Protein AF-0000000065774976 (afdb_homodimer)

Secondary structure (DSSP, 8-state):
--HHHHHHHTT--HHHHTT-SS------SB--BSSHHHHHHHHTT--SSS---SS----TTBGGG--HHHHHHHHHHHHHHTSSEEEEES-HHHHHHHHHHHH--TT-EEEEETTS-HHHHHHHHHHTGGGT-EEEEE-TTS--GGG--TTEEEEEEESS-SSS-PPP-HHHHHHHHHHTT-EEEEE-TTTHHHH--GGGGT-SEEEEETTTTTT-SS----EEEEE-HHHHHHHHHHHHHHT----HHHHHHHHHHHTTHHHHHHHHHHHHHHHHHHHHT-TTEEEEE-TTSTTSTTHHHHHHH-S---SEEEEEESS---HHHHHHHHTT-SSSEE-S---SSS-EEEEE-GGG---GGGSGGG-S-EEEEE--SS-HHHHHHHHHHHHHTSPP-------/--HHHHHHHTT--HHHHTT-SS------SB--BSSHHHHHHHHTT--SSS---SSS---TTBGGG--HHHHHHHHHHHHHHTSSEEEEES-HHHHHHHHHHHH--TT-EEEEETTS-HHHHHHHHHHTGGGT-EEEEE-TTS--GGG--TTEEEEEEESS-SSS-PPP-HHHHHHHHHHTT-EEEEE-TTTHHHH--GGGGT-SEEEEETTTTTT-SS----EEEEE-HHHHHHHHHHHHHHT----HHHHHHHHHHHTTHHHHHHHHHHHHHHHHHHHHT-TTEEEEE-TTSTTSTTHHHHHHH-S---SEEEEEESS---HHHHHHHHTT-SSSEE-S---SSS-EEEEE-GGG---GGGSTT--S-EEEEE--SS-HHHHHHHHHHHHHTSPP-------

Foldseek 3Di:
DDLLVLLQQFLDDCVQCVNDSAHDQDDFFADDDPDPVQLVCLQQQNDPPPLAPQPDRDNVRGCLLHDSLQQSLQRSQCVSLVHFTKGKFQALLCVVLLLCVLFDAAPAEEEEAQLADLVNVVCCVPPQVVRNYHYDHDHQADQCLVVDDLRHAEYEAEALRAFLRDGHPLLRVQVSCVVNVHAYEYEPAFQRSVWFNSVVSPHAKYKYFLCAQLLAANPHGMIMIGGHDPSVVSSSVSCVVVSGYDHNPVSSSSSVSSNCSVVFFVLLQVLQVVLQVVLVPDPQFPDWRFLCDPPHPCVVVSVVGTNGGGNKTKTFTPAADDPVLLCQLPVPQDQEDDDDGHNYQGKHKYWDDCVSGDHPVCPPPRHHTMMMIGDHNDDSVSVNVSNVVSSVSHDDPPPPPPD/DDLLVLLQQFLDDCVQCVNDSAHDQDDFFADDDPDPVRLVCLQQQNDDPPQAPQPDRDNPRTCLQHDSLQRSLQRSQCVSLVHFTKGKFQALLCVVLLLCVLFDAAPAEEEEAQLADLVNVVCCVPPQVVRNYHYDHDHQADQCLVVDDLRHAEYEEEALRAFLRDGHPLLRVQVSCVVNVHAYEYEPAFQRSVWFNSVVSPHAKYKYFLCAQLLAANPHGMIMIGGHDPSVVSSSVSCVVVSGYDHNPVSSSSSVSSNCSVVFFVLLQVLQVVLLVVLVPDPQFPDKRFLCDPPHPCVVVSVVGTNGGGNKTKTFTPAADDPVLLCQLPVPFDQEDDDDGHNYQGKHKYWDDCVSGDHPVCPDPRHHTMMMIGDHNDDSVSVNVRNVSSSVSHDDPPPPPPD

Solvent-accessible surface area (backbone atoms only — not comparable to full-atom values): 41195 Å² total; per-residue (Å²): 128,54,69,67,56,40,41,58,50,48,48,69,44,61,80,80,29,75,73,44,92,56,81,62,75,50,64,43,25,52,39,76,35,78,32,53,64,52,37,54,36,10,54,70,19,40,71,84,74,74,61,72,81,75,86,59,72,44,50,60,36,35,32,59,75,38,39,64,23,39,45,34,34,23,48,18,51,14,58,62,58,71,51,58,46,40,48,70,32,36,12,30,58,21,40,55,49,47,50,48,58,69,57,45,39,43,67,22,28,34,39,35,39,35,56,42,60,58,60,56,52,51,24,50,71,66,48,32,58,45,33,39,30,44,78,46,70,38,61,56,82,53,87,59,74,85,72,65,52,97,46,39,34,35,39,45,41,48,46,49,25,84,62,69,36,50,63,49,61,55,64,59,53,37,51,55,24,59,76,62,72,28,51,36,38,33,43,32,44,66,45,35,61,84,22,36,53,54,55,83,61,60,38,56,28,34,30,33,33,32,28,22,43,44,26,29,62,36,38,41,62,22,9,30,39,34,22,44,69,70,61,32,50,53,51,48,51,48,37,55,48,40,23,55,33,56,63,24,66,61,29,50,51,30,46,60,22,33,44,45,32,63,64,48,43,52,46,11,21,56,34,26,50,55,44,48,56,54,45,62,70,35,87,60,39,63,42,63,37,38,51,80,39,81,83,29,93,53,20,68,63,40,58,73,64,34,77,60,56,47,25,64,36,19,34,26,26,62,44,74,65,53,71,66,46,51,27,57,20,59,41,71,42,82,69,49,37,40,32,57,81,52,42,26,53,66,26,26,33,38,76,51,64,63,88,72,48,78,33,76,81,62,42,91,85,53,61,35,36,38,35,38,38,24,38,16,71,65,59,47,67,60,51,45,50,39,48,52,57,22,58,65,56,40,82,70,81,77,71,79,70,81,119,129,56,70,68,56,40,41,58,50,48,46,69,45,63,83,80,27,77,74,46,93,55,80,60,74,51,65,44,25,54,40,75,35,76,32,52,64,52,37,54,37,10,56,70,20,41,68,82,73,77,61,70,83,75,84,58,72,44,52,60,35,34,32,58,73,39,40,64,24,38,46,33,34,23,48,18,52,14,57,61,58,70,52,58,45,41,48,70,32,37,12,31,56,21,40,54,48,48,49,47,57,69,57,46,38,43,68,23,28,35,39,36,36,36,55,41,61,58,60,56,52,51,24,51,70,65,47,32,57,46,34,40,30,45,76,45,71,38,63,56,81,53,88,60,75,88,72,64,53,98,48,37,33,36,38,45,41,49,47,50,26,82,65,69,36,50,61,50,60,56,64,61,53,37,51,56,25,61,77,64,72,28,50,34,38,33,42,32,44,68,46,36,60,81,20,37,53,54,55,83,60,61,38,54,29,35,29,33,33,34,29,21,43,47,24,29,63,35,40,42,62,22,10,31,39,35,24,45,71,69,63,32,50,52,50,48,51,47,36,56,46,41,25,55,33,59,63,26,67,61,30,50,51,32,47,59,22,33,45,46,32,63,65,49,43,53,47,12,21,54,34,27,50,55,46,49,57,54,46,61,71,34,85,61,38,63,43,64,37,40,51,80,38,81,82,29,94,53,21,67,63,41,58,72,64,33,79,61,56,48,25,63,36,20,34,25,27,62,44,74,63,52,70,67,46,51,27,57,18,58,42,71,42,82,69,51,37,40,31,58,82,52,43,25,54,66,27,26,34,37,76,50,64,64,89,72,48,80,31,75,80,60,43,90,85,53,64,37,36,37,35,38,38,24,39,18,70,64,60,49,67,60,52,45,52,39,48,51,56,22,59,65,56,40,82,71,82,76,73,79,71,82,119

pLDDT: mean 90.65, std 11.56, range [26.7, 98.88]

Nearest PDB structures (foldseek):
  8sad-assembly1_A  TM=9.381E-01  e=1.256E-46  Klebsiella aerogenes KCTC 2190
  1cl1-assembly1_B  TM=9.373E-01  e=1.596E-46  Escherichia coli K-12
  8duy-assembly1_D  TM=9.387E-01  e=1.596E-46  Klebsiella pneumoniae
  4itg-assembly1_B  TM=9.399E-01  e=2.906E-46  Escherichia coli K-12
  1qgn-assembly1_A  TM=9.079E-01  e=3.314E-37  Nicotiana tabacum

Sequence (806 aa):
MKEESILVKAGRKFNDYKGSMNPPVYHSSTILFPTYKDYLNAANGESIYDVINDGVARDYSYSNVGTPTVHYLSNALAEIEGSGQALIYPSGLFALTFAILTFAKAGSHVLIQDNSYYRLRRFAENELPKRGTEVTFYDPTQDITDLIQSNTSLIMIETPGSVTFEISNIEHIVKVAKEHKIVTVCDNSWATPLLFKPLDYGVDVALYAVTKYLAGHSDLVMGAIIAEGEIFKLLYESYKNYGVTIQSHDCYLAHRGLRTLYTRMKRHQNTAMEVAKWLEKHSKIKKVLYPALPFHPQHELWKSYFKGASGTFSIALDREYSCEELSCMVDHMKIFGIGASWGGCDSLILPIDRRSMSRSVMNSDYGGSFIRIFCGLEDPEDLISDLNAALARLPCLNTKTGRMKEESILVKAGRKFNDYKGSMNPPVYHSSTILFPTYKDYLNAANGESIYDVINDGVARDYSYSNVGTPTVHYLSNALAEIEGSGQALIYPSGLFALTFAILTFAKAGSHVLIQDNSYYRLRRFAENELPKRGTEVTFYDPTQDITDLIQSNTSLIMIETPGSVTFEISNIEHIVKVAKEHKIVTVCDNSWATPLLFKPLDYGVDVALYAVTKYLAGHSDLVMGAIIAEGEIFKLLYESYKNYGVTIQSHDCYLAHRGLRTLYTRMKRHQNTAMEVAKWLEKHSKIKKVLYPALPFHPQHELWKSYFKGASGTFSIALDREYSCEELSCMVDHMKIFGIGASWGGCDSLILPIDRRSMSRSVMNSDYGGSFIRIFCGLEDPEDLISDLNAALARLPCLNTKTGR

Structure (mmCIF, N/CA/C/O backbone):
data_AF-0000000065774976-model_v1
#
loop_
_entity.id
_entity.type
_entity.pdbx_description
1 polymer 'L-alanine/L-glutamate racemase'
#
loop_
_atom_site.group_PDB
_atom_site.id
_atom_site.type_symbol
_atom_site.label_atom_id
_atom_site.label_alt_id
_atom_site.label_comp_id
_atom_site.label_asym_id
_atom_site.label_entity_id
_atom_site.label_seq_id
_atom_site.pdbx_PDB_ins_code
_atom_site.Cartn_x
_atom_site.Cartn_y
_atom_site.Cartn_z
_atom_site.occupancy
_atom_site.B_iso_or_equiv
_atom_site.auth_seq_id
_atom_site.auth_comp_id
_atom_site.auth_asym_id
_atom_site.auth_atom_id
_atom_site.pdbx_PDB_model_num
ATOM 1 N N . MET A 1 1 ? 20.25 8.914 25.781 1 76.94 1 MET A N 1
ATOM 2 C CA . MET A 1 1 ? 20.438 9.906 24.719 1 76.94 1 MET A CA 1
ATOM 3 C C . MET A 1 1 ? 19.266 10.883 24.672 1 76.94 1 MET A C 1
ATOM 5 O O . MET A 1 1 ? 18.125 10.5 24.891 1 76.94 1 MET A O 1
ATOM 9 N N . LYS A 1 2 ? 19.672 12.133 24.422 1 84.12 2 LYS A N 1
ATOM 10 C CA . LYS A 1 2 ? 18.641 13.133 24.203 1 84.12 2 LYS A CA 1
ATOM 11 C C . LYS A 1 2 ? 17.891 12.883 22.906 1 84.12 2 LYS A C 1
ATOM 13 O O . LYS A 1 2 ? 18.391 12.172 22.016 1 84.12 2 LYS A O 1
ATOM 18 N N . GLU A 1 3 ? 16.75 13.445 22.859 1 84.5 3 GLU A N 1
ATOM 19 C CA . GLU A 1 3 ? 15.836 13.195 21.75 1 84.5 3 GLU A CA 1
ATOM 20 C C . GLU A 1 3 ? 16.484 13.555 20.422 1 84.5 3 GLU A C 1
ATOM 22 O O . GLU A 1 3 ? 16.344 12.836 19.438 1 84.5 3 GLU A O 1
ATOM 27 N N . GLU A 1 4 ? 17.219 14.641 20.438 1 83 4 GLU A N 1
ATOM 28 C CA . GLU A 1 4 ? 17.859 15.094 19.203 1 83 4 GLU A CA 1
ATOM 29 C C . GLU A 1 4 ? 18.891 14.07 18.719 1 83 4 GLU A C 1
ATOM 31 O O . GLU A 1 4 ? 19 13.836 17.516 1 83 4 GLU A O 1
ATOM 36 N N . SER A 1 5 ? 19.594 13.523 19.672 1 82.31 5 SER A N 1
ATOM 37 C CA . SER A 1 5 ? 20.594 12.523 19.328 1 82.31 5 SER A CA 1
ATOM 38 C C . SER A 1 5 ? 19.953 11.234 18.844 1 82.31 5 SER A C 1
ATOM 40 O O . SER A 1 5 ? 20.453 10.594 17.922 1 82.31 5 SER A O 1
ATOM 42 N N . ILE A 1 6 ? 18.812 10.922 19.375 1 82.94 6 ILE A N 1
ATOM 43 C CA . ILE A 1 6 ? 18.094 9.719 18.969 1 82.94 6 ILE A CA 1
ATOM 44 C C . ILE A 1 6 ? 17.641 9.852 17.516 1 82.94 6 ILE A C 1
ATOM 46 O O . ILE A 1 6 ? 17.781 8.906 16.734 1 82.94 6 ILE A O 1
ATOM 50 N N . LEU A 1 7 ? 17.141 10.961 17.141 1 86.31 7 LEU A N 1
ATOM 51 C CA . LEU A 1 7 ? 16.656 11.188 15.781 1 86.31 7 LEU A CA 1
ATOM 52 C C . LEU A 1 7 ? 17.766 10.992 14.766 1 86.31 7 LEU A C 1
ATOM 54 O O . LEU A 1 7 ? 17.531 10.508 13.656 1 86.31 7 LEU A O 1
ATOM 58 N N . VAL A 1 8 ? 19.016 11.297 15.172 1 79.69 8 VAL A N 1
ATOM 59 C CA . VAL A 1 8 ? 20.156 11.195 14.266 1 79.69 8 VAL A CA 1
ATOM 60 C C . VAL A 1 8 ? 20.594 9.734 14.148 1 79.69 8 VAL A C 1
ATOM 62 O O . VAL A 1 8 ? 21 9.289 13.078 1 79.69 8 VAL A O 1
ATOM 65 N N . LYS A 1 9 ? 20.344 8.992 15.227 1 81.94 9 LYS A N 1
ATOM 66 C CA . LYS A 1 9 ? 20.969 7.68 15.32 1 81.94 9 LYS A CA 1
ATOM 67 C C . LYS A 1 9 ? 19.953 6.559 15.164 1 81.94 9 LYS A C 1
ATOM 69 O O . LYS A 1 9 ? 20.312 5.402 14.938 1 81.94 9 LYS A O 1
ATOM 74 N N . ALA A 1 10 ? 18.734 6.859 15.203 1 84.38 10 ALA A N 1
ATOM 75 C CA . ALA A 1 10 ? 17.672 5.859 15.289 1 84.38 10 ALA A CA 1
ATOM 76 C C . ALA A 1 10 ? 17.734 4.887 14.117 1 84.38 10 ALA A C 1
ATOM 78 O O . ALA A 1 10 ? 17.953 5.301 12.977 1 84.38 10 ALA A O 1
ATOM 79 N N . GLY A 1 11 ? 17.594 3.578 14.422 1 77.06 11 GLY A N 1
ATOM 80 C CA . GLY A 1 11 ? 17.5 2.529 13.422 1 77.06 11 GLY A CA 1
ATOM 81 C C . GLY A 1 11 ? 18.844 2.031 12.953 1 77.06 11 GLY A C 1
ATOM 82 O O . GLY A 1 11 ? 18.938 1.12 12.125 1 77.06 11 GLY A O 1
ATOM 83 N N . ARG A 1 12 ? 19.891 2.588 13.438 1 76.38 12 ARG A N 1
ATOM 84 C CA . ARG A 1 12 ? 21.203 2.195 12.969 1 76.38 12 ARG A CA 1
ATOM 85 C C . ARG A 1 12 ? 21.641 0.88 13.602 1 76.38 12 ARG A C 1
ATOM 87 O O . ARG A 1 12 ? 21.469 0.674 14.805 1 76.38 12 ARG A O 1
ATOM 94 N N . LYS A 1 13 ? 22.031 0.061 12.695 1 77.12 13 LYS A N 1
ATOM 95 C CA . LYS A 1 13 ? 22.562 -1.251 13.07 1 77.12 13 LYS A CA 1
ATOM 96 C C . LYS A 1 13 ? 23.922 -1.508 12.43 1 77.12 13 LYS A C 1
ATOM 98 O O . LYS A 1 13 ? 24 -1.992 11.297 1 77.12 13 LYS A O 1
ATOM 103 N N . PHE A 1 14 ? 24.906 -1.236 13.188 1 67.81 14 PHE A N 1
ATOM 104 C CA . PHE A 1 14 ? 26.281 -1.289 12.68 1 67.81 14 PHE A CA 1
ATOM 105 C C . PHE A 1 14 ? 26.531 -2.605 11.953 1 67.81 14 PHE A C 1
ATOM 107 O O . PHE A 1 14 ? 27.016 -2.613 10.82 1 67.81 14 PHE A O 1
ATOM 114 N N . ASN A 1 15 ? 26.141 -3.701 12.508 1 74.56 15 ASN A N 1
ATOM 115 C CA . ASN A 1 15 ? 26.438 -5.008 11.93 1 74.56 15 ASN A CA 1
ATOM 116 C C . ASN A 1 15 ? 25.625 -5.262 10.664 1 74.56 15 ASN A C 1
ATOM 118 O O . ASN A 1 15 ? 26.125 -5.867 9.711 1 74.56 15 ASN A O 1
ATOM 122 N N . ASP A 1 16 ? 24.531 -4.672 10.609 1 76.44 16 ASP A N 1
ATOM 123 C CA . ASP A 1 16 ? 23.672 -4.887 9.453 1 76.44 16 ASP A CA 1
ATOM 124 C C . ASP A 1 16 ? 24.094 -4 8.281 1 76.44 16 ASP A C 1
ATOM 126 O O . ASP A 1 16 ? 23.828 -4.324 7.125 1 76.44 16 ASP A O 1
ATOM 130 N N . TYR A 1 17 ? 24.797 -2.941 8.641 1 80.19 17 TYR A N 1
ATOM 131 C CA . TYR A 1 17 ? 25.109 -1.928 7.637 1 80.19 17 TYR A CA 1
ATOM 132 C C . TYR A 1 17 ? 26.5 -2.143 7.055 1 80.19 17 TYR A C 1
ATOM 134 O O . TYR A 1 17 ? 26.875 -1.507 6.062 1 80.19 17 TYR A O 1
ATOM 142 N N . LYS A 1 18 ? 27.359 -3.045 7.602 1 80.94 18 LYS A N 1
ATOM 143 C CA . LYS A 1 18 ? 28.719 -3.332 7.156 1 80.94 18 LYS A CA 1
ATOM 144 C C . LYS A 1 18 ? 29.578 -2.068 7.148 1 80.94 18 LYS A C 1
ATOM 146 O O . LYS A 1 18 ? 30.281 -1.794 6.176 1 80.94 18 LYS A O 1
ATOM 151 N N . GLY A 1 19 ? 29.297 -1.171 8.102 1 71.31 19 GLY A N 1
ATOM 152 C CA . GLY A 1 19 ? 30.109 0.024 8.281 1 71.31 19 GLY A CA 1
ATOM 153 C C . GLY A 1 19 ? 29.5 1.254 7.625 1 71.31 19 GLY A C 1
ATOM 154 O O . GLY A 1 19 ? 29.969 2.373 7.848 1 71.31 19 GLY A O 1
ATOM 155 N N . SER A 1 20 ? 28.516 1.005 6.828 1 82 20 SER A N 1
ATOM 156 C CA . SER A 1 20 ? 27.859 2.162 6.234 1 82 20 SER A CA 1
ATOM 157 C C . SER A 1 20 ? 27.125 2.986 7.289 1 82 20 SER A C 1
ATOM 159 O O . SER A 1 20 ? 26.531 2.434 8.219 1 82 20 SER A O 1
ATOM 161 N N . MET A 1 21 ? 27.203 4.273 7.16 1 77.75 21 MET A N 1
ATOM 162 C CA . MET A 1 21 ? 26.5 5.172 8.062 1 77.75 21 MET A CA 1
ATOM 163 C C . MET A 1 21 ? 24.984 5.105 7.828 1 77.75 21 MET A C 1
ATOM 165 O O . MET A 1 21 ? 24.203 5.441 8.711 1 77.75 21 MET A O 1
ATOM 169 N N . ASN A 1 22 ? 24.625 4.742 6.664 1 86.44 22 ASN A N 1
ATOM 170 C CA . ASN A 1 22 ? 23.219 4.691 6.273 1 86.44 22 ASN A CA 1
ATOM 171 C C . ASN A 1 22 ? 22.781 3.262 5.977 1 86.44 22 ASN A C 1
ATOM 173 O O . ASN A 1 22 ? 23.594 2.42 5.59 1 86.44 22 ASN A O 1
ATOM 177 N N . PRO A 1 23 ? 21.438 2.973 6.242 1 87.31 23 PRO A N 1
ATOM 178 C CA . PRO A 1 23 ? 20.953 1.614 5.988 1 87.31 23 PRO A CA 1
ATOM 179 C C . PRO A 1 23 ? 21.031 1.228 4.512 1 87.31 23 PRO A C 1
ATOM 181 O O . PRO A 1 23 ? 20.844 2.076 3.639 1 87.31 23 PRO A O 1
ATOM 184 N N . PRO A 1 24 ? 21.344 -0.036 4.25 1 88.94 24 PRO A N 1
ATOM 185 C CA . PRO A 1 24 ? 21.266 -0.515 2.869 1 88.94 24 PRO A CA 1
ATOM 186 C C . PRO A 1 24 ? 19.828 -0.581 2.35 1 88.94 24 PRO A C 1
ATOM 188 O O . PRO A 1 24 ? 18.875 -0.685 3.139 1 88.94 24 PRO A O 1
ATOM 191 N N . VAL A 1 25 ? 19.656 -0.422 1.034 1 92.31 25 VAL A N 1
ATOM 192 C CA . VAL A 1 25 ? 18.375 -0.607 0.38 1 92.31 25 VAL A CA 1
ATOM 193 C C . VAL A 1 25 ? 18.281 -2.021 -0.188 1 92.31 25 VAL A C 1
ATOM 195 O O . VAL A 1 25 ? 18.953 -2.35 -1.168 1 92.31 25 VAL A O 1
ATOM 198 N N . TYR A 1 26 ? 17.5 -2.865 0.45 1 89.25 26 TYR A N 1
ATOM 199 C CA . TYR A 1 26 ? 17.281 -4.23 -0.009 1 89.25 26 TYR A CA 1
ATOM 200 C C . TYR A 1 26 ? 16.141 -4.293 -1.019 1 89.25 26 TYR A C 1
ATOM 202 O O . TYR A 1 26 ? 15.016 -3.904 -0.712 1 89.25 26 TYR A O 1
ATOM 210 N N . HIS A 1 27 ? 16.406 -4.672 -2.188 1 90.69 27 HIS A N 1
ATOM 211 C CA . HIS A 1 27 ? 15.406 -5 -3.193 1 90.69 27 HIS A CA 1
ATOM 212 C C . HIS A 1 27 ? 15.102 -6.496 -3.197 1 90.69 27 HIS A C 1
ATOM 214 O O . HIS A 1 27 ? 15.891 -7.293 -3.705 1 90.69 27 HIS A O 1
ATOM 220 N N . SER A 1 28 ? 13.922 -6.852 -2.57 1 88.06 28 SER A N 1
ATOM 221 C CA . SER A 1 28 ? 13.672 -8.281 -2.43 1 88.06 28 SER A CA 1
ATOM 222 C C . SER A 1 28 ? 12.18 -8.586 -2.42 1 88.06 28 SER A C 1
ATOM 224 O O . SER A 1 28 ? 11.398 -7.859 -1.8 1 88.06 28 SER A O 1
ATOM 226 N N . SER A 1 29 ? 11.836 -9.609 -3.135 1 89.81 29 SER A N 1
ATOM 227 C CA . SER A 1 29 ? 10.555 -10.281 -2.949 1 89.81 29 SER A CA 1
ATOM 228 C C . SER A 1 29 ? 10.758 -11.695 -2.406 1 89.81 29 SER A C 1
ATOM 230 O O . SER A 1 29 ? 10.125 -12.078 -1.415 1 89.81 29 SER A O 1
ATOM 232 N N . THR A 1 30 ? 11.711 -12.406 -3.002 1 87.44 30 THR A N 1
ATOM 233 C CA . THR A 1 30 ? 12.039 -13.766 -2.6 1 87.44 30 THR A CA 1
ATOM 234 C C . THR A 1 30 ? 13.227 -13.781 -1.64 1 87.44 30 THR A C 1
ATOM 236 O O . THR A 1 30 ? 14.211 -13.062 -1.851 1 87.44 30 THR A O 1
ATOM 239 N N . ILE A 1 31 ? 13.07 -14.531 -0.628 1 85.25 31 ILE A N 1
ATOM 240 C CA . ILE A 1 31 ? 14.141 -14.805 0.318 1 85.25 31 ILE A CA 1
ATOM 241 C C . ILE A 1 31 ? 14.586 -16.266 0.186 1 85.25 31 ILE A C 1
ATOM 243 O O . ILE A 1 31 ? 13.758 -17.172 0.09 1 85.25 31 ILE A O 1
ATOM 247 N N . LEU A 1 32 ? 15.852 -16.438 0.084 1 89.69 32 LEU A N 1
ATOM 248 C CA . LEU A 1 32 ? 16.391 -17.797 -0.032 1 89.69 32 LEU A CA 1
ATOM 249 C C . LEU A 1 32 ? 16.828 -18.328 1.33 1 89.69 32 LEU A C 1
ATOM 251 O O . LEU A 1 32 ? 17.266 -17.562 2.186 1 89.69 32 LEU A O 1
ATOM 255 N N . PHE A 1 33 ? 16.703 -19.625 1.495 1 91.12 33 PHE A N 1
ATOM 256 C CA . PHE A 1 33 ? 17.031 -20.266 2.768 1 91.12 33 PHE A CA 1
ATOM 257 C C . PHE A 1 33 ? 18.031 -21.391 2.568 1 91.12 33 PHE A C 1
ATOM 259 O O . PHE A 1 33 ? 17.938 -22.156 1.6 1 91.12 33 PHE A O 1
ATOM 266 N N . PRO A 1 34 ? 18.938 -21.469 3.504 1 88.62 34 PRO A N 1
ATOM 267 C CA . PRO A 1 34 ? 19.922 -22.547 3.385 1 88.62 34 PRO A CA 1
ATOM 268 C C . PRO A 1 34 ? 19.297 -23.938 3.539 1 88.62 34 PRO A C 1
ATOM 270 O O . PRO A 1 34 ? 19.781 -24.906 2.955 1 88.62 34 PRO A O 1
ATOM 273 N N . THR A 1 35 ? 18.297 -24 4.371 1 92.31 35 THR A N 1
ATOM 274 C CA . THR A 1 35 ? 17.625 -25.281 4.559 1 92.31 35 THR A CA 1
ATOM 275 C C . THR A 1 35 ? 16.109 -25.109 4.52 1 92.31 35 THR A C 1
ATOM 277 O O . THR A 1 35 ? 15.594 -24.016 4.746 1 92.31 35 THR A O 1
ATOM 280 N N . TYR A 1 36 ? 15.484 -26.297 4.199 1 93.12 36 TYR A N 1
ATOM 281 C CA . TYR A 1 36 ? 14.031 -26.312 4.25 1 93.12 36 TYR A CA 1
ATOM 282 C C . TYR A 1 36 ? 13.523 -25.984 5.652 1 93.12 36 TYR A C 1
ATOM 284 O O . TYR A 1 36 ? 12.531 -25.281 5.809 1 93.12 36 TYR A O 1
ATOM 292 N N . LYS A 1 37 ? 14.219 -26.5 6.609 1 90.38 37 LYS A N 1
ATOM 293 C CA . LYS A 1 37 ? 13.875 -26.203 7.996 1 90.38 37 LYS A CA 1
ATOM 294 C C . LYS A 1 37 ? 13.93 -24.703 8.266 1 90.38 37 LYS A C 1
ATOM 296 O O . LYS A 1 37 ? 13.07 -24.172 8.969 1 90.38 37 LYS A O 1
ATOM 301 N N . ASP A 1 38 ? 14.977 -24.078 7.715 1 88.94 38 ASP A N 1
ATOM 302 C CA . ASP A 1 38 ? 15.094 -22.625 7.883 1 88.94 38 ASP A CA 1
ATOM 303 C C . ASP A 1 38 ? 13.891 -21.906 7.273 1 88.94 38 ASP A C 1
ATOM 305 O O . ASP A 1 38 ? 13.383 -20.938 7.844 1 88.94 38 ASP A O 1
ATOM 309 N N . TYR A 1 39 ? 13.453 -22.359 6.191 1 89.31 39 TYR A N 1
ATOM 310 C CA . TYR A 1 39 ? 12.273 -21.797 5.559 1 89.31 39 TYR A CA 1
ATOM 311 C C . TYR A 1 39 ? 11.047 -21.953 6.457 1 89.31 39 TYR A C 1
ATOM 313 O O . TYR A 1 39 ? 10.305 -20.984 6.68 1 89.31 39 TYR A O 1
ATOM 321 N N . LEU A 1 40 ? 10.852 -23.172 6.898 1 88.75 40 LEU A N 1
ATOM 322 C CA . LEU A 1 40 ? 9.695 -23.453 7.75 1 88.75 40 LEU A CA 1
ATOM 323 C C . LEU A 1 40 ? 9.742 -22.609 9.016 1 88.75 40 LEU A C 1
ATOM 325 O O . LEU A 1 40 ? 8.711 -22.094 9.461 1 88.75 40 LEU A O 1
ATOM 329 N N . ASN A 1 41 ? 10.945 -22.438 9.555 1 85.75 41 ASN A N 1
ATOM 330 C CA . ASN A 1 41 ? 11.117 -21.594 10.727 1 85.75 41 ASN A CA 1
ATOM 331 C C . ASN A 1 41 ? 10.742 -20.141 10.438 1 85.75 41 ASN A C 1
ATOM 333 O O . ASN A 1 41 ? 10.047 -19.5 11.234 1 85.75 41 ASN A O 1
ATOM 337 N N . ALA A 1 42 ? 11.156 -19.688 9.305 1 84.31 42 ALA A N 1
ATOM 338 C CA . ALA A 1 42 ? 10.844 -18.328 8.906 1 84.31 42 ALA A CA 1
ATOM 339 C C . ALA A 1 42 ? 9.344 -18.141 8.711 1 84.31 42 ALA A C 1
ATOM 341 O O . ALA A 1 42 ? 8.781 -17.109 9.117 1 84.31 42 ALA A O 1
ATOM 342 N N . ALA A 1 43 ? 8.719 -19.109 8.141 1 83.25 43 ALA A N 1
ATOM 343 C CA . ALA A 1 43 ? 7.281 -19.062 7.875 1 83.25 43 ALA A CA 1
ATOM 344 C C . ALA A 1 43 ? 6.484 -19.047 9.172 1 83.25 43 ALA A C 1
ATOM 346 O O . ALA A 1 43 ? 5.375 -18.516 9.227 1 83.25 43 ALA A O 1
ATOM 347 N N . ASN A 1 44 ? 7.148 -19.578 10.188 1 79.19 44 ASN A N 1
ATOM 348 C CA . ASN A 1 44 ? 6.496 -19.656 11.492 1 79.19 44 ASN A CA 1
ATOM 349 C C . ASN A 1 44 ? 6.879 -18.469 12.383 1 79.19 44 ASN A C 1
ATOM 351 O O . ASN A 1 44 ? 6.547 -18.453 13.57 1 79.19 44 ASN A O 1
ATOM 355 N N . GLY A 1 45 ? 7.602 -17.594 11.789 1 76.69 45 GLY A N 1
ATOM 356 C CA . GLY A 1 45 ? 7.883 -16.359 12.5 1 76.69 45 GLY A CA 1
ATOM 357 C C . GLY A 1 45 ? 9.234 -16.359 13.195 1 76.69 45 GLY A C 1
ATOM 358 O O . GLY A 1 45 ? 9.57 -15.422 13.906 1 76.69 45 GLY A O 1
ATOM 359 N N . GLU A 1 46 ? 9.891 -17.484 13.102 1 76.62 46 GLU A N 1
ATOM 360 C CA . GLU A 1 46 ? 11.242 -17.531 13.656 1 76.62 46 GLU A CA 1
ATOM 361 C C . GLU A 1 46 ? 12.25 -16.875 12.711 1 76.62 46 GLU A C 1
ATOM 363 O O . GLU A 1 46 ? 12.227 -17.109 11.5 1 76.62 46 GLU A O 1
ATOM 368 N N . SER A 1 47 ? 12.719 -15.789 13.18 1 65.94 47 SER A N 1
ATOM 369 C CA . SER A 1 47 ? 13.648 -15.078 12.305 1 65.94 47 SER A CA 1
ATOM 370 C C . SER A 1 47 ? 14.969 -15.844 12.164 1 65.94 47 SER A C 1
ATOM 372 O O . SER A 1 47 ? 15.523 -16.312 13.156 1 65.94 47 SER A O 1
ATOM 374 N N . ILE A 1 48 ? 15.391 -15.992 10.828 1 65.06 48 ILE A N 1
ATOM 375 C CA . ILE A 1 48 ? 16.656 -16.688 10.609 1 65.06 48 ILE A CA 1
ATOM 376 C C . ILE A 1 48 ? 17.719 -15.688 10.18 1 65.06 48 ILE A C 1
ATOM 378 O O . ILE A 1 48 ? 18.906 -16.016 10.141 1 65.06 48 ILE A O 1
ATOM 382 N N . TYR A 1 49 ? 17.328 -14.516 9.812 1 70 49 TYR A N 1
ATOM 383 C CA . TYR A 1 49 ? 18.312 -13.539 9.359 1 70 49 TYR A CA 1
ATOM 384 C C . TYR A 1 49 ? 18.391 -12.352 10.312 1 70 49 TYR A C 1
ATOM 386 O O . TYR A 1 49 ? 18.875 -11.281 9.945 1 70 49 TYR A O 1
ATOM 394 N N . ASP A 1 50 ? 18.109 -12.477 11.461 1 62.5 50 ASP A N 1
ATOM 395 C CA . ASP A 1 50 ? 18.203 -11.484 12.531 1 62.5 50 ASP A CA 1
ATOM 396 C C . ASP A 1 50 ? 17.625 -10.148 12.102 1 62.5 50 ASP A C 1
ATOM 398 O O . ASP A 1 50 ? 18.062 -9.094 12.555 1 62.5 50 ASP A O 1
ATOM 402 N N . VAL A 1 51 ? 16.875 -10.148 11.109 1 57.16 51 VAL A N 1
ATOM 403 C CA . VAL A 1 51 ? 16.375 -8.859 10.633 1 57.16 51 VAL A CA 1
ATOM 404 C C . VAL A 1 51 ? 15.344 -8.312 11.617 1 57.16 51 VAL A C 1
ATOM 406 O O . VAL A 1 51 ? 15.234 -7.098 11.805 1 57.16 51 VAL A O 1
ATOM 409 N N . ILE A 1 52 ? 14.477 -9.148 12.133 1 57.25 52 ILE A N 1
ATOM 410 C CA . ILE A 1 52 ? 13.352 -8.594 12.875 1 57.25 52 ILE A CA 1
ATOM 411 C C . ILE A 1 52 ? 13.672 -8.594 14.367 1 57.25 52 ILE A C 1
ATOM 413 O O . ILE A 1 52 ? 14.031 -9.625 14.938 1 57.25 52 ILE A O 1
ATOM 417 N N . ASN A 1 53 ? 14.023 -7.355 14.844 1 53.03 53 ASN A N 1
ATOM 418 C CA . ASN A 1 53 ? 14.328 -7.281 16.266 1 53.03 53 ASN A CA 1
ATOM 419 C C . ASN A 1 53 ? 13.211 -6.594 17.047 1 53.03 53 ASN A C 1
ATOM 421 O O . ASN A 1 53 ? 13.477 -5.828 17.969 1 53.03 53 ASN A O 1
ATOM 425 N N . ASP A 1 54 ? 11.984 -6.848 16.453 1 56.09 54 ASP A N 1
ATOM 426 C CA . ASP A 1 54 ? 11.016 -6.059 17.203 1 56.09 54 ASP A CA 1
ATOM 427 C C . ASP A 1 54 ? 10.164 -6.945 18.109 1 56.09 54 ASP A C 1
ATOM 429 O O . ASP A 1 54 ? 9.133 -6.508 18.625 1 56.09 54 ASP A O 1
ATOM 433 N N . GLY A 1 55 ? 10.664 -8.141 18.297 1 59.94 55 GLY A N 1
ATOM 434 C CA . GLY A 1 55 ? 9.992 -9.039 19.203 1 59.94 55 GLY A CA 1
ATOM 435 C C . GLY A 1 55 ? 8.688 -9.594 18.656 1 59.94 55 GLY A C 1
ATOM 436 O O . GLY A 1 55 ? 7.98 -10.336 19.344 1 59.94 55 GLY A O 1
ATOM 437 N N . VAL A 1 56 ? 8.352 -9.141 17.484 1 61 56 VAL A N 1
ATOM 438 C CA . VAL A 1 56 ? 7.125 -9.656 16.891 1 61 56 VAL A CA 1
ATOM 439 C C . VAL A 1 56 ? 7.461 -10.742 15.867 1 61 56 VAL A C 1
ATOM 441 O O . VAL A 1 56 ? 8.336 -10.547 15.008 1 61 56 VAL A O 1
ATOM 444 N N . ALA A 1 57 ? 6.914 -11.844 16.141 1 65.06 57 ALA A N 1
ATOM 445 C CA . ALA A 1 57 ? 7.059 -12.906 15.141 1 65.06 57 ALA A CA 1
ATOM 446 C C . ALA A 1 57 ? 6.469 -12.484 13.797 1 65.06 57 ALA A C 1
ATOM 448 O O . ALA A 1 57 ? 5.316 -12.047 13.727 1 65.06 57 ALA A O 1
ATOM 449 N N . ARG A 1 58 ? 7.328 -12.414 12.852 1 70.88 58 ARG A N 1
ATOM 450 C CA . ARG A 1 58 ? 6.91 -12.07 11.5 1 70.88 58 ARG A CA 1
ATOM 451 C C . ARG A 1 58 ? 7.262 -13.18 10.516 1 70.88 58 ARG A C 1
ATOM 453 O O . ARG A 1 58 ? 8.289 -13.852 10.672 1 70.88 58 ARG A O 1
ATOM 460 N N . ASP A 1 59 ? 6.32 -13.5 9.555 1 75.44 59 ASP A N 1
ATOM 461 C CA . ASP A 1 59 ? 6.59 -14.453 8.484 1 75.44 59 ASP A CA 1
ATOM 462 C C . ASP A 1 59 ? 7.621 -13.891 7.504 1 75.44 59 ASP A C 1
ATOM 464 O O . ASP A 1 59 ? 7.262 -13.234 6.523 1 75.44 59 ASP A O 1
ATOM 468 N N . TYR A 1 60 ? 8.867 -14.25 7.734 1 75.94 60 TYR A N 1
ATOM 469 C CA . TYR A 1 60 ? 9.953 -13.742 6.895 1 75.94 60 TYR A CA 1
ATOM 470 C C . TYR A 1 60 ? 10.297 -14.742 5.797 1 75.94 60 TYR A C 1
ATOM 472 O O . TYR A 1 60 ? 11.414 -14.742 5.281 1 75.94 60 TYR A O 1
ATOM 480 N N . SER A 1 61 ? 9.359 -15.609 5.562 1 80.12 61 SER A N 1
ATOM 481 C CA . SER A 1 61 ? 9.625 -16.578 4.5 1 80.12 61 SER A CA 1
ATOM 482 C C . SER A 1 61 ? 9.523 -15.922 3.125 1 80.12 61 SER A C 1
ATOM 484 O O . SER A 1 61 ? 9.945 -16.5 2.125 1 80.12 61 SER A O 1
ATOM 486 N N . TYR A 1 62 ? 8.984 -14.758 3.113 1 84 62 TYR A N 1
ATOM 487 C CA . TYR A 1 62 ? 8.758 -13.938 1.932 1 84 62 TYR A CA 1
ATOM 488 C C . TYR A 1 62 ? 8.766 -12.453 2.287 1 84 62 TYR A C 1
ATOM 490 O O . TYR A 1 62 ? 8.656 -12.086 3.461 1 84 62 TYR A O 1
ATOM 498 N N . SER A 1 63 ? 8.977 -11.617 1.362 1 80.94 63 SER A N 1
ATOM 499 C CA . SER A 1 63 ? 9.156 -10.203 1.682 1 80.94 63 SER A CA 1
ATOM 500 C C . SER A 1 63 ? 7.812 -9.484 1.77 1 80.94 63 SER A C 1
ATOM 502 O O . SER A 1 63 ? 7.758 -8.25 1.779 1 80.94 63 SER A O 1
ATOM 504 N N . ASN A 1 64 ? 6.797 -10.195 1.891 1 77.25 64 ASN A N 1
ATOM 505 C CA . ASN A 1 64 ? 5.48 -9.562 1.883 1 77.25 64 ASN A CA 1
ATOM 506 C C . ASN A 1 64 ? 5.156 -8.93 3.232 1 77.25 64 ASN A C 1
ATOM 508 O O . ASN A 1 64 ? 4.121 -8.281 3.385 1 77.25 64 ASN A O 1
ATOM 512 N N . VAL A 1 65 ? 6.031 -9.047 4.191 1 77.69 65 VAL A N 1
ATOM 513 C CA . VAL A 1 65 ? 5.828 -8.359 5.461 1 77.69 65 VAL A CA 1
ATOM 514 C C . VAL A 1 65 ? 6.844 -7.223 5.602 1 77.69 65 VAL A C 1
ATOM 516 O O . VAL A 1 65 ? 6.906 -6.566 6.645 1 77.69 65 VAL A O 1
ATOM 519 N N . GLY A 1 66 ? 7.621 -7.07 4.594 1 85.06 66 GLY A N 1
ATOM 520 C CA . GLY A 1 66 ? 8.602 -6 4.57 1 85.06 66 GLY A CA 1
ATOM 521 C C . GLY A 1 66 ? 10.023 -6.496 4.383 1 85.06 66 GLY A C 1
ATOM 522 O O . GLY A 1 66 ? 10.375 -7.586 4.844 1 85.06 66 GLY A O 1
ATOM 523 N N . THR A 1 67 ? 10.875 -5.723 3.797 1 88.38 67 THR A N 1
ATOM 524 C CA . THR A 1 67 ? 12.305 -5.98 3.654 1 88.38 67 THR A CA 1
ATOM 525 C C . THR A 1 67 ? 13.07 -5.465 4.871 1 88.38 67 THR A C 1
ATOM 527 O O . THR A 1 67 ? 12.516 -4.738 5.695 1 88.38 67 THR A O 1
ATOM 530 N N . PRO A 1 68 ? 14.32 -5.883 5.012 1 86.25 68 PRO A N 1
ATOM 531 C CA . PRO A 1 68 ? 15.117 -5.309 6.102 1 86.25 68 PRO A CA 1
ATOM 532 C C . PRO A 1 68 ? 15.117 -3.781 6.09 1 86.25 68 PRO A C 1
ATOM 534 O O . PRO A 1 68 ? 15.055 -3.154 7.152 1 86.25 68 PRO A O 1
ATOM 537 N N . THR A 1 69 ? 15.148 -3.166 4.895 1 90.12 69 THR A N 1
ATOM 538 C CA . THR A 1 69 ? 15.141 -1.71 4.797 1 90.12 69 THR A CA 1
ATOM 539 C C . THR A 1 69 ? 13.883 -1.13 5.441 1 90.12 69 THR A C 1
ATOM 541 O O . THR A 1 69 ? 13.953 -0.129 6.16 1 90.12 69 THR A O 1
ATOM 544 N N . VAL A 1 70 ? 12.734 -1.781 5.195 1 91.88 70 VAL A N 1
ATOM 545 C CA . VAL A 1 70 ? 11.461 -1.354 5.777 1 91.88 70 VAL A CA 1
ATOM 546 C C . VAL A 1 70 ? 11.539 -1.456 7.301 1 91.88 70 VAL A C 1
ATOM 548 O O . VAL A 1 70 ? 11.078 -0.557 8.008 1 91.88 70 VAL A O 1
ATOM 551 N N . HIS A 1 71 ? 12.164 -2.457 7.781 1 89.19 71 HIS A N 1
ATOM 552 C CA . HIS A 1 71 ? 12.25 -2.688 9.219 1 89.19 71 HIS A CA 1
ATOM 553 C C . HIS A 1 71 ? 13.203 -1.7 9.883 1 89.19 71 HIS A C 1
ATOM 555 O O . HIS A 1 71 ? 12.992 -1.307 11.031 1 89.19 71 HIS A O 1
ATOM 561 N N . TYR A 1 72 ? 14.242 -1.307 9.125 1 89.81 72 TYR A N 1
ATOM 562 C CA . TYR A 1 72 ? 15.109 -0.268 9.672 1 89.81 72 TYR A CA 1
ATOM 563 C C . TYR A 1 72 ? 14.32 1.004 9.961 1 89.81 72 TYR A C 1
ATOM 565 O O . TYR A 1 72 ? 14.5 1.619 11.016 1 89.81 72 TYR A O 1
ATOM 573 N N . LEU A 1 73 ? 13.453 1.359 9.07 1 93 73 LEU A N 1
ATOM 574 C CA . LEU A 1 73 ? 12.625 2.539 9.289 1 93 73 LEU A CA 1
ATOM 575 C C . LEU A 1 73 ? 11.633 2.303 10.422 1 93 73 LEU A C 1
ATOM 577 O O . LEU A 1 73 ? 11.43 3.178 11.266 1 93 73 LEU A O 1
ATOM 581 N N . SER A 1 74 ? 10.977 1.14 10.406 1 93.19 74 SER A N 1
ATOM 582 C CA . SER A 1 74 ? 10.023 0.788 11.461 1 93.19 74 SER A CA 1
ATOM 583 C C . SER A 1 74 ? 10.664 0.887 12.844 1 93.19 74 SER A C 1
ATOM 585 O O . SER A 1 74 ? 10.086 1.465 13.758 1 93.19 74 SER A O 1
ATOM 587 N N . ASN A 1 75 ? 11.82 0.327 12.938 1 90.62 75 ASN A N 1
ATOM 588 C CA . ASN A 1 75 ? 12.539 0.356 14.203 1 90.62 75 ASN A CA 1
ATOM 589 C C . ASN A 1 75 ? 12.922 1.78 14.602 1 90.62 75 ASN A C 1
ATOM 591 O O . ASN A 1 75 ? 12.844 2.145 15.773 1 90.62 75 ASN A O 1
ATOM 595 N N . ALA A 1 76 ? 13.375 2.516 13.672 1 92.56 76 ALA A N 1
ATOM 596 C CA . ALA A 1 76 ? 13.742 3.904 13.945 1 92.56 76 ALA A CA 1
ATOM 597 C C . ALA A 1 76 ? 12.547 4.684 14.492 1 92.56 76 ALA A C 1
ATOM 599 O O . ALA A 1 76 ? 12.68 5.422 15.469 1 92.56 76 ALA A O 1
ATOM 600 N N . LEU A 1 77 ? 11.406 4.527 13.891 1 95.69 77 LEU A N 1
ATOM 601 C CA . LEU A 1 77 ? 10.211 5.246 14.312 1 95.69 77 LEU A CA 1
ATOM 602 C C . LEU A 1 77 ? 9.789 4.828 15.711 1 95.69 77 LEU A C 1
ATOM 604 O O . LEU A 1 77 ? 9.391 5.668 16.531 1 95.69 77 LEU A O 1
ATOM 608 N N . ALA A 1 78 ? 9.828 3.545 15.961 1 93.69 78 ALA A N 1
ATOM 609 C CA . ALA A 1 78 ? 9.5 3.061 17.297 1 93.69 78 ALA A CA 1
ATOM 610 C C . ALA A 1 78 ? 10.453 3.639 18.344 1 93.69 78 ALA A C 1
ATOM 612 O O . ALA A 1 78 ? 10.031 4.02 19.438 1 93.69 78 ALA A O 1
ATOM 613 N N . GLU A 1 79 ? 11.703 3.637 17.984 1 92.31 79 GLU A N 1
ATOM 614 C CA . GLU A 1 79 ? 12.711 4.191 18.891 1 92.31 79 GLU A CA 1
ATOM 615 C C . GLU A 1 79 ? 12.445 5.668 19.172 1 92.31 79 GLU A C 1
ATOM 617 O O . GLU A 1 79 ? 12.555 6.121 20.312 1 92.31 79 GLU A O 1
ATOM 622 N N . ILE A 1 80 ? 12.109 6.383 18.188 1 94.12 80 ILE A N 1
ATOM 623 C CA . ILE A 1 80 ? 11.844 7.812 18.297 1 94.12 80 ILE A CA 1
ATOM 624 C C . ILE A 1 80 ? 10.586 8.031 19.141 1 94.12 80 ILE A C 1
ATOM 626 O O . ILE A 1 80 ? 10.523 8.961 19.938 1 94.12 80 ILE A O 1
ATOM 630 N N . GLU A 1 81 ? 9.625 7.191 18.906 1 94.31 81 GLU A N 1
ATOM 631 C CA . GLU A 1 81 ? 8.406 7.246 19.703 1 94.31 81 GLU A CA 1
ATOM 632 C C . GLU A 1 81 ? 8.695 6.93 21.172 1 94.31 81 GLU A C 1
ATOM 634 O O . GLU A 1 81 ? 8.039 7.457 22.062 1 94.31 81 GLU A O 1
ATOM 639 N N . GLY A 1 82 ? 9.641 6.062 21.422 1 92.31 82 GLY A N 1
ATOM 640 C CA . GLY A 1 82 ? 10.016 5.672 22.781 1 92.31 82 GLY A CA 1
ATOM 641 C C . GLY A 1 82 ? 9.227 4.488 23.297 1 92.31 82 GLY A C 1
ATOM 642 O O . GLY A 1 82 ? 9.406 4.07 24.438 1 92.31 82 GLY A O 1
ATOM 643 N N . SER A 1 83 ? 8.344 3.996 22.422 1 90.38 83 SER A N 1
ATOM 644 C CA . SER A 1 83 ? 7.523 2.857 22.828 1 90.38 83 SER A CA 1
ATOM 645 C C . SER A 1 83 ? 6.957 2.123 21.625 1 90.38 83 SER A C 1
ATOM 647 O O . SER A 1 83 ? 6.902 2.676 20.516 1 90.38 83 SER A O 1
ATOM 649 N N . GLY A 1 84 ? 6.742 0.816 21.859 1 91.69 84 GLY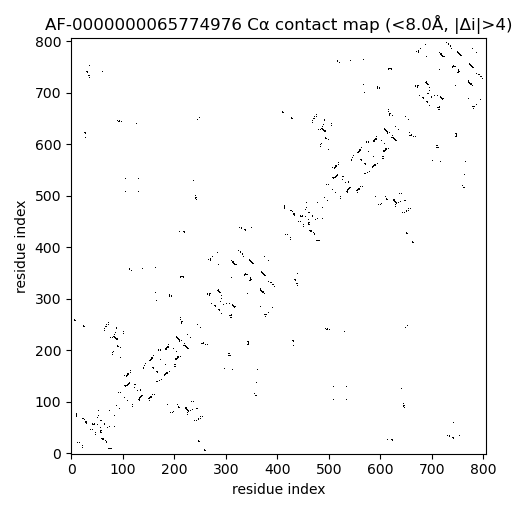 A N 1
ATOM 650 C CA . GLY A 1 84 ? 5.957 0.037 20.906 1 91.69 84 GLY A CA 1
ATOM 651 C C . GLY A 1 84 ? 6.738 -0.368 19.672 1 91.69 84 GLY A C 1
ATOM 652 O O . GLY A 1 84 ? 7.965 -0.452 19.719 1 91.69 84 GLY A O 1
ATOM 653 N N . GLN A 1 85 ? 5.973 -0.812 18.625 1 93 85 GLN A N 1
ATOM 654 C CA . GLN A 1 85 ? 6.449 -1.212 17.297 1 93 85 GLN A CA 1
ATOM 655 C C . GLN A 1 85 ? 5.719 -0.451 16.203 1 93 85 GLN A C 1
ATOM 657 O O . GLN A 1 85 ? 4.582 -0.011 16.391 1 93 85 GLN A O 1
ATOM 662 N N . ALA A 1 86 ? 6.445 -0.352 15.141 1 95.19 86 ALA A N 1
ATOM 663 C CA . ALA A 1 86 ? 5.875 0.451 14.062 1 95.19 86 ALA A CA 1
ATOM 664 C C . ALA A 1 86 ? 5.582 -0.407 12.836 1 95.19 86 ALA A C 1
ATOM 666 O O . ALA A 1 86 ? 6.309 -1.36 12.547 1 95.19 86 ALA A O 1
ATOM 667 N N . LEU A 1 87 ? 4.527 -0.131 12.117 1 95.56 87 LEU A N 1
ATOM 668 C CA . LEU A 1 87 ? 4.199 -0.624 10.781 1 95.56 87 LEU A CA 1
ATOM 669 C C . LEU A 1 87 ? 4.18 0.517 9.773 1 95.56 87 LEU A C 1
ATOM 671 O O . LEU A 1 87 ? 3.703 1.612 10.07 1 95.56 87 LEU A O 1
ATOM 675 N N . ILE A 1 88 ? 4.734 0.234 8.625 1 96.62 88 ILE A N 1
ATOM 676 C CA . ILE A 1 88 ? 4.805 1.243 7.578 1 96.62 88 ILE A CA 1
ATOM 677 C C . ILE A 1 88 ? 3.715 0.986 6.539 1 96.62 88 ILE A C 1
ATOM 679 O O . ILE A 1 88 ? 3.5 -0.156 6.125 1 96.62 88 ILE A O 1
ATOM 683 N N . TYR A 1 89 ? 3.012 2.047 6.145 1 97 89 TYR A N 1
ATOM 684 C CA . TYR A 1 89 ? 1.867 1.958 5.242 1 97 89 TYR A CA 1
ATOM 685 C C . TYR A 1 89 ? 2.105 2.77 3.975 1 97 89 TYR A C 1
ATOM 687 O O . TYR A 1 89 ? 2.945 3.674 3.957 1 97 89 TYR A O 1
ATOM 695 N N . PRO A 1 90 ? 1.329 2.523 2.926 1 95.06 90 PRO A N 1
ATOM 696 C CA . PRO A 1 90 ? 1.518 3.186 1.632 1 95.06 90 PRO A CA 1
ATOM 697 C C . PRO A 1 90 ? 1.244 4.688 1.692 1 95.06 90 PRO A C 1
ATOM 699 O O . PRO A 1 90 ? 1.772 5.449 0.877 1 95.06 90 PRO A O 1
ATOM 702 N N . SER A 1 91 ? 0.381 5.113 2.566 1 96.62 91 SER A N 1
ATOM 703 C CA . SER A 1 91 ? 0.095 6.531 2.762 1 96.62 91 SER A CA 1
ATOM 704 C C . SER A 1 91 ? -0.462 6.793 4.156 1 96.62 91 SER A C 1
ATOM 706 O O . SER A 1 91 ? -0.855 5.859 4.859 1 96.62 91 SER A O 1
ATOM 708 N N . GLY A 1 92 ? -0.45 8.078 4.492 1 97.12 92 GLY A N 1
ATOM 709 C CA . GLY A 1 92 ? -1.121 8.445 5.727 1 97.12 92 GLY A CA 1
ATOM 710 C C . GLY A 1 92 ? -2.609 8.148 5.711 1 97.12 92 GLY A C 1
ATOM 711 O O . GLY A 1 92 ? -3.156 7.633 6.688 1 97.12 92 GLY A O 1
ATOM 712 N N . LEU A 1 93 ? -3.252 8.5 4.605 1 96.69 93 LEU A N 1
ATOM 713 C CA . LEU A 1 93 ? -4.676 8.211 4.48 1 96.69 93 LEU A CA 1
ATOM 714 C C . LEU A 1 93 ? -4.938 6.711 4.582 1 96.69 93 LEU A C 1
ATOM 716 O O . LEU A 1 93 ? -5.879 6.285 5.258 1 96.69 93 LEU A O 1
ATOM 720 N N . PHE A 1 94 ? -4.117 5.969 3.936 1 97.19 94 PHE A N 1
ATOM 721 C CA . PHE A 1 94 ? -4.293 4.523 4.012 1 97.19 94 PHE A CA 1
ATOM 722 C C . PHE A 1 94 ? -4.133 4.035 5.445 1 97.19 94 PHE A C 1
ATOM 724 O O . PHE A 1 94 ? -4.875 3.156 5.895 1 97.19 94 PHE A O 1
ATOM 731 N N . ALA A 1 95 ? -3.146 4.531 6.145 1 98.12 95 ALA A N 1
ATOM 732 C CA . ALA A 1 95 ? -2.971 4.152 7.543 1 98.12 95 ALA A CA 1
ATOM 733 C C . ALA A 1 95 ? -4.23 4.441 8.352 1 98.12 95 ALA A C 1
ATOM 735 O O . ALA A 1 95 ? -4.656 3.619 9.172 1 98.12 95 ALA A O 1
ATOM 736 N N . LEU A 1 96 ? -4.855 5.609 8.117 1 98.19 96 LEU A N 1
ATOM 737 C CA . LEU A 1 96 ? -6.074 6 8.812 1 98.19 96 LEU A CA 1
ATOM 738 C C . LEU A 1 96 ? -7.215 5.035 8.492 1 98.19 96 LEU A C 1
ATOM 740 O O . LEU A 1 96 ? -7.848 4.496 9.398 1 98.19 96 LEU A O 1
ATOM 744 N N . THR A 1 97 ? -7.445 4.805 7.246 1 97.69 97 THR A N 1
ATOM 745 C CA . THR A 1 97 ? -8.586 4 6.816 1 97.69 97 THR A CA 1
ATOM 746 C C . THR A 1 97 ? -8.391 2.537 7.203 1 97.69 97 THR A C 1
ATOM 748 O O . THR A 1 97 ? -9.336 1.863 7.605 1 97.69 97 THR A O 1
ATOM 751 N N . PHE A 1 98 ? -7.156 2.113 7.129 1 96.44 98 PHE A N 1
ATOM 752 C CA . PHE A 1 98 ? -6.879 0.719 7.449 1 96.44 98 PHE A CA 1
ATOM 753 C C . PHE A 1 98 ? -6.973 0.48 8.953 1 96.44 98 PHE A C 1
ATOM 755 O O . PHE A 1 98 ? -7.383 -0.597 9.391 1 96.44 98 PHE A O 1
ATOM 762 N N . ALA A 1 99 ? -6.574 1.48 9.742 1 97.94 99 ALA A N 1
ATOM 763 C CA . ALA A 1 99 ? -6.805 1.374 11.18 1 97.94 99 ALA A CA 1
ATOM 764 C C . ALA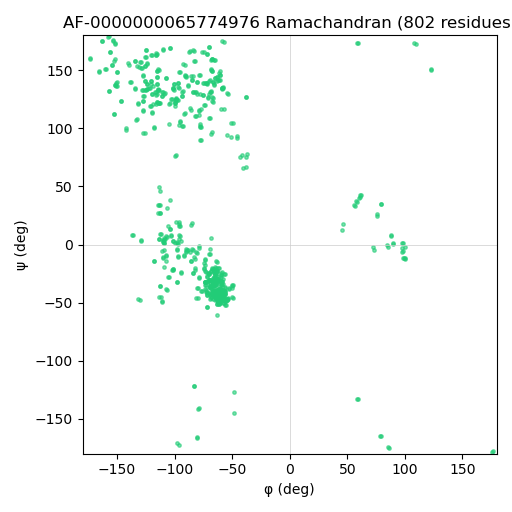 A 1 99 ? -8.289 1.187 11.484 1 97.94 99 ALA A C 1
ATOM 766 O O . ALA A 1 99 ? -8.664 0.335 12.297 1 97.94 99 ALA A O 1
ATOM 767 N N . ILE A 1 100 ? -9.133 1.948 10.852 1 98 100 ILE A N 1
ATOM 768 C CA . ILE A 1 100 ? -10.57 1.826 11.055 1 98 100 ILE A CA 1
ATOM 769 C C . ILE A 1 100 ? -11.031 0.429 10.648 1 98 100 ILE A C 1
ATOM 771 O O . ILE A 1 100 ? -11.773 -0.227 11.391 1 98 100 ILE A O 1
ATOM 775 N N . LEU A 1 101 ? -10.531 -0.048 9.516 1 95.94 101 LEU A N 1
ATOM 776 C CA . LEU A 1 101 ? -10.891 -1.381 9.039 1 95.94 101 LEU A CA 1
ATOM 777 C C . LEU A 1 101 ? -10.469 -2.447 10.047 1 95.94 101 LEU A C 1
ATOM 779 O O . LEU A 1 101 ? -11.141 -3.467 10.195 1 95.94 101 LEU A O 1
ATOM 783 N N . THR A 1 102 ? -9.352 -2.232 10.641 1 97 102 THR A N 1
ATOM 784 C CA . THR A 1 102 ? -8.805 -3.211 11.57 1 97 102 THR A CA 1
ATOM 785 C C . THR A 1 102 ? -9.633 -3.27 12.852 1 97 102 THR A C 1
ATOM 787 O O . THR A 1 102 ? -9.898 -4.352 13.383 1 97 102 THR A O 1
ATOM 790 N N . PHE A 1 103 ? -10.148 -2.131 13.32 1 97.75 103 PHE A N 1
ATOM 791 C CA . PHE A 1 103 ? -10.719 -2.09 14.664 1 97.75 103 PHE A CA 1
ATOM 792 C C . PHE A 1 103 ? -12.242 -2.008 14.602 1 97.75 103 PHE A C 1
ATOM 794 O O . PHE A 1 103 ? -12.914 -2.096 15.633 1 97.75 103 PHE A O 1
ATOM 801 N N . ALA A 1 104 ? -12.812 -1.794 13.438 1 96.31 104 ALA A N 1
ATOM 802 C CA . ALA A 1 104 ? -14.266 -1.735 13.273 1 96.31 104 ALA A CA 1
ATOM 803 C C . ALA A 1 104 ? -14.773 -2.914 12.453 1 96.31 104 ALA A C 1
ATOM 805 O O . ALA A 1 104 ? -14.336 -3.115 11.312 1 96.31 104 ALA A O 1
ATOM 806 N N . LYS A 1 105 ? -15.633 -3.691 12.977 1 95.5 105 LYS A N 1
ATOM 807 C CA . LYS A 1 105 ? -16.297 -4.785 12.266 1 95.5 105 LYS A CA 1
ATOM 808 C C . LYS A 1 105 ? -17.734 -4.422 11.906 1 95.5 105 LYS A C 1
ATOM 810 O O . LYS A 1 105 ? -18.25 -3.402 12.359 1 95.5 105 LYS A O 1
ATOM 815 N N . ALA A 1 106 ? -18.312 -5.273 11.062 1 96.19 106 ALA A N 1
ATOM 816 C CA . ALA A 1 106 ? -19.719 -5.055 10.766 1 96.19 106 ALA A CA 1
ATOM 817 C C . ALA A 1 106 ? -20.547 -4.984 12.055 1 96.19 106 ALA A C 1
ATOM 819 O O . ALA A 1 106 ? -20.375 -5.812 12.945 1 96.19 106 ALA A O 1
ATOM 820 N N . GLY A 1 107 ? -21.359 -3.916 12.141 1 96.88 107 GLY A N 1
ATOM 821 C CA . GLY A 1 107 ? -22.172 -3.719 13.328 1 96.88 107 GLY A CA 1
ATOM 822 C C . GLY A 1 107 ? -21.547 -2.744 14.312 1 96.88 107 GLY A C 1
ATOM 823 O O . GLY A 1 107 ? -22.203 -2.334 15.281 1 96.88 107 GLY A O 1
ATOM 824 N N . SER A 1 108 ? -20.344 -2.316 14.031 1 97.19 108 SER A N 1
ATOM 825 C CA . SER A 1 108 ? -19.641 -1.422 14.945 1 97.19 108 SER A CA 1
ATOM 826 C C . SER A 1 108 ? -20.062 0.027 14.734 1 97.19 108 SER A C 1
ATOM 828 O O . SER A 1 108 ? -20.656 0.365 13.703 1 97.19 108 SER A O 1
ATOM 830 N N . HIS A 1 109 ? -19.828 0.784 15.797 1 98.5 109 HIS A N 1
ATOM 831 C CA . HIS A 1 109 ? -19.953 2.238 15.789 1 98.5 109 HIS A CA 1
ATOM 832 C C . HIS A 1 109 ? -18.594 2.906 16 1 98.5 109 HIS A C 1
ATOM 834 O O . HIS A 1 109 ? -17.812 2.463 16.844 1 98.5 109 HIS A O 1
ATOM 840 N N . VAL A 1 110 ? -18.281 3.916 15.156 1 98.5 110 VAL A N 1
ATOM 841 C CA . VAL A 1 110 ? -17 4.602 15.234 1 98.5 110 VAL A CA 1
ATOM 842 C C . VAL A 1 110 ? -17.219 6.102 15.414 1 98.5 110 VAL A C 1
ATOM 844 O O . VAL A 1 110 ? -18.141 6.676 14.805 1 98.5 110 VAL A O 1
ATOM 847 N N . LEU A 1 111 ? -16.422 6.727 16.297 1 98.5 111 LEU A N 1
ATOM 848 C CA . LEU A 1 111 ? -16.391 8.18 16.438 1 98.5 111 LEU A CA 1
ATOM 849 C C . LEU A 1 111 ? -15.203 8.773 15.68 1 98.5 111 LEU A C 1
ATOM 851 O O . LEU A 1 111 ? -14.062 8.359 15.875 1 98.5 111 LEU A O 1
ATOM 855 N N . ILE A 1 112 ? -15.469 9.711 14.797 1 97 112 ILE A N 1
ATOM 856 C CA . ILE A 1 112 ? -14.445 10.422 14.047 1 97 112 ILE A CA 1
ATOM 857 C C . ILE A 1 112 ? -14.602 11.93 14.266 1 97 112 ILE A C 1
ATOM 859 O O . ILE A 1 112 ? -15.711 12.461 14.203 1 97 112 ILE A O 1
ATOM 863 N N . GLN A 1 113 ? -13.539 12.609 14.523 1 94.31 113 GLN A N 1
ATOM 864 C CA . GLN A 1 113 ? -13.625 14.055 14.68 1 94.31 113 GLN A CA 1
ATOM 865 C C . GLN A 1 113 ? -14.133 14.727 13.406 1 94.31 113 GLN A C 1
ATOM 867 O O . GLN A 1 113 ? -13.75 14.336 12.305 1 94.31 113 GLN A O 1
ATOM 872 N N . ASP A 1 114 ? -14.906 15.68 13.594 1 89.69 114 ASP A N 1
ATOM 873 C CA . ASP A 1 114 ? -15.523 16.328 12.445 1 89.69 114 ASP A CA 1
ATOM 874 C C . ASP A 1 114 ? -14.516 17.188 11.68 1 89.69 114 ASP A C 1
ATOM 876 O O . ASP A 1 114 ? -14.711 17.484 10.5 1 89.69 114 ASP A O 1
ATOM 880 N N . ASN A 1 115 ? -13.438 17.609 12.336 1 85.88 115 ASN A N 1
ATOM 881 C CA . ASN A 1 115 ? -12.422 18.422 11.688 1 85.88 115 ASN A CA 1
ATOM 882 C C . ASN A 1 115 ? -11.266 17.578 11.172 1 85.88 115 ASN A C 1
ATOM 884 O O . ASN A 1 115 ? -10.188 18.109 10.875 1 85.88 115 ASN A O 1
ATOM 888 N N . SER A 1 116 ? -11.477 16.312 11.086 1 89.62 116 SER A N 1
ATOM 889 C CA . SER A 1 116 ? -10.438 15.414 10.594 1 89.62 116 SER A CA 1
ATOM 890 C C . SER A 1 116 ? -10.156 15.656 9.117 1 89.62 116 SER A C 1
ATOM 892 O O . SER A 1 116 ? -10.914 16.344 8.438 1 89.62 116 SER A O 1
ATOM 894 N N . TYR A 1 117 ? -9.016 15.227 8.688 1 90.06 117 TYR A N 1
ATOM 895 C CA . TYR A 1 117 ? -8.609 15.25 7.281 1 90.06 117 TYR A CA 1
ATOM 896 C C . TYR A 1 117 ? -9.781 14.922 6.367 1 90.06 117 TYR A C 1
ATOM 898 O O . TYR A 1 117 ? -10.461 13.906 6.551 1 90.06 117 TYR A O 1
ATOM 906 N N . TYR A 1 118 ? -10.055 15.719 5.43 1 88.12 118 TYR A N 1
ATOM 907 C CA . TYR A 1 118 ? -11.297 15.656 4.664 1 88.12 118 TYR A CA 1
ATOM 908 C C . TYR A 1 118 ? -11.406 14.344 3.896 1 88.12 118 TYR A C 1
ATOM 910 O O . TYR A 1 118 ? -12.508 13.844 3.668 1 88.12 118 TYR A O 1
ATOM 918 N N . ARG A 1 119 ? -10.273 13.773 3.479 1 90.25 119 ARG A N 1
ATOM 919 C CA . ARG A 1 119 ? -10.344 12.516 2.752 1 90.25 119 ARG A CA 1
ATOM 920 C C . ARG A 1 119 ? -10.758 11.375 3.676 1 90.25 119 ARG A C 1
ATOM 922 O O . ARG A 1 119 ? -11.359 10.391 3.234 1 90.25 119 ARG A O 1
ATOM 929 N N . LEU A 1 120 ? -10.383 11.523 4.91 1 93.94 120 LEU A N 1
ATOM 930 C CA . LEU A 1 120 ? -10.883 10.547 5.871 1 93.94 120 LEU A CA 1
ATOM 931 C C . LEU A 1 120 ? -12.406 10.625 5.988 1 93.94 120 LEU A C 1
ATOM 933 O O . LEU A 1 120 ? -13.078 9.594 6.066 1 93.94 120 LEU A O 1
ATOM 937 N N . ARG A 1 121 ? -12.906 11.797 6.059 1 91.69 121 ARG A N 1
ATOM 938 C CA . ARG A 1 121 ? -14.352 11.961 6.109 1 91.69 121 ARG A CA 1
ATOM 939 C C . ARG A 1 121 ? -15.023 11.344 4.887 1 91.69 121 ARG A C 1
ATOM 941 O O . ARG A 1 121 ? -16.031 10.648 5.012 1 91.69 121 ARG A O 1
ATOM 948 N N . ARG A 1 122 ? -14.477 11.633 3.744 1 90.56 122 ARG A N 1
ATOM 949 C CA . ARG A 1 122 ? -15.008 11.062 2.508 1 90.56 122 ARG A CA 1
ATOM 950 C C . ARG A 1 122 ? -15.008 9.539 2.559 1 90.56 122 ARG A C 1
ATOM 952 O O . ARG A 1 122 ? -15.992 8.898 2.186 1 90.56 122 ARG A O 1
ATOM 959 N N . PHE A 1 123 ? -13.922 9.008 2.988 1 95.44 123 PHE A N 1
ATOM 960 C CA . PHE A 1 123 ? -13.844 7.566 3.18 1 95.44 123 PHE A CA 1
ATOM 961 C C . PHE A 1 123 ? -14.953 7.082 4.109 1 95.44 123 PHE A C 1
ATOM 963 O O . PHE A 1 123 ? -15.656 6.117 3.795 1 95.44 123 PHE A O 1
ATOM 970 N N . ALA A 1 124 ? -15.055 7.699 5.246 1 95.69 124 ALA A N 1
ATOM 971 C CA . ALA A 1 124 ? -16.031 7.281 6.25 1 95.69 124 ALA A CA 1
ATOM 972 C C . ALA A 1 124 ? -17.453 7.301 5.684 1 95.69 124 ALA A C 1
ATOM 974 O O . ALA A 1 124 ? -18.219 6.355 5.879 1 95.69 124 ALA A O 1
ATOM 975 N N . GLU A 1 125 ? -17.766 8.32 4.961 1 93.44 125 GLU A N 1
ATOM 976 C CA . GLU A 1 125 ? -19.109 8.508 4.43 1 93.44 125 GLU A CA 1
ATOM 977 C C . GLU A 1 125 ? -19.391 7.539 3.285 1 93.44 125 GLU A C 1
ATOM 979 O O . GLU A 1 125 ? -20.516 7.066 3.129 1 93.44 125 GLU A O 1
ATOM 984 N N . ASN A 1 126 ? -18.359 7.199 2.535 1 92.75 126 ASN A N 1
ATOM 985 C CA . ASN A 1 126 ? -18.578 6.434 1.313 1 92.75 126 ASN A CA 1
ATOM 986 C C . ASN A 1 126 ? -18.344 4.941 1.536 1 92.75 126 ASN A C 1
ATOM 988 O O . ASN A 1 126 ? -18.969 4.105 0.889 1 92.75 126 ASN A O 1
ATOM 992 N N . GLU A 1 127 ? -17.453 4.586 2.398 1 95.12 127 GLU A N 1
ATOM 993 C CA . GLU A 1 127 ? -17 3.203 2.475 1 95.12 127 GLU A CA 1
ATOM 994 C C . GLU A 1 127 ? -17.562 2.504 3.711 1 95.12 127 GLU A C 1
ATOM 996 O O . GLU A 1 127 ? -17.938 1.332 3.648 1 95.12 127 GLU A O 1
ATOM 1001 N N . LEU A 1 128 ? -17.641 3.164 4.828 1 96.38 128 LEU A N 1
ATOM 1002 C CA . LEU A 1 128 ? -17.953 2.488 6.086 1 96.38 128 LEU A CA 1
ATOM 1003 C C . LEU A 1 128 ? -19.375 1.968 6.09 1 96.38 128 LEU A C 1
ATOM 1005 O O . LEU A 1 128 ? -19.641 0.867 6.578 1 96.38 128 LEU A O 1
ATOM 1009 N N . PRO A 1 129 ? -20.375 2.738 5.508 1 94.25 129 PRO A N 1
ATOM 1010 C CA . PRO A 1 129 ? -21.734 2.164 5.438 1 94.25 129 PRO A CA 1
ATOM 1011 C C . PRO A 1 129 ? -21.766 0.857 4.648 1 94.25 129 PRO A C 1
ATOM 1013 O O . PRO A 1 129 ? -22.5 -0.064 5.012 1 94.25 129 PRO A O 1
ATOM 1016 N N . LYS A 1 130 ? -20.953 0.743 3.625 1 94 130 LYS A N 1
ATOM 1017 C CA . LYS A 1 130 ? -20.891 -0.473 2.818 1 94 130 LYS A CA 1
ATOM 1018 C C . LYS A 1 130 ? -20.375 -1.65 3.641 1 94 130 LYS A C 1
ATOM 1020 O O . LYS A 1 130 ? -20.609 -2.809 3.283 1 94 130 LYS A O 1
ATOM 1025 N N . ARG A 1 131 ? -19.688 -1.348 4.691 1 95.25 131 ARG A N 1
ATOM 1026 C CA . ARG A 1 131 ? -19.094 -2.365 5.551 1 95.25 131 ARG A CA 1
ATOM 1027 C C . ARG A 1 131 ? -19.969 -2.635 6.773 1 95.25 131 ARG A C 1
ATOM 1029 O O . ARG A 1 131 ? -19.562 -3.369 7.676 1 95.25 131 ARG A O 1
ATOM 1036 N N . GLY A 1 132 ? -21.141 -1.979 6.906 1 95.81 132 GLY A N 1
ATOM 1037 C CA . GLY A 1 132 ? -22.031 -2.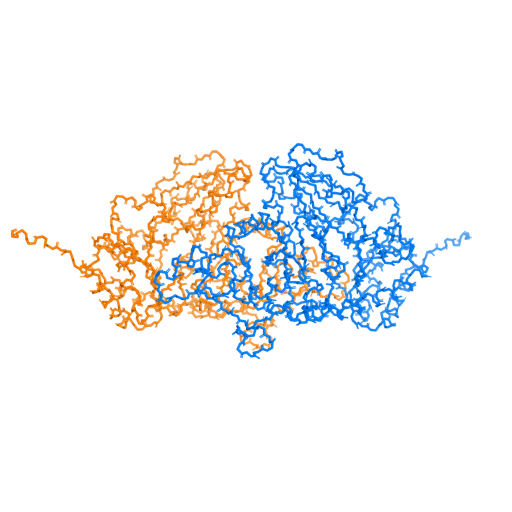146 8.047 1 95.81 132 GLY A CA 1
ATOM 1038 C C . GLY A 1 132 ? -21.547 -1.428 9.289 1 95.81 132 GLY A C 1
ATOM 1039 O O . GLY A 1 132 ? -21.797 -1.875 10.406 1 95.81 132 GLY A O 1
ATOM 1040 N N . THR A 1 133 ? -20.766 -0.405 9.148 1 97.25 133 THR A N 1
ATOM 1041 C CA . THR A 1 133 ? -20.234 0.367 10.258 1 97.25 133 THR A CA 1
ATOM 1042 C C . THR A 1 133 ? -20.891 1.74 10.344 1 97.25 133 THR A C 1
ATOM 1044 O O . THR A 1 133 ? -20.969 2.453 9.336 1 97.25 133 THR A O 1
ATOM 1047 N N . GLU A 1 134 ? -21.328 2.043 11.516 1 97.69 134 GLU A N 1
ATOM 1048 C CA . GLU A 1 134 ? -21.938 3.354 11.758 1 97.69 134 GLU A CA 1
ATOM 1049 C C . GLU A 1 134 ? -20.875 4.371 12.188 1 97.69 134 GLU A C 1
ATOM 1051 O O . GLU A 1 134 ? -19.938 4.031 12.922 1 97.69 134 GLU A O 1
ATOM 1056 N N . VAL A 1 135 ? -21.125 5.641 11.719 1 97.38 135 VAL A N 1
ATOM 1057 C CA . VAL A 1 135 ? -20.141 6.676 12.047 1 97.38 135 VAL A CA 1
ATOM 1058 C C . VAL A 1 135 ? -20.859 7.875 12.664 1 97.38 135 VAL A C 1
ATOM 1060 O O . VAL A 1 135 ? -21.922 8.273 12.211 1 97.38 135 VAL A O 1
ATOM 1063 N N . THR A 1 136 ? -20.344 8.383 13.758 1 96.94 136 THR A N 1
ATOM 1064 C CA . THR A 1 136 ? -20.703 9.68 14.312 1 96.94 136 THR A CA 1
ATOM 1065 C C . THR A 1 136 ? -19.516 10.633 14.273 1 96.94 136 THR A C 1
ATOM 1067 O O . THR A 1 136 ? -18.438 10.32 14.789 1 96.94 136 THR A O 1
ATOM 1070 N N . PHE A 1 137 ? -19.719 11.758 13.617 1 95.44 137 PHE A N 1
ATOM 1071 C CA . PHE A 1 137 ? -18.719 12.82 13.656 1 95.44 137 PHE A CA 1
ATOM 1072 C C . PHE A 1 137 ? -18.891 13.695 14.891 1 95.44 137 PHE A C 1
ATOM 1074 O O . PHE A 1 137 ? -20.016 14.117 15.195 1 95.44 137 PHE A O 1
ATOM 1081 N N . TYR A 1 138 ? -17.812 13.93 15.578 1 94.5 138 TYR A N 1
ATOM 1082 C CA . TYR A 1 138 ? -17.969 14.672 16.828 1 94.5 138 TYR A CA 1
ATOM 1083 C C . TYR A 1 138 ? -17.094 15.922 16.828 1 94.5 138 TYR A C 1
ATOM 1085 O O . TYR A 1 138 ? -16.094 15.984 16.109 1 94.5 138 TYR A O 1
ATOM 1093 N N . ASP A 1 139 ? -17.484 16.906 17.625 1 92.62 139 ASP A N 1
ATOM 1094 C CA . ASP A 1 139 ? -16.734 18.125 17.844 1 92.62 139 ASP A CA 1
ATOM 1095 C C . ASP A 1 139 ? -15.523 17.875 18.734 1 92.62 139 ASP A C 1
ATOM 1097 O O . ASP A 1 139 ? -15.68 17.469 19.891 1 92.62 139 ASP A O 1
ATOM 1101 N N . PRO A 1 140 ? -14.344 18.141 18.234 1 91.56 140 PRO A N 1
ATOM 1102 C CA . PRO A 1 140 ? -13.133 17.828 19 1 91.56 140 PRO A CA 1
ATOM 1103 C C . PRO A 1 140 ? -13.023 18.609 20.297 1 91.56 140 PRO A C 1
ATOM 1105 O O . PRO A 1 140 ? -12.211 18.281 21.156 1 91.56 140 PRO A O 1
ATOM 1108 N N . THR A 1 141 ? -13.789 19.656 20.484 1 91.88 141 THR A N 1
ATOM 1109 C CA . THR A 1 141 ? -13.664 20.531 21.656 1 91.88 141 THR A CA 1
ATOM 1110 C C . THR A 1 141 ? -14.734 20.219 22.688 1 91.88 141 THR A C 1
ATOM 1112 O O . THR A 1 141 ? -14.828 20.875 23.719 1 91.88 141 THR A O 1
ATOM 1115 N N . GLN A 1 142 ? -15.516 19.234 22.422 1 93.12 142 GLN A N 1
ATOM 1116 C CA . GLN A 1 142 ? -16.641 18.969 23.312 1 93.12 142 GLN A CA 1
ATOM 1117 C C . GLN A 1 142 ? -16.484 17.609 23.984 1 93.12 142 GLN A C 1
ATOM 1119 O O . GLN A 1 142 ? -15.648 16.797 23.578 1 93.12 142 GLN A O 1
ATOM 1124 N N . ASP A 1 143 ? -17.266 17.484 25.031 1 96.38 143 ASP A N 1
ATOM 1125 C CA . ASP A 1 143 ? -17.359 16.203 25.734 1 96.38 143 ASP A CA 1
ATOM 1126 C C . ASP A 1 143 ? -18 15.148 24.844 1 96.38 143 ASP A C 1
ATOM 1128 O O . ASP A 1 143 ? -18.969 15.422 24.141 1 96.38 143 ASP A O 1
ATOM 1132 N N . ILE A 1 144 ? -17.422 13.922 24.891 1 97.62 144 ILE A N 1
ATOM 1133 C CA . ILE A 1 144 ? -17.891 12.906 23.953 1 97.62 144 ILE A CA 1
ATOM 1134 C C . ILE A 1 144 ? -18.656 11.82 24.703 1 97.62 144 ILE A C 1
ATOM 1136 O O . ILE A 1 144 ? -19.094 10.844 24.094 1 97.62 144 ILE A O 1
ATOM 1140 N N . THR A 1 145 ? -18.844 11.953 25.984 1 98.25 145 THR A N 1
ATOM 1141 C CA . THR A 1 145 ? -19.406 10.914 26.828 1 98.25 145 THR A CA 1
ATOM 1142 C C . THR A 1 145 ? -20.766 10.469 26.312 1 98.25 145 THR A C 1
ATOM 1144 O O . THR A 1 145 ? -21.062 9.273 26.266 1 98.25 145 THR A O 1
ATOM 1147 N N . ASP A 1 146 ? -21.531 11.359 25.875 1 97.69 146 ASP A N 1
ATOM 1148 C CA . ASP A 1 146 ? -22.922 11.07 25.5 1 97.69 146 ASP A CA 1
ATOM 1149 C C . ASP A 1 146 ? -22.984 10.477 24.094 1 97.69 146 ASP A C 1
ATOM 1151 O O . ASP A 1 146 ? -24.047 10.016 23.656 1 97.69 146 ASP A O 1
ATOM 1155 N N . LEU A 1 147 ? -21.891 10.43 23.391 1 98.12 147 LEU A N 1
ATOM 1156 C CA . LEU A 1 147 ? -21.859 9.914 22.031 1 98.12 147 LEU A CA 1
ATOM 1157 C C . LEU A 1 147 ? -21.531 8.43 22 1 98.12 147 LEU A C 1
ATOM 1159 O O . LEU A 1 147 ? -21.688 7.77 20.984 1 98.12 147 LEU A O 1
ATOM 1163 N N . ILE A 1 148 ? -21.141 7.898 23.125 1 98.56 148 ILE A N 1
ATOM 1164 C CA . ILE A 1 148 ? -20.734 6.5 23.219 1 98.56 148 ILE A CA 1
ATOM 1165 C C . ILE A 1 148 ? -21.969 5.602 23.172 1 98.56 148 ILE A C 1
ATOM 1167 O O . ILE A 1 148 ? -22.969 5.855 23.859 1 98.56 148 ILE A O 1
ATOM 1171 N N . GLN A 1 149 ? -21.875 4.695 22.312 1 98.44 149 GLN A N 1
ATOM 1172 C CA . GLN A 1 149 ? -22.875 3.629 22.203 1 98.44 149 GLN A CA 1
ATOM 1173 C C . GLN A 1 149 ? -22.297 2.291 22.656 1 98.44 149 GLN A C 1
ATOM 1175 O O . GLN A 1 149 ? -21.078 2.158 22.828 1 98.44 149 GLN A O 1
ATOM 1180 N N . SER A 1 150 ? -23.203 1.265 22.844 1 98.06 150 SER A N 1
ATOM 1181 C CA . SER A 1 150 ? -22.766 -0.038 23.328 1 98.06 150 SER A CA 1
ATOM 1182 C C . SER A 1 150 ? -21.844 -0.731 22.328 1 98.06 150 SER A C 1
ATOM 1184 O O . SER A 1 150 ? -21 -1.547 22.703 1 98.06 150 SER A O 1
ATOM 1186 N N . ASN A 1 151 ? -22 -0.381 21.031 1 98.19 151 ASN A N 1
ATOM 1187 C CA . ASN A 1 151 ? -21.219 -1.021 19.984 1 98.19 151 ASN A CA 1
ATOM 1188 C C . ASN A 1 151 ? -20.109 -0.109 19.484 1 98.19 151 ASN A C 1
ATOM 1190 O O . ASN A 1 151 ? -19.531 -0.35 18.422 1 98.19 151 ASN A O 1
ATOM 1194 N N . THR A 1 152 ? -19.812 1.04 20.25 1 98.75 152 THR A N 1
ATOM 1195 C CA . THR A 1 152 ? -18.672 1.878 19.859 1 98.75 152 THR A CA 1
ATOM 1196 C C . THR A 1 152 ? -17.359 1.132 20.062 1 98.75 152 THR A C 1
ATOM 1198 O O . THR A 1 152 ? -17.078 0.635 21.156 1 98.75 152 THR A O 1
ATOM 1201 N N . SER A 1 153 ? -16.609 1.04 18.969 1 98.44 153 SER A N 1
ATOM 1202 C CA . SER A 1 153 ? -15.406 0.219 19.062 1 98.44 153 SER A CA 1
ATOM 1203 C C . SER A 1 153 ? -14.148 1.053 18.828 1 98.44 153 SER A C 1
ATOM 1205 O O . SER A 1 153 ? -13.039 0.603 19.109 1 98.44 153 SER A O 1
ATOM 1207 N N . LEU A 1 154 ? -14.305 2.266 18.312 1 98.75 154 LEU A N 1
ATOM 1208 C CA . LEU A 1 154 ? -13.141 3.035 17.891 1 98.75 154 LEU A CA 1
ATOM 1209 C C . LEU A 1 154 ? -13.406 4.531 18 1 98.75 154 LEU A C 1
ATOM 1211 O O . LEU A 1 154 ? -14.5 5 17.672 1 98.75 154 LEU A O 1
ATOM 1215 N N . ILE A 1 155 ? -12.453 5.285 18.5 1 98.81 155 ILE A N 1
ATOM 1216 C CA . ILE A 1 155 ? -12.438 6.746 18.484 1 98.81 155 ILE A CA 1
ATOM 1217 C C . ILE A 1 155 ? -11.211 7.25 17.734 1 98.81 155 ILE A C 1
ATOM 1219 O O . ILE A 1 155 ? -10.078 6.957 18.125 1 98.81 155 ILE A O 1
ATOM 1223 N N . MET A 1 156 ? -11.461 7.977 16.672 1 98.44 156 MET A N 1
ATOM 1224 C CA . MET A 1 156 ? -10.398 8.609 15.891 1 98.44 156 MET A CA 1
ATOM 1225 C C . MET A 1 156 ? -10.156 10.039 16.375 1 98.44 156 MET A C 1
ATOM 1227 O O . MET A 1 156 ? -11.094 10.828 16.484 1 98.44 156 MET A O 1
ATOM 1231 N N . ILE A 1 157 ? -8.891 10.344 16.594 1 98 157 ILE A N 1
ATOM 1232 C CA . ILE A 1 157 ? -8.477 11.656 17.094 1 98 157 ILE A CA 1
ATOM 1233 C C . ILE A 1 157 ? -7.512 12.297 16.109 1 98 157 ILE A C 1
ATOM 1235 O O . ILE A 1 157 ? -6.641 11.625 15.547 1 98 157 ILE A O 1
ATOM 1239 N N . GLU A 1 158 ? -7.66 13.508 15.789 1 97.19 158 GLU A N 1
ATOM 1240 C CA . GLU A 1 158 ? -6.68 14.352 15.109 1 97.19 158 GLU A CA 1
ATOM 1241 C C . GLU A 1 158 ? -6.449 15.656 15.875 1 97.19 158 GLU A C 1
ATOM 1243 O O . GLU A 1 158 ? -7.355 16.484 15.992 1 97.19 158 GLU A O 1
ATOM 1248 N N . THR A 1 159 ? -5.246 15.875 16.391 1 95.44 159 THR A N 1
ATOM 1249 C CA . THR A 1 159 ? -4.973 17.047 17.219 1 95.44 159 THR A CA 1
ATOM 1250 C C . THR A 1 159 ? -3.541 17.531 17.016 1 95.44 159 THR A C 1
ATOM 1252 O O . THR A 1 159 ? -2.588 16.766 17.219 1 95.44 159 THR A O 1
ATOM 1255 N N . PRO A 1 160 ? -3.355 18.797 16.625 1 94.75 160 PRO A N 1
ATOM 1256 C CA . PRO A 1 160 ? -4.398 19.734 16.203 1 94.75 160 PRO A CA 1
ATOM 1257 C C . PRO A 1 160 ? -5.078 19.312 14.906 1 94.75 160 PRO A C 1
ATOM 1259 O O . PRO A 1 160 ? -4.543 18.484 14.164 1 94.75 160 PRO A O 1
ATOM 1262 N N . GLY A 1 161 ? -6.258 19.828 14.695 1 89.94 161 GLY A N 1
ATOM 1263 C CA . GLY A 1 161 ? -6.871 19.656 13.391 1 89.94 161 GLY A CA 1
ATOM 1264 C C . GLY A 1 161 ? -6.031 20.188 12.258 1 89.94 161 GLY A C 1
ATOM 1265 O O . GLY A 1 161 ? -5.012 20.844 12.484 1 89.94 161 GLY A O 1
ATOM 1266 N N . SER A 1 162 ? -6.414 20 10.992 1 87.25 162 SER A N 1
ATOM 1267 C CA . SER A 1 162 ? -5.504 20.281 9.891 1 87.25 162 SER A CA 1
ATOM 1268 C C . SER A 1 162 ? -5.938 21.516 9.117 1 87.25 162 SER A C 1
ATOM 1270 O O . SER A 1 162 ? -5.27 21.938 8.172 1 87.25 162 SER A O 1
ATOM 1272 N N . VAL A 1 163 ? -6.98 22.172 9.5 1 87.19 163 VAL A N 1
ATOM 1273 C CA . VAL A 1 163 ? -7.402 23.406 8.836 1 87.19 163 VAL A CA 1
ATOM 1274 C C . VAL A 1 163 ? -7.645 24.5 9.875 1 87.19 163 VAL A C 1
ATOM 1276 O O . VAL A 1 163 ? -7.102 25.594 9.766 1 87.19 163 VAL A O 1
ATOM 1279 N N . THR A 1 164 ? -8.383 24.125 10.914 1 87.75 164 THR A N 1
ATOM 1280 C CA . THR A 1 164 ? -8.695 25.109 11.938 1 87.75 164 THR A CA 1
ATOM 1281 C C . THR A 1 164 ? -7.938 24.812 13.227 1 87.75 164 THR A C 1
ATOM 1283 O O . THR A 1 164 ? -8 25.578 14.188 1 87.75 164 THR A O 1
ATOM 1286 N N . PHE A 1 165 ? -7.262 23.812 13.328 1 92.56 165 PHE A N 1
ATOM 1287 C CA . PHE A 1 165 ? -6.227 23.453 14.289 1 92.56 165 PHE A CA 1
ATOM 1288 C C . PHE A 1 165 ? -6.785 23.438 15.711 1 92.56 165 PHE A C 1
ATOM 1290 O O . PHE A 1 165 ? -6.137 23.922 16.641 1 92.56 165 PHE A O 1
ATOM 1297 N N . GLU A 1 166 ? -7.992 22.953 15.93 1 92.31 166 GLU A N 1
ATOM 1298 C CA . GLU A 1 166 ? -8.5 22.703 17.266 1 92.31 166 GLU A CA 1
ATOM 1299 C C . GLU A 1 166 ? -7.641 21.688 18.016 1 92.31 166 GLU A C 1
ATOM 1301 O O . GLU A 1 166 ? -7.129 20.75 17.406 1 92.31 166 GLU A O 1
ATOM 1306 N N . ILE A 1 167 ? -7.555 21.906 19.297 1 95.44 167 ILE A N 1
ATOM 1307 C CA . ILE A 1 167 ? -6.855 20.969 20.172 1 95.44 167 ILE A CA 1
ATOM 1308 C C . ILE A 1 167 ? -7.871 20.109 20.938 1 95.44 167 ILE A C 1
ATOM 1310 O O . ILE A 1 167 ? -8.773 20.641 21.578 1 95.44 167 ILE A O 1
ATOM 1314 N N . SER A 1 168 ? -7.719 18.844 20.812 1 95.62 168 SER A N 1
ATOM 1315 C CA . SER A 1 168 ? -8.602 17.922 21.531 1 95.62 168 SER A CA 1
ATOM 1316 C C . SER A 1 168 ? -8.109 17.688 22.953 1 95.62 168 SER A C 1
ATOM 1318 O O . SER A 1 168 ? -6.898 17.688 23.203 1 95.62 168 SER A O 1
ATOM 1320 N N . ASN A 1 169 ? -9.07 17.516 23.906 1 97.12 169 ASN A N 1
ATOM 1321 C CA . ASN A 1 169 ? -8.727 17.078 25.25 1 97.12 169 ASN A CA 1
ATOM 1322 C C . ASN A 1 169 ? -8.453 15.578 25.297 1 97.12 169 ASN A C 1
ATOM 1324 O O . ASN A 1 169 ? -9.344 14.789 25.609 1 97.12 169 ASN A O 1
ATOM 1328 N N . ILE A 1 170 ? -7.25 15.195 25.094 1 97.94 170 ILE A N 1
ATOM 1329 C CA . ILE A 1 170 ? -6.828 13.812 24.922 1 97.94 170 ILE A CA 1
ATOM 1330 C C . ILE A 1 170 ? -7.098 13.039 26.219 1 97.94 170 ILE A C 1
ATOM 1332 O O . ILE A 1 170 ? -7.59 11.906 26.172 1 97.94 170 ILE A O 1
ATOM 1336 N N . GLU A 1 171 ? -6.789 13.633 27.359 1 97.94 171 GLU A N 1
ATOM 1337 C CA . GLU A 1 171 ? -6.992 12.961 28.625 1 97.94 171 GLU A CA 1
ATOM 1338 C C . GLU A 1 171 ? -8.453 12.586 28.828 1 97.94 171 GLU A C 1
ATOM 1340 O O . GLU A 1 171 ? -8.766 11.477 29.281 1 97.94 171 GLU A O 1
ATOM 1345 N N . HIS A 1 172 ? -9.32 13.508 28.5 1 98 172 HIS A N 1
ATOM 1346 C CA . HIS A 1 172 ? -10.75 13.25 28.609 1 98 172 HIS A CA 1
ATOM 1347 C C . HIS A 1 172 ? -11.164 12.102 27.688 1 98 172 HIS A C 1
ATOM 1349 O O . HIS A 1 172 ? -11.859 11.18 28.125 1 98 172 HIS A O 1
ATOM 1355 N N . ILE A 1 173 ? -10.766 12.156 26.438 1 98.5 173 ILE A N 1
ATOM 1356 C CA . ILE A 1 173 ? -11.156 11.156 25.453 1 98.5 173 ILE A CA 1
ATOM 1357 C C . ILE A 1 173 ? -10.641 9.781 25.859 1 98.5 173 ILE A C 1
ATOM 1359 O O . ILE A 1 173 ? -11.375 8.797 25.812 1 98.5 173 ILE A O 1
ATOM 1363 N N . VAL A 1 174 ? -9.398 9.711 26.312 1 98.62 174 VAL A N 1
ATOM 1364 C CA . VAL A 1 174 ? -8.773 8.453 26.719 1 98.62 174 VAL A CA 1
ATOM 1365 C C . VAL A 1 174 ? -9.508 7.875 27.922 1 98.62 174 VAL A C 1
ATOM 1367 O O . VAL A 1 174 ? -9.742 6.668 28 1 98.62 174 VAL A O 1
ATOM 1370 N N . LYS A 1 175 ? -9.828 8.711 28.875 1 98.56 175 LYS A N 1
ATOM 1371 C CA . LYS A 1 175 ? -10.555 8.266 30.047 1 98.56 175 LYS A CA 1
ATOM 1372 C C . LYS A 1 175 ? -11.883 7.617 29.672 1 98.56 175 LYS A C 1
ATOM 1374 O O . LYS A 1 175 ? -12.195 6.512 30.125 1 98.56 175 LYS A O 1
ATOM 1379 N N . VAL A 1 176 ? -12.641 8.336 28.844 1 98.56 176 VAL A N 1
ATOM 1380 C CA . VAL A 1 176 ? -13.93 7.816 28.375 1 98.56 176 VAL A CA 1
ATOM 1381 C C . VAL A 1 176 ? -13.727 6.504 27.625 1 98.56 176 VAL A C 1
ATOM 1383 O O . VAL A 1 176 ? -14.461 5.539 27.844 1 98.56 176 VAL A O 1
ATOM 1386 N N . ALA A 1 177 ? -12.75 6.43 26.766 1 98.75 177 ALA A N 1
ATOM 1387 C CA . ALA A 1 177 ? -12.469 5.246 25.953 1 98.75 177 ALA A CA 1
ATOM 1388 C C . ALA A 1 177 ? -12.133 4.051 26.844 1 98.75 177 ALA A C 1
ATOM 1390 O O . ALA A 1 177 ? -12.641 2.949 26.625 1 98.75 177 ALA A O 1
ATOM 1391 N N . LYS A 1 178 ? -11.289 4.227 27.812 1 98.38 178 LYS A N 1
ATOM 1392 C CA . LYS A 1 178 ? -10.867 3.15 28.703 1 98.38 178 LYS A CA 1
ATOM 1393 C C . LYS A 1 178 ? -12.047 2.615 29.516 1 98.38 178 LYS A C 1
ATOM 1395 O O . LYS A 1 178 ? -12.172 1.404 29.719 1 98.38 178 LYS A O 1
ATOM 1400 N N . GLU A 1 179 ? -12.836 3.514 29.953 1 98.12 179 GLU A N 1
ATOM 1401 C CA . GLU A 1 179 ? -14.016 3.117 30.719 1 98.12 179 GLU A CA 1
ATOM 1402 C C . GLU A 1 179 ? -14.914 2.189 29.922 1 98.12 179 GLU A C 1
ATOM 1404 O O . GLU A 1 179 ? -15.586 1.321 30.484 1 98.12 179 GLU A O 1
ATOM 1409 N N . HIS A 1 180 ? -14.898 2.332 28.656 1 98.25 180 HIS A N 1
ATOM 1410 C CA . HIS A 1 180 ? -15.82 1.58 27.812 1 98.25 180 HIS A CA 1
ATOM 1411 C C . HIS A 1 180 ? -15.078 0.575 26.938 1 98.25 180 HIS A C 1
ATOM 1413 O O . HIS A 1 180 ? -15.656 -0.018 26.031 1 98.25 180 HIS A O 1
ATOM 1419 N N . LYS A 1 181 ? -13.75 0.413 27.094 1 98 181 LYS A N 1
ATOM 1420 C CA . LYS A 1 181 ? -12.906 -0.528 26.359 1 98 181 LYS A CA 1
ATOM 1421 C C . LYS A 1 181 ? -12.93 -0.25 24.859 1 98 181 LYS A C 1
ATOM 1423 O O . LYS A 1 181 ? -13.109 -1.168 24.062 1 98 181 LYS A O 1
ATOM 1428 N N . ILE A 1 182 ? -12.867 0.99 24.547 1 98.75 182 ILE A N 1
ATOM 1429 C CA . ILE A 1 182 ? -12.859 1.45 23.172 1 98.75 182 ILE A CA 1
ATOM 1430 C C . ILE A 1 182 ? -11.438 1.79 22.734 1 98.75 182 ILE A C 1
ATOM 1432 O O . ILE A 1 182 ? -10.695 2.432 23.484 1 98.75 182 ILE A O 1
ATOM 1436 N N . VAL A 1 183 ? -10.984 1.334 21.531 1 98.81 183 VAL A N 1
ATOM 1437 C CA . VAL A 1 183 ? -9.656 1.625 21 1 98.81 183 VAL A CA 1
ATOM 1438 C C . VAL A 1 183 ? -9.586 3.084 20.562 1 98.81 183 VAL A C 1
ATOM 1440 O O . VAL A 1 183 ? -10.539 3.611 19.984 1 98.81 183 VAL A O 1
ATOM 1443 N N . THR A 1 184 ? -8.492 3.775 20.844 1 98.88 184 THR A N 1
ATOM 1444 C CA . THR A 1 184 ? -8.273 5.145 20.391 1 98.88 184 THR A CA 1
ATOM 1445 C C . THR A 1 184 ? -7.109 5.207 19.406 1 98.88 184 THR A C 1
ATOM 1447 O O . THR A 1 184 ? -6.074 4.574 19.625 1 98.88 184 THR A O 1
ATOM 1450 N N . VAL A 1 185 ? -7.281 5.902 18.297 1 98.81 185 VAL A N 1
ATOM 1451 C CA . VAL A 1 185 ? -6.262 6.164 17.281 1 98.81 185 VAL A CA 1
ATOM 1452 C C . VAL A 1 185 ? -6.051 7.668 17.141 1 98.81 185 VAL A C 1
ATOM 1454 O O . VAL A 1 185 ? -7.012 8.422 16.938 1 98.81 185 VAL A O 1
ATOM 1457 N N . CYS A 1 186 ? -4.84 8.133 17.188 1 98.62 186 CYS A N 1
ATOM 1458 C CA . CYS A 1 186 ? -4.547 9.562 17.109 1 98.62 186 CYS A CA 1
ATOM 1459 C C . CYS A 1 186 ? -3.66 9.867 15.906 1 98.62 186 CYS A C 1
ATOM 1461 O O . CYS A 1 186 ? -2.516 9.414 15.844 1 98.62 186 CYS A O 1
ATOM 1463 N N . ASP A 1 187 ? -4.195 10.586 14.953 1 98.31 187 ASP A N 1
ATOM 1464 C CA . ASP A 1 187 ? -3.385 11.172 13.883 1 98.31 187 ASP A CA 1
ATOM 1465 C C . ASP A 1 187 ? -2.506 12.305 14.422 1 98.31 187 ASP A C 1
ATOM 1467 O O . ASP A 1 187 ? -2.994 13.398 14.695 1 98.31 187 ASP A O 1
ATOM 1471 N N . ASN A 1 188 ? -1.274 12.07 14.484 1 97.94 188 ASN A N 1
ATOM 1472 C CA . ASN A 1 188 ? -0.308 12.984 15.078 1 97.94 188 ASN A CA 1
ATOM 1473 C C . ASN A 1 188 ? 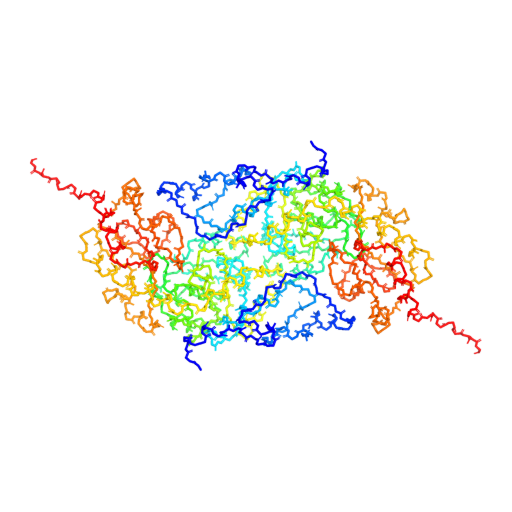0.659 13.539 14.039 1 97.94 188 ASN A C 1
ATOM 1475 O O . ASN A 1 188 ? 1.816 13.82 14.344 1 97.94 188 ASN A O 1
ATOM 1479 N N . SER A 1 189 ? 0.159 13.727 12.852 1 97.5 189 SER A N 1
ATOM 1480 C CA . SER A 1 189 ? 0.993 14.117 11.719 1 97.5 189 SER A CA 1
ATOM 1481 C C . SER A 1 189 ? 1.508 15.547 11.875 1 97.5 189 SER A C 1
ATOM 1483 O O . SER A 1 189 ? 2.604 15.875 11.414 1 97.5 189 SER A O 1
ATOM 1485 N N . TRP A 1 190 ? 0.723 16.422 12.555 1 97.62 190 TRP A N 1
ATOM 1486 C CA . TRP A 1 190 ? 1.093 17.812 12.727 1 97.62 190 TRP A CA 1
ATOM 1487 C C . TRP A 1 190 ? 2.248 17.969 13.711 1 97.62 190 TRP A C 1
ATOM 1489 O O . TRP A 1 190 ? 3.201 18.703 13.453 1 97.62 190 TRP A O 1
ATOM 1499 N N . ALA A 1 191 ? 2.26 17.234 14.797 1 97.69 191 ALA A N 1
ATOM 1500 C CA . ALA A 1 191 ? 3.203 17.438 15.891 1 97.69 191 ALA A CA 1
ATOM 1501 C C . ALA A 1 191 ? 4.422 16.531 15.734 1 97.69 191 ALA A C 1
ATOM 1503 O O . ALA A 1 191 ? 5.492 16.812 16.266 1 97.69 191 ALA A O 1
ATOM 1504 N N . THR A 1 192 ? 4.234 15.375 14.984 1 97.19 192 THR A N 1
ATOM 1505 C CA . THR A 1 192 ? 5.285 14.359 14.945 1 97.19 192 THR A CA 1
ATOM 1506 C C . THR A 1 192 ? 5.582 13.836 16.344 1 97.19 192 THR A C 1
ATOM 1508 O O . THR A 1 192 ? 5.062 14.359 17.328 1 97.19 192 THR A O 1
ATOM 1511 N N . PRO A 1 193 ? 6.426 12.797 16.438 1 96.25 193 PRO A N 1
ATOM 1512 C CA . PRO A 1 193 ? 6.758 12.305 17.781 1 96.25 193 PRO A CA 1
ATOM 1513 C C . PRO A 1 193 ? 7.621 13.273 18.578 1 96.25 193 PRO A C 1
ATOM 1515 O O . PRO A 1 193 ? 7.82 13.094 19.781 1 96.25 193 PRO A O 1
ATOM 1518 N N . LEU A 1 194 ? 8.094 14.281 18.016 1 95.38 194 LEU A N 1
ATOM 1519 C CA . LEU A 1 194 ? 8.984 15.234 18.656 1 95.38 194 LEU A CA 1
ATOM 1520 C C . LEU A 1 194 ? 8.203 16.156 19.594 1 95.38 194 LEU A C 1
ATOM 1522 O O . LEU A 1 194 ? 8.68 16.484 20.688 1 95.38 194 LEU A O 1
ATOM 1526 N N . LEU A 1 195 ? 7.035 16.562 19.156 1 97.5 195 LEU A N 1
ATOM 1527 C CA . LEU A 1 195 ? 6.328 17.609 19.875 1 97.5 195 LEU A CA 1
ATOM 1528 C C . LEU A 1 195 ? 5.215 17.031 20.734 1 97.5 195 LEU A C 1
ATOM 1530 O O . LEU A 1 195 ? 4.73 17.688 21.656 1 97.5 195 LEU A O 1
ATOM 1534 N N . PHE A 1 196 ? 4.785 15.867 20.375 1 97.75 196 PHE A N 1
ATOM 1535 C CA . PHE A 1 196 ? 3.711 15.203 21.094 1 97.75 196 PHE A CA 1
ATOM 1536 C C . PHE A 1 196 ? 3.766 13.695 20.875 1 97.75 196 PHE A C 1
ATOM 1538 O O . PHE A 1 196 ? 3.947 13.227 19.75 1 97.75 196 PHE A O 1
ATOM 1545 N N . LYS A 1 197 ? 3.672 12.914 21.891 1 97.75 197 LYS A N 1
ATOM 1546 C CA . LYS A 1 197 ? 3.604 11.453 21.812 1 97.75 197 LYS A CA 1
ATOM 1547 C C . LYS A 1 197 ? 2.287 10.938 22.375 1 97.75 197 LYS A C 1
ATOM 1549 O O . LYS A 1 197 ? 2.17 10.711 23.578 1 97.75 197 LYS A O 1
ATOM 1554 N N . PRO A 1 198 ? 1.355 10.609 21.531 1 98.06 198 PRO A N 1
ATOM 1555 C CA . PRO A 1 198 ? 0.021 10.188 21.969 1 98.06 198 PRO A CA 1
ATOM 1556 C C . PRO A 1 198 ? 0.06 9 22.922 1 98.06 198 PRO A C 1
ATOM 1558 O O . PRO A 1 198 ? -0.742 8.938 23.859 1 98.06 198 PRO A O 1
ATOM 1561 N N . LEU A 1 199 ? 0.955 8.07 22.719 1 97.94 199 LEU A N 1
ATOM 1562 C CA . LEU A 1 199 ? 1.004 6.863 23.531 1 97.94 199 LEU A CA 1
ATOM 1563 C C . LEU A 1 199 ? 1.305 7.203 24.984 1 97.94 199 LEU A C 1
ATOM 1565 O O . LEU A 1 199 ? 0.844 6.512 25.906 1 97.94 199 LEU A O 1
ATOM 1569 N N . ASP A 1 200 ? 2.062 8.281 25.25 1 97.38 200 ASP A N 1
ATOM 1570 C CA . ASP A 1 200 ? 2.389 8.727 26.594 1 97.38 200 ASP A CA 1
ATOM 1571 C C . ASP A 1 200 ? 1.133 9.164 27.344 1 97.38 200 ASP A C 1
ATOM 1573 O O . ASP A 1 200 ? 1.125 9.211 28.578 1 97.38 200 ASP A O 1
ATOM 1577 N N . TYR A 1 201 ? 0.118 9.453 26.656 1 97.81 201 TYR A N 1
ATOM 1578 C CA . TYR A 1 201 ? -1.109 9.953 27.266 1 97.81 201 TYR A CA 1
ATOM 1579 C C . TYR A 1 201 ? -2.201 8.891 27.25 1 97.81 201 TYR A C 1
ATOM 1581 O O . TYR A 1 201 ? -3.377 9.195 27.453 1 97.81 201 TYR A O 1
ATOM 1589 N N . GLY A 1 202 ? -1.835 7.691 26.844 1 97.88 202 GLY A N 1
ATOM 1590 C CA . GLY A 1 202 ? -2.75 6.566 26.953 1 97.88 202 GLY A CA 1
ATOM 1591 C C . GLY A 1 202 ? -3.479 6.27 25.656 1 97.88 202 GLY A C 1
ATOM 1592 O O . GLY A 1 202 ? -4.328 5.375 25.609 1 97.88 202 GLY A O 1
ATOM 1593 N N . VAL A 1 203 ? -3.227 6.984 24.609 1 98.62 203 VAL A N 1
ATOM 1594 C CA . VAL A 1 203 ? -3.773 6.637 23.312 1 98.62 203 VAL A CA 1
ATOM 1595 C C . VAL A 1 203 ? -3.24 5.273 22.875 1 98.62 203 VAL A C 1
ATOM 1597 O O . VAL A 1 203 ? -2.064 4.965 23.078 1 98.62 203 VAL A O 1
ATOM 1600 N N . ASP A 1 204 ? -4.059 4.441 22.234 1 98.69 204 ASP A N 1
ATOM 1601 C CA . ASP A 1 204 ? -3.682 3.068 21.922 1 98.69 204 ASP A CA 1
ATOM 1602 C C . ASP A 1 204 ? -2.803 3.014 20.672 1 98.69 204 ASP A C 1
ATOM 1604 O O . ASP A 1 204 ? -1.924 2.156 20.562 1 98.69 204 ASP A O 1
ATOM 1608 N N . VAL A 1 205 ? -3.109 3.863 19.703 1 98.75 205 VAL A N 1
ATOM 1609 C CA . VAL A 1 205 ? -2.436 3.824 18.406 1 98.75 205 VAL A CA 1
ATOM 1610 C C . VAL A 1 205 ? -2 5.23 18.016 1 98.75 205 VAL A C 1
ATOM 1612 O O . VAL A 1 205 ? -2.826 6.145 17.938 1 98.75 205 VAL A O 1
ATOM 1615 N N . ALA A 1 206 ? -0.739 5.461 17.797 1 98.81 206 ALA A N 1
ATOM 1616 C CA . ALA A 1 206 ? -0.234 6.688 17.188 1 98.81 206 ALA A CA 1
ATOM 1617 C C . ALA A 1 206 ? -0.071 6.523 15.68 1 98.81 206 ALA A C 1
ATOM 1619 O O . ALA A 1 206 ? 0.542 5.559 15.219 1 98.81 206 ALA A O 1
ATOM 1620 N N . LEU A 1 207 ? -0.624 7.414 14.961 1 98.69 207 LEU A N 1
ATOM 1621 C CA . LEU A 1 207 ? -0.583 7.355 13.508 1 98.69 207 LEU A CA 1
ATOM 1622 C C . LEU A 1 207 ? 0.096 8.594 12.93 1 98.69 207 LEU A C 1
ATOM 1624 O O . LEU A 1 207 ? -0.123 9.703 13.414 1 98.69 207 LEU A O 1
ATOM 1628 N N . TYR A 1 208 ? 0.901 8.422 11.875 1 98.56 208 TYR A N 1
ATOM 1629 C CA . TYR A 1 208 ? 1.657 9.508 11.258 1 98.56 208 TYR A CA 1
ATOM 1630 C C . TYR A 1 208 ? 1.538 9.453 9.742 1 98.56 208 TYR A C 1
ATOM 1632 O O . TYR A 1 208 ? 1.636 8.383 9.141 1 98.56 208 TYR A O 1
ATOM 1640 N N . ALA A 1 209 ? 1.288 10.609 9.133 1 98.06 209 ALA A N 1
ATOM 1641 C CA . ALA A 1 209 ? 1.654 10.773 7.73 1 98.06 209 ALA A CA 1
ATOM 1642 C C . ALA A 1 209 ? 3.152 11.023 7.578 1 98.06 209 ALA A C 1
ATOM 1644 O O . ALA A 1 209 ? 3.619 12.156 7.719 1 98.06 209 ALA A O 1
ATOM 1645 N N . VAL A 1 210 ? 3.842 9.977 7.215 1 98.06 210 VAL A N 1
ATOM 1646 C CA . VAL A 1 210 ? 5.289 10.062 7.051 1 98.06 210 VAL A CA 1
ATOM 1647 C C . VAL A 1 210 ? 5.629 11.039 5.926 1 98.06 210 VAL A C 1
ATOM 1649 O O . VAL A 1 210 ? 6.641 11.734 5.984 1 98.06 210 VAL A O 1
ATOM 1652 N N . THR A 1 211 ? 4.715 11.195 4.98 1 97.25 211 THR A N 1
ATOM 1653 C CA . THR A 1 211 ? 4.797 12.094 3.832 1 97.25 211 THR A CA 1
ATOM 1654 C C . THR A 1 211 ? 5.195 13.5 4.27 1 97.25 211 THR A C 1
ATOM 1656 O O . THR A 1 211 ? 5.879 14.211 3.535 1 97.25 211 THR A O 1
ATOM 1659 N N . LYS A 1 212 ? 4.754 13.906 5.395 1 97.44 212 LYS A N 1
ATOM 1660 C CA . LYS A 1 212 ? 4.879 15.281 5.879 1 97.44 212 LYS A CA 1
ATOM 1661 C C . LYS A 1 212 ? 6.246 15.516 6.516 1 97.44 212 LYS A C 1
ATOM 1663 O O . LYS A 1 212 ? 7.281 15.312 5.879 1 97.44 212 LYS A O 1
ATOM 1668 N N . TYR A 1 213 ? 6.305 15.906 7.738 1 97.94 213 TYR A N 1
ATOM 1669 C CA . TYR A 1 213 ? 7.539 16.344 8.383 1 97.94 213 TYR A CA 1
ATOM 1670 C C . TYR A 1 213 ? 8.531 15.195 8.508 1 97.94 213 TYR A C 1
ATOM 1672 O O . TYR A 1 213 ? 9.742 15.406 8.445 1 97.94 213 TYR A O 1
ATOM 1680 N N . LEU A 1 214 ? 8.055 13.969 8.734 1 97.94 214 LEU A N 1
ATOM 1681 C CA . LEU A 1 214 ? 8.961 12.852 9 1 97.94 214 LEU A CA 1
ATOM 1682 C C . LEU A 1 214 ? 9.875 12.594 7.805 1 97.94 214 LEU A C 1
ATOM 1684 O O . LEU A 1 214 ? 11.086 12.445 7.969 1 97.94 214 LEU A O 1
ATOM 1688 N N . ALA A 1 215 ? 9.305 12.539 6.617 1 96.81 215 ALA A N 1
ATOM 1689 C CA . ALA A 1 215 ? 10.133 12.453 5.422 1 96.81 215 ALA A CA 1
ATOM 1690 C C . ALA A 1 215 ? 10.836 13.781 5.148 1 96.81 215 ALA A C 1
ATOM 1692 O O . ALA A 1 215 ? 12.047 13.812 4.918 1 96.81 215 ALA A O 1
ATOM 1693 N N . GLY A 1 216 ? 10.023 14.859 5.078 1 96.31 216 GLY A N 1
ATOM 1694 C CA . GLY A 1 216 ? 10.562 16.203 5.156 1 96.31 216 GLY A CA 1
ATOM 1695 C C . GLY A 1 216 ? 10.977 16.766 3.805 1 96.31 216 GLY A C 1
ATOM 1696 O O . GLY A 1 216 ? 11.523 17.859 3.723 1 96.31 216 GLY A O 1
ATOM 1697 N N . HIS A 1 217 ? 10.688 16.078 2.637 1 94.88 217 HIS A N 1
ATOM 1698 C CA . HIS A 1 217 ? 11.281 16.547 1.391 1 94.88 217 HIS A CA 1
ATOM 1699 C C . HIS A 1 217 ? 10.258 16.547 0.258 1 94.88 217 HIS A C 1
ATOM 1701 O O . HIS A 1 217 ? 10.625 16.703 -0.911 1 94.88 217 HIS A O 1
ATOM 1707 N N . SER A 1 218 ? 8.992 16.297 0.568 1 94.88 218 SER A N 1
ATOM 1708 C CA . SER A 1 218 ? 7.91 16.359 -0.405 1 94.88 218 SER A CA 1
ATOM 1709 C C . SER A 1 218 ? 8.156 15.391 -1.559 1 94.88 218 SER A C 1
ATOM 1711 O O . SER A 1 218 ? 7.816 15.688 -2.707 1 94.88 218 SER A O 1
ATOM 1713 N N . ASP A 1 219 ? 8.719 14.227 -1.305 1 94.19 219 ASP A N 1
ATOM 1714 C CA . ASP A 1 219 ? 9.164 13.383 -2.412 1 94.19 219 ASP A CA 1
ATOM 1715 C C . ASP A 1 219 ? 8.633 11.961 -2.268 1 94.19 219 ASP A C 1
ATOM 1717 O O . ASP A 1 219 ? 8.922 11.094 -3.094 1 94.19 219 ASP A O 1
ATOM 1721 N N . LEU A 1 220 ? 7.836 11.734 -1.279 1 95.31 220 LEU A N 1
ATOM 1722 C CA . LEU A 1 220 ? 7.246 10.406 -1.127 1 95.31 220 LEU A CA 1
ATOM 1723 C C . LEU A 1 220 ? 5.934 10.477 -0.354 1 95.31 220 LEU A C 1
ATOM 1725 O O . LEU A 1 220 ? 5.68 11.461 0.353 1 95.31 220 LEU A O 1
ATOM 1729 N N . VAL A 1 221 ? 5.086 9.539 -0.581 1 95.94 221 VAL A N 1
ATOM 1730 C CA . VAL A 1 221 ? 3.854 9.344 0.173 1 95.94 221 VAL A CA 1
ATOM 1731 C C . VAL A 1 221 ? 3.955 8.07 1.016 1 95.94 221 VAL A C 1
ATOM 1733 O O . VAL A 1 221 ? 4.359 7.02 0.516 1 95.94 221 VAL A O 1
ATOM 1736 N N . MET A 1 222 ? 3.67 8.195 2.301 1 97.31 222 MET A N 1
ATOM 1737 C CA . MET A 1 222 ? 3.844 7.078 3.221 1 97.31 222 MET A CA 1
ATOM 1738 C C . MET A 1 222 ? 3.141 7.348 4.547 1 97.31 222 MET A C 1
ATOM 1740 O O . MET A 1 222 ? 2.977 8.5 4.945 1 97.31 222 MET A O 1
ATOM 1744 N N . GLY A 1 223 ? 2.666 6.332 5.195 1 98 223 GLY A N 1
ATOM 1745 C CA . GLY A 1 223 ? 2.119 6.41 6.539 1 98 223 GLY A CA 1
ATOM 1746 C C . GLY A 1 223 ? 2.781 5.449 7.508 1 98 223 GLY A C 1
ATOM 1747 O O . GLY A 1 223 ? 3.547 4.574 7.098 1 98 223 GLY A O 1
ATOM 1748 N N . ALA A 1 224 ? 2.537 5.609 8.781 1 98.38 224 ALA A N 1
ATOM 1749 C CA . ALA A 1 224 ? 3.033 4.699 9.812 1 98.38 224 ALA A CA 1
ATOM 1750 C C . ALA A 1 224 ? 2.082 4.648 11 1 98.38 224 ALA A C 1
ATOM 1752 O O . ALA A 1 224 ? 1.399 5.629 11.305 1 98.38 224 ALA A O 1
ATOM 1753 N N . ILE A 1 225 ? 2.025 3.537 11.625 1 98.31 225 ILE A N 1
ATOM 1754 C CA . ILE A 1 225 ? 1.295 3.336 12.867 1 98.31 225 ILE A CA 1
ATOM 1755 C C . ILE A 1 225 ? 2.232 2.762 13.93 1 98.31 225 ILE A C 1
ATOM 1757 O O . ILE A 1 225 ? 3.037 1.874 13.641 1 98.31 225 ILE A O 1
ATOM 1761 N N . ILE A 1 226 ? 2.225 3.281 15.086 1 97.81 226 ILE A N 1
ATOM 1762 C CA . ILE A 1 226 ? 2.953 2.742 16.234 1 97.81 226 ILE A CA 1
ATOM 1763 C C . ILE A 1 226 ? 1.966 2.32 17.312 1 97.81 226 ILE A C 1
ATOM 1765 O O . ILE A 1 226 ? 1.043 3.068 17.656 1 97.81 226 ILE A O 1
ATOM 1769 N N . ALA A 1 227 ? 2.09 1.191 17.828 1 97.56 227 ALA A N 1
ATOM 1770 C CA . ALA A 1 227 ? 1.251 0.637 18.891 1 97.56 227 ALA A CA 1
ATOM 1771 C C . ALA A 1 227 ? 2.01 -0.411 19.703 1 97.56 227 ALA A C 1
ATOM 1773 O O . ALA A 1 227 ? 3.164 -0.723 19.391 1 97.56 227 ALA A O 1
ATOM 1774 N N . GLU A 1 228 ? 1.368 -0.92 20.766 1 95.12 228 GLU A N 1
ATOM 1775 C CA . GLU A 1 228 ? 2.01 -1.879 21.656 1 95.12 228 GLU A CA 1
ATOM 1776 C C . GLU A 1 228 ? 1.127 -3.104 21.875 1 95.12 228 GLU A C 1
ATOM 1778 O O . GLU A 1 228 ? -0.086 -3.047 21.672 1 95.12 228 GLU A O 1
ATOM 1783 N N . GLY A 1 229 ? 1.757 -4.184 22.25 1 92.94 229 GLY A N 1
ATOM 1784 C CA . GLY A 1 229 ? 1.072 -5.348 22.781 1 92.94 229 GLY A CA 1
ATOM 1785 C C . GLY A 1 229 ? 0.049 -5.938 21.828 1 92.94 229 GLY A C 1
ATOM 1786 O O . GLY A 1 229 ? 0.348 -6.172 20.656 1 92.94 229 GLY A O 1
ATOM 1787 N N . GLU A 1 230 ? -1.067 -6.172 22.406 1 94.44 230 GLU A N 1
ATOM 1788 C CA . GLU A 1 230 ? -2.127 -6.859 21.672 1 94.44 230 GLU A CA 1
ATOM 1789 C C . GLU A 1 230 ? -2.654 -6 20.531 1 94.44 230 GLU A C 1
ATOM 1791 O O . GLU A 1 230 ? -3.045 -6.52 19.484 1 94.44 230 GLU A O 1
ATOM 1796 N N . ILE A 1 231 ? -2.648 -4.73 20.812 1 96.62 231 ILE A N 1
ATOM 1797 C CA . ILE A 1 231 ? -3.129 -3.818 19.781 1 96.62 231 ILE A CA 1
ATOM 1798 C C . ILE A 1 231 ? -2.217 -3.896 18.562 1 96.62 231 ILE A C 1
ATOM 1800 O O . ILE A 1 231 ? -2.695 -3.98 17.422 1 96.62 231 ILE A O 1
ATOM 1804 N N . PHE A 1 232 ? -0.92 -3.908 18.766 1 94.88 232 PHE A N 1
ATOM 1805 C CA . PHE A 1 232 ? 0.025 -4.047 17.656 1 94.88 232 PHE A CA 1
ATOM 1806 C C . PHE A 1 232 ? -0.159 -5.383 16.953 1 94.88 232 PHE A C 1
ATOM 1808 O O . PHE A 1 232 ? -0.129 -5.449 15.719 1 94.88 232 PHE A O 1
ATOM 1815 N N . LYS A 1 233 ? -0.324 -6.383 17.719 1 92.19 233 LYS A N 1
ATOM 1816 C CA . LYS A 1 233 ? -0.487 -7.715 17.141 1 92.19 233 LYS A CA 1
ATOM 1817 C C . LYS A 1 233 ? -1.69 -7.762 16.203 1 92.19 233 LYS A C 1
ATOM 1819 O O . LYS A 1 233 ? -1.617 -8.344 15.117 1 92.19 233 LYS A O 1
ATOM 1824 N N . LEU A 1 234 ? -2.746 -7.145 16.609 1 93.94 234 LEU A N 1
ATOM 1825 C CA . LEU A 1 234 ? -3.949 -7.109 15.781 1 93.94 234 LEU A CA 1
ATOM 1826 C C . LEU A 1 234 ? -3.703 -6.336 14.492 1 93.94 234 LEU A C 1
ATOM 1828 O O . LEU A 1 234 ? -4.133 -6.762 13.422 1 93.94 234 LEU A O 1
ATOM 1832 N N . LEU A 1 235 ? -3.053 -5.234 14.641 1 95.56 235 LEU A N 1
ATOM 1833 C CA . LEU A 1 235 ? -2.699 -4.441 13.469 1 95.56 235 LEU A CA 1
ATOM 1834 C C . LEU A 1 235 ? -1.82 -5.242 12.516 1 95.56 235 LEU A C 1
ATOM 1836 O O . LEU A 1 235 ? -2.055 -5.25 11.305 1 95.56 235 LEU A O 1
ATOM 1840 N N . TYR A 1 236 ? -0.875 -5.91 13.047 1 91.94 236 TYR A N 1
ATOM 1841 C CA . TYR A 1 236 ? 0.062 -6.688 12.242 1 91.94 236 TYR A CA 1
ATOM 1842 C C . TYR A 1 236 ? -0.649 -7.828 11.531 1 91.94 236 TYR A C 1
ATOM 1844 O O . TYR A 1 236 ? -0.369 -8.109 10.359 1 91.94 236 TYR A O 1
ATOM 1852 N N . GLU A 1 237 ? -1.483 -8.516 12.227 1 90.75 237 GLU A N 1
ATOM 1853 C CA . GLU A 1 237 ? -2.23 -9.609 11.617 1 90.75 237 GLU A CA 1
ATOM 1854 C C . GLU A 1 237 ? -3.07 -9.117 10.438 1 90.75 237 GLU A C 1
ATOM 1856 O O . GLU A 1 237 ? -3.107 -9.758 9.383 1 90.75 237 GLU A O 1
ATOM 1861 N N . SER A 1 238 ? -3.789 -8 10.68 1 93.12 238 SER A N 1
ATOM 1862 C CA . SER A 1 238 ? -4.547 -7.41 9.586 1 93.12 238 SER A CA 1
ATOM 1863 C C . SER A 1 238 ? -3.629 -7.016 8.43 1 93.12 238 SER A C 1
ATOM 1865 O O . SER A 1 238 ? -3.938 -7.285 7.266 1 93.12 238 SER A O 1
ATOM 1867 N N . TYR A 1 239 ? -2.527 -6.434 8.805 1 92.75 239 TYR A N 1
ATOM 1868 C CA . TYR A 1 239 ? -1.497 -6.012 7.863 1 92.75 239 TYR A CA 1
ATOM 1869 C C . TYR A 1 239 ? -1.062 -7.168 6.973 1 92.75 239 TYR A C 1
ATOM 1871 O O . TYR A 1 239 ? -1.056 -7.051 5.746 1 92.75 239 TYR A O 1
ATOM 1879 N N . LYS A 1 240 ? -0.824 -8.266 7.535 1 90.31 240 LYS A N 1
ATOM 1880 C CA . LYS A 1 240 ? -0.381 -9.477 6.852 1 90.31 240 LYS A CA 1
ATOM 1881 C C . LYS A 1 240 ? -1.51 -10.086 6.023 1 90.31 240 LYS A C 1
ATOM 1883 O O . LYS A 1 240 ? -1.303 -10.477 4.871 1 90.31 240 LYS A O 1
ATOM 1888 N N . ASN A 1 241 ? -2.664 -10.141 6.574 1 92.44 241 ASN A N 1
ATOM 1889 C CA . ASN A 1 241 ? -3.797 -10.789 5.922 1 92.44 241 ASN A CA 1
ATOM 1890 C C . ASN A 1 241 ? -4.211 -10.047 4.652 1 92.44 241 ASN A C 1
ATOM 1892 O O . ASN A 1 241 ? -4.621 -10.664 3.672 1 92.44 241 ASN A O 1
ATOM 1896 N N . TYR A 1 242 ? -4.09 -8.75 4.711 1 94.75 242 TYR A N 1
ATOM 1897 C CA . TYR A 1 242 ? -4.508 -7.969 3.553 1 94.75 242 TYR A CA 1
ATOM 1898 C C . TYR A 1 242 ? -3.381 -7.855 2.533 1 94.75 242 TYR A C 1
ATOM 1900 O O . TYR A 1 242 ? -3.607 -7.457 1.39 1 94.75 242 TYR A O 1
ATOM 1908 N N . GLY A 1 243 ? -2.148 -8.188 2.92 1 94.19 243 GLY A N 1
ATOM 1909 C CA . GLY A 1 243 ? -1.009 -8.086 2.021 1 94.19 243 GLY A CA 1
ATOM 1910 C C . GLY A 1 243 ? -0.484 -6.672 1.875 1 94.19 243 GLY A C 1
ATOM 1911 O O . GLY A 1 243 ? -0.069 -6.27 0.786 1 94.19 243 GLY A O 1
ATOM 1912 N N . VAL A 1 244 ? -0.531 -5.879 2.932 1 94.06 244 VAL A N 1
ATOM 1913 C CA . VAL A 1 244 ? -0.006 -4.52 2.896 1 94.06 244 VAL A CA 1
ATOM 1914 C C . VAL A 1 244 ? 1.52 -4.555 2.836 1 94.06 244 VAL A C 1
ATOM 1916 O O . VAL A 1 244 ? 2.162 -5.246 3.629 1 94.06 244 VAL A O 1
ATOM 1919 N N . THR A 1 245 ? 2.066 -3.867 1.848 1 93.25 245 THR A N 1
ATOM 1920 C CA . THR A 1 245 ? 3.518 -3.795 1.708 1 93.25 245 THR A CA 1
ATOM 1921 C C . THR A 1 245 ? 3.951 -2.391 1.295 1 93.25 245 THR A C 1
ATOM 1923 O O . THR A 1 245 ? 3.146 -1.616 0.772 1 93.25 245 THR A O 1
ATOM 1926 N N . ILE A 1 246 ? 5.137 -2.111 1.604 1 93.25 246 ILE A N 1
ATOM 1927 C CA . ILE A 1 246 ? 5.742 -0.847 1.205 1 93.25 246 ILE A CA 1
ATOM 1928 C C . ILE A 1 246 ? 7.121 -1.105 0.603 1 93.25 246 ILE A C 1
ATOM 1930 O O . ILE A 1 246 ? 7.785 -2.084 0.954 1 93.25 246 ILE A O 1
ATOM 1934 N N . GLN A 1 247 ? 7.535 -0.221 -0.24 1 92.62 247 GLN A N 1
ATOM 1935 C CA . GLN A 1 247 ? 8.766 -0.469 -0.981 1 92.62 247 GLN A CA 1
ATOM 1936 C C . GLN A 1 247 ? 9.977 0.124 -0.257 1 92.62 247 GLN A C 1
ATOM 1938 O O . GLN A 1 247 ? 9.867 1.18 0.372 1 92.62 247 GLN A O 1
ATOM 1943 N N . SER A 1 248 ? 11.133 -0.429 -0.513 1 93.25 248 SER A N 1
ATOM 1944 C CA . SER A 1 248 ? 12.352 -0.191 0.258 1 93.25 248 SER A CA 1
ATOM 1945 C C . SER A 1 248 ? 12.914 1.198 -0.018 1 93.25 248 SER A C 1
ATOM 1947 O O . SER A 1 248 ? 13.359 1.889 0.903 1 93.25 248 SER A O 1
ATOM 1949 N N . HIS A 1 249 ? 12.852 1.614 -1.254 1 94.56 249 HIS A N 1
ATOM 1950 C CA . HIS A 1 249 ? 13.531 2.85 -1.613 1 94.56 249 HIS A CA 1
ATOM 1951 C C . HIS A 1 249 ? 12.938 4.047 -0.875 1 94.56 249 HIS A C 1
ATOM 1953 O O . HIS A 1 249 ? 13.68 4.883 -0.35 1 94.56 249 HIS A O 1
ATOM 1959 N N . ASP A 1 250 ? 11.672 4.148 -0.85 1 95.44 250 ASP A N 1
ATOM 1960 C CA . ASP A 1 250 ? 11.023 5.262 -0.162 1 95.44 250 ASP A CA 1
ATOM 1961 C C . ASP A 1 250 ? 11.234 5.172 1.348 1 95.44 250 ASP A C 1
ATOM 1963 O O . ASP A 1 250 ? 11.328 6.191 2.031 1 95.44 250 ASP A O 1
ATOM 1967 N N . CYS A 1 251 ? 11.336 3.922 1.841 1 95.69 251 CYS A N 1
ATOM 1968 C CA . CYS A 1 251 ? 11.641 3.77 3.26 1 95.69 251 CYS A CA 1
ATOM 1969 C C . CYS A 1 251 ? 13.023 4.312 3.582 1 95.69 251 CYS A C 1
ATOM 1971 O O . CYS A 1 251 ? 13.227 4.926 4.633 1 95.69 251 CYS A O 1
ATOM 1973 N N . TYR A 1 252 ? 13.961 4.055 2.686 1 94.88 252 TYR A N 1
ATOM 1974 C CA . TYR A 1 252 ? 15.297 4.613 2.836 1 94.88 252 TYR A CA 1
ATOM 1975 C C . TYR A 1 252 ? 15.258 6.137 2.844 1 94.88 252 TYR A C 1
ATOM 1977 O O . TYR A 1 252 ? 15.898 6.781 3.68 1 94.88 252 TYR A O 1
ATOM 1985 N N . LEU A 1 253 ? 14.461 6.742 1.918 1 95.62 253 LEU A N 1
ATOM 1986 C CA . LEU A 1 253 ? 14.344 8.195 1.843 1 95.62 253 LEU A CA 1
ATOM 1987 C C . LEU A 1 253 ? 13.727 8.758 3.119 1 95.62 253 LEU A C 1
ATOM 1989 O O . LEU A 1 253 ? 14.172 9.781 3.633 1 95.62 253 LEU A O 1
ATOM 1993 N N . ALA A 1 254 ? 12.703 8.102 3.598 1 96.81 254 ALA A N 1
ATOM 1994 C CA . ALA A 1 254 ? 12.062 8.547 4.836 1 96.81 254 ALA A CA 1
ATOM 1995 C C . ALA A 1 254 ? 13.039 8.492 6.004 1 96.81 254 ALA A C 1
ATOM 1997 O O . ALA A 1 254 ? 13.078 9.398 6.836 1 96.81 254 ALA A O 1
ATOM 1998 N N . HIS A 1 255 ? 13.789 7.383 6.043 1 95.12 255 HIS A N 1
ATOM 1999 C CA . HIS A 1 255 ? 14.789 7.227 7.094 1 95.12 255 HIS A CA 1
ATOM 2000 C C . HIS A 1 255 ? 15.812 8.359 7.051 1 95.12 255 HIS A C 1
ATOM 2002 O O . HIS A 1 255 ? 16.219 8.875 8.094 1 95.12 255 HIS A O 1
ATOM 2008 N N . ARG A 1 256 ? 16.234 8.727 5.906 1 92.88 256 ARG A N 1
ATOM 2009 C CA . ARG A 1 256 ? 17.156 9.844 5.715 1 92.88 256 ARG A CA 1
ATOM 2010 C C . ARG A 1 256 ? 16.562 11.141 6.254 1 92.88 256 ARG A C 1
ATOM 2012 O O . ARG A 1 256 ? 17.266 11.938 6.879 1 92.88 256 ARG A O 1
ATOM 2019 N N . GLY A 1 257 ? 15.25 11.328 6.016 1 94.62 257 GLY A N 1
ATOM 2020 C CA . GLY A 1 257 ? 14.578 12.531 6.473 1 94.62 257 GLY A CA 1
ATOM 2021 C C . GLY A 1 257 ? 14.492 12.633 7.984 1 94.62 257 GLY A C 1
ATOM 2022 O O . GLY A 1 257 ? 14.578 13.727 8.547 1 94.62 257 GLY A O 1
ATOM 2023 N N . LEU A 1 258 ? 14.398 11.508 8.648 1 94.31 258 LEU A N 1
ATOM 2024 C CA . LEU A 1 258 ? 14.266 11.477 10.102 1 94.31 258 LEU A CA 1
ATOM 2025 C C . LEU A 1 258 ? 15.484 12.117 10.773 1 94.31 258 LEU A C 1
ATOM 2027 O O . LEU A 1 258 ? 15.359 12.75 11.82 1 94.31 258 LEU A O 1
ATOM 2031 N N . ARG A 1 259 ? 16.578 12 10.164 1 90.06 259 ARG A N 1
ATOM 2032 C CA . ARG A 1 259 ? 17.844 12.391 10.789 1 90.06 259 ARG A CA 1
ATOM 2033 C C . ARG A 1 259 ? 17.922 13.906 10.961 1 90.06 259 ARG A C 1
ATOM 2035 O O . ARG A 1 259 ? 18.656 14.398 11.812 1 90.06 259 ARG A O 1
ATOM 2042 N N . THR A 1 260 ? 17.172 14.625 10.188 1 93.38 260 THR A N 1
ATOM 2043 C CA . THR A 1 260 ? 17.203 16.078 10.266 1 93.38 260 THR A CA 1
ATOM 2044 C C . THR A 1 260 ? 15.922 16.625 10.875 1 93.38 260 THR A C 1
ATOM 2046 O O . THR A 1 260 ? 15.695 17.844 10.891 1 93.38 260 THR A O 1
ATOM 2049 N N . LEU A 1 261 ? 15.055 15.734 11.328 1 95.69 261 LEU A N 1
ATOM 2050 C CA . LEU A 1 261 ? 13.719 16.125 11.758 1 95.69 261 LEU A CA 1
ATOM 2051 C C . LEU A 1 261 ? 13.789 17.219 12.82 1 95.69 261 LEU A C 1
ATOM 2053 O O . LEU A 1 261 ? 13.094 18.234 12.719 1 95.69 261 LEU A O 1
ATOM 2057 N N . TYR A 1 262 ? 14.641 17.031 13.805 1 94.44 262 TYR A N 1
ATOM 2058 C CA . TYR A 1 262 ? 14.695 17.984 14.906 1 94.44 262 TYR A CA 1
ATOM 2059 C C . TYR A 1 262 ? 15.062 19.375 14.398 1 94.44 262 TYR A C 1
ATOM 2061 O O . TYR A 1 262 ? 14.398 20.359 14.727 1 94.44 262 TYR A O 1
ATOM 2069 N N . THR A 1 263 ? 16.109 19.484 13.617 1 93.44 263 THR A N 1
ATOM 2070 C CA . THR A 1 263 ? 16.594 20.766 13.102 1 93.44 263 THR A CA 1
ATOM 2071 C C . THR A 1 263 ? 15.555 21.422 12.195 1 93.44 263 THR A C 1
ATOM 2073 O O . THR A 1 263 ? 15.359 22.625 12.242 1 93.44 263 THR A O 1
ATOM 2076 N N . ARG A 1 264 ? 14.922 20.609 11.414 1 96.88 264 ARG A N 1
ATOM 2077 C CA . ARG A 1 264 ? 13.914 21.141 10.5 1 96.88 264 ARG A CA 1
ATOM 2078 C C . ARG A 1 264 ? 12.695 21.641 11.266 1 96.88 264 ARG A C 1
ATOM 2080 O O . ARG A 1 264 ? 12.203 22.734 10.992 1 96.88 264 ARG A O 1
ATOM 2087 N N . MET A 1 265 ? 12.25 20.859 12.273 1 97.06 265 MET A N 1
ATOM 2088 C CA . MET A 1 265 ? 11.07 21.25 13.031 1 97.06 265 MET A CA 1
ATOM 2089 C C . MET A 1 265 ? 11.297 22.562 13.766 1 97.06 265 MET A C 1
ATOM 2091 O O . MET A 1 265 ? 10.406 23.406 13.836 1 97.06 265 MET A O 1
ATOM 2095 N N . LYS A 1 266 ? 12.492 22.672 14.305 1 95.62 266 LYS A N 1
ATOM 2096 C CA . LYS A 1 266 ? 12.836 23.922 14.992 1 95.62 266 LYS A CA 1
ATOM 2097 C C . LYS A 1 266 ? 12.781 25.109 14.031 1 95.62 266 LYS A C 1
ATOM 2099 O O . LYS A 1 266 ? 12.242 26.156 14.375 1 95.62 266 LYS A O 1
ATOM 2104 N N . ARG A 1 267 ? 13.352 24.922 12.883 1 95.31 267 ARG A N 1
ATOM 2105 C CA . ARG A 1 267 ? 13.336 25.969 11.867 1 95.31 267 ARG A CA 1
ATOM 2106 C C . ARG A 1 267 ? 11.914 26.281 11.422 1 95.31 267 ARG A C 1
ATOM 2108 O O . ARG A 1 267 ? 11.531 27.453 11.328 1 95.31 267 ARG A O 1
ATOM 2115 N N . HIS A 1 268 ? 11.086 25.297 11.141 1 97.69 268 HIS A N 1
ATOM 2116 C CA . HIS A 1 268 ? 9.688 25.469 10.75 1 97.69 268 HIS A CA 1
ATOM 2117 C C . HIS A 1 268 ? 8.922 26.266 11.797 1 97.69 268 HIS A C 1
ATOM 2119 O O . HIS A 1 268 ? 8.203 27.219 11.461 1 97.69 268 HIS A O 1
ATOM 2125 N N . GLN A 1 269 ? 9.055 25.891 13.023 1 97.56 269 GLN A N 1
ATOM 2126 C CA . GLN A 1 269 ? 8.336 26.547 14.117 1 97.56 269 GLN A CA 1
ATOM 2127 C C . GLN A 1 269 ? 8.727 28.016 14.227 1 97.56 269 GLN A C 1
ATOM 2129 O O . GLN A 1 269 ? 7.863 28.875 14.352 1 97.56 269 GLN A O 1
ATOM 2134 N N . ASN A 1 270 ? 10.047 28.266 14.219 1 97.38 270 ASN A N 1
ATOM 2135 C CA . ASN A 1 270 ? 10.523 29.641 14.359 1 97.38 270 ASN A CA 1
ATOM 2136 C C . ASN A 1 270 ? 10.016 30.531 13.234 1 97.38 270 ASN A C 1
ATOM 2138 O O . ASN A 1 270 ? 9.555 31.656 13.484 1 97.38 270 ASN A O 1
ATOM 2142 N N . THR A 1 271 ? 10.148 30 12.062 1 97.44 271 THR A N 1
ATOM 2143 C CA . THR A 1 271 ? 9.68 30.75 10.906 1 97.44 271 THR A CA 1
ATOM 2144 C C . THR A 1 271 ? 8.172 30.984 10.984 1 97.44 271 THR A C 1
ATOM 2146 O O . THR A 1 271 ? 7.703 32.094 10.781 1 97.44 271 THR A O 1
ATOM 2149 N N . ALA A 1 272 ? 7.402 29.984 11.289 1 98.38 272 ALA A N 1
ATOM 2150 C CA . ALA A 1 272 ? 5.945 30.078 11.359 1 98.38 272 ALA A CA 1
ATOM 2151 C C . ALA A 1 272 ? 5.508 31.062 12.438 1 98.38 272 ALA A C 1
ATOM 2153 O O . ALA A 1 272 ? 4.555 31.828 12.25 1 98.38 272 ALA A O 1
ATOM 2154 N N . MET A 1 273 ? 6.188 31.016 13.531 1 97.94 273 MET A N 1
ATOM 2155 C CA . MET A 1 273 ? 5.863 31.938 14.625 1 97.94 273 MET A CA 1
ATOM 2156 C C . MET A 1 273 ? 6.059 33.375 14.195 1 97.94 273 MET A C 1
ATOM 2158 O O . MET A 1 273 ? 5.199 34.219 14.453 1 97.94 273 MET A O 1
ATOM 2162 N N . GLU A 1 274 ? 7.148 33.656 13.562 1 97.94 274 GLU A N 1
ATOM 2163 C CA . GLU A 1 274 ? 7.422 35 13.086 1 97.94 274 GLU A CA 1
ATOM 2164 C C . GLU A 1 274 ? 6.371 35.469 12.078 1 97.94 274 GLU A C 1
ATOM 2166 O O . GLU A 1 274 ? 5.852 36.562 12.172 1 97.94 274 GLU A O 1
ATOM 2171 N N . VAL A 1 275 ? 6.078 34.625 11.172 1 98.38 275 VAL A N 1
ATOM 2172 C CA . VAL A 1 275 ? 5.105 34.906 10.133 1 98.38 275 VAL A CA 1
ATOM 2173 C C . VAL A 1 275 ? 3.723 35.094 10.75 1 98.38 275 VAL A C 1
ATOM 2175 O O . VAL A 1 275 ? 3.004 36.031 10.414 1 98.38 275 VAL A O 1
ATOM 2178 N N . ALA A 1 276 ? 3.34 34.219 11.641 1 98.44 276 ALA A N 1
ATOM 2179 C CA . ALA A 1 276 ? 2.031 34.25 12.289 1 98.44 276 ALA A CA 1
ATOM 2180 C C . ALA A 1 276 ? 1.862 35.562 13.094 1 98.44 276 ALA A C 1
ATOM 2182 O O . ALA A 1 276 ? 0.807 36.188 13.039 1 98.44 276 ALA A O 1
ATOM 2183 N N . LYS A 1 277 ? 2.865 35.938 13.789 1 97.94 277 LYS A N 1
ATOM 2184 C CA . LYS A 1 277 ? 2.814 37.156 14.578 1 97.94 277 LYS A CA 1
ATOM 2185 C C . LYS A 1 277 ? 2.633 38.375 13.68 1 97.94 277 LYS A C 1
ATOM 2187 O O . LYS A 1 277 ? 1.887 39.312 14.016 1 97.94 277 LYS A O 1
ATOM 2192 N N . TRP A 1 278 ? 3.352 38.375 12.648 1 98.06 278 TRP A N 1
ATOM 2193 C CA . TRP A 1 278 ? 3.205 39.469 11.695 1 98.06 278 TRP A CA 1
ATOM 2194 C C . TRP A 1 278 ? 1.791 39.5 11.125 1 98.06 278 TRP A C 1
ATOM 2196 O O . TRP A 1 278 ? 1.188 40.562 11.023 1 98.06 278 TRP A O 1
ATOM 2206 N N . LEU A 1 279 ? 1.252 38.406 10.781 1 98.06 279 LEU A N 1
ATOM 2207 C CA . LEU A 1 279 ? -0.083 38.281 10.203 1 98.06 279 LEU A CA 1
ATOM 2208 C C . LEU A 1 279 ? -1.143 38.75 11.195 1 98.06 279 LEU A C 1
ATOM 2210 O O . LEU A 1 279 ? -2.154 39.344 10.797 1 98.06 279 LEU A O 1
ATOM 2214 N N . GLU A 1 280 ? -0.947 38.531 12.43 1 96.25 280 GLU A N 1
ATOM 2215 C CA . GLU A 1 280 ? -1.901 38.906 13.461 1 96.25 280 GLU A CA 1
ATOM 2216 C C . GLU A 1 280 ? -2.137 40.406 13.453 1 96.25 280 GLU A C 1
ATOM 2218 O O . GLU A 1 280 ? -3.207 40.875 13.844 1 96.25 280 GLU A O 1
ATOM 2223 N N . LYS A 1 281 ? -1.202 41.125 12.961 1 96.44 281 LYS A N 1
ATOM 2224 C CA . LYS A 1 281 ? -1.27 42.562 12.992 1 96.44 281 LYS A CA 1
ATOM 2225 C C . LYS A 1 281 ? -1.769 43.125 11.664 1 96.44 281 LYS A C 1
ATOM 2227 O O . LYS A 1 281 ? -1.962 44.344 11.523 1 96.44 281 LYS A O 1
ATOM 2232 N N . HIS A 1 282 ? -1.971 42.375 10.773 1 96.25 282 HIS A N 1
ATOM 2233 C CA . HIS A 1 282 ? -2.326 42.812 9.438 1 96.25 282 HIS A CA 1
ATOM 2234 C C . HIS A 1 282 ? -3.826 43.062 9.32 1 96.25 282 HIS A C 1
ATOM 2236 O O . HIS A 1 282 ? -4.633 42.25 9.797 1 96.25 282 HIS A O 1
ATOM 2242 N N . SER A 1 283 ? -4.246 44.062 8.625 1 95.44 283 SER A N 1
ATOM 2243 C CA . SER A 1 283 ? -5.633 44.531 8.578 1 95.44 283 SER A CA 1
ATOM 2244 C C . SER A 1 283 ? -6.508 43.531 7.812 1 95.44 283 SER A C 1
ATOM 2246 O O . SER A 1 283 ? -7.715 43.438 8.055 1 95.44 283 SER A O 1
ATOM 2248 N N . LYS A 1 284 ? -5.953 42.719 6.902 1 95.94 284 LYS A N 1
ATOM 2249 C CA . LYS A 1 284 ? -6.734 41.781 6.098 1 95.94 284 LYS A CA 1
ATOM 2250 C C . LYS A 1 284 ? -6.977 40.469 6.848 1 95.94 284 LYS A C 1
ATOM 2252 O O . LYS A 1 284 ? -7.691 39.594 6.363 1 95.94 284 LYS A O 1
ATOM 2257 N N . ILE A 1 285 ? -6.395 40.375 7.988 1 96.19 285 ILE A N 1
ATOM 2258 C CA . ILE A 1 285 ? -6.473 39.125 8.727 1 96.19 285 ILE A CA 1
ATOM 2259 C C . ILE A 1 285 ? -7.465 39.281 9.883 1 96.19 285 ILE A C 1
ATOM 2261 O O . ILE A 1 285 ? -7.312 40.156 10.734 1 96.19 285 ILE A O 1
ATOM 2265 N N . LYS A 1 286 ? -8.43 38.469 9.852 1 93.88 286 LYS A N 1
ATOM 2266 C CA . LYS A 1 286 ? -9.383 38.406 10.953 1 93.88 286 LYS A CA 1
ATOM 2267 C C . LYS A 1 286 ? -8.828 37.594 12.117 1 93.88 286 LYS A C 1
ATOM 2269 O O . LYS A 1 286 ? -8.977 37.969 13.281 1 93.88 286 LYS A O 1
ATOM 2274 N N . LYS A 1 287 ? -8.266 36.438 11.781 1 93.94 287 LYS A N 1
ATOM 2275 C CA . LYS A 1 287 ? -7.754 35.531 12.805 1 93.94 287 LYS A CA 1
ATOM 2276 C C . LYS A 1 287 ? -6.586 34.719 12.273 1 93.94 287 LYS A C 1
ATOM 2278 O O . LYS A 1 287 ? -6.582 34.312 11.109 1 93.94 287 LYS A O 1
ATOM 2283 N N . VAL A 1 288 ? -5.609 34.531 13.062 1 96.12 288 VAL A N 1
ATOM 2284 C CA . VAL A 1 288 ? -4.562 33.562 12.812 1 96.12 288 VAL A CA 1
ATOM 2285 C C . VAL A 1 288 ? -4.824 32.281 13.633 1 96.12 288 VAL A C 1
ATOM 2287 O O . VAL A 1 288 ? -4.953 32.344 14.859 1 96.12 288 VAL A O 1
ATOM 2290 N N . LEU A 1 289 ? -4.949 31.156 13 1 94.94 289 LEU A N 1
ATOM 2291 C CA . LEU A 1 289 ? -5.234 29.875 13.633 1 94.94 289 LEU A CA 1
ATOM 2292 C C . LEU A 1 289 ? -3.959 29.062 13.82 1 94.94 289 LEU A C 1
ATOM 2294 O O . LEU A 1 289 ? -3.695 28.141 13.062 1 94.94 289 LEU A O 1
ATOM 2298 N N . TYR A 1 290 ? -3.219 29.453 14.805 1 97 290 TYR A N 1
ATOM 2299 C CA . TYR A 1 290 ? -1.955 28.828 15.195 1 97 290 TYR A CA 1
ATOM 2300 C C . TYR A 1 290 ? -1.896 28.609 16.703 1 97 290 TYR A C 1
ATOM 2302 O O . TYR A 1 290 ? -1.68 29.562 17.453 1 97 290 TYR A O 1
ATOM 2310 N N . PRO A 1 291 ? -2.02 27.359 17.109 1 96.25 291 PRO A N 1
ATOM 2311 C CA . PRO A 1 291 ? -2.186 27.078 18.531 1 96.25 291 PRO A CA 1
ATOM 2312 C C . PRO A 1 291 ? -1.059 27.656 19.375 1 96.25 291 PRO A C 1
ATOM 2314 O O . PRO A 1 291 ? -1.266 27.969 20.562 1 96.25 291 PRO A O 1
ATOM 2317 N N . ALA A 1 292 ? 0.098 27.859 18.844 1 96.62 292 ALA A N 1
ATOM 2318 C CA . ALA A 1 292 ? 1.271 28.312 19.578 1 96.62 292 ALA A CA 1
ATOM 2319 C C . ALA A 1 292 ? 1.158 29.797 19.938 1 96.62 292 ALA A C 1
ATOM 2321 O O . ALA A 1 292 ? 1.896 30.297 20.781 1 96.62 292 ALA A O 1
ATOM 2322 N N . LEU A 1 293 ? 0.279 30.5 19.281 1 96.56 293 LEU A N 1
ATOM 2323 C CA . LEU A 1 293 ? 0.078 31.906 19.594 1 96.56 293 LEU A CA 1
ATOM 2324 C C . LEU A 1 293 ? -0.645 32.062 20.922 1 96.56 293 LEU A C 1
ATOM 2326 O O . LEU A 1 293 ? -1.635 31.391 21.188 1 96.56 293 LEU A O 1
ATOM 2330 N N . PRO A 1 294 ? -0.211 33 21.688 1 93.62 294 PRO A N 1
ATOM 2331 C CA . PRO A 1 294 ? -0.8 33.188 23.016 1 93.62 294 PRO A CA 1
ATOM 2332 C C . PRO A 1 294 ? -2.285 33.531 22.969 1 93.62 294 PRO A C 1
ATOM 2334 O O . PRO A 1 294 ? -3.039 33.156 23.875 1 93.62 294 PRO A O 1
ATOM 2337 N N . PHE A 1 295 ? -2.736 34.156 21.984 1 90.25 295 PHE A N 1
ATOM 2338 C CA . PHE A 1 295 ? -4.117 34.625 21.938 1 90.25 295 PHE A CA 1
ATOM 2339 C C . PHE A 1 295 ? -5.02 33.562 21.328 1 90.25 295 PHE A C 1
ATOM 2341 O O . PHE A 1 295 ? -6.238 33.719 21.25 1 90.25 295 PHE A O 1
ATOM 2348 N N . HIS A 1 296 ? -4.457 32.469 20.875 1 91.38 296 HIS A N 1
ATOM 2349 C CA . HIS A 1 296 ? -5.297 31.344 20.469 1 91.38 296 HIS A CA 1
ATOM 2350 C C . HIS A 1 296 ? -6.168 30.859 21.609 1 91.38 296 HIS A C 1
ATOM 2352 O O . HIS A 1 296 ? -5.684 30.672 22.734 1 91.38 296 HIS A O 1
ATOM 2358 N N . PRO A 1 297 ? -7.445 30.625 21.375 1 89.62 297 PRO A N 1
ATOM 2359 C CA . PRO A 1 297 ? -8.375 30.297 22.469 1 89.62 297 PRO A CA 1
ATOM 2360 C C . PRO A 1 297 ? -7.973 29.047 23.234 1 89.62 297 PRO A C 1
ATOM 2362 O O . PRO A 1 297 ? -8.273 28.922 24.422 1 89.62 297 PRO A O 1
ATOM 2365 N N . GLN A 1 298 ? -7.242 28.141 22.578 1 95.31 298 GLN A N 1
ATOM 2366 C CA . GLN A 1 298 ? -6.879 26.891 23.234 1 95.31 298 GLN A CA 1
ATOM 2367 C C . GLN A 1 298 ? -5.375 26.812 23.484 1 95.31 298 GLN A C 1
ATOM 2369 O O . GLN A 1 298 ? -4.801 25.734 23.516 1 95.31 298 GLN A O 1
ATOM 2374 N N . HIS A 1 299 ? -4.77 27.953 23.609 1 96.94 299 HIS A N 1
ATOM 2375 C CA . HIS A 1 299 ? -3.324 28.016 23.781 1 96.94 299 HIS A CA 1
ATOM 2376 C C . HIS A 1 299 ? -2.889 27.234 25.031 1 96.94 299 HIS A C 1
ATOM 2378 O O . HIS A 1 299 ? -1.901 26.5 24.984 1 96.94 299 HIS A O 1
ATOM 2384 N N . GLU A 1 300 ? -3.586 27.344 26.094 1 97.19 300 GLU A N 1
ATOM 2385 C CA . GLU A 1 300 ? -3.199 26.672 27.344 1 97.19 300 GLU A CA 1
ATOM 2386 C C . GLU A 1 300 ? -3.344 25.156 27.219 1 97.19 300 GLU A C 1
ATOM 2388 O O . GLU A 1 300 ? -2.508 24.406 27.734 1 97.19 300 GLU A O 1
ATOM 2393 N N . LEU A 1 301 ? -4.434 24.75 26.594 1 97 301 LEU A N 1
ATOM 2394 C CA . LEU A 1 301 ? -4.598 23.312 26.359 1 97 301 LEU A CA 1
ATOM 2395 C C . LEU A 1 301 ? -3.486 22.781 25.469 1 97 301 LEU A C 1
ATOM 2397 O O . LEU A 1 301 ? -2.938 21.703 25.734 1 97 301 LEU A O 1
ATOM 2401 N N . TRP A 1 302 ? -3.158 23.531 24.453 1 97.44 302 TRP A N 1
ATOM 2402 C CA . TRP A 1 302 ? -2.059 23.172 23.562 1 97.44 302 TRP A CA 1
ATOM 2403 C C . TRP A 1 302 ? -0.754 23.031 24.344 1 97.44 302 TRP A C 1
ATOM 2405 O O . TRP A 1 302 ? -0.041 22.031 24.188 1 97.44 302 TRP A O 1
ATOM 2415 N N . LYS A 1 303 ? -0.494 23.953 25.25 1 97.56 303 LYS A N 1
ATOM 2416 C CA . LYS A 1 303 ? 0.732 23.969 26.031 1 97.56 303 LYS A CA 1
ATOM 2417 C C . LYS A 1 303 ? 0.807 22.75 26.953 1 97.56 303 LYS A C 1
ATOM 2419 O O . LYS A 1 303 ? 1.897 22.266 27.266 1 97.56 303 LYS A O 1
ATOM 2424 N N . SER A 1 304 ? -0.298 22.266 27.328 1 97.38 304 SER A N 1
ATOM 2425 C CA . SER A 1 304 ? -0.325 21.141 28.266 1 97.38 304 SER A CA 1
ATOM 2426 C C . SER A 1 304 ? 0.07 19.844 27.578 1 97.38 304 SER A C 1
ATOM 2428 O O . SER A 1 304 ? 0.487 18.891 28.234 1 97.38 304 SER A O 1
ATOM 2430 N N . TYR A 1 305 ? -0.021 19.75 26.25 1 97.69 305 TYR A N 1
ATOM 2431 C CA . TYR A 1 305 ? 0.241 18.5 25.562 1 97.69 305 TYR A CA 1
ATOM 2432 C C . TYR A 1 305 ? 1.5 18.594 24.703 1 97.69 305 TYR A C 1
ATOM 2434 O O . TYR A 1 305 ? 2.281 17.656 24.625 1 97.69 305 TYR A O 1
ATOM 2442 N N . PHE A 1 306 ? 1.728 19.75 24.125 1 98.19 306 PHE A N 1
ATOM 2443 C CA . PHE A 1 306 ? 2.709 19.844 23.047 1 98.19 306 PHE A CA 1
ATOM 2444 C C . PHE A 1 306 ? 3.967 20.562 23.531 1 98.19 306 PHE A C 1
ATOM 2446 O O . PHE A 1 306 ? 3.885 21.531 24.281 1 98.19 306 PHE A O 1
ATOM 2453 N N . LYS A 1 307 ? 5.102 20.141 23.078 1 96.75 307 LYS A N 1
ATOM 2454 C CA . LYS A 1 307 ? 6.391 20.703 23.453 1 96.75 307 LYS A CA 1
ATOM 2455 C C . LYS A 1 307 ? 6.773 21.844 22.5 1 96.75 307 LYS A C 1
ATOM 2457 O O . LYS A 1 307 ? 7.789 22.516 22.703 1 96.75 307 LYS A O 1
ATOM 2462 N N . GLY A 1 308 ? 6.008 22.031 21.484 1 96.88 308 GLY A N 1
ATOM 2463 C CA . GLY A 1 308 ? 6.238 23.047 20.469 1 96.88 308 GLY A CA 1
ATOM 2464 C C . GLY A 1 308 ? 5.219 22.984 19.344 1 96.88 308 GLY A C 1
ATOM 2465 O O . GLY A 1 308 ? 4.234 22.25 19.422 1 96.88 308 GLY A O 1
ATOM 2466 N N . ALA A 1 309 ? 5.48 23.891 18.391 1 96.88 309 ALA A N 1
ATOM 2467 C CA . ALA A 1 309 ? 4.562 23.969 17.266 1 96.88 309 ALA A CA 1
ATOM 2468 C C . ALA A 1 309 ? 5.262 23.594 15.961 1 96.88 309 ALA A C 1
ATOM 2470 O O . ALA A 1 309 ? 6.488 23.484 15.914 1 96.88 309 ALA A O 1
ATOM 2471 N N . SER A 1 310 ? 4.43 23.312 14.898 1 96.12 310 SER A N 1
ATOM 2472 C CA . SER A 1 310 ? 4.934 23 13.562 1 96.12 310 SER A CA 1
ATOM 2473 C C . SER A 1 310 ? 4.91 24.234 12.664 1 96.12 310 SER A C 1
ATOM 2475 O O . SER A 1 310 ? 4.734 25.344 13.148 1 96.12 310 SER A O 1
ATOM 2477 N N . GLY A 1 311 ? 5.176 24 11.391 1 97.38 311 GLY A N 1
ATOM 2478 C CA . GLY A 1 311 ? 5.273 25.125 10.461 1 97.38 311 GLY A CA 1
ATOM 2479 C C . GLY A 1 311 ? 3.988 25.375 9.703 1 97.38 311 GLY A C 1
ATOM 2480 O O . GLY A 1 311 ? 3.959 26.188 8.781 1 97.38 311 GLY A O 1
ATOM 2481 N N . THR A 1 312 ? 2.895 24.688 10.078 1 97.88 312 THR A N 1
ATOM 2482 C CA . THR A 1 312 ? 1.649 24.781 9.328 1 97.88 312 THR A CA 1
ATOM 2483 C C . THR A 1 312 ? 0.551 25.422 10.18 1 97.88 312 THR A C 1
ATOM 2485 O O . THR A 1 312 ? 0.36 25.031 11.336 1 97.88 312 THR A O 1
ATOM 2488 N N . PHE A 1 313 ? -0.103 26.391 9.695 1 97.25 313 PHE A N 1
ATOM 2489 C CA . PHE A 1 313 ? -1.238 27.062 10.32 1 97.25 313 PHE A CA 1
ATOM 2490 C C . PHE A 1 313 ? -2.17 27.656 9.266 1 97.25 313 PHE A C 1
ATOM 2492 O O . PHE A 1 313 ? -1.918 27.531 8.07 1 97.25 313 PHE A O 1
ATOM 2499 N N . SER A 1 314 ? -3.279 28.125 9.75 1 95.81 314 SER A N 1
ATOM 2500 C CA . SER A 1 314 ? -4.223 28.766 8.828 1 95.81 314 SER A CA 1
ATOM 2501 C C . SER A 1 314 ? -4.566 30.172 9.273 1 95.81 314 SER A C 1
ATOM 2503 O O . SER A 1 314 ? -4.273 30.562 10.406 1 95.81 314 SER A O 1
ATOM 2505 N N . ILE A 1 315 ? -5.082 30.938 8.328 1 95.62 315 ILE A N 1
ATOM 2506 C CA . ILE A 1 315 ? -5.621 32.25 8.633 1 95.62 315 ILE A CA 1
ATOM 2507 C C . ILE A 1 315 ? -7.039 32.375 8.078 1 95.62 315 ILE A C 1
ATOM 2509 O O . ILE A 1 315 ? -7.387 31.719 7.098 1 95.62 315 ILE A O 1
ATOM 2513 N N . ALA A 1 316 ? -7.836 33.094 8.812 1 93.75 316 ALA A N 1
ATOM 2514 C CA . ALA A 1 316 ? -9.102 33.594 8.289 1 93.75 316 ALA A CA 1
ATOM 2515 C C . ALA A 1 316 ? -8.969 35.062 7.844 1 93.75 316 ALA A C 1
ATOM 2517 O O . ALA A 1 316 ? -8.516 35.906 8.609 1 93.75 316 ALA A O 1
ATOM 2518 N N . LEU A 1 317 ? -9.336 35.281 6.613 1 95 317 LEU A N 1
ATOM 2519 C CA . LEU A 1 317 ? -9.289 36.656 6.09 1 95 317 LEU A CA 1
ATOM 2520 C C . LEU A 1 317 ? -10.43 37.5 6.641 1 95 317 LEU A C 1
ATOM 2522 O O . LEU A 1 317 ? -11.352 36.969 7.273 1 95 317 LEU A O 1
ATOM 2526 N N . ASP A 1 318 ? -10.344 38.812 6.484 1 93.31 318 ASP A N 1
ATOM 2527 C CA . ASP A 1 318 ? -11.25 39.781 7.074 1 93.31 318 ASP A CA 1
ATOM 2528 C C . ASP A 1 318 ? -12.672 39.594 6.539 1 93.31 318 ASP A C 1
ATOM 2530 O O . ASP A 1 318 ? -13.641 40 7.191 1 93.31 318 ASP A O 1
ATOM 2534 N N . ARG A 1 319 ? -12.812 39.031 5.469 1 92.38 319 ARG A N 1
ATOM 2535 C CA . ARG A 1 319 ? -14.102 38.75 4.84 1 92.38 319 ARG A CA 1
ATOM 2536 C C . ARG A 1 319 ? -13.984 37.594 3.852 1 92.38 319 ARG A C 1
ATOM 2538 O O . ARG A 1 319 ? -12.906 37.031 3.686 1 92.38 319 ARG A O 1
ATOM 2545 N N . GLU A 1 320 ? -15.109 37.344 3.316 1 91.75 320 GLU A N 1
ATOM 2546 C CA . GLU A 1 320 ? -15.125 36.312 2.268 1 91.75 320 GLU A CA 1
ATOM 2547 C C . GLU A 1 320 ? -14.695 36.906 0.925 1 91.75 320 GLU A C 1
ATOM 2549 O O . GLU A 1 320 ? -15.102 38 0.568 1 91.75 320 GLU A O 1
ATOM 2554 N N . TYR A 1 321 ? -13.805 36.219 0.308 1 93.62 321 TYR A N 1
ATOM 2555 C CA . TYR A 1 321 ? -13.359 36.594 -1.028 1 93.62 321 TYR A CA 1
ATOM 2556 C C . TYR A 1 321 ? -13.758 35.531 -2.055 1 93.62 321 TYR A C 1
ATOM 2558 O O . TYR A 1 321 ? -13.875 34.344 -1.725 1 93.62 321 TYR A O 1
ATOM 2566 N N . SER A 1 322 ? -13.961 36.031 -3.287 1 92.81 322 SER A N 1
ATOM 2567 C CA . SER A 1 322 ? -14.273 35.094 -4.375 1 92.81 322 SER A CA 1
ATOM 2568 C C . SER A 1 322 ? -13.047 34.281 -4.77 1 92.81 322 SER A C 1
ATOM 2570 O O . SER A 1 322 ? -11.922 34.625 -4.414 1 92.81 322 SER A O 1
ATOM 2572 N N . CYS A 1 323 ? -13.312 33.219 -5.48 1 92 323 CYS A N 1
ATOM 2573 C CA . CYS A 1 323 ? -12.234 32.375 -5.996 1 92 323 CYS A CA 1
ATOM 2574 C C . CYS A 1 323 ? -11.273 33.188 -6.852 1 92 323 CYS A C 1
ATOM 2576 O O . CYS A 1 323 ? -10.062 33 -6.801 1 92 323 CYS A O 1
ATOM 2578 N N . GLU A 1 324 ? -11.805 34 -7.645 1 93.38 324 GLU A N 1
ATOM 2579 C CA . GLU A 1 324 ? -10.992 34.875 -8.516 1 93.38 324 GLU A CA 1
ATOM 2580 C C . GLU A 1 324 ? -10.094 35.781 -7.703 1 93.38 324 GLU A C 1
ATOM 2582 O O . GLU A 1 324 ? -8.93 36 -8.055 1 93.38 324 GLU A O 1
ATOM 2587 N N . GLU A 1 325 ? -10.68 36.375 -6.664 1 95 325 GLU A N 1
ATOM 2588 C CA . GLU A 1 325 ? -9.906 37.25 -5.801 1 95 325 GLU A CA 1
ATOM 2589 C C . GLU A 1 325 ? -8.789 36.5 -5.09 1 95 325 GLU A C 1
ATOM 2591 O O . GLU A 1 325 ? -7.664 37 -4.98 1 95 325 GLU A O 1
ATOM 2596 N N . LEU A 1 326 ? -9.102 35.375 -4.605 1 96.06 326 LEU A N 1
ATOM 2597 C CA . LEU A 1 326 ? -8.094 34.531 -3.953 1 96.06 326 LEU A CA 1
ATOM 2598 C C . LEU A 1 326 ? -7.012 34.125 -4.941 1 96.06 326 LEU A C 1
ATOM 2600 O O . LEU A 1 326 ? -5.832 34.062 -4.582 1 96.06 326 LEU A O 1
ATOM 2604 N N . SER A 1 327 ? -7.453 33.812 -6.164 1 95.44 327 SER A N 1
ATOM 2605 C CA . SER A 1 327 ? -6.488 33.5 -7.215 1 95.44 327 SER A CA 1
ATOM 2606 C C . SER A 1 327 ? -5.527 34.656 -7.445 1 95.44 327 SER A C 1
ATOM 2608 O O . SER A 1 327 ? -4.316 34.469 -7.562 1 95.44 327 SER A O 1
ATOM 2610 N N . CYS A 1 328 ? -6.082 35.781 -7.512 1 94.69 328 CYS A N 1
ATOM 2611 C CA . CYS A 1 328 ? -5.254 36.969 -7.703 1 94.69 328 CYS A CA 1
ATOM 2612 C C . CYS A 1 328 ? -4.242 37.125 -6.57 1 94.69 328 CYS A C 1
ATOM 2614 O O . CYS A 1 328 ? -3.123 37.562 -6.789 1 94.69 328 CYS A O 1
ATOM 2616 N N . MET A 1 329 ? -4.641 36.719 -5.441 1 96.12 329 MET A N 1
ATOM 2617 C CA . MET A 1 329 ? -3.773 36.812 -4.27 1 96.12 329 MET A CA 1
ATOM 2618 C C . MET A 1 329 ? -2.602 35.844 -4.395 1 96.12 329 MET A C 1
ATOM 2620 O O . MET A 1 329 ? -1.443 36.25 -4.262 1 96.12 329 MET A O 1
ATOM 2624 N N . VAL A 1 330 ? -2.826 34.625 -4.754 1 97.06 330 VAL A N 1
ATOM 2625 C CA . VAL A 1 330 ? -1.812 33.594 -4.551 1 97.06 330 VAL A CA 1
ATOM 2626 C C . VAL A 1 330 ? -1.082 33.312 -5.863 1 97.06 330 VAL A C 1
ATOM 2628 O O . VAL A 1 330 ? 0.06 32.844 -5.859 1 97.06 330 VAL A O 1
ATOM 2631 N N . ASP A 1 331 ? -1.65 33.625 -7.039 1 96.31 331 ASP A N 1
ATOM 2632 C CA . ASP A 1 331 ? -1.117 33.25 -8.336 1 96.31 331 ASP A CA 1
ATOM 2633 C C . ASP A 1 331 ? 0.229 33.906 -8.609 1 96.31 331 ASP A C 1
ATOM 2635 O O . ASP A 1 331 ? 1.033 33.406 -9.391 1 96.31 331 ASP A O 1
ATOM 2639 N N . HIS A 1 332 ? 0.526 34.969 -7.98 1 92.5 332 HIS A N 1
ATOM 2640 C CA . HIS A 1 332 ? 1.694 35.781 -8.336 1 92.5 332 HIS A CA 1
ATOM 2641 C C . HIS A 1 332 ? 2.75 35.719 -7.238 1 92.5 332 HIS A C 1
ATOM 2643 O O . HIS A 1 332 ? 3.713 36.5 -7.258 1 92.5 332 HIS A O 1
ATOM 2649 N N . MET A 1 333 ? 2.523 34.875 -6.332 1 93.88 333 MET A N 1
ATOM 2650 C CA . MET A 1 333 ? 3.51 34.781 -5.262 1 93.88 333 MET A CA 1
ATOM 2651 C C . MET A 1 333 ? 4.832 34.219 -5.785 1 93.88 333 MET A C 1
ATOM 2653 O O . MET A 1 333 ? 4.844 33.406 -6.715 1 93.88 333 MET A O 1
ATOM 2657 N N . LYS A 1 334 ? 5.949 34.625 -5.191 1 91.94 334 LYS A N 1
ATOM 2658 C CA . LYS A 1 334 ? 7.273 34.344 -5.723 1 91.94 334 LYS A CA 1
ATOM 2659 C C . LYS A 1 334 ? 7.965 33.25 -4.906 1 91.94 334 LYS A C 1
ATOM 2661 O O . LYS A 1 334 ? 8.812 32.531 -5.422 1 91.94 334 LYS A O 1
ATOM 2666 N N . ILE A 1 335 ? 7.613 33.156 -3.66 1 93.94 335 ILE A N 1
ATOM 2667 C CA . ILE A 1 335 ? 8.312 32.219 -2.777 1 93.94 335 ILE A CA 1
ATOM 2668 C C . ILE A 1 335 ? 7.383 31.078 -2.398 1 93.94 335 ILE A C 1
ATOM 2670 O O . ILE A 1 335 ? 7.738 29.906 -2.545 1 93.94 335 ILE A O 1
ATOM 2674 N N . PHE A 1 336 ? 6.141 31.438 -1.946 1 95.94 336 PHE A N 1
ATOM 2675 C CA . PHE A 1 336 ? 5.172 30.391 -1.634 1 95.94 336 PHE A CA 1
ATOM 2676 C C . PHE A 1 336 ? 4.723 29.672 -2.9 1 95.94 336 PHE A C 1
ATOM 2678 O O . PHE A 1 336 ? 4.477 30.312 -3.928 1 95.94 336 PHE A O 1
ATOM 2685 N N . GLY A 1 337 ? 4.734 28.344 -2.859 1 94.75 337 GLY A N 1
ATOM 2686 C CA . GLY A 1 337 ? 4.086 27.562 -3.906 1 94.75 337 GLY A CA 1
ATOM 2687 C C . GLY A 1 337 ? 2.637 27.234 -3.598 1 94.75 337 GLY A C 1
ATOM 2688 O O . GLY A 1 337 ? 2.268 27.062 -2.436 1 94.75 337 GLY A O 1
ATOM 2689 N N . ILE A 1 338 ? 1.812 27.203 -4.605 1 95.06 338 ILE A N 1
ATOM 2690 C CA . ILE A 1 338 ? 0.435 26.75 -4.457 1 95.06 338 ILE A CA 1
ATOM 2691 C C . ILE A 1 338 ? 0.388 25.219 -4.488 1 95.06 338 ILE A C 1
ATOM 2693 O O . ILE A 1 338 ? 0.636 24.609 -5.527 1 95.06 338 ILE A O 1
ATOM 2697 N N . GLY A 1 339 ? 0.111 24.656 -3.422 1 92.5 339 GLY A N 1
ATOM 2698 C CA . GLY A 1 339 ? 0.074 23.203 -3.342 1 92.5 339 GLY A CA 1
ATOM 2699 C C . GLY A 1 339 ? -0.435 22.688 -2.008 1 92.5 339 GLY A C 1
ATOM 2700 O O . GLY A 1 339 ? -0.436 23.422 -1.016 1 92.5 339 GLY A O 1
ATOM 2701 N N . ALA A 1 340 ? -0.858 21.453 -2.066 1 91.06 340 ALA A N 1
ATOM 2702 C CA . ALA A 1 340 ? -1.337 20.797 -0.854 1 91.06 340 ALA A CA 1
ATOM 2703 C C . ALA A 1 340 ? -0.176 20.234 -0.04 1 91.06 340 ALA A C 1
ATOM 2705 O O . ALA A 1 340 ? 0.954 20.156 -0.529 1 91.06 340 ALA A O 1
ATOM 2706 N N . SER A 1 341 ? -0.471 19.875 1.162 1 92.69 341 SER A N 1
ATOM 2707 C CA . SER A 1 341 ? 0.461 19.203 2.064 1 92.69 341 SER A CA 1
ATOM 2708 C C . SER A 1 341 ? 1.312 20.203 2.826 1 92.69 341 SER A C 1
ATOM 2710 O O . SER A 1 341 ? 0.96 21.391 2.91 1 92.69 341 SER A O 1
ATOM 2712 N N . TRP A 1 342 ? 2.215 19.75 3.559 1 95.88 342 TRP A N 1
ATOM 2713 C CA . TRP A 1 342 ? 3.188 20.5 4.348 1 95.88 342 TRP A CA 1
ATOM 2714 C C . TRP A 1 342 ? 4.352 19.609 4.766 1 95.88 342 TRP A C 1
ATOM 2716 O O . TRP A 1 342 ? 4.383 18.422 4.426 1 95.88 342 TRP A O 1
ATOM 2726 N N . GLY A 1 343 ? 5.301 20.141 5.371 1 96.19 343 GLY A N 1
ATOM 2727 C CA . GLY A 1 343 ? 6.363 19.391 6.012 1 96.19 343 GLY A CA 1
ATOM 2728 C C . GLY A 1 343 ? 7.633 19.312 5.18 1 96.19 343 GLY A C 1
ATOM 2729 O O . GLY A 1 343 ? 8.68 18.875 5.664 1 96.19 343 GLY A O 1
ATOM 2730 N N . GLY A 1 344 ? 7.559 19.703 3.91 1 95.38 344 GLY A N 1
ATOM 2731 C CA . GLY A 1 344 ? 8.75 19.766 3.076 1 95.38 344 GLY A CA 1
ATOM 2732 C C . GLY A 1 344 ? 9.578 21.016 3.293 1 95.38 344 GLY A C 1
ATOM 2733 O O . GLY A 1 344 ? 9.422 21.703 4.305 1 95.38 344 GLY A O 1
ATOM 2734 N N . CYS A 1 345 ? 10.508 21.234 2.338 1 93.44 345 CYS A N 1
ATOM 2735 C CA . CYS A 1 345 ? 11.445 22.344 2.498 1 93.44 345 CYS A CA 1
ATOM 2736 C C . CYS A 1 345 ? 10.836 23.656 2.002 1 93.44 345 CYS A C 1
ATOM 2738 O O . CYS A 1 345 ? 11.203 24.734 2.477 1 93.44 345 CYS A O 1
ATOM 2740 N N . ASP A 1 346 ? 9.859 23.5 1.089 1 93.88 346 ASP A N 1
ATOM 2741 C CA . ASP A 1 346 ? 9.312 24.688 0.431 1 93.88 346 ASP A CA 1
ATOM 2742 C C . ASP A 1 346 ? 8.023 25.156 1.114 1 93.88 346 ASP A C 1
ATOM 2744 O O . ASP A 1 346 ? 7.172 24.328 1.464 1 93.88 346 ASP A O 1
ATOM 2748 N N . SER A 1 347 ? 7.93 26.453 1.237 1 96.31 347 SER A N 1
ATOM 2749 C CA . SER A 1 347 ? 6.695 27.031 1.777 1 96.31 347 SER A CA 1
ATOM 2750 C C . SER A 1 347 ? 5.539 26.859 0.797 1 96.31 347 SER A C 1
ATOM 2752 O O . SER A 1 347 ? 5.73 26.953 -0.417 1 96.31 347 SER A O 1
ATOM 2754 N N . LEU A 1 348 ? 4.387 26.578 1.376 1 97.31 348 LEU A N 1
ATOM 2755 C CA . LEU A 1 348 ? 3.195 26.359 0.565 1 97.31 348 LEU A CA 1
ATOM 2756 C C . LEU A 1 348 ? 2.035 27.219 1.06 1 97.31 348 LEU A C 1
ATOM 2758 O O . LEU A 1 348 ? 1.98 27.578 2.238 1 97.31 348 LEU A O 1
ATOM 2762 N N . ILE A 1 349 ? 1.151 27.562 0.16 1 96.75 349 ILE A N 1
ATOM 2763 C CA . ILE A 1 349 ? -0.066 28.297 0.473 1 96.75 349 ILE A CA 1
ATOM 2764 C C . ILE A 1 349 ? -1.24 27.719 -0.31 1 96.75 349 ILE A C 1
ATOM 2766 O O . ILE A 1 349 ? -1.083 27.312 -1.462 1 96.75 349 ILE A O 1
ATOM 2770 N N . LEU A 1 350 ? -2.377 27.641 0.378 1 95.69 350 LEU A N 1
ATOM 2771 C CA . LEU A 1 350 ? -3.539 27.062 -0.289 1 95.69 350 LEU A CA 1
ATOM 2772 C C . LEU A 1 350 ? -4.832 27.625 0.291 1 95.69 350 LEU A C 1
ATOM 2774 O O . LEU A 1 350 ? -5.156 27.375 1.455 1 95.69 350 LEU A O 1
ATOM 2778 N N . PRO A 1 351 ? -5.574 28.422 -0.525 1 94.44 351 PRO A N 1
ATOM 2779 C CA . PRO A 1 351 ? -6.934 28.75 -0.091 1 94.44 351 PRO A CA 1
ATOM 2780 C C . PRO A 1 351 ? -7.797 27.516 0.117 1 94.44 351 PRO A C 1
ATOM 2782 O O . PRO A 1 351 ? -7.719 26.562 -0.669 1 94.44 351 PRO A O 1
ATOM 2785 N N . ILE A 1 352 ? -8.445 27.547 1.144 1 89.62 352 ILE A N 1
ATOM 2786 C CA . ILE A 1 352 ? -9.281 26.406 1.494 1 89.62 352 ILE A CA 1
ATOM 2787 C C . ILE A 1 352 ? -10.719 26.656 1.064 1 89.62 352 ILE A C 1
ATOM 2789 O O . ILE A 1 352 ? -11.312 27.672 1.436 1 89.62 352 ILE A O 1
ATOM 2793 N N . ASP A 1 353 ? -11.195 25.734 0.292 1 78 353 ASP A N 1
ATOM 2794 C CA . ASP A 1 353 ? -12.602 25.812 -0.095 1 78 353 ASP A CA 1
ATOM 2795 C C . ASP A 1 353 ? -13.508 25.312 1.026 1 78 353 ASP A C 1
ATOM 2797 O O . ASP A 1 353 ? -13.461 24.141 1.39 1 78 353 ASP A O 1
ATOM 2801 N N . ARG A 1 354 ? -14.266 26.172 1.537 1 70.06 354 ARG A N 1
ATOM 2802 C CA . ARG A 1 354 ? -15.125 25.812 2.662 1 70.06 354 ARG A CA 1
ATOM 2803 C C . ARG A 1 354 ? -16.141 24.75 2.264 1 70.06 354 ARG A C 1
ATOM 2805 O O . ARG A 1 354 ? -16.734 24.094 3.125 1 70.06 354 ARG A O 1
ATOM 2812 N N . ARG A 1 355 ? -16.547 24.75 0.982 1 62.59 355 ARG A N 1
ATOM 2813 C CA . ARG A 1 355 ? -17.516 23.766 0.513 1 62.59 355 ARG A CA 1
ATOM 2814 C C . ARG A 1 355 ? -16.984 22.344 0.664 1 62.59 355 ARG A C 1
ATOM 2816 O O . ARG A 1 355 ? -17.75 21.391 0.71 1 62.59 355 ARG A O 1
ATOM 2823 N N . SER A 1 356 ? -15.781 22.266 0.765 1 59.09 356 SER A N 1
ATOM 2824 C CA . SER A 1 356 ? -15.172 20.938 0.797 1 59.09 356 SER A CA 1
ATOM 2825 C C . SER A 1 356 ? -15.109 20.406 2.221 1 59.09 356 SER A C 1
ATOM 2827 O O . SER A 1 356 ? -14.781 19.234 2.43 1 59.09 356 SER A O 1
ATOM 2829 N N . MET A 1 357 ? -15.492 21.219 3.148 1 62.03 357 MET A N 1
ATOM 2830 C CA . MET A 1 357 ? -15.273 20.75 4.516 1 62.03 357 MET A CA 1
ATOM 2831 C C . MET A 1 357 ? -16.438 21.156 5.422 1 62.03 357 MET A C 1
ATOM 2833 O O . MET A 1 357 ? -16.688 22.344 5.605 1 62.03 357 MET A O 1
ATOM 2837 N N . SER A 1 358 ? -17.281 20.25 5.602 1 61.31 358 SER A N 1
ATOM 2838 C CA . SER A 1 358 ? -18.266 20.531 6.637 1 61.31 358 SER A CA 1
ATOM 2839 C C . SER A 1 358 ? -17.688 20.312 8.031 1 61.31 358 SER A C 1
ATOM 2841 O O . SER A 1 358 ? -17.172 19.234 8.328 1 61.31 358 SER A O 1
ATOM 2843 N N . ARG A 1 359 ? -17.375 21.312 8.688 1 69.19 359 ARG A N 1
ATOM 2844 C CA . ARG A 1 359 ? -16.828 21.188 10.039 1 69.19 359 ARG A CA 1
ATOM 2845 C C . ARG A 1 359 ? -17.734 21.875 11.055 1 69.19 359 ARG A C 1
ATOM 2847 O O . ARG A 1 359 ? -18.188 23 10.828 1 69.19 359 ARG A O 1
ATOM 2854 N N . SER A 1 360 ? -18.188 21.125 11.977 1 61.16 360 SER A N 1
ATOM 2855 C CA . SER A 1 360 ? -19.047 21.672 13.016 1 61.16 360 SER A CA 1
ATOM 2856 C C . SER A 1 360 ? -18.438 22.922 13.633 1 61.16 360 SER A C 1
ATOM 2858 O O . SER A 1 360 ? -19.172 23.844 14.031 1 61.16 360 SER A O 1
ATOM 2860 N N . VAL A 1 361 ? -17.141 22.859 13.758 1 55 361 VAL A N 1
ATOM 2861 C CA . VAL A 1 361 ? -16.469 23.953 14.438 1 55 361 VAL A CA 1
ATOM 2862 C C . VAL A 1 361 ? -16.5 25.203 13.555 1 55 361 VAL A C 1
ATOM 2864 O O . VAL A 1 361 ? -16.312 26.312 14.039 1 55 361 VAL A O 1
ATOM 2867 N N . MET A 1 362 ? -16.469 24.922 12.227 1 57.5 362 MET A N 1
ATOM 2868 C CA . MET A 1 362 ? -16.422 26.078 11.32 1 57.5 362 MET A CA 1
ATOM 2869 C C . MET A 1 362 ? -17.734 26.859 11.367 1 57.5 362 MET A C 1
ATOM 2871 O O . MET A 1 362 ? -17.922 27.812 10.609 1 57.5 362 MET A O 1
ATOM 2875 N N . ASN A 1 363 ? -18.594 26.422 12.273 1 55.12 363 ASN A N 1
ATOM 2876 C CA . ASN A 1 363 ? -19.828 27.203 12.344 1 55.12 363 ASN A CA 1
ATOM 2877 C C . ASN A 1 363 ? -19.531 28.703 12.406 1 55.12 363 ASN A C 1
ATOM 2879 O O . ASN A 1 363 ? -18.359 29.109 12.359 1 55.12 363 ASN A O 1
ATOM 2883 N N . SER A 1 364 ? -20.297 29.594 13.125 1 52.53 364 SER A N 1
ATOM 2884 C CA . SER A 1 364 ? -20.641 31.016 13.07 1 52.53 364 SER A CA 1
ATOM 2885 C C . SER A 1 364 ? -19.391 31.891 13.258 1 52.53 364 SER A C 1
ATOM 2887 O O . SER A 1 364 ? -19.312 32.969 12.695 1 52.53 364 SER A O 1
ATOM 2889 N N . ASP A 1 365 ? -18.25 31.344 13.945 1 58.66 365 ASP A N 1
ATOM 2890 C CA . ASP A 1 365 ? -17.281 32.344 14.367 1 58.66 365 ASP A CA 1
ATOM 2891 C C . ASP A 1 365 ? -16.141 32.469 13.367 1 58.66 365 ASP A C 1
ATOM 2893 O O . ASP A 1 365 ? -15.227 33.281 13.539 1 58.66 365 ASP A O 1
ATOM 2897 N N . TYR A 1 366 ? -16.172 31.703 12.305 1 68.5 366 TYR A N 1
ATOM 2898 C CA . TYR A 1 366 ? -15.055 31.719 11.367 1 68.5 366 TYR A CA 1
ATOM 2899 C C . TYR A 1 366 ? -15.477 32.312 10.023 1 68.5 366 TYR A C 1
ATOM 2901 O O . TYR A 1 366 ? -15.078 31.812 8.969 1 68.5 366 TYR A O 1
ATOM 2909 N N . GLY A 1 367 ? -16.109 33.312 10.188 1 75.94 367 GLY A N 1
ATOM 2910 C CA . GLY A 1 367 ? -16.422 33.969 8.922 1 75.94 367 GLY A CA 1
ATOM 2911 C C . GLY A 1 367 ? -15.18 34.375 8.141 1 75.94 367 GLY A C 1
ATOM 2912 O O . GLY A 1 367 ? -14.078 34.406 8.688 1 75.94 367 GLY A O 1
ATOM 2913 N N . GLY A 1 368 ? -15.219 34.406 6.777 1 88.44 368 GLY A N 1
ATOM 2914 C CA . GLY A 1 368 ? -14.141 34.812 5.887 1 88.44 368 GLY A CA 1
ATOM 2915 C C . GLY A 1 368 ? -13.523 33.625 5.152 1 88.44 368 GLY A C 1
ATOM 2916 O O . GLY A 1 368 ? -13.836 32.469 5.438 1 88.44 368 GLY A O 1
ATOM 2917 N N . SER A 1 369 ? -12.633 34.031 4.23 1 92.81 369 SER A N 1
ATOM 2918 C CA . SER A 1 369 ? -11.914 33 3.482 1 92.81 369 SER A CA 1
ATOM 2919 C C . SER A 1 369 ? -10.75 32.438 4.293 1 92.81 369 SER A C 1
ATOM 2921 O O . SER A 1 369 ? -10.055 33.188 4.992 1 92.81 369 SER A O 1
ATOM 2923 N N . PHE A 1 370 ? -10.555 31.172 4.215 1 92.44 370 PHE A N 1
ATOM 2924 C CA . PHE A 1 370 ? -9.461 30.516 4.922 1 92.44 370 PHE A CA 1
ATOM 2925 C C . PHE A 1 370 ? -8.305 30.234 3.982 1 92.44 370 PHE A C 1
ATOM 2927 O O . PHE A 1 370 ? -8.508 29.844 2.83 1 92.44 370 PHE A O 1
ATOM 2934 N N . ILE A 1 371 ? -7.141 30.469 4.488 1 95.94 371 ILE A N 1
ATOM 2935 C CA . ILE A 1 371 ? -5.906 30.156 3.777 1 95.94 371 ILE A CA 1
ATOM 2936 C C . ILE A 1 371 ? -4.996 29.312 4.668 1 95.94 371 ILE A C 1
ATOM 2938 O O . ILE A 1 371 ? -4.684 29.703 5.793 1 95.94 371 ILE A O 1
ATOM 2942 N N . ARG A 1 372 ? -4.629 28.188 4.191 1 96.12 372 ARG A N 1
ATOM 2943 C CA . ARG A 1 372 ? -3.619 27.406 4.898 1 96.12 372 ARG A CA 1
ATOM 2944 C C . ARG A 1 372 ? -2.213 27.797 4.453 1 96.12 372 ARG A C 1
ATOM 2946 O O . ARG A 1 372 ? -1.963 27.984 3.262 1 96.12 372 ARG A O 1
ATOM 2953 N N . ILE A 1 373 ? -1.384 27.906 5.402 1 98.12 373 ILE A N 1
ATOM 2954 C CA . ILE A 1 373 ? -0.009 28.344 5.168 1 98.12 373 ILE A CA 1
ATOM 2955 C C . ILE A 1 373 ? 0.958 27.328 5.785 1 98.12 373 ILE A C 1
ATOM 2957 O O . ILE A 1 373 ? 0.784 26.922 6.93 1 98.12 373 ILE A O 1
ATOM 2961 N N . PHE A 1 374 ? 1.876 26.875 5.039 1 98.31 374 PHE A N 1
ATOM 2962 C CA . PHE A 1 374 ? 3.016 26.109 5.531 1 98.31 374 PHE A CA 1
ATOM 2963 C C . PHE A 1 374 ? 4.316 26.875 5.324 1 98.31 374 PHE A C 1
ATOM 2965 O O . PHE A 1 374 ? 4.652 27.25 4.195 1 98.31 374 PHE A O 1
ATOM 2972 N N . CYS A 1 375 ? 5.016 27.125 6.414 1 98.25 375 CYS A N 1
ATOM 2973 C CA . CYS A 1 375 ? 6.316 27.797 6.363 1 98.25 375 CYS A CA 1
ATOM 2974 C C . CYS A 1 375 ? 7.441 26.766 6.25 1 98.25 375 CYS A C 1
ATOM 2976 O O . CYS A 1 375 ? 7.695 26.016 7.188 1 98.25 375 CYS A O 1
ATOM 2978 N N . GLY A 1 376 ? 8.078 26.781 5.133 1 96.56 376 GLY A N 1
ATOM 2979 C CA . GLY A 1 376 ? 9.211 25.891 4.902 1 96.56 376 GLY A CA 1
ATOM 2980 C C . GLY A 1 376 ? 10.492 26.391 5.547 1 96.56 376 GLY A C 1
ATOM 2981 O O . GLY A 1 376 ? 10.484 26.844 6.691 1 96.56 376 GLY A O 1
ATOM 2982 N N . LEU A 1 377 ? 11.617 26.203 4.824 1 94.56 377 LEU A N 1
ATOM 2983 C CA . LEU A 1 377 ? 12.922 26.5 5.418 1 94.56 377 LEU A CA 1
ATOM 2984 C C . LEU A 1 377 ? 13.477 27.812 4.902 1 94.56 377 LEU A C 1
ATOM 2986 O O . LEU A 1 377 ? 14.625 28.172 5.184 1 94.56 377 LEU A O 1
ATOM 2990 N N . GLU A 1 378 ? 12.648 28.562 4.145 1 93.81 378 GLU A N 1
ATOM 2991 C CA . GLU A 1 378 ? 13.086 29.859 3.602 1 93.81 378 GLU A CA 1
ATOM 2992 C C . GLU A 1 378 ? 13.234 30.906 4.703 1 93.81 378 GLU A C 1
ATOM 2994 O O . GLU A 1 378 ? 12.805 30.672 5.84 1 93.81 378 GLU A O 1
ATOM 2999 N N . ASP A 1 379 ? 13.812 32 4.34 1 93.5 379 ASP A N 1
ATOM 3000 C CA . ASP A 1 379 ? 13.977 33.125 5.25 1 93.5 379 ASP A CA 1
ATOM 3001 C C . ASP A 1 379 ? 12.625 33.75 5.598 1 93.5 379 ASP A C 1
ATOM 3003 O O . ASP A 1 379 ? 11.82 34.062 4.707 1 93.5 379 ASP A O 1
ATOM 3007 N N . PRO A 1 380 ? 12.312 33.906 6.895 1 96.62 380 PRO A N 1
ATOM 3008 C CA . PRO A 1 380 ? 11 34.438 7.289 1 96.62 380 PRO A CA 1
ATOM 3009 C C . PRO A 1 380 ? 10.719 35.812 6.711 1 96.62 380 PRO A C 1
ATOM 3011 O O . PRO A 1 380 ? 9.562 36.156 6.418 1 96.62 380 PRO A O 1
ATOM 3014 N N . GLU A 1 381 ? 11.734 36.656 6.551 1 96.88 381 GLU A N 1
ATOM 3015 C CA . GLU A 1 381 ? 11.516 37.969 5.984 1 96.88 381 GLU A CA 1
ATOM 3016 C C . GLU A 1 381 ? 11.055 37.875 4.531 1 96.88 381 GLU A C 1
ATOM 3018 O O . GLU A 1 381 ? 10.219 38.688 4.09 1 96.88 381 GLU A O 1
ATOM 3023 N N . ASP A 1 382 ? 11.672 36.938 3.801 1 96.19 382 ASP A N 1
ATOM 3024 C CA . ASP A 1 382 ? 11.242 36.719 2.426 1 96.19 382 ASP A CA 1
ATOM 3025 C C . ASP A 1 382 ? 9.781 36.25 2.377 1 96.19 382 ASP A C 1
ATOM 3027 O O . ASP A 1 382 ? 9.016 36.688 1.514 1 96.19 382 ASP A O 1
ATOM 3031 N N . LEU A 1 383 ? 9.391 35.375 3.291 1 97.75 383 LEU A N 1
ATOM 3032 C CA . LEU A 1 383 ? 8.023 34.875 3.34 1 97.75 383 LEU A CA 1
ATOM 3033 C C . LEU A 1 383 ? 7.043 36 3.678 1 97.75 383 LEU A C 1
ATOM 3035 O O . LEU A 1 383 ? 5.98 36.094 3.057 1 97.75 383 LEU A O 1
ATOM 3039 N N . ILE A 1 384 ? 7.398 36.812 4.633 1 98.06 384 ILE A N 1
ATOM 3040 C CA . ILE A 1 384 ? 6.535 37.906 5.051 1 98.06 384 ILE A CA 1
ATOM 3041 C C . ILE A 1 384 ? 6.363 38.906 3.896 1 98.06 384 ILE A C 1
ATOM 3043 O O . ILE A 1 384 ? 5.25 39.375 3.621 1 98.06 384 ILE A O 1
ATOM 3047 N N . SER A 1 385 ? 7.465 39.188 3.223 1 97.25 385 SER A N 1
ATOM 3048 C CA . SER A 1 385 ? 7.398 40.094 2.076 1 97.25 385 SER A CA 1
ATOM 3049 C C . SER A 1 385 ? 6.48 39.531 0.992 1 97.25 385 SER A C 1
ATOM 3051 O O . SER A 1 385 ? 5.68 40.281 0.414 1 97.25 385 SER A O 1
ATOM 3053 N N . ASP A 1 386 ? 6.629 38.312 0.719 1 97.5 386 ASP A N 1
ATOM 3054 C CA . ASP A 1 386 ? 5.797 37.656 -0.288 1 97.5 386 ASP A CA 1
ATOM 3055 C C . ASP A 1 386 ? 4.324 37.688 0.12 1 97.5 386 ASP A C 1
ATOM 3057 O O . ASP A 1 386 ? 3.451 37.969 -0.702 1 97.5 386 ASP A O 1
ATOM 3061 N N . LEU A 1 387 ? 3.986 37.438 1.372 1 98.31 387 LEU A N 1
ATOM 3062 C CA . LEU A 1 387 ? 2.629 37.469 1.904 1 98.31 387 LEU A CA 1
ATOM 3063 C C . LEU A 1 387 ? 2.057 38.875 1.852 1 98.31 387 LEU A C 1
ATOM 3065 O O . LEU A 1 387 ? 0.882 39.062 1.526 1 98.31 387 LEU A O 1
ATOM 3069 N N . ASN A 1 388 ? 2.908 39.781 2.24 1 97.69 388 ASN A N 1
ATOM 3070 C CA . ASN A 1 388 ? 2.461 41.156 2.201 1 97.69 388 ASN A CA 1
ATOM 3071 C C . ASN A 1 388 ? 2.025 41.562 0.797 1 97.69 388 ASN A C 1
ATOM 3073 O O . ASN A 1 388 ? 0.98 42.219 0.625 1 97.69 388 ASN A O 1
ATOM 3077 N N . ALA A 1 389 ? 2.828 41.25 -0.147 1 97.12 389 ALA A N 1
ATOM 3078 C CA . ALA A 1 389 ? 2.49 41.562 -1.538 1 97.12 389 ALA A CA 1
ATOM 3079 C C . ALA A 1 389 ? 1.211 40.844 -1.955 1 97.12 389 ALA A C 1
ATOM 3081 O O . ALA A 1 389 ? 0.383 41.406 -2.678 1 97.12 389 ALA A O 1
ATOM 3082 N N . ALA A 1 390 ? 1.068 39.625 -1.554 1 97.44 390 ALA A N 1
ATOM 3083 C CA . ALA A 1 390 ? -0.115 38.844 -1.895 1 97.44 390 ALA A CA 1
ATOM 3084 C C . ALA A 1 390 ? -1.376 39.469 -1.304 1 97.44 390 ALA A C 1
ATOM 3086 O O . ALA A 1 390 ? -2.389 39.594 -1.994 1 97.44 390 ALA A O 1
ATOM 3087 N N . LEU A 1 391 ? -1.328 39.812 -0.041 1 97.5 391 LEU A N 1
ATOM 3088 C CA . LEU A 1 391 ? -2.482 40.375 0.652 1 97.5 391 LEU A CA 1
ATOM 3089 C C . LEU A 1 391 ? -2.871 41.719 0.056 1 97.5 391 LEU A C 1
ATOM 3091 O O . LEU A 1 391 ? -4.047 42.094 0.052 1 97.5 391 LEU A O 1
ATOM 3095 N N . ALA A 1 392 ? -1.915 42.406 -0.44 1 96.44 392 ALA A N 1
ATOM 3096 C CA . ALA A 1 392 ? -2.168 43.719 -1.054 1 96.44 392 ALA A CA 1
ATOM 3097 C C . ALA A 1 392 ? -2.973 43.562 -2.342 1 96.44 392 ALA A C 1
ATOM 3099 O O . ALA A 1 392 ? -3.59 44.531 -2.809 1 96.44 392 ALA A O 1
ATOM 3100 N N . ARG A 1 393 ? -2.965 42.406 -2.918 1 96.06 393 ARG A N 1
ATOM 3101 C CA . ARG A 1 393 ? -3.676 42.188 -4.172 1 96.06 393 ARG A CA 1
ATOM 3102 C C . ARG A 1 393 ? -5.156 41.906 -3.922 1 96.06 393 ARG A C 1
ATOM 3104 O O . ARG A 1 393 ? -5.961 41.938 -4.855 1 96.06 393 ARG A O 1
ATOM 3111 N N . LEU A 1 394 ? -5.531 41.688 -2.715 1 95 394 LEU A N 1
ATOM 3112 C CA . LEU A 1 394 ? -6.945 41.562 -2.383 1 95 394 LEU A CA 1
ATOM 3113 C C . LEU A 1 394 ? -7.637 42.938 -2.373 1 95 394 LEU A C 1
ATOM 3115 O O . LEU A 1 394 ? -7.062 43.906 -1.906 1 95 394 LEU A O 1
ATOM 3119 N N . PRO A 1 395 ? -8.859 42.938 -2.932 1 90 395 PRO A N 1
ATOM 3120 C CA . PRO A 1 395 ? -9.562 44.219 -2.98 1 90 395 PRO A CA 1
ATOM 3121 C C . PRO A 1 395 ? -9.891 44.75 -1.592 1 90 395 PRO A C 1
ATOM 3123 O O . PRO A 1 395 ? -10.117 43.969 -0.658 1 90 395 PRO A O 1
ATOM 3126 N N . CYS A 1 396 ? -9.789 46.094 -1.463 1 80.44 396 CYS A N 1
ATOM 3127 C CA . CYS A 1 396 ? -10.18 46.75 -0.219 1 80.44 396 CYS A CA 1
ATOM 3128 C C . CYS A 1 396 ? -11.695 46.875 -0.119 1 80.44 396 CYS A C 1
ATOM 3130 O O . CYS A 1 396 ? -12.391 46.844 -1.133 1 80.44 396 CYS A O 1
ATOM 3132 N N . LEU A 1 397 ? -12.281 46.781 1.082 1 67.38 397 LEU A N 1
ATOM 3133 C CA . LEU A 1 397 ? -13.711 47 1.285 1 67.38 397 LEU A CA 1
ATOM 3134 C C . LEU A 1 397 ? -14.172 48.281 0.644 1 67.38 397 LEU A C 1
ATOM 3136 O O . LEU A 1 397 ? -13.492 49.312 0.749 1 67.38 397 LEU A O 1
ATOM 3140 N N . ASN A 1 398 ? -14.875 48.188 -0.504 1 56.19 398 ASN A N 1
ATOM 3141 C CA . ASN A 1 398 ? -15.469 49.406 -1.01 1 56.19 398 ASN A CA 1
ATOM 3142 C C . ASN A 1 398 ? -16.172 50.188 0.097 1 56.19 398 ASN A C 1
ATOM 3144 O O . ASN A 1 398 ? -17.078 49.656 0.75 1 56.19 398 ASN A O 1
ATOM 3148 N N . THR A 1 399 ? -15.68 51.094 0.818 1 42.5 399 THR A N 1
ATOM 3149 C CA . THR A 1 399 ? -16.5 52.094 1.512 1 42.5 399 THR A CA 1
ATOM 3150 C C . THR A 1 399 ? -17.469 52.75 0.541 1 42.5 399 THR A C 1
ATOM 3152 O O . THR A 1 399 ? -17.031 53.344 -0.459 1 42.5 399 THR A O 1
ATOM 3155 N N . LYS A 1 400 ? -18.797 52.25 0.364 1 45.59 400 LYS A N 1
ATOM 3156 C CA . LYS A 1 400 ? -19.844 53.094 -0.204 1 45.59 400 LYS A CA 1
ATOM 3157 C C . LYS A 1 400 ? -19.703 54.531 0.267 1 45.59 400 LYS A C 1
ATOM 3159 O O . LYS A 1 400 ? -19.766 54.812 1.468 1 45.59 400 LYS A O 1
ATOM 3164 N N . THR A 1 401 ? -18.719 55.312 -0.362 1 35.97 401 THR A N 1
ATOM 3165 C CA . THR A 1 401 ? -18.969 56.75 -0.254 1 35.97 401 THR A CA 1
ATOM 3166 C C . THR A 1 401 ? -20.453 57.031 -0.471 1 35.97 401 THR A C 1
ATOM 3168 O O . THR A 1 401 ? -21 56.75 -1.534 1 35.97 401 THR A O 1
ATOM 3171 N N . GLY A 1 402 ? -21.297 56.75 0.568 1 32.94 402 GLY A N 1
ATOM 3172 C CA . GLY A 1 402 ? -22.547 57.5 0.513 1 32.94 402 GLY A CA 1
ATOM 3173 C C . GLY A 1 402 ? -22.391 58.906 0.027 1 32.94 402 GLY A C 1
ATOM 3174 O O . GLY A 1 402 ? -21.766 59.75 0.698 1 32.94 402 GLY A O 1
ATOM 3175 N N . ARG A 1 403 ? -22 59 -1.337 1 28.2 403 ARG A N 1
ATOM 3176 C CA . ARG A 1 403 ? -22.656 60.219 -1.821 1 28.2 403 ARG A CA 1
ATOM 3177 C C . ARG A 1 403 ? -24.156 59.969 -2.018 1 28.2 403 ARG A C 1
ATOM 3179 O O . ARG A 1 403 ? -24.562 58.938 -2.529 1 28.2 403 ARG A O 1
ATOM 3186 N N . MET B 1 1 ? 1.366 -3.482 -34.156 1 77.38 1 MET B N 1
ATOM 3187 C CA . MET B 1 1 ? 2.586 -4.094 -33.656 1 77.38 1 MET B CA 1
ATOM 3188 C C . MET B 1 1 ? 2.295 -5.465 -33.062 1 77.38 1 MET B C 1
ATOM 3190 O O . MET B 1 1 ? 1.235 -5.676 -32.469 1 77.38 1 MET B O 1
ATOM 3194 N N . LYS B 1 2 ? 3.264 -6.344 -33.312 1 84.19 2 LYS B N 1
ATOM 3195 C CA . LYS B 1 2 ? 3.172 -7.656 -32.688 1 84.19 2 LYS B CA 1
ATOM 3196 C C . LYS B 1 2 ? 3.371 -7.547 -31.172 1 84.19 2 LYS B C 1
ATOM 3198 O O . LYS B 1 2 ? 3.916 -6.555 -30.688 1 84.19 2 LYS B O 1
ATOM 3203 N N . GLU B 1 3 ? 2.891 -8.555 -30.547 1 84.62 3 GLU B N 1
ATOM 3204 C CA . GLU B 1 3 ? 2.871 -8.555 -29.078 1 84.62 3 GLU B CA 1
ATOM 3205 C C . GLU B 1 3 ? 4.27 -8.352 -28.516 1 84.62 3 GLU B C 1
ATOM 3207 O O . GLU B 1 3 ? 4.453 -7.609 -27.547 1 84.62 3 GLU B O 1
ATOM 3212 N N . GLU B 1 4 ? 5.215 -8.984 -29.141 1 82.75 4 GLU B N 1
ATOM 3213 C CA . GLU B 1 4 ? 6.594 -8.883 -28.656 1 82.75 4 GLU B CA 1
ATOM 3214 C C . GLU B 1 4 ? 7.102 -7.445 -28.734 1 82.75 4 GLU B C 1
ATOM 3216 O O . GLU B 1 4 ? 7.805 -6.98 -27.844 1 82.75 4 GLU B O 1
ATOM 3221 N N . SER B 1 5 ? 6.738 -6.816 -29.828 1 82.19 5 SER B N 1
ATOM 3222 C CA . SER B 1 5 ? 7.152 -5.43 -30.016 1 82.19 5 SER B CA 1
ATOM 3223 C C . SER B 1 5 ? 6.445 -4.504 -29.031 1 82.19 5 SER B C 1
ATOM 3225 O O . SER B 1 5 ? 7.043 -3.553 -28.516 1 82.19 5 SER B O 1
ATOM 3227 N N . ILE B 1 6 ? 5.23 -4.832 -28.703 1 82.31 6 ILE B N 1
ATOM 3228 C CA . ILE B 1 6 ? 4.469 -4.027 -27.75 1 82.31 6 ILE B CA 1
ATOM 3229 C C . ILE B 1 6 ? 5.125 -4.094 -26.375 1 82.31 6 ILE B C 1
ATOM 3231 O O . ILE B 1 6 ? 5.27 -3.07 -25.703 1 82.31 6 ILE B O 1
ATOM 3235 N N . LEU B 1 7 ? 5.52 -5.227 -25.953 1 86.25 7 LEU B N 1
ATOM 3236 C CA . LEU B 1 7 ? 6.133 -5.414 -24.656 1 86.25 7 LEU B CA 1
ATOM 3237 C C . LEU B 1 7 ? 7.398 -4.574 -24.516 1 86.25 7 LEU B C 1
ATOM 3239 O O . LEU B 1 7 ? 7.699 -4.062 -23.438 1 86.25 7 LEU B O 1
ATOM 3243 N N . VAL B 1 8 ? 8.109 -4.359 -25.641 1 79.5 8 VAL B N 1
ATOM 3244 C CA . VAL B 1 8 ? 9.367 -3.613 -25.609 1 79.5 8 VAL B CA 1
ATOM 3245 C C . VAL B 1 8 ? 9.07 -2.115 -25.547 1 79.5 8 VAL B C 1
ATOM 3247 O O . VAL B 1 8 ? 9.789 -1.363 -24.891 1 79.5 8 VAL B O 1
ATOM 3250 N N . LYS B 1 9 ? 7.914 -1.753 -26.109 1 82 9 LYS B N 1
ATOM 3251 C CA . LYS B 1 9 ? 7.688 -0.331 -26.344 1 82 9 LYS B CA 1
ATOM 3252 C C . LYS B 1 9 ? 6.613 0.225 -25.422 1 82 9 LYS B C 1
ATOM 3254 O O . LYS B 1 9 ? 6.469 1.441 -25.281 1 82 9 LYS B O 1
ATOM 3259 N N . ALA B 1 10 ? 5.934 -0.591 -24.75 1 84.12 10 ALA B N 1
ATOM 3260 C CA . ALA B 1 10 ? 4.734 -0.201 -24 1 84.12 10 ALA B CA 1
ATOM 3261 C C . ALA B 1 10 ? 5.051 0.881 -22.984 1 84.12 10 ALA B C 1
ATOM 3263 O O . ALA B 1 10 ? 6.074 0.814 -22.297 1 84.12 10 ALA B O 1
ATOM 3264 N N . GLY B 1 11 ? 4.168 1.909 -22.922 1 77.19 11 GLY B N 1
ATOM 3265 C CA . GLY B 1 11 ? 4.234 2.957 -21.906 1 77.19 11 GLY B CA 1
ATOM 3266 C C . GLY B 1 11 ? 5.191 4.078 -22.281 1 77.19 11 GLY B C 1
ATOM 3267 O O . GLY B 1 11 ? 5.344 5.039 -21.516 1 77.19 11 GLY B O 1
ATOM 3268 N N . ARG B 1 12 ? 5.801 3.982 -23.375 1 76.31 12 ARG B N 1
ATOM 3269 C CA . ARG B 1 12 ? 6.785 4.996 -23.734 1 76.31 12 ARG B CA 1
ATOM 3270 C C . ARG B 1 12 ? 6.105 6.246 -24.297 1 76.31 12 ARG B C 1
ATOM 3272 O O . ARG B 1 12 ? 5.16 6.148 -25.078 1 76.31 12 ARG B O 1
ATOM 3279 N N . LYS B 1 13 ? 6.539 7.277 -23.688 1 77.31 13 LYS B N 1
ATOM 3280 C CA . LYS B 1 13 ? 6.074 8.602 -24.078 1 77.31 13 LYS B CA 1
ATOM 3281 C C . LYS B 1 13 ? 7.25 9.531 -24.391 1 77.31 13 LYS B C 1
ATOM 3283 O O . LYS B 1 13 ? 7.781 10.18 -23.484 1 77.31 13 LYS B O 1
ATOM 3288 N N . PHE B 1 14 ? 7.551 9.602 -25.625 1 67.88 14 PHE B N 1
ATOM 3289 C CA . PHE B 1 14 ? 8.742 10.312 -26.062 1 67.88 14 PHE B CA 1
ATOM 3290 C C . PHE B 1 14 ? 8.797 11.711 -25.453 1 67.88 14 PHE B C 1
ATOM 3292 O O . PHE B 1 14 ? 9.82 12.102 -24.875 1 67.88 14 PHE B O 1
ATOM 3299 N N . ASN B 1 15 ? 7.742 12.414 -25.453 1 74.62 15 ASN B N 1
ATOM 3300 C CA . ASN B 1 15 ? 7.742 13.797 -25 1 74.62 15 ASN B CA 1
ATOM 3301 C C . ASN B 1 15 ? 7.895 13.875 -23.484 1 74.62 15 ASN B C 1
ATOM 3303 O O . ASN B 1 15 ? 8.539 14.797 -22.969 1 74.62 15 ASN B O 1
ATOM 3307 N N . ASP B 1 16 ? 7.473 12.883 -22.844 1 76.56 16 ASP B N 1
ATOM 3308 C CA . ASP B 1 16 ? 7.555 12.891 -21.391 1 76.56 16 ASP B CA 1
ATOM 3309 C C . ASP B 1 16 ? 8.945 12.484 -20.906 1 76.56 16 ASP B C 1
ATOM 3311 O O . ASP B 1 16 ? 9.359 12.828 -19.797 1 76.56 16 ASP B O 1
ATOM 3315 N N . TYR B 1 17 ? 9.656 11.82 -21.812 1 80.12 17 TYR B N 1
ATOM 3316 C CA . TYR B 1 17 ? 10.922 11.219 -21.406 1 80.12 17 TYR B CA 1
ATOM 3317 C C . TYR B 1 17 ? 12.094 12.125 -21.766 1 80.12 17 TYR B C 1
ATOM 3319 O O . TYR B 1 17 ? 13.227 11.898 -21.312 1 80.12 17 TYR B O 1
ATOM 3327 N N . LYS B 1 18 ? 11.922 13.203 -22.562 1 80.75 18 LYS B N 1
ATOM 3328 C CA . LYS B 1 18 ? 12.961 14.133 -23 1 80.75 18 LYS B CA 1
ATOM 3329 C C . LYS B 1 18 ? 14.094 13.398 -23.703 1 80.75 18 LYS B C 1
ATOM 3331 O O . LYS B 1 18 ? 15.266 13.633 -23.422 1 80.75 18 LYS B O 1
ATOM 3336 N N . GLY B 1 19 ? 13.734 12.312 -24.422 1 71.19 19 GLY B N 1
ATOM 3337 C CA . GLY B 1 19 ? 14.695 11.594 -25.25 1 71.19 19 GLY B CA 1
ATOM 3338 C C . GLY B 1 19 ? 15.234 10.344 -24.562 1 71.19 19 GLY B C 1
ATOM 3339 O O . GLY B 1 19 ? 15.914 9.539 -25.188 1 71.19 19 GLY B O 1
ATOM 3340 N N . SER B 1 20 ? 14.945 10.25 -23.312 1 82 20 SER B N 1
ATOM 3341 C CA . SER B 1 20 ? 15.375 9.031 -22.625 1 82 20 SER B CA 1
ATOM 3342 C C . SER B 1 20 ? 14.625 7.812 -23.141 1 82 20 SER B C 1
ATOM 3344 O O . SER B 1 20 ? 13.422 7.891 -23.422 1 82 20 SER B O 1
ATOM 3346 N N . MET B 1 21 ? 15.312 6.73 -23.297 1 77.94 21 MET B N 1
ATOM 3347 C CA . MET B 1 21 ? 14.688 5.477 -23.703 1 77.94 21 MET B CA 1
ATOM 3348 C C . MET B 1 21 ? 13.82 4.906 -22.594 1 77.94 21 MET B C 1
ATOM 3350 O O . MET B 1 21 ? 12.922 4.105 -22.859 1 77.94 21 MET B O 1
ATOM 3354 N N . ASN B 1 22 ? 14.133 5.27 -21.422 1 86.5 22 ASN B N 1
ATOM 3355 C CA . ASN B 1 22 ? 13.422 4.762 -20.25 1 86.5 22 ASN B CA 1
ATOM 3356 C C . ASN B 1 22 ? 12.672 5.875 -19.516 1 86.5 22 ASN B C 1
ATOM 3358 O O . ASN B 1 22 ? 13.062 7.043 -19.594 1 86.5 22 ASN B O 1
ATOM 3362 N N . PRO B 1 23 ? 11.492 5.512 -18.859 1 87.12 23 PRO B N 1
ATOM 3363 C CA . PRO B 1 23 ? 10.727 6.539 -18.156 1 87.12 23 PRO B CA 1
ATOM 3364 C C . PRO B 1 23 ? 11.5 7.164 -17 1 87.12 23 PRO B C 1
ATOM 3366 O O . PRO B 1 23 ? 12.289 6.484 -16.328 1 87.12 23 PRO B O 1
ATOM 3369 N N . PRO B 1 24 ? 11.297 8.453 -16.781 1 88.81 24 PRO B N 1
ATOM 3370 C CA . PRO B 1 24 ? 11.867 9.078 -15.586 1 88.81 24 PRO B CA 1
ATOM 3371 C C . PRO B 1 24 ? 11.219 8.586 -14.297 1 88.81 24 PRO B C 1
ATOM 3373 O O . PRO B 1 24 ? 10.07 8.125 -14.32 1 88.81 24 PRO B O 1
ATOM 3376 N N . VAL B 1 25 ? 11.992 8.586 -13.211 1 92.31 25 VAL B N 1
ATOM 3377 C CA . VAL B 1 25 ? 11.461 8.289 -11.883 1 92.31 25 VAL B CA 1
ATOM 3378 C C . VAL B 1 25 ? 11.117 9.586 -11.156 1 92.31 25 VAL B C 1
ATOM 3380 O O . VAL B 1 25 ? 12.016 10.336 -10.75 1 92.31 25 VAL B O 1
ATOM 3383 N N . TYR B 1 26 ? 9.844 9.898 -11.047 1 89.19 26 TYR B N 1
ATOM 3384 C CA . TYR B 1 26 ? 9.375 11.078 -10.336 1 89.19 26 TYR B CA 1
ATOM 3385 C C . TYR B 1 26 ? 9.211 10.797 -8.844 1 89.19 26 TYR B C 1
ATOM 3387 O O . TYR B 1 26 ? 8.445 9.906 -8.461 1 89.19 26 TYR B O 1
ATOM 3395 N N . HIS B 1 27 ? 9.945 11.422 -8.031 1 90.56 27 HIS B N 1
ATOM 3396 C CA . HIS B 1 27 ? 9.758 11.43 -6.586 1 90.56 27 HIS B CA 1
ATOM 3397 C C . HIS B 1 27 ? 8.898 12.609 -6.141 1 90.56 27 HIS B C 1
ATOM 3399 O O . HIS B 1 27 ? 9.383 13.742 -6.082 1 90.56 27 HIS B O 1
ATOM 3405 N N . SER B 1 28 ? 7.578 12.297 -5.855 1 87.94 28 SER B N 1
ATOM 3406 C CA . SER B 1 28 ? 6.699 13.43 -5.574 1 87.94 28 SER B CA 1
ATOM 3407 C C . SER B 1 28 ? 5.582 13.039 -4.617 1 87.94 28 SER B C 1
ATOM 3409 O O . SER B 1 28 ? 5 11.961 -4.738 1 87.94 28 SER B O 1
ATOM 3411 N N . SER B 1 29 ? 5.359 13.898 -3.682 1 89.81 29 SER B N 1
ATOM 3412 C CA . SER B 1 29 ? 4.105 13.914 -2.932 1 89.81 29 SER B CA 1
ATOM 3413 C C . SER B 1 29 ? 3.291 15.164 -3.242 1 89.81 29 SER B C 1
ATOM 3415 O O . SER B 1 29 ? 2.1 15.07 -3.551 1 89.81 29 SER B O 1
ATOM 3417 N N . THR B 1 30 ? 3.98 16.297 -3.25 1 87.19 30 THR B N 1
ATOM 3418 C CA . THR B 1 30 ? 3.355 17.594 -3.529 1 87.19 30 THR B CA 1
ATOM 3419 C C . THR B 1 30 ? 3.545 17.969 -4.992 1 87.19 30 THR B C 1
ATOM 3421 O O . THR B 1 30 ? 4.633 17.812 -5.551 1 87.19 30 THR B O 1
ATOM 3424 N N . ILE B 1 31 ? 2.486 18.422 -5.551 1 85 31 ILE B N 1
ATOM 3425 C CA . ILE B 1 31 ? 2.494 19 -6.895 1 85 31 ILE B CA 1
ATOM 3426 C C . ILE B 1 31 ? 2.225 20.5 -6.82 1 85 31 ILE B C 1
ATOM 3428 O O . ILE B 1 31 ? 1.336 20.938 -6.086 1 85 31 ILE B O 1
ATOM 3432 N N . LEU B 1 32 ? 3.041 21.234 -7.48 1 89.5 32 LEU B N 1
ATOM 3433 C CA . LEU B 1 32 ? 2.865 22.672 -7.492 1 89.5 32 LEU B CA 1
ATOM 3434 C C . LEU B 1 32 ? 2.078 23.109 -8.727 1 89.5 32 LEU B C 1
ATOM 3436 O O . LEU B 1 32 ? 2.184 22.5 -9.789 1 89.5 32 LEU B O 1
ATOM 3440 N N . PHE B 1 33 ? 1.321 24.188 -8.562 1 91.12 33 PHE B N 1
ATOM 3441 C CA . PHE B 1 33 ? 0.472 24.688 -9.641 1 91.12 33 PHE B CA 1
ATOM 3442 C C . PHE B 1 33 ? 0.757 26.156 -9.914 1 91.12 33 PHE B C 1
ATOM 3444 O O . PHE B 1 33 ? 0.96 26.938 -8.984 1 91.12 33 PHE B O 1
ATOM 3451 N N . PRO B 1 34 ? 0.735 26.469 -11.18 1 88.69 34 PRO B N 1
ATOM 3452 C CA . PRO B 1 34 ? 0.976 27.875 -11.508 1 88.69 34 PRO B CA 1
ATOM 3453 C C . PRO B 1 34 ? -0.138 28.797 -11.016 1 88.69 34 PRO B C 1
ATOM 3455 O O . PRO B 1 34 ? 0.113 29.969 -10.703 1 88.69 34 PRO B O 1
ATOM 3458 N N . THR B 1 35 ? -1.333 28.281 -11.031 1 92.19 35 THR B N 1
ATOM 3459 C CA . THR B 1 35 ? -2.453 29.078 -10.555 1 92.19 35 THR B CA 1
ATOM 3460 C C . THR B 1 35 ? -3.346 28.266 -9.625 1 92.19 35 THR B C 1
ATOM 3462 O O . THR B 1 35 ? -3.336 27.047 -9.656 1 92.19 35 THR B O 1
ATOM 3465 N N . TYR B 1 36 ? -4.078 29.094 -8.812 1 93.06 36 TYR B N 1
ATOM 3466 C CA . TYR B 1 36 ? -5.07 28.453 -7.953 1 93.06 36 TYR B CA 1
ATOM 3467 C C . TYR B 1 36 ? -6.113 27.719 -8.781 1 93.06 36 TYR B C 1
ATOM 3469 O O . TYR B 1 36 ? -6.555 26.625 -8.406 1 93.06 36 TYR B O 1
ATOM 3477 N N . LYS B 1 37 ? -6.473 28.328 -9.852 1 90.44 37 LYS B N 1
ATOM 3478 C CA . LYS B 1 37 ? -7.422 27.688 -10.758 1 90.44 37 LYS B CA 1
ATOM 3479 C C . LYS B 1 37 ? -6.895 26.344 -11.25 1 90.44 37 LYS B C 1
ATOM 3481 O O . LYS B 1 37 ? -7.648 25.375 -11.344 1 90.44 37 LYS B O 1
ATOM 3486 N N . ASP B 1 38 ? -5.59 26.328 -11.57 1 88.88 38 ASP B N 1
ATOM 3487 C CA . ASP B 1 38 ? -4.984 25.078 -12.008 1 88.88 38 ASP B CA 1
ATOM 3488 C C . ASP B 1 38 ? -5.086 24.016 -10.914 1 88.88 38 ASP B C 1
ATOM 3490 O O . ASP B 1 38 ? -5.348 22.844 -11.203 1 88.88 38 ASP B O 1
ATOM 3494 N N . TYR B 1 39 ? -4.895 24.406 -9.734 1 89 39 TYR B N 1
ATOM 3495 C CA . TYR B 1 39 ? -5.035 23.484 -8.609 1 89 39 TYR B CA 1
ATOM 3496 C C . TYR B 1 39 ? -6.457 22.938 -8.523 1 89 39 TYR B C 1
ATOM 3498 O O . TYR B 1 39 ? -6.656 21.734 -8.391 1 89 39 TYR B O 1
ATOM 3506 N N . LEU B 1 40 ? -7.395 23.859 -8.539 1 88.62 40 LEU B N 1
ATOM 3507 C CA . LEU B 1 40 ? -8.797 23.469 -8.438 1 88.62 40 LEU B CA 1
ATOM 3508 C C . LEU B 1 40 ? -9.172 22.531 -9.578 1 88.62 40 LEU B C 1
ATOM 3510 O O . LEU B 1 40 ? -9.906 21.562 -9.375 1 88.62 40 LEU B O 1
ATOM 3514 N N . ASN B 1 41 ? -8.641 22.828 -10.773 1 85.56 41 ASN B N 1
ATOM 3515 C CA . ASN B 1 41 ? -8.875 21.953 -11.922 1 85.56 41 ASN B CA 1
ATOM 3516 C C . ASN B 1 41 ? -8.305 20.562 -11.695 1 85.56 41 ASN B C 1
ATOM 3518 O O . ASN B 1 41 ? -8.969 19.562 -11.992 1 85.56 41 ASN B O 1
ATOM 3522 N N . ALA B 1 42 ? -7.145 20.531 -11.148 1 83.88 42 ALA B N 1
ATOM 3523 C CA . ALA B 1 42 ? -6.5 19.25 -10.875 1 83.88 42 ALA B CA 1
ATOM 3524 C C . ALA B 1 42 ? -7.281 18.469 -9.828 1 83.88 42 ALA B C 1
ATOM 3526 O O . ALA B 1 42 ? -7.453 17.25 -9.953 1 83.88 42 ALA B O 1
ATOM 3527 N N . ALA B 1 43 ? -7.758 19.141 -8.836 1 82.81 43 ALA B N 1
ATOM 3528 C CA . ALA B 1 43 ? -8.516 18.5 -7.754 1 82.81 43 ALA B CA 1
ATOM 3529 C C . ALA B 1 43 ? -9.828 17.938 -8.266 1 82.81 43 ALA B C 1
ATOM 3531 O O . ALA B 1 43 ? -10.352 16.953 -7.715 1 82.81 43 ALA B O 1
ATOM 3532 N N . ASN B 1 44 ? -10.266 18.531 -9.367 1 78.88 44 ASN B N 1
ATOM 3533 C CA . ASN B 1 44 ? -11.531 18.094 -9.961 1 78.88 44 ASN B CA 1
ATOM 3534 C C . ASN B 1 44 ? -11.312 17.062 -11.055 1 78.88 44 ASN B C 1
ATOM 3536 O O . ASN B 1 44 ? -12.258 16.688 -11.75 1 78.88 44 ASN B O 1
ATOM 3540 N N . GLY B 1 45 ? -10.078 16.719 -11.211 1 76.31 45 GLY B N 1
ATOM 3541 C CA . GLY B 1 45 ? -9.797 15.617 -12.117 1 76.31 45 GLY B CA 1
ATOM 3542 C C . GLY B 1 45 ? -9.336 16.078 -13.484 1 76.31 45 GLY B C 1
ATOM 3543 O O . GLY B 1 45 ? -9.141 15.266 -14.391 1 76.31 45 GLY B O 1
ATOM 3544 N N . GLU B 1 46 ? -9.312 17.375 -13.656 1 75.94 46 GLU B N 1
ATOM 3545 C CA . GLU B 1 46 ? -8.781 17.891 -14.914 1 75.94 46 GLU B CA 1
ATOM 3546 C C . GLU B 1 46 ? -7.258 17.844 -14.93 1 75.94 46 GLU B C 1
ATOM 3548 O O . GLU B 1 46 ? -6.613 18.188 -13.938 1 75.94 46 GLU B O 1
ATOM 3553 N N . SER B 1 47 ? -6.77 17.078 -15.82 1 66 47 SER B N 1
ATOM 3554 C CA . SER B 1 47 ? -5.316 16.969 -15.883 1 66 47 SER B CA 1
ATOM 3555 C C . SER B 1 47 ? -4.695 18.266 -16.391 1 66 47 SER B C 1
ATOM 3557 O O . SER B 1 47 ? -5.133 18.812 -17.406 1 66 47 SER B O 1
ATOM 3559 N N . ILE B 1 48 ? -3.668 18.766 -15.602 1 64.56 48 ILE B N 1
ATOM 3560 C CA . ILE B 1 48 ? -3.02 20 -16.031 1 64.56 48 ILE B CA 1
ATOM 3561 C C . ILE B 1 48 ? -1.608 19.703 -16.531 1 64.56 48 ILE B C 1
ATOM 3563 O O . ILE B 1 48 ? -0.985 20.531 -17.188 1 64.56 48 ILE B O 1
ATOM 3567 N N . TYR B 1 49 ? -1.049 18.594 -16.188 1 69.19 49 TYR B N 1
ATOM 3568 C CA . TYR B 1 49 ? 0.308 18.297 -16.625 1 69.19 49 TYR B CA 1
ATOM 3569 C C . TYR B 1 49 ? 0.315 17.125 -17.609 1 69.19 49 TYR B C 1
ATOM 3571 O O . TYR B 1 49 ? 1.323 16.422 -17.75 1 69.19 49 TYR B O 1
ATOM 3579 N N . ASP B 1 50 ? -0.602 16.984 -18.359 1 62.47 50 ASP B N 1
ATOM 3580 C CA . ASP B 1 50 ? -0.728 15.969 -19.406 1 62.47 50 ASP B CA 1
ATOM 3581 C C . ASP B 1 50 ? -0.319 14.594 -18.891 1 62.47 50 ASP B C 1
ATOM 3583 O O . ASP B 1 50 ? 0.178 13.766 -19.656 1 62.47 50 ASP B O 1
ATOM 3587 N N . VAL B 1 51 ? -0.194 14.5 -17.656 1 55.16 51 VAL B N 1
ATOM 3588 C CA . VAL B 1 51 ? 0.285 13.211 -17.172 1 55.16 51 VAL B CA 1
ATOM 3589 C C . VAL B 1 51 ? -0.723 12.117 -17.516 1 55.16 51 VAL B C 1
ATOM 3591 O O . VAL B 1 51 ? -0.34 11.008 -17.891 1 55.16 51 VAL B O 1
ATOM 3594 N N . ILE B 1 52 ? -2.002 12.148 -17.047 1 56.09 52 ILE B N 1
ATOM 3595 C CA . ILE B 1 52 ? -2.824 10.945 -17.078 1 56.09 52 ILE B CA 1
ATOM 3596 C C . ILE B 1 52 ? -3.854 11.047 -18.203 1 56.09 52 ILE B C 1
ATOM 3598 O O . ILE B 1 52 ? -4.59 12.039 -18.281 1 56.09 52 ILE B O 1
ATOM 3602 N N . ASN B 1 53 ? -3.547 10.305 -19.281 1 51.66 53 ASN B N 1
ATOM 3603 C CA . ASN B 1 53 ? -4.469 10.289 -20.422 1 51.66 53 ASN B CA 1
ATOM 3604 C C . ASN B 1 53 ? -5.27 8.984 -20.469 1 51.66 53 ASN B C 1
ATOM 3606 O O . ASN B 1 53 ? -5.383 8.367 -21.531 1 51.66 53 ASN B O 1
ATOM 3610 N N . ASP B 1 54 ? -5.625 8.57 -19.219 1 54.34 54 ASP B N 1
ATOM 3611 C CA . ASP B 1 54 ? -6.301 7.289 -19.391 1 54.34 54 ASP B CA 1
ATOM 3612 C C . ASP B 1 54 ? -7.82 7.457 -19.375 1 54.34 54 ASP B C 1
ATOM 3614 O O . ASP B 1 54 ? -8.555 6.488 -19.188 1 54.34 54 ASP B O 1
ATOM 3618 N N . GLY B 1 55 ? -8.188 8.68 -19.609 1 58.88 55 GLY B N 1
ATOM 3619 C CA . GLY B 1 55 ? -9.617 8.945 -19.688 1 58.88 55 GLY B CA 1
ATOM 3620 C C . GLY B 1 55 ? -10.312 8.914 -18.344 1 58.88 55 GLY B C 1
ATOM 3621 O O . GLY B 1 55 ? -11.531 9.078 -18.266 1 58.88 55 GLY B O 1
ATOM 3622 N N . VAL B 1 56 ? -9.547 8.57 -17.359 1 60.25 56 VAL B N 1
ATOM 3623 C CA . VAL B 1 56 ? -10.156 8.57 -16.031 1 60.25 56 VAL B CA 1
ATOM 3624 C C . VAL B 1 56 ? -9.781 9.852 -15.289 1 60.25 56 VAL B C 1
ATOM 3626 O O . VAL B 1 56 ? -8.602 10.219 -15.227 1 60.25 56 VAL B O 1
ATOM 3629 N N . ALA B 1 57 ? -10.797 10.547 -14.984 1 64.12 57 ALA B N 1
ATOM 3630 C CA . ALA B 1 57 ? -10.547 11.719 -14.148 1 64.12 57 ALA B CA 1
ATOM 3631 C C . ALA B 1 57 ? -9.867 11.32 -12.844 1 64.12 57 ALA B C 1
ATOM 3633 O O . ALA B 1 57 ? -10.352 10.438 -12.125 1 64.12 57 ALA B O 1
ATOM 3634 N N . ARG B 1 58 ? -8.664 11.812 -12.695 1 70.69 58 ARG B N 1
ATOM 3635 C CA . ARG B 1 58 ? -7.902 11.57 -11.477 1 70.69 58 ARG B CA 1
ATOM 3636 C C . ARG B 1 58 ? -7.57 12.875 -10.766 1 70.69 58 ARG B C 1
ATOM 3638 O O . ARG B 1 58 ? -7.332 13.898 -11.406 1 70.69 58 ARG B O 1
ATOM 3645 N N . ASP B 1 59 ? -7.73 12.883 -9.383 1 75.06 59 ASP B N 1
ATOM 3646 C CA . ASP B 1 59 ? -7.293 14.016 -8.578 1 75.06 59 ASP B CA 1
ATOM 3647 C C . ASP B 1 59 ? -5.773 14.141 -8.57 1 75.06 59 ASP B C 1
ATOM 3649 O O . ASP B 1 59 ? -5.098 13.516 -7.75 1 75.06 59 ASP B O 1
ATOM 3653 N N . TYR B 1 60 ? -5.281 15.008 -9.445 1 75.69 60 TYR B N 1
ATOM 3654 C CA . TYR B 1 60 ? -3.838 15.188 -9.57 1 75.69 60 TYR B CA 1
ATOM 3655 C C . TYR B 1 60 ? -3.359 16.375 -8.742 1 75.69 60 TYR B C 1
ATOM 3657 O O . TYR B 1 60 ? -2.301 16.938 -9.023 1 75.69 60 TYR B O 1
ATOM 3665 N N . SER B 1 61 ? -4.219 16.75 -7.836 1 80.12 61 SER B N 1
ATOM 3666 C CA . SER B 1 61 ? -3.805 17.875 -7.008 1 80.12 61 SER B CA 1
ATOM 3667 C C . SER B 1 61 ? -2.736 17.469 -6 1 80.12 61 SER B C 1
ATOM 3669 O O . SER B 1 61 ? -2.094 18.312 -5.383 1 80.12 61 SER B O 1
ATOM 3671 N N . TYR B 1 62 ? -2.572 16.203 -5.871 1 83.75 62 TYR B N 1
ATOM 3672 C CA . TYR B 1 62 ? -1.634 15.555 -4.961 1 83.75 62 TYR B CA 1
ATOM 3673 C C . TYR B 1 62 ? -1.203 14.195 -5.5 1 83.75 62 TYR B C 1
ATOM 3675 O O . TYR B 1 62 ? -1.85 13.641 -6.391 1 83.75 62 TYR B O 1
ATOM 3683 N N . SER B 1 63 ? -0.123 13.703 -5.082 1 80.38 63 SER B N 1
ATOM 3684 C CA . SER B 1 63 ? 0.404 12.484 -5.68 1 80.38 63 SER B CA 1
ATOM 3685 C C . SER B 1 63 ? -0.213 11.242 -5.039 1 80.38 63 SER B C 1
ATOM 3687 O O . SER B 1 63 ? 0.302 10.133 -5.199 1 80.38 63 SER B O 1
ATOM 3689 N N . ASN B 1 64 ? -1.273 11.391 -4.414 1 76.5 64 ASN B N 1
ATOM 3690 C CA . ASN B 1 64 ? -1.85 10.258 -3.699 1 76.5 64 ASN B CA 1
ATOM 3691 C C . ASN B 1 64 ? -2.586 9.312 -4.645 1 76.5 64 ASN B C 1
ATOM 3693 O O . ASN B 1 64 ? -3.037 8.242 -4.234 1 76.5 64 ASN B O 1
ATOM 3697 N N . VAL B 1 65 ? -2.664 9.648 -5.891 1 77.19 65 VAL B N 1
ATOM 3698 C CA . VAL B 1 65 ? -3.258 8.719 -6.852 1 77.19 65 VAL B CA 1
ATOM 3699 C C . VAL B 1 65 ? -2.172 8.148 -7.758 1 77.19 65 VAL B C 1
ATOM 3701 O O . VAL B 1 65 ? -2.467 7.414 -8.703 1 77.19 65 VAL B O 1
ATOM 3704 N N . GLY B 1 66 ? -0.991 8.547 -7.492 1 84.75 66 GLY B N 1
ATOM 3705 C CA . GLY B 1 66 ? 0.144 8.039 -8.25 1 84.75 66 GLY B CA 1
ATOM 3706 C C . GLY B 1 66 ? 0.956 9.141 -8.914 1 84.75 66 GLY B C 1
ATOM 3707 O O . GLY B 1 66 ? 0.405 10.156 -9.336 1 84.75 66 GLY B O 1
ATOM 3708 N N . THR B 1 67 ? 2.209 8.953 -9.102 1 88.06 67 THR B N 1
ATOM 3709 C CA . THR B 1 67 ? 3.107 9.836 -9.836 1 88.06 67 THR B CA 1
ATOM 3710 C C . THR B 1 67 ? 3.084 9.508 -11.328 1 88.06 67 THR B C 1
ATOM 3712 O O . THR B 1 67 ? 2.535 8.484 -11.734 1 88.06 67 THR B O 1
ATOM 3715 N N . PRO B 1 68 ? 3.623 10.383 -12.141 1 86 68 PRO B N 1
ATOM 3716 C CA . PRO B 1 68 ? 3.729 10.047 -13.562 1 86 68 PRO B CA 1
ATOM 3717 C C . PRO B 1 68 ? 4.41 8.695 -13.797 1 86 68 PRO B C 1
ATOM 3719 O O . PRO B 1 68 ? 4.004 7.941 -14.688 1 86 68 PRO B O 1
ATOM 3722 N N . THR B 1 69 ? 5.441 8.375 -12.992 1 89.94 69 THR B N 1
ATOM 3723 C CA . THR B 1 69 ? 6.145 7.105 -13.148 1 89.94 69 THR B CA 1
ATOM 3724 C C . THR B 1 69 ? 5.188 5.93 -12.969 1 89.94 69 THR B C 1
ATOM 3726 O O . THR B 1 69 ? 5.238 4.957 -13.727 1 89.94 69 THR B O 1
ATOM 3729 N N . VAL B 1 70 ? 4.301 6.035 -11.961 1 91.69 70 VAL B N 1
ATOM 3730 C CA . VAL B 1 70 ? 3.301 5.004 -11.703 1 91.69 70 VAL B CA 1
ATOM 3731 C C . VAL B 1 70 ? 2.375 4.867 -12.914 1 91.69 70 VAL B C 1
ATOM 3733 O O . VAL B 1 70 ? 2.041 3.752 -13.32 1 91.69 70 VAL B O 1
ATOM 3736 N N . HIS B 1 71 ? 2.049 5.938 -13.508 1 89 71 HIS B N 1
ATOM 3737 C CA . HIS B 1 71 ? 1.12 5.934 -14.633 1 89 71 HIS B CA 1
ATOM 3738 C C . HIS B 1 71 ? 1.779 5.375 -15.891 1 89 71 HIS B C 1
ATOM 3740 O O . HIS B 1 71 ? 1.114 4.75 -16.719 1 89 71 HIS B O 1
ATOM 3746 N N . TYR B 1 72 ? 3.1 5.617 -16 1 89.56 72 TYR B N 1
ATOM 3747 C CA . TYR B 1 72 ? 3.797 4.988 -17.125 1 89.56 72 TYR B CA 1
ATOM 3748 C C . TYR B 1 72 ? 3.662 3.473 -17.062 1 89.56 72 TYR B C 1
ATOM 3750 O O . TYR B 1 72 ? 3.4 2.83 -18.094 1 89.56 72 TYR B O 1
ATOM 3758 N N . LEU B 1 73 ? 3.795 2.922 -15.898 1 92.81 73 LEU B N 1
ATOM 3759 C CA . LEU B 1 73 ? 3.635 1.479 -15.75 1 92.81 73 LEU B CA 1
ATOM 3760 C C . LEU B 1 73 ? 2.188 1.063 -15.984 1 92.81 73 LEU B C 1
ATOM 3762 O O . LEU B 1 73 ? 1.923 0.066 -16.656 1 92.81 73 LEU B O 1
ATOM 3766 N N . SER B 1 74 ? 1.254 1.807 -15.375 1 93.06 74 SER B N 1
ATOM 3767 C CA . SER B 1 74 ? -0.168 1.523 -15.547 1 93.06 74 SER B CA 1
ATOM 3768 C C . SER B 1 74 ? -0.551 1.488 -17.031 1 93.06 74 SER B C 1
ATOM 3770 O O . SER B 1 74 ? -1.24 0.569 -17.469 1 93.06 74 SER B O 1
ATOM 3772 N N . ASN B 1 75 ? -0.107 2.473 -17.719 1 90.31 75 ASN B N 1
ATOM 3773 C CA . ASN B 1 75 ? -0.398 2.555 -19.141 1 90.31 75 ASN B CA 1
ATOM 3774 C C . ASN B 1 75 ? 0.24 1.402 -19.906 1 90.31 75 ASN B C 1
ATOM 3776 O O . ASN B 1 75 ? -0.367 0.855 -20.828 1 90.31 75 ASN B O 1
ATOM 3780 N N . ALA B 1 76 ? 1.427 1.109 -19.594 1 92.38 76 ALA B N 1
ATOM 3781 C CA . ALA B 1 76 ? 2.111 -0.002 -20.25 1 92.38 76 ALA B CA 1
ATOM 3782 C C . ALA B 1 76 ? 1.339 -1.306 -20.062 1 92.38 76 ALA B C 1
ATOM 3784 O O . ALA B 1 76 ? 1.148 -2.061 -21.016 1 92.38 76 ALA B O 1
ATOM 3785 N N . LEU B 1 77 ? 0.893 -1.571 -18.875 1 95.56 77 LEU B N 1
ATOM 3786 C CA . LEU B 1 77 ? 0.169 -2.803 -18.594 1 95.56 77 LEU B CA 1
ATOM 3787 C C . LEU B 1 77 ? -1.152 -2.852 -19.344 1 95.56 77 LEU B C 1
ATOM 3789 O O . LEU B 1 77 ? -1.536 -3.902 -19.859 1 95.56 77 LEU B O 1
ATOM 3793 N N . ALA B 1 78 ? -1.844 -1.737 -19.359 1 93.5 78 ALA B N 1
ATOM 3794 C CA . ALA B 1 78 ? -3.094 -1.676 -20.109 1 93.5 78 ALA B CA 1
ATOM 3795 C C . ALA B 1 78 ? -2.852 -1.938 -21.594 1 93.5 78 ALA B C 1
ATOM 3797 O O . ALA B 1 78 ? -3.627 -2.646 -22.234 1 93.5 78 ALA B O 1
ATOM 3798 N N . GLU B 1 79 ? -1.814 -1.327 -22.078 1 92.19 79 GLU B N 1
ATOM 3799 C CA . GLU B 1 79 ? -1.462 -1.522 -23.484 1 92.19 79 GLU B CA 1
ATOM 3800 C C . GLU B 1 79 ? -1.152 -2.988 -23.781 1 92.19 79 GLU B C 1
ATOM 3802 O O . GLU B 1 79 ? -1.583 -3.527 -24.797 1 92.19 79 GLU B O 1
ATOM 3807 N N . ILE B 1 80 ? -0.448 -3.605 -22.938 1 94 80 ILE B N 1
ATOM 3808 C CA . ILE B 1 80 ? -0.062 -5.004 -23.094 1 94 80 ILE B CA 1
ATOM 3809 C C . ILE B 1 80 ? -1.299 -5.895 -23 1 94 80 ILE B C 1
ATOM 3811 O O . ILE B 1 80 ? -1.422 -6.871 -23.734 1 94 80 ILE B O 1
ATOM 3815 N N . GLU B 1 81 ? -2.166 -5.535 -22.094 1 94.25 81 GLU B N 1
ATOM 3816 C CA . GLU B 1 81 ? -3.43 -6.254 -21.984 1 94.25 81 GLU B CA 1
ATOM 3817 C C . GLU B 1 81 ? -4.277 -6.09 -23.234 1 94.25 81 GLU B C 1
ATOM 3819 O O . GLU B 1 81 ? -5.02 -6.996 -23.625 1 94.25 81 GLU B O 1
ATOM 3824 N N . GLY B 1 82 ? -4.207 -4.945 -23.875 1 92.31 82 GLY B N 1
ATOM 3825 C CA . GLY B 1 82 ? -4.957 -4.66 -25.094 1 92.31 82 GLY B CA 1
ATOM 3826 C C . GLY B 1 82 ? -6.32 -4.051 -24.812 1 92.31 82 GLY B C 1
ATOM 3827 O O . GLY B 1 82 ? -7.086 -3.797 -25.75 1 92.31 82 GLY B O 1
ATOM 3828 N N . SER B 1 83 ? -6.578 -3.855 -23.516 1 90.44 83 SER B N 1
ATOM 3829 C CA . SER B 1 83 ? -7.867 -3.277 -23.156 1 90.44 83 SER B CA 1
ATOM 3830 C C . SER B 1 83 ? -7.828 -2.682 -21.75 1 90.44 83 SER B C 1
ATOM 3832 O O . SER B 1 83 ? -6.945 -3.014 -20.953 1 90.44 83 SER B O 1
ATOM 3834 N N . GLY B 1 84 ? -8.68 -1.653 -21.578 1 91.56 84 GLY B N 1
ATOM 3835 C CA . GLY B 1 84 ? -8.961 -1.155 -20.25 1 91.56 84 GLY B CA 1
ATOM 3836 C C . GLY B 1 84 ? -7.875 -0.251 -19.703 1 91.56 84 GLY B C 1
ATOM 3837 O O . GLY B 1 84 ? -7.125 0.356 -20.469 1 91.56 84 GLY B O 1
ATOM 3838 N N . GLN B 1 85 ? -7.93 -0.019 -18.344 1 92.88 85 GLN B N 1
ATOM 3839 C CA . GLN B 1 85 ? -6.98 0.76 -17.547 1 92.88 85 GLN B CA 1
ATOM 3840 C C . GLN B 1 85 ? -6.445 -0.055 -16.375 1 92.88 85 GLN B C 1
ATOM 3842 O O . GLN B 1 85 ? -7.109 -0.98 -15.906 1 92.88 85 GLN B O 1
ATOM 3847 N N . ALA B 1 86 ? -5.281 0.351 -16.016 1 95 86 ALA B N 1
ATOM 3848 C CA . ALA B 1 86 ? -4.637 -0.432 -14.969 1 95 86 ALA B CA 1
ATOM 3849 C C . ALA B 1 86 ? -4.457 0.397 -13.695 1 95 86 ALA B C 1
ATOM 3851 O O . ALA B 1 86 ? -4.223 1.606 -13.766 1 95 86 ALA B O 1
ATOM 3852 N N . LEU B 1 87 ? -4.59 -0.198 -12.547 1 95.31 87 LEU B N 1
ATOM 3853 C CA . LEU B 1 87 ? -4.207 0.311 -11.234 1 95.31 87 LEU B CA 1
ATOM 3854 C C . LEU B 1 87 ? -3.094 -0.535 -10.625 1 95.31 87 LEU B C 1
ATOM 3856 O O . LEU B 1 87 ? -3.105 -1.762 -10.742 1 95.31 87 LEU B O 1
ATOM 3860 N N . ILE B 1 88 ? -2.156 0.147 -10.031 1 96.5 88 ILE B N 1
ATOM 3861 C CA . ILE B 1 88 ? -1.02 -0.536 -9.422 1 96.5 88 ILE B CA 1
ATOM 3862 C C . ILE B 1 88 ? -1.216 -0.62 -7.91 1 96.5 88 ILE B C 1
ATOM 3864 O O . ILE B 1 88 ? -1.614 0.359 -7.273 1 96.5 88 ILE B O 1
ATOM 3868 N N . TYR B 1 89 ? -0.963 -1.8 -7.348 1 96.94 89 TYR B N 1
ATOM 3869 C CA . TYR B 1 89 ? -1.207 -2.078 -5.938 1 96.94 89 TYR B CA 1
ATOM 3870 C C . TYR B 1 89 ? 0.083 -2.48 -5.23 1 96.94 89 TYR B C 1
ATOM 3872 O O . TYR B 1 89 ? 1.047 -2.898 -5.875 1 96.94 89 TYR B O 1
ATOM 3880 N N . PRO B 1 90 ? 0.098 -2.436 -3.902 1 95.12 90 PRO B N 1
ATOM 3881 C CA . PRO B 1 90 ? 1.305 -2.721 -3.123 1 95.12 90 PRO B CA 1
ATOM 3882 C C . PRO B 1 90 ? 1.755 -4.176 -3.244 1 95.12 90 PRO B C 1
ATOM 3884 O O . PRO B 1 90 ? 2.934 -4.48 -3.051 1 95.12 90 PRO B O 1
ATOM 3887 N N . SER B 1 91 ? 0.848 -5.07 -3.463 1 96.75 91 SER B N 1
ATOM 3888 C CA . SER B 1 91 ? 1.169 -6.48 -3.672 1 96.75 91 SER B CA 1
ATOM 3889 C C . SER B 1 91 ? 0.068 -7.188 -4.453 1 96.75 91 SER B C 1
ATOM 3891 O O . SER B 1 91 ? -1.033 -6.656 -4.605 1 96.75 91 SER B O 1
ATOM 3893 N N . GLY B 1 92 ? 0.44 -8.367 -4.934 1 97.25 92 GLY B N 1
ATOM 3894 C CA . GLY B 1 92 ? -0.593 -9.188 -5.539 1 97.25 92 GLY B CA 1
ATOM 3895 C C . GLY B 1 92 ? -1.689 -9.586 -4.566 1 97.25 92 GLY B C 1
ATOM 3896 O O . GLY B 1 92 ? -2.873 -9.531 -4.902 1 97.25 92 GLY B O 1
ATOM 3897 N N . LEU B 1 93 ? -1.285 -10 -3.381 1 96.81 93 LEU B N 1
ATOM 3898 C CA . LEU B 1 93 ? -2.27 -10.352 -2.361 1 96.81 93 LEU B CA 1
ATOM 3899 C C . LEU B 1 93 ? -3.166 -9.164 -2.039 1 96.81 93 LEU B C 1
ATOM 3901 O O . LEU B 1 93 ? -4.383 -9.312 -1.912 1 96.81 93 LEU B O 1
ATOM 3905 N N . PHE B 1 94 ? -2.564 -8.039 -1.917 1 97.25 94 PHE B N 1
ATOM 3906 C CA . PHE B 1 94 ? -3.369 -6.855 -1.633 1 97.25 94 PHE B CA 1
ATOM 3907 C C . PHE B 1 94 ? -4.355 -6.586 -2.764 1 97.25 94 PHE B C 1
ATOM 3909 O O . PHE B 1 94 ? -5.504 -6.211 -2.516 1 97.25 94 PHE B O 1
ATOM 3916 N N . ALA B 1 95 ? -3.912 -6.707 -3.986 1 98.19 95 ALA B N 1
ATOM 3917 C CA . ALA B 1 95 ? -4.82 -6.527 -5.117 1 98.19 95 ALA B CA 1
ATOM 3918 C C . ALA B 1 95 ? -6.012 -7.477 -5.016 1 98.19 95 ALA B C 1
ATOM 3920 O O . ALA B 1 95 ? -7.156 -7.074 -5.254 1 98.19 95 ALA B O 1
ATOM 3921 N N . LEU B 1 96 ? -5.754 -8.742 -4.637 1 98.25 96 LEU B N 1
ATOM 3922 C CA . LEU B 1 96 ? -6.805 -9.742 -4.488 1 98.25 96 LEU B CA 1
ATOM 3923 C C . LEU B 1 96 ? -7.785 -9.336 -3.389 1 98.25 96 LEU B C 1
ATOM 3925 O O . LEU B 1 96 ? -8.992 -9.297 -3.615 1 98.25 96 LEU B O 1
ATOM 3929 N N . THR B 1 97 ? -7.281 -9.023 -2.25 1 97.75 97 THR B N 1
ATOM 3930 C CA . THR B 1 97 ? -8.117 -8.742 -1.09 1 97.75 97 THR B CA 1
ATOM 3931 C C . THR B 1 97 ? -8.875 -7.434 -1.274 1 97.75 97 THR B C 1
ATOM 3933 O O . THR B 1 97 ? -10.039 -7.324 -0.893 1 97.75 97 THR B O 1
ATOM 3936 N N . PHE B 1 98 ? -8.211 -6.508 -1.896 1 96.5 98 PHE B N 1
ATOM 3937 C CA . PHE B 1 98 ? -8.836 -5.207 -2.092 1 96.5 98 PHE B CA 1
ATOM 3938 C C . PHE B 1 98 ? -9.922 -5.289 -3.158 1 96.5 98 PHE B C 1
ATOM 3940 O O . PHE B 1 98 ? -10.938 -4.59 -3.074 1 96.5 98 PHE B O 1
ATOM 3947 N N . ALA B 1 99 ? -9.703 -6.121 -4.176 1 98 99 ALA B N 1
ATOM 3948 C CA . ALA B 1 99 ? -10.789 -6.371 -5.129 1 98 99 ALA B CA 1
ATOM 3949 C C . ALA B 1 99 ? -12.031 -6.906 -4.422 1 98 99 ALA B C 1
ATOM 3951 O O . ALA B 1 99 ? -13.141 -6.453 -4.68 1 98 99 ALA B O 1
ATOM 3952 N N . ILE B 1 100 ? -11.852 -7.844 -3.535 1 98 100 ILE B N 1
ATOM 3953 C CA . ILE B 1 100 ? -12.977 -8.406 -2.793 1 98 100 ILE B CA 1
ATOM 3954 C C . ILE B 1 100 ? -13.648 -7.305 -1.97 1 98 100 ILE B C 1
ATOM 3956 O O . ILE B 1 100 ? -14.875 -7.176 -1.981 1 98 100 ILE B O 1
ATOM 3960 N N . LEU B 1 101 ? -12.844 -6.48 -1.321 1 96 101 LEU B N 1
ATOM 3961 C CA . LEU B 1 101 ? -13.375 -5.387 -0.521 1 96 101 LEU B CA 1
ATOM 3962 C C . LEU B 1 101 ? -14.188 -4.426 -1.389 1 96 101 LEU B C 1
ATOM 3964 O O . LEU B 1 101 ? -15.172 -3.846 -0.928 1 96 101 LEU B O 1
ATOM 3968 N N . THR B 1 102 ? -13.719 -4.219 -2.564 1 97 102 THR B N 1
ATOM 3969 C CA . THR B 1 102 ? -14.367 -3.27 -3.465 1 97 102 THR B CA 1
ATOM 3970 C C . THR B 1 102 ? -15.719 -3.799 -3.934 1 97 102 THR B C 1
ATOM 3972 O O . THR B 1 102 ? -16.688 -3.047 -4.008 1 97 102 THR B O 1
ATOM 3975 N N . PHE B 1 103 ? -15.844 -5.109 -4.156 1 97.81 103 PHE B N 1
ATOM 3976 C CA . PHE B 1 103 ? -17.016 -5.621 -4.852 1 97.81 103 PHE B CA 1
ATOM 3977 C C . PHE B 1 103 ? -17.938 -6.355 -3.887 1 97.81 103 PHE B C 1
ATOM 3979 O O . PHE B 1 103 ? -19.047 -6.75 -4.254 1 97.81 103 PHE B O 1
ATOM 3986 N N . ALA B 1 104 ? -17.5 -6.594 -2.668 1 96.38 104 ALA B N 1
ATOM 3987 C CA . ALA B 1 104 ? -18.328 -7.258 -1.661 1 96.38 104 ALA B CA 1
ATOM 3988 C C . ALA B 1 104 ? -18.672 -6.305 -0.523 1 96.38 104 ALA B C 1
ATOM 3990 O O . ALA B 1 104 ? -17.797 -5.75 0.126 1 96.38 104 ALA B O 1
ATOM 3991 N N . LYS B 1 105 ? -19.906 -6.086 -0.279 1 95.56 105 LYS B N 1
ATOM 3992 C CA . LYS B 1 105 ? -20.391 -5.293 0.849 1 95.56 105 LYS B CA 1
ATOM 3993 C C . LYS B 1 105 ? -20.953 -6.188 1.952 1 95.56 105 LYS B C 1
ATOM 3995 O O . LYS B 1 105 ? -21.109 -7.395 1.757 1 95.56 105 LYS B O 1
ATOM 4000 N N . ALA B 1 106 ? -21.203 -5.555 3.098 1 96.19 106 ALA B N 1
ATOM 4001 C CA . ALA B 1 106 ? -21.844 -6.324 4.156 1 96.19 106 ALA B CA 1
ATOM 4002 C C . ALA B 1 106 ? -23.141 -6.969 3.656 1 96.19 106 ALA B C 1
ATOM 4004 O O . ALA B 1 106 ? -23.953 -6.312 2.996 1 96.19 106 ALA B O 1
ATOM 4005 N N . GLY B 1 107 ? -23.25 -8.281 3.93 1 96.81 107 GLY B N 1
ATOM 4006 C CA . GLY B 1 107 ? -24.422 -9.008 3.473 1 96.81 107 GLY B CA 1
ATOM 4007 C C . GLY B 1 107 ? -24.188 -9.758 2.172 1 96.81 107 GLY B C 1
ATOM 4008 O O . GLY B 1 107 ? -25.016 -10.562 1.755 1 96.81 107 GLY B O 1
ATOM 4009 N N . SER B 1 108 ? -23.031 -9.562 1.571 1 97.19 108 SER B N 1
ATOM 4010 C CA . SER B 1 108 ? -22.734 -10.188 0.287 1 97.19 108 SER B CA 1
ATOM 4011 C C . SER B 1 108 ? -22.25 -11.617 0.47 1 97.19 108 SER B C 1
ATOM 4013 O O . SER B 1 108 ? -21.844 -12.008 1.57 1 97.19 108 SER B O 1
ATOM 4015 N N . HIS B 1 109 ? -22.406 -12.359 -0.619 1 98.56 109 HIS B N 1
ATOM 4016 C CA . HIS B 1 109 ? -21.828 -13.695 -0.775 1 98.56 109 HIS B CA 1
ATOM 4017 C C . HIS B 1 109 ? -20.781 -13.727 -1.879 1 98.56 109 HIS B C 1
ATOM 4019 O O . HIS B 1 109 ? -20.984 -13.125 -2.939 1 98.56 109 HIS B O 1
ATOM 4025 N N . VAL B 1 110 ? -19.609 -14.336 -1.576 1 98.5 110 VAL B N 1
ATOM 4026 C CA . VAL B 1 110 ? -18.516 -14.383 -2.533 1 98.5 110 VAL B CA 1
ATOM 4027 C C . VAL B 1 110 ? -18.109 -15.836 -2.779 1 98.5 110 VAL B C 1
ATOM 4029 O O . VAL B 1 110 ? -18.078 -16.641 -1.848 1 98.5 110 VAL B O 1
ATOM 4032 N N . LEU B 1 111 ? -17.844 -16.172 -4.066 1 98.5 111 LEU B N 1
ATOM 4033 C CA . LEU B 1 111 ? -17.281 -17.469 -4.434 1 98.5 111 LEU B CA 1
ATOM 4034 C C . LEU B 1 111 ? -15.773 -17.344 -4.664 1 98.5 111 LEU B C 1
ATOM 4036 O O . LEU B 1 111 ? -15.328 -16.516 -5.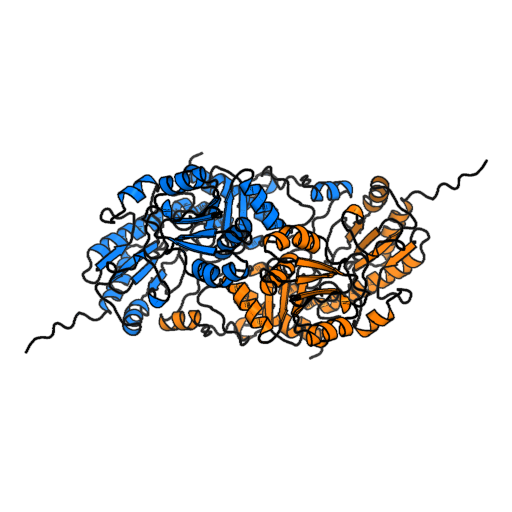449 1 98.5 111 LEU B O 1
ATOM 4040 N N . ILE B 1 112 ? -14.992 -18.141 -3.965 1 96.94 112 ILE B N 1
ATOM 4041 C CA . ILE B 1 112 ? -13.539 -18.203 -4.133 1 96.94 112 ILE B CA 1
ATOM 4042 C C . ILE B 1 112 ? -13.109 -19.625 -4.445 1 96.94 112 ILE B C 1
ATOM 4044 O O . ILE B 1 112 ? -13.57 -20.578 -3.805 1 96.94 112 ILE B O 1
ATOM 4048 N N . GLN B 1 113 ? -12.281 -19.797 -5.406 1 94.31 113 GLN B N 1
ATOM 4049 C CA . GLN B 1 113 ? -11.797 -21.141 -5.723 1 94.31 113 GLN B CA 1
ATOM 4050 C C . GLN B 1 113 ? -11.055 -21.75 -4.539 1 94.31 113 GLN B C 1
ATOM 4052 O O . GLN B 1 113 ? -10.289 -21.062 -3.855 1 94.31 113 GLN B O 1
ATOM 4057 N N . ASP B 1 114 ? -11.25 -22.969 -4.359 1 89.62 114 ASP B N 1
ATOM 4058 C CA . ASP B 1 114 ? -10.672 -23.641 -3.201 1 89.62 114 ASP B CA 1
ATOM 4059 C C . ASP B 1 114 ? -9.164 -23.812 -3.365 1 89.62 114 ASP B C 1
ATOM 4061 O O . ASP B 1 114 ? -8.438 -23.969 -2.379 1 89.62 114 ASP B O 1
ATOM 4065 N N . ASN B 1 115 ? -8.664 -23.812 -4.582 1 85.56 115 ASN B N 1
ATOM 4066 C CA . ASN B 1 115 ? -7.238 -23.984 -4.832 1 85.56 115 ASN B CA 1
ATOM 4067 C C . ASN B 1 115 ? -6.531 -22.641 -5.012 1 85.56 115 ASN B C 1
ATOM 4069 O O . ASN B 1 115 ? -5.414 -22.578 -5.523 1 85.56 115 ASN B O 1
ATOM 4073 N N . SER B 1 116 ? -7.191 -21.594 -4.609 1 89.62 116 SER B N 1
ATOM 4074 C CA . SER B 1 116 ? -6.602 -20.266 -4.723 1 89.62 116 SER B CA 1
ATOM 4075 C C . SER B 1 116 ? -5.402 -20.109 -3.795 1 89.62 116 SER B C 1
ATOM 4077 O O . SER B 1 116 ? -5.18 -20.938 -2.914 1 89.62 116 SER B O 1
ATOM 4079 N N . TYR B 1 117 ? -4.578 -19.156 -4.094 1 90.25 117 TYR B N 1
ATOM 4080 C CA . TYR B 1 117 ? -3.445 -18.766 -3.264 1 90.25 117 TYR B CA 1
ATOM 4081 C C . TYR B 1 117 ? -3.799 -18.844 -1.784 1 90.25 117 TYR B C 1
ATOM 4083 O O . TYR B 1 117 ? -4.797 -18.266 -1.345 1 90.25 117 TYR B O 1
ATOM 4091 N N . TYR B 1 118 ? -3.061 -19.516 -1.017 1 88.25 118 TYR B N 1
ATOM 4092 C CA . TYR B 1 118 ? -3.43 -19.875 0.345 1 88.25 118 TYR B CA 1
ATOM 4093 C C . TYR B 1 118 ? -3.607 -18.641 1.217 1 88.25 118 TYR B C 1
ATOM 4095 O O . TYR B 1 118 ? -4.41 -18.641 2.152 1 88.25 118 TYR B O 1
ATOM 4103 N N . ARG B 1 119 ? -2.855 -17.578 0.935 1 90.44 119 ARG B N 1
ATOM 4104 C CA . ARG B 1 119 ? -3.012 -16.375 1.744 1 90.44 119 ARG B CA 1
ATOM 4105 C C . ARG B 1 119 ? -4.352 -15.703 1.467 1 90.44 119 ARG B C 1
ATOM 4107 O O . ARG B 1 119 ? -4.91 -15.039 2.342 1 90.44 119 ARG B O 1
ATOM 4114 N N . LEU B 1 120 ? -4.797 -15.875 0.266 1 94.06 120 LEU B N 1
ATOM 4115 C CA . LEU B 1 120 ? -6.145 -15.391 -0.01 1 94.06 120 LEU B CA 1
ATOM 4116 C C . LEU B 1 120 ? -7.176 -16.156 0.82 1 94.06 120 LEU B C 1
ATOM 4118 O O . LEU B 1 120 ? -8.117 -15.555 1.341 1 94.06 120 LEU B O 1
ATOM 4122 N N . ARG B 1 121 ? -7.031 -17.422 0.875 1 91.69 121 ARG B N 1
ATOM 4123 C CA . ARG B 1 121 ? -7.938 -18.219 1.695 1 91.69 121 ARG B CA 1
ATOM 4124 C C . ARG B 1 121 ? -7.898 -17.766 3.15 1 91.69 121 ARG B C 1
ATOM 4126 O O . ARG B 1 121 ? -8.945 -17.625 3.789 1 91.69 121 ARG B O 1
ATOM 4133 N N . ARG B 1 122 ? -6.711 -17.578 3.656 1 90.75 122 ARG B N 1
ATOM 4134 C CA . ARG B 1 122 ? -6.551 -17.109 5.027 1 90.75 122 ARG B CA 1
ATOM 4135 C C . ARG B 1 122 ? -7.258 -15.781 5.238 1 90.75 122 ARG B C 1
ATOM 4137 O O . ARG B 1 122 ? -7.957 -15.594 6.234 1 90.75 122 ARG B O 1
ATOM 4144 N N . PHE B 1 123 ? -7.055 -14.906 4.32 1 95.5 123 PHE B N 1
ATOM 4145 C CA . PHE B 1 123 ? -7.758 -13.633 4.355 1 95.5 123 PHE B CA 1
ATOM 4146 C C . PHE B 1 123 ? -9.266 -13.844 4.398 1 95.5 123 PHE B C 1
ATOM 4148 O O . PHE B 1 123 ? -9.961 -13.25 5.227 1 95.5 123 PHE B O 1
ATOM 4155 N N . ALA B 1 124 ? -9.758 -14.625 3.486 1 95.69 124 ALA B N 1
ATOM 4156 C CA . ALA B 1 124 ? -11.195 -14.852 3.377 1 95.69 124 ALA B CA 1
ATOM 4157 C C . ALA B 1 124 ? -11.766 -15.398 4.684 1 95.69 124 ALA B C 1
ATOM 4159 O O . ALA B 1 124 ? -12.805 -14.945 5.152 1 95.69 124 ALA B O 1
ATOM 4160 N N . GLU B 1 125 ? -11.07 -16.312 5.27 1 93.44 125 GLU B N 1
ATOM 4161 C CA . GLU B 1 125 ? -11.539 -16.984 6.48 1 93.44 125 GLU B CA 1
ATOM 4162 C C . GLU B 1 125 ? -11.453 -16.062 7.691 1 93.44 125 GLU B C 1
ATOM 4164 O O . GLU B 1 125 ? -12.305 -16.109 8.578 1 93.44 125 GLU B O 1
ATOM 4169 N N . ASN B 1 126 ? -10.469 -15.188 7.695 1 92.88 126 ASN B N 1
ATOM 4170 C CA . ASN B 1 126 ? -10.203 -14.406 8.898 1 92.88 126 ASN B CA 1
ATOM 4171 C C . ASN B 1 126 ? -10.844 -13.023 8.82 1 92.88 126 ASN B C 1
ATOM 4173 O O . ASN B 1 126 ? -11.234 -12.453 9.844 1 92.88 126 ASN B O 1
ATOM 4177 N N . GLU B 1 127 ? -10.953 -12.453 7.668 1 95.12 127 GLU B N 1
ATOM 4178 C CA . GLU B 1 127 ? -11.312 -11.047 7.555 1 95.12 127 GLU B CA 1
ATOM 4179 C C . GLU B 1 127 ? -12.742 -10.875 7.051 1 95.12 127 GLU B C 1
ATOM 4181 O O . GLU B 1 127 ? -13.469 -10 7.52 1 95.12 127 GLU B O 1
ATOM 4186 N N . LEU B 1 128 ? -13.195 -11.688 6.137 1 96.44 128 LEU B N 1
ATOM 4187 C CA . LEU B 1 128 ? -14.461 -11.438 5.461 1 96.44 128 LEU B CA 1
ATOM 4188 C C . LEU B 1 128 ? -15.633 -11.609 6.422 1 96.44 128 LEU B C 1
ATOM 4190 O O . LEU B 1 128 ? -16.594 -10.836 6.379 1 96.44 128 LEU B O 1
ATOM 4194 N N . PRO B 1 129 ? -15.586 -12.625 7.359 1 94.31 129 PRO B N 1
ATOM 4195 C CA . PRO B 1 129 ? -16.672 -12.703 8.336 1 94.31 129 PRO B CA 1
ATOM 4196 C C . PRO B 1 129 ? -16.797 -11.438 9.18 1 94.31 129 PRO B C 1
ATOM 4198 O O . PRO B 1 129 ? -17.906 -11.008 9.5 1 94.31 129 PRO B O 1
ATOM 4201 N N . LYS B 1 130 ? -15.695 -10.812 9.484 1 94 130 LYS B N 1
ATOM 4202 C CA . LYS B 1 130 ? -15.695 -9.578 10.266 1 94 130 LYS B CA 1
ATOM 4203 C C . LYS B 1 130 ? -16.375 -8.445 9.5 1 94 130 LYS B C 1
ATOM 4205 O O . LYS B 1 130 ? -16.828 -7.465 10.102 1 94 130 LYS B O 1
ATOM 4210 N N . ARG B 1 131 ? -16.438 -8.586 8.227 1 95.31 131 ARG B N 1
ATOM 4211 C CA . ARG B 1 131 ? -17.016 -7.57 7.363 1 95.31 131 ARG B CA 1
ATOM 4212 C C . ARG B 1 131 ? -18.469 -7.918 7 1 95.31 131 ARG B C 1
ATOM 4214 O O . ARG B 1 131 ? -19.078 -7.242 6.176 1 95.31 131 ARG B O 1
ATOM 4221 N N . GLY B 1 132 ? -19.031 -9.031 7.508 1 95.81 132 GLY B N 1
ATOM 4222 C CA . GLY B 1 132 ? -20.375 -9.469 7.199 1 95.81 132 GLY B CA 1
ATOM 4223 C C . GLY B 1 132 ? -20.5 -10.094 5.824 1 95.81 132 GLY B C 1
ATOM 4224 O O . GLY B 1 132 ? -21.562 -9.992 5.184 1 95.81 132 GLY B O 1
ATOM 4225 N N . THR B 1 133 ? -19.469 -10.641 5.293 1 97.25 133 THR B N 1
ATOM 4226 C CA . THR B 1 133 ? -19.453 -11.258 3.977 1 97.25 133 THR B CA 1
ATOM 4227 C C . THR B 1 133 ? -19.328 -12.781 4.098 1 97.25 133 THR B C 1
ATOM 4229 O O . THR B 1 133 ? -18.469 -13.281 4.812 1 97.25 133 THR B O 1
ATOM 4232 N N . GLU B 1 134 ? -20.203 -13.422 3.41 1 97.69 134 GLU B N 1
ATOM 4233 C CA . GLU B 1 134 ? -20.172 -14.883 3.375 1 97.69 134 GLU B CA 1
ATOM 4234 C C . GLU B 1 134 ? -19.297 -15.391 2.23 1 97.69 134 GLU B C 1
ATOM 4236 O O . GLU B 1 134 ? -19.297 -14.805 1.146 1 97.69 134 GLU B O 1
ATOM 4241 N N . VAL B 1 135 ? -18.609 -16.531 2.537 1 97.38 135 VAL B N 1
ATOM 4242 C CA . VAL B 1 135 ? -17.719 -17.078 1.517 1 97.38 135 VAL B CA 1
ATOM 4243 C C . VAL B 1 135 ? -18.031 -18.547 1.273 1 97.38 135 VAL B C 1
ATOM 4245 O O . VAL B 1 135 ? -18.281 -19.297 2.219 1 97.38 135 VAL B O 1
ATOM 4248 N N . THR B 1 136 ? -18.141 -18.938 0.039 1 96.94 136 THR B N 1
ATOM 4249 C CA . THR B 1 136 ? -18.141 -20.344 -0.38 1 96.94 136 THR B CA 1
ATOM 4250 C C . THR B 1 136 ? -16.922 -20.656 -1.233 1 96.94 136 THR B C 1
ATOM 4252 O O . THR B 1 136 ? -16.672 -19.984 -2.238 1 96.94 136 THR B O 1
ATOM 4255 N N . PHE B 1 137 ? -16.141 -21.625 -0.785 1 95.38 137 PHE B N 1
ATOM 4256 C CA . PHE B 1 137 ? -15.039 -22.125 -1.597 1 95.38 137 PHE B CA 1
ATOM 4257 C C . PHE B 1 137 ? -15.531 -23.188 -2.578 1 95.38 137 PHE B C 1
ATOM 4259 O O . PHE B 1 137 ? -16.266 -24.109 -2.199 1 95.38 137 PHE B O 1
ATOM 4266 N N . TYR B 1 138 ? -15.141 -23.031 -3.811 1 94.44 138 TYR B N 1
ATOM 4267 C CA . TYR B 1 138 ? -15.68 -23.953 -4.801 1 94.44 138 TYR B CA 1
ATOM 4268 C C . TYR B 1 138 ? -14.555 -24.672 -5.543 1 94.44 138 TYR B C 1
ATOM 4270 O O . TYR B 1 138 ? -13.438 -24.172 -5.625 1 94.44 138 TYR B O 1
ATOM 4278 N N . ASP B 1 139 ? -14.859 -25.844 -6.074 1 92.5 139 ASP B N 1
ATOM 4279 C CA . ASP B 1 139 ? -13.961 -26.641 -6.906 1 92.5 139 ASP B CA 1
ATOM 4280 C C . ASP B 1 139 ? -13.812 -26.016 -8.297 1 92.5 139 ASP B C 1
ATOM 4282 O O . ASP B 1 139 ? -14.797 -25.906 -9.031 1 92.5 139 ASP B O 1
ATOM 4286 N N . PRO B 1 140 ? -12.617 -25.656 -8.672 1 91.62 140 PRO B N 1
ATOM 4287 C CA . PRO B 1 140 ? -12.414 -24.953 -9.938 1 91.62 140 PRO B CA 1
ATOM 4288 C C . PRO B 1 140 ? -12.789 -25.812 -11.148 1 91.62 140 PRO B C 1
ATOM 4290 O O . PRO B 1 140 ? -12.922 -25.281 -12.258 1 91.62 140 PRO B O 1
ATOM 4293 N N . THR B 1 141 ? -12.961 -27.094 -11.008 1 91.94 141 THR B N 1
ATOM 4294 C CA . THR B 1 141 ? -13.203 -28 -12.133 1 91.94 141 THR B CA 1
ATOM 4295 C C . THR B 1 141 ? -14.688 -28.359 -12.227 1 91.94 141 THR B C 1
ATOM 4297 O O . THR B 1 141 ? -15.086 -29.141 -13.094 1 91.94 141 THR B O 1
ATOM 4300 N N . GLN B 1 142 ? -15.469 -27.797 -11.391 1 92.88 142 GLN B N 1
ATOM 4301 C CA . GLN B 1 142 ? -16.875 -28.203 -11.344 1 92.88 142 GLN B CA 1
ATOM 4302 C C . GLN B 1 142 ? -17.781 -27.047 -11.742 1 92.88 142 GLN B C 1
ATOM 4304 O O . GLN B 1 142 ? -17.344 -25.891 -11.805 1 92.88 142 GLN B O 1
ATOM 4309 N N . ASP B 1 143 ? -19 -27.469 -12.055 1 96.31 143 ASP B N 1
ATOM 4310 C CA . ASP B 1 143 ? -20.062 -26.5 -12.328 1 96.31 143 ASP B CA 1
ATOM 4311 C C . ASP B 1 143 ? -20.406 -25.688 -11.078 1 96.31 143 ASP B C 1
ATOM 4313 O O . ASP B 1 143 ? -20.5 -26.25 -9.984 1 96.31 143 ASP B O 1
ATOM 4317 N N . ILE B 1 144 ? -20.594 -24.375 -11.266 1 97.62 144 ILE B N 1
ATOM 4318 C CA . ILE B 1 144 ? -20.766 -23.531 -10.086 1 97.62 144 ILE B CA 1
ATOM 4319 C C . ILE B 1 144 ? -22.219 -23.031 -10.031 1 97.62 144 ILE B C 1
ATOM 4321 O O . ILE B 1 144 ? -22.578 -22.266 -9.133 1 97.62 144 ILE B O 1
ATOM 4325 N N . THR B 1 145 ? -23.062 -23.453 -10.93 1 98.25 145 THR B N 1
ATOM 4326 C CA . THR B 1 145 ? -24.406 -22.922 -11.078 1 98.25 145 THR B CA 1
ATOM 4327 C C . THR B 1 145 ? -25.188 -23.047 -9.766 1 98.25 145 THR B C 1
ATOM 4329 O O . THR B 1 145 ? -25.875 -22.109 -9.359 1 98.25 145 THR B O 1
ATOM 4332 N N . ASP B 1 146 ? -25.031 -24.094 -9.102 1 97.69 146 ASP B N 1
ATOM 4333 C CA . ASP B 1 146 ? -25.828 -24.391 -7.914 1 97.69 146 ASP B CA 1
ATOM 4334 C C . ASP B 1 146 ? -25.281 -23.656 -6.691 1 97.69 146 ASP B C 1
ATOM 4336 O O . ASP B 1 146 ? -25.906 -23.672 -5.629 1 97.69 146 ASP B O 1
ATOM 4340 N N . LEU B 1 147 ? -24.141 -23.016 -6.812 1 98.06 147 LEU B N 1
ATOM 4341 C CA . LEU B 1 147 ? -23.516 -22.328 -5.684 1 98.06 147 LEU B CA 1
ATOM 4342 C C . LEU B 1 147 ? -23.953 -20.859 -5.629 1 98.06 147 LEU B C 1
ATOM 4344 O O . LEU B 1 147 ? -23.688 -20.172 -4.637 1 98.06 147 LEU B O 1
ATOM 4348 N N . ILE B 1 148 ? -24.625 -20.406 -6.641 1 98.56 148 ILE B N 1
ATOM 4349 C CA . ILE B 1 148 ? -25.031 -19.016 -6.73 1 98.56 148 ILE B CA 1
ATOM 4350 C C . ILE B 1 148 ? -26.203 -18.766 -5.785 1 98.56 148 ILE B C 1
ATOM 4352 O O . ILE B 1 148 ? -27.172 -19.531 -5.75 1 98.56 148 ILE B O 1
ATOM 4356 N N . GLN B 1 149 ? -26.016 -17.766 -5.023 1 98.38 149 GLN B N 1
ATOM 4357 C CA . GLN B 1 149 ? -27.078 -17.25 -4.156 1 98.38 149 GLN B CA 1
ATOM 4358 C C . GLN B 1 149 ? -27.562 -15.891 -4.641 1 98.38 149 GLN B C 1
ATOM 4360 O O . GLN B 1 149 ? -26.938 -15.266 -5.496 1 98.38 149 GLN B O 1
ATOM 4365 N N . SER B 1 150 ? -28.734 -15.414 -4.078 1 98.06 150 SER B N 1
ATOM 4366 C CA . SER B 1 150 ? -29.312 -14.156 -4.516 1 98.06 150 SER B CA 1
ATOM 4367 C C . SER B 1 150 ? -28.406 -12.977 -4.18 1 98.06 150 SER B C 1
ATOM 4369 O O . SER B 1 150 ? -28.453 -11.945 -4.852 1 98.06 150 SER B O 1
ATOM 4371 N N . ASN B 1 151 ? -27.562 -13.141 -3.15 1 98.19 151 ASN B N 1
ATOM 4372 C CA . ASN B 1 151 ? -26.672 -12.062 -2.717 1 98.19 151 ASN B CA 1
ATOM 4373 C C . ASN B 1 151 ? -25.234 -12.297 -3.156 1 98.19 151 ASN B C 1
ATOM 4375 O O . ASN B 1 151 ? -24.312 -11.656 -2.645 1 98.19 151 ASN B O 1
ATOM 4379 N N . THR B 1 152 ? -25 -13.297 -4.109 1 98.75 152 THR B N 1
ATOM 4380 C CA . THR B 1 152 ? -23.656 -13.477 -4.645 1 98.75 152 THR B CA 1
ATOM 4381 C C . THR B 1 152 ? -23.234 -12.273 -5.484 1 98.75 152 THR B C 1
ATOM 4383 O O . THR B 1 152 ? -23.938 -11.891 -6.418 1 98.75 152 THR B O 1
ATOM 4386 N N . SER B 1 153 ? -22.125 -11.688 -5.086 1 98.44 153 SER B N 1
ATOM 4387 C CA . SER B 1 153 ? -21.75 -10.445 -5.758 1 98.44 153 SER B CA 1
ATOM 4388 C C . SER B 1 153 ? -20.422 -10.586 -6.484 1 98.44 153 SER B C 1
ATOM 4390 O O . SER B 1 153 ? -20.062 -9.75 -7.312 1 98.44 153 SER B O 1
ATOM 4392 N N . LEU B 1 154 ? -19.672 -11.641 -6.195 1 98.81 154 LEU B N 1
ATOM 4393 C CA . LEU B 1 154 ? -18.312 -11.734 -6.703 1 98.81 154 LEU B CA 1
ATOM 4394 C C . LEU B 1 154 ? -17.891 -13.195 -6.871 1 98.81 154 LEU B C 1
ATOM 4396 O O . LEU B 1 154 ? -18.188 -14.031 -6.016 1 98.81 154 LEU B O 1
ATOM 4400 N N . ILE B 1 155 ? -17.234 -13.516 -7.961 1 98.81 155 ILE B N 1
ATOM 4401 C CA . ILE B 1 155 ? -16.578 -14.797 -8.195 1 98.81 155 ILE B CA 1
ATOM 4402 C C . ILE B 1 155 ? -15.086 -14.578 -8.453 1 98.81 155 ILE B C 1
ATOM 4404 O O . ILE B 1 155 ? -14.711 -13.883 -9.398 1 98.81 155 ILE B O 1
ATOM 4408 N N . MET B 1 156 ? -14.273 -15.156 -7.586 1 98.44 156 MET B N 1
ATOM 4409 C CA . MET B 1 156 ? -12.82 -15.117 -7.742 1 98.44 156 MET B CA 1
ATOM 4410 C C . MET B 1 156 ? -12.328 -16.344 -8.492 1 98.44 156 MET B C 1
ATOM 4412 O O . MET B 1 156 ? -12.672 -17.484 -8.141 1 98.44 156 MET B O 1
ATOM 4416 N N . ILE B 1 157 ? -11.492 -16.094 -9.484 1 98 157 ILE B N 1
ATOM 4417 C CA . ILE B 1 157 ? -10.945 -17.156 -10.328 1 98 157 ILE B CA 1
ATOM 4418 C C . ILE B 1 157 ? -9.422 -17.141 -10.266 1 98 157 ILE B C 1
ATOM 4420 O O . ILE B 1 157 ? -8.812 -16.062 -10.266 1 98 157 ILE B O 1
ATOM 4424 N N . GLU B 1 158 ? -8.789 -18.219 -10.117 1 97.12 158 GLU B N 1
ATOM 4425 C CA . GLU B 1 158 ? -7.359 -18.422 -10.336 1 97.12 158 GLU B CA 1
ATOM 4426 C C . GLU B 1 158 ? -7.105 -19.594 -11.281 1 97.12 158 GLU B C 1
ATOM 4428 O O . GLU B 1 158 ? -7.406 -20.75 -10.945 1 97.12 158 GLU B O 1
ATOM 4433 N N . THR B 1 159 ? -6.543 -19.344 -12.453 1 95.38 159 THR B N 1
ATOM 4434 C CA . THR B 1 159 ? -6.352 -20.391 -13.453 1 95.38 159 THR B CA 1
ATOM 4435 C C . THR B 1 159 ? -5.078 -20.141 -14.258 1 95.38 159 THR B C 1
ATOM 4437 O O . THR B 1 159 ? -4.926 -19.094 -14.883 1 95.38 159 THR B O 1
ATOM 4440 N N . PRO B 1 160 ? -4.156 -21.109 -14.289 1 94.69 160 PRO B N 1
ATOM 4441 C CA . PRO B 1 160 ? -4.156 -22.328 -13.477 1 94.69 160 PRO B CA 1
ATOM 4442 C C . PRO B 1 160 ? -3.992 -22.047 -11.984 1 94.69 160 PRO B C 1
ATOM 4444 O O . PRO B 1 160 ? -3.564 -20.953 -11.609 1 94.69 160 PRO B O 1
ATOM 4447 N N . GLY B 1 161 ? -4.395 -22.984 -11.172 1 89.81 161 GLY B N 1
ATOM 4448 C CA . GLY B 1 161 ? -4.09 -22.875 -9.758 1 89.81 161 GLY B CA 1
ATOM 4449 C C . GLY B 1 161 ? -2.602 -22.797 -9.469 1 89.81 161 GLY B C 1
ATOM 4450 O O . GLY B 1 161 ? -1.782 -22.922 -10.383 1 89.81 161 GLY B O 1
ATOM 4451 N N . SER B 1 162 ? -2.156 -22.594 -8.227 1 87.12 162 SER B N 1
ATOM 4452 C CA . SER B 1 162 ? -0.755 -22.281 -7.973 1 87.12 162 SER B CA 1
ATOM 4453 C C . SER B 1 162 ? -0.039 -23.438 -7.301 1 87.12 162 SER B C 1
ATOM 4455 O O . SER B 1 162 ? 1.164 -23.375 -7.039 1 87.12 162 SER B O 1
ATOM 4457 N N . VAL B 1 163 ? -0.656 -24.562 -7.09 1 87 163 VAL B N 1
ATOM 4458 C CA . VAL B 1 163 ? 0.009 -25.719 -6.508 1 87 163 VAL B CA 1
ATOM 4459 C C . VAL B 1 163 ? -0.307 -26.969 -7.34 1 87 163 VAL B C 1
ATOM 4461 O O . VAL B 1 163 ? 0.601 -27.688 -7.758 1 87 163 VAL B O 1
ATOM 4464 N N . THR B 1 164 ? -1.57 -27.109 -7.648 1 87.69 164 THR B N 1
ATOM 4465 C CA . THR B 1 164 ? -1.975 -28.281 -8.406 1 87.69 164 THR B CA 1
ATOM 4466 C C . THR B 1 164 ? -2.404 -27.891 -9.82 1 87.69 164 THR B C 1
ATOM 4468 O O . THR B 1 164 ? -2.693 -28.766 -10.648 1 87.69 164 THR B O 1
ATOM 4471 N N . PHE B 1 165 ? -2.475 -26.734 -10.148 1 92.56 165 PHE B N 1
ATOM 4472 C CA . PHE B 1 165 ? -2.543 -26.125 -11.461 1 92.56 165 PHE B CA 1
ATOM 4473 C C . PHE B 1 165 ? -3.785 -26.594 -12.219 1 92.56 165 PHE B C 1
ATOM 4475 O O . PHE B 1 165 ? -3.721 -26.875 -13.414 1 92.56 165 PHE B O 1
ATOM 4482 N N . GLU B 1 166 ? -4.922 -26.719 -11.578 1 92.25 166 GLU B N 1
ATOM 4483 C CA . GLU B 1 166 ? -6.195 -26.938 -12.258 1 92.25 166 GLU B CA 1
ATOM 4484 C C . GLU B 1 166 ? -6.527 -25.781 -13.195 1 92.25 166 GLU B C 1
ATOM 4486 O O . GLU B 1 166 ? -6.234 -24.625 -12.891 1 92.25 166 GLU B O 1
ATOM 4491 N N . ILE B 1 167 ? -7.16 -26.156 -14.273 1 95.44 167 ILE B N 1
ATOM 4492 C CA . ILE B 1 167 ? -7.652 -25.172 -15.227 1 95.44 167 ILE B CA 1
ATOM 4493 C C . ILE B 1 167 ? -9.156 -24.984 -15.062 1 95.44 167 ILE B C 1
ATOM 4495 O O . ILE B 1 167 ? -9.914 -25.969 -15.086 1 95.44 167 ILE B O 1
ATOM 4499 N N . SER B 1 168 ? -9.562 -23.781 -14.867 1 95.69 168 SER B N 1
ATOM 4500 C CA . SER B 1 168 ? -10.984 -23.484 -14.742 1 95.69 168 SER B CA 1
ATOM 4501 C C . SER B 1 168 ? -11.633 -23.281 -16.109 1 95.69 168 SER B C 1
ATOM 4503 O O . SER B 1 168 ? -11 -22.797 -17.031 1 95.69 168 SER B O 1
ATOM 4505 N N . ASN B 1 169 ? -12.914 -23.719 -16.219 1 97.25 169 ASN B N 1
ATOM 4506 C CA . ASN B 1 169 ? -13.711 -23.391 -17.391 1 97.25 169 ASN B CA 1
ATOM 4507 C C . ASN B 1 169 ? -14.227 -21.953 -17.344 1 97.25 169 ASN B C 1
ATOM 4509 O O . ASN B 1 169 ? -15.344 -21.703 -16.906 1 97.25 169 ASN B O 1
ATOM 4513 N N . ILE B 1 170 ? -13.477 -21.062 -17.859 1 98 170 ILE B N 1
ATOM 4514 C CA . ILE B 1 170 ? -13.711 -19.625 -17.766 1 98 170 ILE B CA 1
ATOM 4515 C C . ILE B 1 170 ? -15.016 -19.266 -18.469 1 98 170 ILE B C 1
ATOM 4517 O O . ILE B 1 170 ? -15.812 -18.484 -17.953 1 98 170 ILE B O 1
ATOM 4521 N N . GLU B 1 171 ? -15.25 -19.844 -19.641 1 97.94 171 GLU B N 1
ATOM 4522 C CA . GLU B 1 171 ? -16.453 -19.547 -20.391 1 97.94 171 GLU B CA 1
ATOM 4523 C C . GLU B 1 171 ? -17.703 -19.906 -19.594 1 97.94 171 GLU B C 1
ATOM 4525 O O . GLU B 1 171 ? -18.672 -19.125 -19.562 1 97.94 171 GLU B O 1
ATOM 4530 N N . HIS B 1 172 ? -17.672 -21.031 -18.953 1 98.06 172 HIS B N 1
ATOM 4531 C CA . HIS B 1 172 ? -18.781 -21.453 -18.125 1 98.06 172 HIS B CA 1
ATOM 4532 C C . HIS B 1 172 ? -19 -20.484 -16.969 1 98.06 172 HIS B C 1
ATOM 4534 O O . HIS B 1 172 ? -20.125 -20.047 -16.719 1 98.06 172 HIS B O 1
ATOM 4540 N N . ILE B 1 173 ? -17.953 -20.141 -16.25 1 98.5 173 ILE B N 1
ATOM 4541 C CA . ILE B 1 173 ? -18.031 -19.281 -15.086 1 98.5 173 ILE B CA 1
ATOM 4542 C C . ILE B 1 173 ? -18.562 -17.906 -15.5 1 98.5 173 ILE B C 1
ATOM 4544 O O . ILE B 1 173 ? -19.453 -17.344 -14.844 1 98.5 173 ILE B O 1
ATOM 4548 N N . VAL B 1 174 ? -18.062 -17.359 -16.594 1 98.62 174 VAL B N 1
ATOM 4549 C CA . VAL B 1 174 ? -18.453 -16.047 -17.078 1 98.62 174 VAL B CA 1
ATOM 4550 C C . VAL B 1 174 ? -19.938 -16.062 -17.469 1 98.62 174 VAL B C 1
ATOM 4552 O O . VAL B 1 174 ? -20.672 -15.109 -17.188 1 98.62 174 VAL B O 1
ATOM 4555 N N . LYS B 1 175 ? -20.344 -17.094 -18.141 1 98.62 175 LYS B N 1
ATOM 4556 C CA . LYS B 1 175 ? -21.75 -17.219 -18.547 1 98.62 175 LYS B CA 1
ATOM 4557 C C . LYS B 1 175 ? -22.672 -17.172 -17.328 1 98.62 175 LYS B C 1
ATOM 4559 O O . LYS B 1 175 ? -23.641 -16.406 -17.297 1 98.62 175 LYS B O 1
ATOM 4564 N N . VAL B 1 176 ? -22.344 -18 -16.344 1 98.56 176 VAL B N 1
ATOM 4565 C CA . VAL B 1 176 ? -23.141 -18.031 -15.117 1 98.56 176 VAL B CA 1
ATOM 4566 C C . VAL B 1 176 ? -23.125 -16.672 -14.445 1 98.56 176 VAL B C 1
ATOM 4568 O O . VAL B 1 176 ? -24.156 -16.172 -14 1 98.56 176 VAL B O 1
ATOM 4571 N N . ALA B 1 177 ? -21.984 -16.031 -14.352 1 98.75 177 ALA B N 1
ATOM 4572 C CA . ALA B 1 177 ? -21.828 -14.734 -13.711 1 98.75 177 ALA B CA 1
ATOM 4573 C C . ALA B 1 177 ? -22.672 -13.672 -14.406 1 98.75 177 ALA B C 1
ATOM 4575 O O . ALA B 1 177 ? -23.375 -12.898 -13.75 1 98.75 177 ALA B O 1
ATOM 4576 N N . LYS B 1 178 ? -22.641 -13.617 -15.703 1 98.38 178 LYS B N 1
ATOM 4577 C CA . LYS B 1 178 ? -23.391 -12.625 -16.484 1 98.38 178 LYS B CA 1
ATOM 4578 C C . LYS B 1 178 ? -24.891 -12.805 -16.297 1 98.38 178 LYS B C 1
ATOM 4580 O O . LYS B 1 178 ? -25.641 -11.828 -16.188 1 98.38 178 LYS B O 1
ATOM 4585 N N . GLU B 1 179 ? -25.281 -14.023 -16.297 1 98.12 179 GLU B N 1
ATOM 4586 C CA . GLU B 1 179 ? -26.703 -14.312 -16.109 1 98.12 179 GLU B CA 1
ATOM 4587 C C . GLU B 1 179 ? -27.203 -13.766 -14.781 1 98.12 179 GLU B C 1
ATOM 4589 O O . GLU B 1 179 ? -28.375 -13.391 -14.664 1 98.12 179 GLU B O 1
ATOM 4594 N N . HIS B 1 180 ? -26.359 -13.664 -13.828 1 98.31 180 HIS B N 1
ATOM 4595 C CA . HIS B 1 180 ? -26.781 -13.273 -12.492 1 98.31 180 HIS B CA 1
ATOM 4596 C C . HIS B 1 180 ? -26.203 -11.914 -12.109 1 98.31 180 HIS B C 1
ATOM 4598 O O . HIS B 1 180 ? -26.281 -11.5 -10.953 1 98.31 180 HIS B O 1
ATOM 4604 N N . LYS B 1 181 ? -25.5 -11.219 -13.008 1 98 181 LYS B N 1
ATOM 4605 C CA . LYS B 1 181 ? -24.922 -9.891 -12.82 1 98 181 LYS B CA 1
ATOM 4606 C C . LYS B 1 181 ? -23.891 -9.906 -11.688 1 98 181 LYS B C 1
ATOM 4608 O O . LYS B 1 181 ? -23.922 -9.039 -10.805 1 98 181 LYS B O 1
ATOM 4613 N N . ILE B 1 182 ? -23.109 -10.914 -11.68 1 98.75 182 ILE B N 1
ATOM 4614 C CA . ILE B 1 182 ? -22.062 -11.094 -10.68 1 98.75 182 ILE B CA 1
ATOM 4615 C C . ILE B 1 182 ? -20.703 -10.695 -11.281 1 98.75 182 ILE B C 1
ATOM 4617 O O . ILE B 1 182 ? -20.391 -11.062 -12.422 1 98.75 182 ILE B O 1
ATOM 4621 N N . VAL B 1 183 ? -19.875 -9.898 -10.562 1 98.88 183 VAL B N 1
ATOM 4622 C CA . VAL B 1 183 ? -18.547 -9.477 -11.016 1 98.88 183 VAL B CA 1
ATOM 4623 C C . VAL B 1 183 ? -17.594 -10.664 -10.953 1 98.88 183 VAL B C 1
ATOM 4625 O O . VAL B 1 183 ? -17.641 -11.461 -10.016 1 98.88 183 VAL B O 1
ATOM 4628 N N . THR B 1 184 ? -16.734 -10.836 -11.961 1 98.88 184 THR B N 1
ATOM 4629 C CA . THR B 1 184 ? -15.711 -11.867 -11.969 1 98.88 184 THR B CA 1
ATOM 4630 C C . THR B 1 184 ? -14.32 -11.25 -11.922 1 98.88 184 THR B C 1
ATOM 4632 O O . THR B 1 184 ? -14.047 -10.266 -12.617 1 98.88 184 THR B O 1
ATOM 4635 N N . VAL B 1 185 ? -13.445 -11.758 -11.062 1 98.81 185 VAL B N 1
ATOM 4636 C CA . VAL B 1 185 ? -12.039 -11.367 -10.953 1 98.81 185 VAL B CA 1
ATOM 4637 C C . VAL B 1 185 ? -11.148 -12.578 -11.211 1 98.81 185 VAL B C 1
ATOM 4639 O O . VAL B 1 185 ? -11.328 -13.633 -10.594 1 98.81 185 VAL B O 1
ATOM 4642 N N . CYS B 1 186 ? -10.18 -12.453 -12.07 1 98.62 186 CYS B N 1
ATOM 4643 C CA . CYS B 1 186 ? -9.305 -13.57 -12.422 1 98.62 186 CYS B CA 1
ATOM 4644 C C . CYS B 1 186 ? -7.855 -13.258 -12.086 1 98.62 186 CYS B C 1
ATOM 4646 O O . CYS B 1 186 ? -7.266 -12.336 -12.656 1 98.62 186 CYS B O 1
ATOM 4648 N N . ASP B 1 187 ? -7.301 -13.969 -11.125 1 98.31 187 ASP B N 1
ATOM 4649 C CA . ASP B 1 187 ? -5.859 -13.953 -10.891 1 98.31 187 ASP B CA 1
ATOM 4650 C C . ASP B 1 187 ? -5.113 -14.648 -12.031 1 98.31 187 ASP B C 1
ATOM 4652 O O . ASP B 1 187 ? -5.109 -15.875 -12.117 1 98.31 187 ASP B O 1
ATOM 4656 N N . ASN B 1 188 ? -4.453 -13.906 -12.797 1 98 188 ASN B N 1
ATOM 4657 C CA . ASN B 1 188 ? -3.777 -14.383 -14 1 98 188 ASN B CA 1
ATOM 4658 C C . ASN B 1 188 ? -2.26 -14.266 -13.875 1 98 188 ASN B C 1
ATOM 4660 O O . ASN B 1 188 ? -1.566 -14.055 -14.867 1 98 188 ASN B O 1
ATOM 4664 N N . SER B 1 189 ? -1.778 -14.461 -12.68 1 97.5 189 SER B N 1
ATOM 4665 C CA . SER B 1 189 ? -0.365 -14.258 -12.383 1 97.5 189 SER B CA 1
ATOM 4666 C C . SER B 1 189 ? 0.506 -15.312 -13.047 1 97.5 189 SER B C 1
ATOM 4668 O O . SER B 1 189 ? 1.649 -15.039 -13.422 1 97.5 189 SER B O 1
ATOM 4670 N N . TRP B 1 190 ? -0.046 -16.531 -13.234 1 97.56 190 TRP B N 1
ATOM 4671 C CA . TRP B 1 190 ? 0.715 -17.641 -13.812 1 97.56 190 TRP B CA 1
ATOM 4672 C C . TRP B 1 190 ? 0.937 -17.422 -15.305 1 97.56 190 TRP B C 1
ATOM 4674 O O . TRP B 1 190 ? 2.047 -17.609 -15.812 1 97.56 190 TRP B O 1
ATOM 4684 N N . ALA B 1 191 ? -0.039 -16.953 -16.031 1 97.69 191 ALA B N 1
ATOM 4685 C CA . ALA B 1 191 ? -0.009 -16.891 -17.5 1 97.69 191 ALA B CA 1
ATOM 4686 C C . ALA B 1 191 ? 0.48 -15.531 -17.984 1 97.69 191 ALA B C 1
ATOM 4688 O O . ALA B 1 191 ? 0.98 -15.406 -19.094 1 97.69 191 ALA B O 1
ATOM 4689 N N . THR B 1 192 ? 0.318 -14.477 -17.094 1 97.19 192 THR B N 1
ATOM 4690 C CA . THR B 1 192 ? 0.582 -13.109 -17.547 1 97.19 192 THR B CA 1
ATOM 4691 C C . THR B 1 192 ? -0.316 -12.75 -18.734 1 97.19 192 THR B C 1
ATOM 4693 O O . THR B 1 192 ? -1.027 -13.602 -19.266 1 97.19 192 THR B O 1
ATOM 4696 N N . PRO B 1 193 ? -0.278 -11.477 -19.156 1 96.25 193 PRO B N 1
ATOM 4697 C CA . PRO B 1 193 ? -1.102 -11.109 -20.312 1 96.25 193 PRO B CA 1
ATOM 4698 C C . PRO B 1 193 ? -0.589 -11.719 -21.609 1 96.25 193 PRO B C 1
ATOM 4700 O O . PRO B 1 193 ? -1.279 -11.672 -22.625 1 96.25 193 PRO B O 1
ATOM 4703 N N . LEU B 1 194 ? 0.503 -12.312 -21.625 1 95.38 194 LEU B N 1
ATOM 4704 C CA . LEU B 1 194 ? 1.107 -12.867 -22.828 1 95.38 194 LEU B CA 1
ATOM 4705 C C . LEU B 1 194 ? 0.431 -14.18 -23.219 1 95.38 194 LEU B C 1
ATOM 4707 O O . LEU B 1 194 ? 0.225 -14.445 -24.406 1 95.38 194 LEU B O 1
ATOM 4711 N N . LEU B 1 195 ? 0.127 -14.984 -22.219 1 97.5 195 LEU B N 1
ATOM 4712 C CA . LEU B 1 195 ? -0.306 -16.344 -22.516 1 97.5 195 LEU B CA 1
ATOM 4713 C C . LEU B 1 195 ? -1.822 -16.469 -22.406 1 97.5 195 LEU B C 1
ATOM 4715 O O . LEU B 1 195 ? -2.412 -17.422 -22.922 1 97.5 195 LEU B O 1
ATOM 4719 N N . PHE B 1 196 ? -2.398 -15.57 -21.672 1 97.75 196 PHE B N 1
ATOM 4720 C CA . PHE B 1 196 ? -3.842 -15.578 -21.469 1 97.75 196 PHE B CA 1
ATOM 4721 C C . PHE B 1 196 ? -4.34 -14.188 -21.094 1 97.75 196 PHE B C 1
ATOM 4723 O O . PHE B 1 196 ? -3.744 -13.516 -20.25 1 97.75 196 PHE B O 1
ATOM 4730 N N . LYS B 1 197 ? -5.355 -13.703 -21.688 1 97.75 197 LYS B N 1
ATOM 4731 C CA . LYS B 1 197 ? -5.996 -12.438 -21.359 1 97.75 197 LYS B CA 1
ATOM 4732 C C . LYS B 1 197 ? -7.438 -12.648 -20.906 1 97.75 197 LYS B C 1
ATOM 4734 O O . LYS B 1 197 ? -8.352 -12.703 -21.719 1 97.75 197 LYS B O 1
ATOM 4739 N N . PRO B 1 198 ? -7.676 -12.625 -19.625 1 98.06 198 PRO B N 1
ATOM 4740 C CA . PRO B 1 198 ? -9 -12.914 -19.078 1 98.06 198 PRO B CA 1
ATOM 4741 C C . PRO B 1 198 ? -10.094 -12.016 -19.656 1 98.06 198 PRO B C 1
ATOM 4743 O O . PRO B 1 198 ? -11.219 -12.469 -19.875 1 98.06 198 PRO B O 1
ATOM 4746 N N . LEU B 1 199 ? -9.789 -10.766 -19.891 1 97.94 199 LEU B N 1
ATOM 4747 C CA . LEU B 1 199 ? -10.797 -9.82 -20.359 1 97.94 199 LEU B CA 1
ATOM 4748 C C . LEU B 1 199 ? -11.336 -10.227 -21.719 1 97.94 199 LEU B C 1
ATOM 4750 O O . LEU B 1 199 ? -12.5 -9.969 -22.031 1 97.94 199 LEU B O 1
ATOM 4754 N N . ASP B 1 200 ? -10.523 -10.883 -22.562 1 97.44 200 ASP B N 1
ATOM 4755 C CA . ASP B 1 200 ? -10.945 -11.352 -23.875 1 97.44 200 ASP B CA 1
ATOM 4756 C C . ASP B 1 200 ? -12.031 -12.422 -23.75 1 97.44 200 ASP B C 1
ATOM 4758 O O . ASP B 1 200 ? -12.773 -12.664 -24.703 1 97.44 200 ASP B O 1
ATOM 4762 N N . TYR B 1 201 ? -12.141 -13.008 -22.641 1 97.81 201 TYR B N 1
ATOM 4763 C CA . TYR B 1 201 ? -13.086 -14.094 -22.438 1 97.81 201 TYR B CA 1
ATOM 4764 C C . TYR B 1 201 ? -14.266 -13.633 -21.594 1 97.81 201 TYR B C 1
ATOM 4766 O O . TYR B 1 201 ? -15.023 -14.461 -21.078 1 97.81 201 TYR B O 1
ATOM 4774 N N . GLY B 1 202 ? -14.312 -12.344 -21.312 1 97.94 202 GLY B N 1
ATOM 4775 C CA . GLY B 1 202 ? -15.477 -11.773 -20.641 1 97.94 202 GLY B CA 1
ATOM 4776 C C . GLY B 1 202 ? -15.297 -11.617 -19.141 1 97.94 202 GLY B C 1
ATOM 4777 O O . GLY B 1 202 ? -16.219 -11.195 -18.438 1 97.94 202 GLY B O 1
ATOM 4778 N N . VAL B 1 203 ? -14.172 -11.961 -18.609 1 98.62 203 VAL B N 1
ATOM 4779 C CA . VAL B 1 203 ? -13.883 -11.68 -17.219 1 98.62 203 VAL B CA 1
ATOM 4780 C C . VAL B 1 203 ? -13.867 -10.172 -16.984 1 98.62 203 VAL B C 1
ATOM 4782 O O . VAL B 1 203 ? -13.359 -9.414 -17.812 1 98.62 203 VAL B O 1
ATOM 4785 N N . ASP B 1 204 ? -14.391 -9.695 -15.852 1 98.69 204 ASP B N 1
ATOM 4786 C CA . ASP B 1 204 ? -14.555 -8.266 -15.609 1 98.69 204 ASP B CA 1
ATOM 4787 C C . ASP B 1 204 ? -13.234 -7.621 -15.172 1 98.69 204 ASP B C 1
ATOM 4789 O O . ASP B 1 204 ? -12.969 -6.461 -15.492 1 98.69 204 ASP B O 1
ATOM 4793 N N . VAL B 1 205 ? -12.477 -8.344 -14.383 1 98.75 205 VAL B N 1
ATOM 4794 C CA . VAL B 1 205 ? -11.266 -7.801 -13.789 1 98.75 205 VAL B CA 1
ATOM 4795 C C . VAL B 1 205 ? -10.109 -8.781 -13.977 1 98.75 205 VAL B C 1
ATOM 4797 O O . VAL B 1 205 ? -10.195 -9.938 -13.555 1 98.75 205 VAL B O 1
ATOM 4800 N N . ALA B 1 206 ? -9.047 -8.391 -14.617 1 98.81 206 ALA B N 1
ATOM 4801 C CA . ALA B 1 206 ? -7.801 -9.148 -14.656 1 98.81 206 ALA B CA 1
ATOM 4802 C C . ALA B 1 206 ? -6.844 -8.68 -13.562 1 98.81 206 ALA B C 1
ATOM 4804 O O . ALA B 1 206 ? -6.586 -7.48 -13.43 1 98.81 206 ALA B O 1
ATOM 4805 N N . LEU B 1 207 ? -6.375 -9.594 -12.82 1 98.69 207 LEU B N 1
ATOM 4806 C CA . LEU B 1 207 ? -5.484 -9.289 -11.703 1 98.69 207 LEU B CA 1
ATOM 4807 C C . LEU B 1 207 ? -4.141 -9.984 -11.875 1 98.69 207 LEU B C 1
ATOM 4809 O O . LEU B 1 207 ? -4.086 -11.141 -12.289 1 98.69 207 LEU B O 1
ATOM 4813 N N . TYR B 1 208 ? -3.043 -9.297 -11.523 1 98.56 208 TYR B N 1
ATOM 4814 C CA . TYR B 1 208 ? -1.689 -9.812 -11.68 1 98.56 208 TYR B CA 1
ATOM 4815 C C . TYR B 1 208 ? -0.862 -9.57 -10.422 1 98.56 208 TYR B C 1
ATOM 4817 O O . TYR B 1 208 ? -0.904 -8.484 -9.844 1 98.56 208 TYR B O 1
ATOM 4825 N N . ALA B 1 209 ? -0.143 -10.609 -9.984 1 98.12 209 ALA B N 1
ATOM 4826 C CA . ALA B 1 209 ? 1.031 -10.359 -9.156 1 98.12 209 ALA B CA 1
ATOM 4827 C C . ALA B 1 209 ? 2.211 -9.891 -10 1 98.12 209 ALA B C 1
ATOM 4829 O O . ALA B 1 209 ? 2.922 -10.703 -10.594 1 98.12 209 ALA B O 1
ATOM 4830 N N . VAL B 1 210 ? 2.424 -8.594 -9.961 1 98.12 210 VAL B N 1
ATOM 4831 C CA . VAL B 1 210 ? 3.51 -8.008 -10.742 1 98.12 210 VAL B CA 1
ATOM 4832 C C . VAL B 1 210 ? 4.852 -8.531 -10.234 1 98.12 210 VAL B C 1
ATOM 4834 O O . VAL B 1 210 ? 5.789 -8.711 -11.016 1 98.12 210 VAL B O 1
ATOM 4837 N N . THR B 1 211 ? 4.898 -8.922 -8.969 1 97.31 211 THR B N 1
ATOM 4838 C CA . THR B 1 211 ? 6.055 -9.484 -8.281 1 97.31 211 THR B CA 1
ATOM 4839 C C . THR B 1 211 ? 6.672 -10.617 -9.094 1 97.31 211 THR B C 1
ATOM 4841 O O . THR B 1 211 ? 7.887 -10.82 -9.062 1 97.31 211 THR B O 1
ATOM 4844 N N . LYS B 1 212 ? 5.879 -11.359 -9.758 1 97.5 212 LYS B N 1
ATOM 4845 C CA . LYS B 1 212 ? 6.273 -12.594 -10.43 1 97.5 212 LYS B CA 1
ATOM 4846 C C . LYS B 1 212 ? 6.879 -12.305 -11.805 1 97.5 212 LYS B C 1
ATOM 4848 O O . LYS B 1 212 ? 7.859 -11.562 -11.914 1 97.5 212 LYS B O 1
ATOM 4853 N N . TYR B 1 213 ? 6.344 -12.82 -12.852 1 98 213 TYR B N 1
ATOM 4854 C CA . TYR B 1 213 ? 6.953 -12.773 -14.18 1 98 213 TYR B CA 1
ATOM 4855 C C . TYR B 1 213 ? 7.016 -11.344 -14.695 1 98 213 TYR B C 1
ATOM 4857 O O . TYR B 1 213 ? 7.941 -10.977 -15.422 1 98 213 TYR B O 1
ATOM 4865 N N . LEU B 1 214 ? 6.02 -10.508 -14.375 1 97.94 214 LEU B N 1
ATOM 4866 C CA . LEU B 1 214 ? 5.953 -9.172 -14.953 1 97.94 214 LEU B CA 1
ATOM 4867 C C . LEU B 1 214 ? 7.172 -8.344 -14.547 1 97.94 214 LEU B C 1
ATOM 4869 O O . LEU B 1 214 ? 7.797 -7.699 -15.398 1 97.94 214 LEU B O 1
ATOM 4873 N N . ALA B 1 215 ? 7.504 -8.352 -13.273 1 96.81 215 ALA B N 1
ATOM 4874 C CA . ALA B 1 215 ? 8.75 -7.711 -12.852 1 96.81 215 ALA B CA 1
ATOM 4875 C C . ALA B 1 215 ? 9.961 -8.523 -13.289 1 96.81 215 ALA B C 1
ATOM 4877 O O . ALA B 1 215 ? 10.906 -7.984 -13.859 1 96.81 215 ALA B O 1
ATOM 4878 N N . GLY B 1 216 ? 9.945 -9.82 -12.906 1 96.38 216 GLY B N 1
ATOM 4879 C CA . GLY B 1 216 ? 10.844 -10.789 -13.516 1 96.38 216 GLY B CA 1
ATOM 4880 C C . GLY B 1 216 ? 12.188 -10.875 -12.82 1 96.38 216 GLY B C 1
ATOM 4881 O O . GLY B 1 216 ? 13.086 -11.578 -13.273 1 96.38 216 GLY B O 1
ATOM 4882 N N . HIS B 1 217 ? 12.406 -10.211 -11.617 1 94.88 217 HIS B N 1
ATOM 4883 C CA . HIS B 1 217 ? 13.766 -10.156 -11.102 1 94.88 217 HIS B CA 1
ATOM 4884 C C . HIS B 1 217 ? 13.797 -10.422 -9.602 1 94.88 217 HIS B C 1
ATOM 4886 O O . HIS B 1 217 ? 14.82 -10.203 -8.945 1 94.88 217 HIS B O 1
ATOM 4892 N N . SER B 1 218 ? 12.672 -10.82 -9.016 1 94.94 218 SER B N 1
ATOM 4893 C CA . SER B 1 218 ? 12.586 -11.18 -7.605 1 94.94 218 SER B CA 1
ATOM 4894 C C . SER B 1 218 ? 13.031 -10.023 -6.715 1 94.94 218 SER B C 1
ATOM 4896 O O . SER B 1 218 ? 13.656 -10.242 -5.676 1 94.94 218 SER B O 1
ATOM 4898 N N . ASP B 1 219 ? 12.719 -8.789 -7.07 1 94.19 219 ASP B N 1
ATOM 4899 C CA . ASP B 1 219 ? 13.32 -7.668 -6.359 1 94.19 219 ASP B CA 1
ATOM 4900 C C . ASP B 1 219 ? 12.25 -6.672 -5.906 1 94.19 219 ASP B C 1
ATOM 4902 O O . ASP B 1 219 ? 12.57 -5.645 -5.309 1 94.19 219 ASP B O 1
ATOM 4906 N N . LEU B 1 220 ? 11.016 -6.984 -6.145 1 95.44 220 LEU B N 1
ATOM 4907 C CA . LEU B 1 220 ? 9.953 -6.102 -5.684 1 95.44 220 LEU B CA 1
ATOM 4908 C C . LEU B 1 220 ? 8.648 -6.871 -5.488 1 95.44 220 LEU B C 1
ATOM 4910 O O . LEU B 1 220 ? 8.484 -7.961 -6.039 1 95.44 220 LEU B O 1
ATOM 4914 N N . VAL B 1 221 ? 7.82 -6.375 -4.645 1 96.06 221 VAL B N 1
ATOM 4915 C CA . VAL B 1 221 ? 6.465 -6.875 -4.438 1 96.06 221 VAL B CA 1
ATOM 4916 C C . VAL B 1 221 ? 5.453 -5.848 -4.941 1 96.06 221 VAL B C 1
ATOM 4918 O O . VAL B 1 221 ? 5.555 -4.66 -4.629 1 96.06 221 VAL B O 1
ATOM 4921 N N . MET B 1 222 ? 4.539 -6.297 -5.781 1 97.38 222 MET B N 1
ATOM 4922 C CA . MET B 1 222 ? 3.592 -5.383 -6.414 1 97.38 222 MET B CA 1
ATOM 4923 C C . MET B 1 222 ? 2.441 -6.152 -7.055 1 97.38 222 MET B C 1
ATOM 4925 O O . MET B 1 222 ? 2.605 -7.309 -7.449 1 97.38 222 MET B O 1
ATOM 4929 N N . GLY B 1 223 ? 1.279 -5.57 -7.102 1 98.06 223 GLY B N 1
ATOM 4930 C CA . GLY B 1 223 ? 0.132 -6.105 -7.82 1 98.06 223 GLY B CA 1
ATOM 4931 C C . GLY B 1 223 ? -0.455 -5.125 -8.82 1 98.06 223 GLY B C 1
ATOM 4932 O O . GLY B 1 223 ? -0.092 -3.945 -8.828 1 98.06 223 GLY B O 1
ATOM 4933 N N . ALA B 1 224 ? -1.319 -5.586 -9.68 1 98.38 224 ALA B N 1
ATOM 4934 C CA . ALA B 1 224 ? -2.027 -4.734 -10.633 1 98.38 224 ALA B CA 1
ATOM 4935 C C . ALA B 1 224 ? -3.402 -5.309 -10.961 1 98.38 224 ALA B C 1
ATOM 4937 O O . ALA B 1 224 ? -3.6 -6.523 -10.93 1 98.38 224 ALA B O 1
ATOM 4938 N N . ILE B 1 225 ? -4.312 -4.453 -11.227 1 98.31 225 ILE B N 1
ATOM 4939 C CA . ILE B 1 225 ? -5.641 -4.801 -11.711 1 98.31 225 ILE B CA 1
ATOM 4940 C C . ILE B 1 225 ? -5.93 -4.059 -13.016 1 98.31 225 ILE B C 1
ATOM 4942 O O . ILE B 1 225 ? -5.613 -2.871 -13.141 1 98.31 225 ILE B O 1
ATOM 4946 N N . ILE B 1 226 ? -6.406 -4.711 -13.984 1 97.75 226 ILE B N 1
ATOM 4947 C CA . ILE B 1 226 ? -6.867 -4.102 -15.227 1 97.75 226 ILE B CA 1
ATOM 4948 C C . ILE B 1 226 ? -8.367 -4.348 -15.398 1 97.75 226 ILE B C 1
ATOM 4950 O O . ILE B 1 226 ? -8.844 -5.473 -15.211 1 97.75 226 ILE B O 1
ATOM 4954 N N . ALA B 1 227 ? -9.109 -3.387 -15.688 1 97.5 227 ALA B N 1
ATOM 4955 C CA . ALA B 1 227 ? -10.547 -3.445 -15.906 1 97.5 227 ALA B CA 1
ATOM 4956 C C . ALA B 1 227 ? -11.016 -2.318 -16.828 1 97.5 227 ALA B C 1
ATOM 4958 O O . ALA B 1 227 ? -10.211 -1.479 -17.234 1 97.5 227 ALA B O 1
ATOM 4959 N N . GLU B 1 228 ? -12.312 -2.328 -17.172 1 95 228 GLU B N 1
ATOM 4960 C CA . GLU B 1 228 ? -12.867 -1.347 -18.109 1 95 228 GLU B CA 1
ATOM 4961 C C . GLU B 1 228 ? -14.125 -0.694 -17.531 1 95 228 GLU B C 1
ATOM 4963 O O . GLU B 1 228 ? -14.766 -1.246 -16.641 1 95 228 GLU B O 1
ATOM 4968 N N . GLY B 1 229 ? -14.414 0.463 -18.031 1 92.69 229 GLY B N 1
ATOM 4969 C CA . GLY B 1 229 ? -15.711 1.097 -17.844 1 92.69 229 GLY B CA 1
ATOM 4970 C C . GLY B 1 229 ? -16.047 1.319 -16.375 1 92.69 229 GLY B C 1
ATOM 4971 O O . GLY B 1 229 ? -15.242 1.855 -15.617 1 92.69 229 GLY B O 1
ATOM 4972 N N . GLU B 1 230 ? -17.25 0.938 -16.094 1 94.19 230 GLU B N 1
ATOM 4973 C CA . GLU B 1 230 ? -17.797 1.199 -14.773 1 94.19 230 GLU B CA 1
ATOM 4974 C C . GLU B 1 230 ? -17.062 0.395 -13.703 1 94.19 230 GLU B C 1
ATOM 4976 O O . GLU B 1 230 ? -16.906 0.854 -12.57 1 94.19 230 GLU B O 1
ATOM 4981 N N . ILE B 1 231 ? -16.656 -0.76 -14.125 1 96.5 231 ILE B N 1
ATOM 4982 C CA . ILE B 1 231 ? -15.93 -1.609 -13.188 1 96.5 231 ILE B CA 1
ATOM 4983 C C . ILE B 1 231 ? -14.625 -0.935 -12.781 1 96.5 231 ILE B C 1
ATOM 4985 O O . ILE B 1 231 ? -14.281 -0.881 -11.594 1 96.5 231 ILE B O 1
ATOM 4989 N N . PHE B 1 232 ? -13.898 -0.391 -13.727 1 94.69 232 PHE B N 1
ATOM 4990 C CA . PHE B 1 232 ? -12.672 0.328 -13.43 1 94.69 232 PHE B CA 1
ATOM 4991 C C . PHE B 1 232 ? -12.945 1.543 -12.555 1 94.69 232 PHE B C 1
ATOM 4993 O O . PHE B 1 232 ? -12.203 1.817 -11.609 1 94.69 232 PHE B O 1
ATOM 5000 N N . LYS B 1 233 ? -13.961 2.238 -12.883 1 92 233 LYS B N 1
ATOM 5001 C CA . LYS B 1 233 ? -14.305 3.436 -12.125 1 92 233 LYS B CA 1
ATOM 5002 C C . LYS B 1 233 ? -14.539 3.102 -10.656 1 92 233 LYS B C 1
ATOM 5004 O O . LYS B 1 233 ? -14.086 3.828 -9.766 1 92 233 LYS B O 1
ATOM 5009 N N . LEU B 1 234 ? -15.211 2.025 -10.43 1 93.75 234 LEU B N 1
ATOM 5010 C CA . LEU B 1 234 ? -15.484 1.601 -9.055 1 93.75 234 LEU B CA 1
ATOM 5011 C C . LEU B 1 234 ? -14.188 1.241 -8.336 1 93.75 234 LEU B C 1
ATOM 5013 O O . LEU B 1 234 ? -14 1.605 -7.172 1 93.75 234 LEU B O 1
ATOM 5017 N N . LEU B 1 235 ? -13.359 0.529 -9.023 1 95.38 235 LEU B N 1
ATOM 5018 C CA . LEU B 1 235 ? -12.055 0.182 -8.461 1 95.38 235 LEU B CA 1
ATOM 5019 C C . LEU B 1 235 ? -11.25 1.437 -8.133 1 95.38 235 LEU B C 1
ATOM 5021 O O . LEU B 1 235 ? -10.672 1.539 -7.055 1 95.38 235 LEU B O 1
ATOM 5025 N N . TYR B 1 236 ? -11.258 2.355 -9.023 1 91.75 236 TYR B N 1
ATOM 5026 C CA . TYR B 1 236 ? -10.492 3.586 -8.844 1 91.75 236 TYR B CA 1
ATOM 5027 C C . TYR B 1 236 ? -11.023 4.398 -7.676 1 91.75 236 TYR B C 1
ATOM 5029 O O . TYR B 1 236 ? -10.25 4.965 -6.898 1 91.75 236 TYR B O 1
ATOM 5037 N N . GLU B 1 237 ? -12.305 4.523 -7.582 1 90.44 237 GLU B N 1
ATOM 5038 C CA . GLU B 1 237 ? -12.906 5.258 -6.477 1 90.44 237 GLU B CA 1
ATOM 5039 C C . GLU B 1 237 ? -12.516 4.652 -5.133 1 90.44 237 GLU B C 1
ATOM 5041 O O . GLU B 1 237 ? -12.172 5.375 -4.191 1 90.44 237 GLU B O 1
ATOM 5046 N N . SER B 1 238 ? -12.641 3.307 -5.062 1 92.94 238 SER B N 1
ATOM 5047 C CA . SER B 1 238 ? -12.195 2.633 -3.846 1 92.94 238 SER B CA 1
ATOM 5048 C C . SER B 1 238 ? -10.719 2.885 -3.578 1 92.94 238 SER B C 1
ATOM 5050 O O . SER B 1 238 ? -10.328 3.178 -2.447 1 92.94 238 SER B O 1
ATOM 5052 N N . TYR B 1 239 ? -9.969 2.793 -4.637 1 92.56 239 TYR B N 1
ATOM 5053 C CA . TYR B 1 239 ? -8.531 3.033 -4.613 1 92.56 239 TYR B CA 1
ATOM 5054 C C . TYR B 1 239 ? -8.219 4.395 -4.008 1 92.56 239 TYR B C 1
ATOM 5056 O O . TYR B 1 239 ? -7.406 4.496 -3.082 1 92.56 239 TYR B O 1
ATOM 5064 N N . LYS B 1 240 ? -8.891 5.383 -4.406 1 90.12 240 LYS B N 1
ATOM 5065 C CA . LYS B 1 240 ? -8.711 6.758 -3.951 1 90.12 240 LYS B CA 1
ATOM 5066 C C . LYS B 1 240 ? -9.211 6.93 -2.518 1 90.12 240 LYS B C 1
ATOM 5068 O O . LYS B 1 240 ? -8.547 7.559 -1.694 1 90.12 240 LYS B O 1
ATOM 5073 N N . ASN B 1 241 ? -10.328 6.375 -2.23 1 92.12 241 ASN B N 1
ATOM 5074 C CA . ASN B 1 241 ? -10.953 6.555 -0.925 1 92.12 241 ASN B CA 1
ATOM 5075 C C . ASN B 1 241 ? -10.117 5.93 0.188 1 92.12 241 ASN B C 1
ATOM 5077 O O . ASN B 1 241 ? -10.062 6.461 1.299 1 92.12 241 ASN B O 1
ATOM 5081 N N . TYR B 1 242 ? -9.508 4.828 -0.147 1 94.5 242 TYR B N 1
ATOM 5082 C CA . TYR B 1 242 ? -8.719 4.148 0.879 1 94.5 242 TYR B CA 1
ATOM 5083 C C . TYR B 1 242 ? -7.309 4.719 0.953 1 94.5 242 TYR B C 1
ATOM 5085 O O . TYR B 1 242 ? -6.574 4.449 1.907 1 94.5 242 TYR B O 1
ATOM 5093 N N . GLY B 1 243 ? -6.895 5.492 -0.049 1 93.75 243 GLY B N 1
ATOM 5094 C CA . GLY B 1 243 ? -5.555 6.062 -0.073 1 93.75 243 GLY B CA 1
ATOM 5095 C C . GLY B 1 243 ? -4.492 5.074 -0.512 1 93.75 243 GLY B C 1
ATOM 5096 O O . GLY B 1 243 ? -3.375 5.082 0.009 1 93.75 243 GLY B O 1
ATOM 5097 N N . VAL B 1 244 ? -4.816 4.172 -1.433 1 93.75 244 VAL B N 1
ATOM 5098 C CA . VAL B 1 244 ? -3.848 3.211 -1.947 1 93.75 244 VAL B CA 1
ATOM 5099 C C . VAL B 1 244 ? -2.826 3.928 -2.828 1 93.75 244 VAL B C 1
ATOM 5101 O O . VAL B 1 244 ? -3.197 4.688 -3.725 1 93.75 244 VAL B O 1
ATOM 5104 N N . THR B 1 245 ? -1.562 3.738 -2.496 1 93 245 THR B N 1
ATOM 5105 C CA . THR B 1 245 ? -0.488 4.344 -3.275 1 93 245 THR B CA 1
ATOM 5106 C C . THR B 1 245 ? 0.672 3.365 -3.447 1 93 245 THR B C 1
ATOM 5108 O O . THR B 1 245 ? 0.82 2.426 -2.662 1 93 245 THR B O 1
ATOM 5111 N N . ILE B 1 246 ? 1.377 3.582 -4.473 1 93.12 246 ILE B N 1
ATOM 5112 C CA . ILE B 1 246 ? 2.576 2.795 -4.738 1 93.12 246 ILE B CA 1
ATOM 5113 C C . ILE B 1 246 ? 3.74 3.727 -5.07 1 93.12 246 ILE B C 1
ATOM 5115 O O . ILE B 1 246 ? 3.535 4.82 -5.605 1 93.12 246 ILE B O 1
ATOM 5119 N N . GLN B 1 247 ? 4.902 3.275 -4.805 1 92.69 247 GLN B N 1
ATOM 5120 C CA . GLN B 1 247 ? 6.062 4.148 -4.949 1 92.69 247 GLN B CA 1
ATOM 5121 C C . GLN B 1 247 ? 6.664 4.043 -6.348 1 92.69 247 GLN B C 1
ATOM 5123 O O . GLN B 1 247 ? 6.672 2.963 -6.945 1 92.69 247 GLN B O 1
ATOM 5128 N N . SER B 1 248 ? 7.332 5.078 -6.77 1 93.12 248 SER B N 1
ATOM 5129 C CA . SER B 1 248 ? 7.758 5.273 -8.156 1 93.12 248 SER B CA 1
ATOM 5130 C C . SER B 1 248 ? 8.914 4.352 -8.516 1 93.12 248 SER B C 1
ATOM 5132 O O . SER B 1 248 ? 8.945 3.785 -9.609 1 93.12 248 SER B O 1
ATOM 5134 N N . HIS B 1 249 ? 9.805 4.164 -7.578 1 94.56 249 HIS B N 1
ATOM 5135 C CA . HIS B 1 249 ? 11.023 3.441 -7.918 1 94.56 249 HIS B CA 1
ATOM 5136 C C . HIS B 1 249 ? 10.719 2.004 -8.32 1 94.56 249 HIS B C 1
ATOM 5138 O O . HIS B 1 249 ? 11.25 1.506 -9.32 1 94.56 249 HIS B O 1
ATOM 5144 N N . ASP B 1 250 ? 9.914 1.341 -7.59 1 95.38 250 ASP B N 1
ATOM 5145 C CA . ASP B 1 250 ? 9.578 -0.041 -7.91 1 95.38 250 ASP B CA 1
ATOM 5146 C C . ASP B 1 250 ? 8.742 -0.119 -9.188 1 95.38 250 ASP B C 1
ATOM 5148 O O . ASP B 1 250 ? 8.836 -1.094 -9.938 1 95.38 250 ASP B O 1
ATOM 5152 N N . CYS B 1 251 ? 7.957 0.946 -9.422 1 95.5 251 CYS B N 1
ATOM 5153 C CA . CYS B 1 251 ? 7.219 0.977 -10.68 1 95.5 251 CYS B CA 1
ATOM 5154 C C . CYS B 1 251 ? 8.172 1.053 -11.867 1 95.5 251 CYS B C 1
ATOM 5156 O O . CYS B 1 251 ? 7.934 0.423 -12.906 1 95.5 251 CYS B O 1
ATOM 5158 N N . TYR B 1 252 ? 9.219 1.845 -11.711 1 94.75 252 TYR B N 1
ATOM 5159 C CA . TYR B 1 252 ? 10.25 1.916 -12.734 1 94.75 252 TYR B CA 1
ATOM 5160 C C . TYR B 1 252 ? 10.891 0.552 -12.961 1 94.75 252 TYR B C 1
ATOM 5162 O O . TYR B 1 252 ? 11.086 0.129 -14.102 1 94.75 252 TYR B O 1
ATOM 5170 N N . LEU B 1 253 ? 11.203 -0.182 -11.852 1 95.69 253 LEU B N 1
ATOM 5171 C CA . LEU B 1 253 ? 11.812 -1.502 -11.953 1 95.69 253 LEU B CA 1
ATOM 5172 C C . LEU B 1 253 ? 10.875 -2.482 -12.648 1 95.69 253 LEU B C 1
ATOM 5174 O O . LEU B 1 253 ? 11.312 -3.27 -13.492 1 95.69 253 LEU B O 1
ATOM 5178 N N . ALA B 1 254 ? 9.625 -2.432 -12.289 1 96.81 254 ALA B N 1
ATOM 5179 C CA . ALA B 1 254 ? 8.641 -3.309 -12.922 1 96.81 254 ALA B CA 1
ATOM 5180 C C . ALA B 1 254 ? 8.539 -3.023 -14.422 1 96.81 254 ALA B C 1
ATOM 5182 O O . ALA B 1 254 ? 8.461 -3.949 -15.234 1 96.81 254 ALA B O 1
ATOM 5183 N N . HIS B 1 255 ? 8.516 -1.725 -14.734 1 95.06 255 HIS B N 1
ATOM 5184 C CA . HIS B 1 255 ? 8.461 -1.32 -16.125 1 95.06 255 HIS B CA 1
ATOM 5185 C C . HIS B 1 255 ? 9.656 -1.859 -16.906 1 95.06 255 HIS B C 1
ATOM 5187 O O . HIS B 1 255 ? 9.508 -2.311 -18.047 1 95.06 255 HIS B O 1
ATOM 5193 N N . ARG B 1 256 ? 10.797 -1.805 -16.344 1 92.94 256 ARG B N 1
ATOM 5194 C CA . ARG B 1 256 ? 12.008 -2.355 -16.953 1 92.94 256 ARG B CA 1
ATOM 5195 C C . ARG B 1 256 ? 11.859 -3.85 -17.203 1 92.94 256 ARG B C 1
ATOM 5197 O O . ARG B 1 256 ? 12.289 -4.348 -18.25 1 92.94 256 ARG B O 1
ATOM 5204 N N . GLY B 1 257 ? 11.227 -4.562 -16.25 1 94.69 257 GLY B N 1
ATOM 5205 C CA . GLY B 1 257 ? 11.031 -5.996 -16.391 1 94.69 257 GLY B CA 1
ATOM 5206 C C . GLY B 1 257 ? 10.102 -6.371 -17.516 1 94.69 257 GLY B C 1
ATOM 5207 O O . GLY B 1 257 ? 10.289 -7.398 -18.172 1 94.69 257 GLY B O 1
ATOM 5208 N N . LEU B 1 258 ? 9.133 -5.52 -17.797 1 94.31 258 LEU B N 1
ATOM 5209 C CA . LEU B 1 258 ? 8.148 -5.793 -18.844 1 94.31 258 LEU B CA 1
ATOM 5210 C C . LEU B 1 258 ? 8.82 -5.934 -20.203 1 94.31 258 LEU B C 1
ATOM 5212 O O . LEU B 1 258 ? 8.383 -6.723 -21.047 1 94.31 258 LEU B O 1
ATOM 5216 N N . ARG B 1 259 ? 9.875 -5.246 -20.391 1 90.06 259 ARG B N 1
ATOM 5217 C CA . ARG B 1 259 ? 10.492 -5.145 -21.703 1 90.06 259 ARG B CA 1
ATOM 5218 C C . ARG B 1 259 ? 11.102 -6.477 -22.125 1 90.06 259 ARG B C 1
ATOM 5220 O O . ARG B 1 259 ? 11.281 -6.73 -23.328 1 90.06 259 ARG B O 1
ATOM 5227 N N . THR B 1 260 ? 11.414 -7.316 -21.188 1 93.44 260 THR B N 1
ATOM 5228 C CA . THR B 1 260 ? 12.031 -8.594 -21.5 1 93.44 260 THR B CA 1
ATOM 5229 C C . THR B 1 260 ? 11.055 -9.742 -21.281 1 93.44 260 THR B C 1
ATOM 5231 O O . THR B 1 260 ? 11.438 -10.914 -21.344 1 93.44 260 THR B O 1
ATOM 5234 N N . LEU B 1 261 ? 9.82 -9.406 -20.953 1 95.69 261 LEU B N 1
ATOM 5235 C CA . LEU B 1 261 ? 8.852 -10.406 -20.531 1 95.69 261 LEU B CA 1
ATOM 5236 C C . LEU B 1 261 ? 8.727 -11.516 -21.578 1 95.69 261 LEU B C 1
ATOM 5238 O O . LEU B 1 261 ? 8.781 -12.703 -21.234 1 95.69 261 LEU B O 1
ATOM 5242 N N . TYR B 1 262 ? 8.594 -11.133 -22.812 1 94.44 262 TYR B N 1
ATOM 5243 C CA . TYR B 1 262 ? 8.375 -12.125 -23.859 1 94.44 262 TYR B CA 1
ATOM 5244 C C . TYR B 1 262 ? 9.539 -13.109 -23.938 1 94.44 262 TYR B C 1
ATOM 5246 O O . TYR B 1 262 ? 9.328 -14.32 -23.938 1 94.44 262 TYR B O 1
ATOM 5254 N N . THR B 1 263 ? 10.758 -12.625 -23.984 1 93.5 263 THR B N 1
ATOM 5255 C CA . THR B 1 263 ? 11.961 -13.453 -24.094 1 93.5 263 THR B CA 1
ATOM 5256 C C . THR B 1 263 ? 12.117 -14.336 -22.859 1 93.5 263 THR B C 1
ATOM 5258 O O . THR B 1 263 ? 12.492 -15.508 -22.984 1 93.5 263 THR B O 1
ATOM 5261 N N . ARG B 1 264 ? 11.836 -13.773 -21.734 1 96.88 264 ARG B N 1
ATOM 5262 C CA . ARG B 1 264 ? 11.969 -14.547 -20.5 1 96.88 264 ARG B CA 1
ATOM 5263 C C . ARG B 1 264 ? 10.922 -15.656 -20.422 1 96.88 264 ARG B C 1
ATOM 5265 O O . ARG B 1 264 ? 11.242 -16.797 -20.094 1 96.88 264 ARG B O 1
ATOM 5272 N N . MET B 1 265 ? 9.656 -15.312 -20.812 1 97.06 265 MET B N 1
ATOM 5273 C CA . MET B 1 265 ? 8.586 -16.297 -20.734 1 97.06 265 MET B CA 1
ATOM 5274 C C . MET B 1 265 ? 8.867 -17.484 -21.672 1 97.06 265 MET B C 1
ATOM 5276 O O . MET B 1 265 ? 8.609 -18.625 -21.312 1 97.06 265 MET B O 1
ATOM 5280 N N . LYS B 1 266 ? 9.375 -17.156 -22.828 1 95.62 266 LYS B N 1
ATOM 5281 C CA . LYS B 1 266 ? 9.734 -18.203 -23.766 1 95.62 266 LYS B CA 1
ATOM 5282 C C . LYS B 1 266 ? 10.812 -19.125 -23.188 1 95.62 266 LYS B C 1
ATOM 5284 O O . LYS B 1 266 ? 10.711 -20.344 -23.297 1 95.62 266 LYS B O 1
ATOM 5289 N N . ARG B 1 267 ? 11.797 -18.531 -22.609 1 95.31 267 ARG B N 1
ATOM 5290 C CA . ARG B 1 267 ? 12.875 -19.281 -21.984 1 95.31 267 ARG B CA 1
ATOM 5291 C C . ARG B 1 267 ? 12.352 -20.125 -20.828 1 95.31 267 ARG B C 1
ATOM 5293 O O . ARG B 1 267 ? 12.68 -21.312 -20.703 1 95.31 267 ARG B O 1
ATOM 5300 N N . HIS B 1 268 ? 11.547 -19.562 -19.938 1 97.69 268 HIS B N 1
ATOM 5301 C CA . HIS B 1 268 ? 10.945 -20.266 -18.812 1 97.69 268 HIS B CA 1
ATOM 5302 C C . HIS B 1 268 ? 10.156 -21.484 -19.266 1 97.69 268 HIS B C 1
ATOM 5304 O O . HIS B 1 268 ? 10.32 -22.578 -18.719 1 97.69 268 HIS B O 1
ATOM 5310 N N . GLN B 1 269 ? 9.328 -21.297 -20.234 1 97.56 269 GLN B N 1
ATOM 5311 C CA . GLN B 1 269 ? 8.484 -22.359 -20.75 1 97.56 269 GLN B CA 1
ATOM 5312 C C . GLN B 1 269 ? 9.32 -23.5 -21.312 1 97.56 269 GLN B C 1
ATOM 5314 O O . GLN B 1 269 ? 9.07 -24.672 -21.016 1 97.56 269 GLN B O 1
ATOM 5319 N N . ASN B 1 270 ? 10.305 -23.156 -22.172 1 97.31 270 ASN B N 1
ATOM 5320 C CA . ASN B 1 270 ? 11.141 -24.172 -22.781 1 97.31 270 ASN B CA 1
ATOM 5321 C C . ASN B 1 270 ? 11.883 -25 -21.75 1 97.31 270 ASN B C 1
ATOM 5323 O O . ASN B 1 270 ? 11.922 -26.234 -21.828 1 97.31 270 ASN B O 1
ATOM 5327 N N . THR B 1 271 ? 12.453 -24.281 -20.828 1 97.5 271 THR B N 1
ATOM 5328 C CA . THR B 1 271 ? 13.188 -24.969 -19.781 1 97.5 271 THR B CA 1
ATOM 5329 C C . THR B 1 271 ? 12.258 -25.844 -18.953 1 97.5 271 THR B C 1
ATOM 5331 O O . THR B 1 271 ? 12.57 -27.016 -18.688 1 97.5 271 THR B O 1
ATOM 5334 N N . ALA B 1 272 ? 11.117 -25.344 -18.547 1 98.44 272 ALA B N 1
ATOM 5335 C CA . ALA B 1 272 ? 10.172 -26.094 -17.719 1 98.44 272 ALA B CA 1
ATOM 5336 C C . ALA B 1 272 ? 9.656 -27.328 -18.453 1 98.44 272 ALA B C 1
ATOM 5338 O O . ALA B 1 272 ? 9.492 -28.391 -17.844 1 98.44 272 ALA B O 1
ATOM 5339 N N . MET B 1 273 ? 9.414 -27.172 -19.719 1 97.94 273 MET B N 1
ATOM 5340 C CA . MET B 1 273 ? 8.938 -28.297 -20.5 1 97.94 273 MET B CA 1
ATOM 5341 C C . MET B 1 273 ? 9.961 -29.422 -20.531 1 97.94 273 MET B C 1
ATOM 5343 O O . MET B 1 273 ? 9.617 -30.594 -20.328 1 97.94 273 MET B O 1
ATOM 5347 N N . GLU B 1 274 ? 11.18 -29.078 -20.75 1 97.94 274 GLU B N 1
ATOM 5348 C CA . GLU B 1 274 ? 12.25 -30.078 -20.766 1 97.94 274 GLU B CA 1
ATOM 5349 C C . GLU B 1 274 ? 12.383 -30.766 -19.406 1 97.94 274 GLU B C 1
ATOM 5351 O O . GLU B 1 274 ? 12.477 -31.984 -19.344 1 97.94 274 GLU B O 1
ATOM 5356 N N . VAL B 1 275 ? 12.375 -30 -18.406 1 98.38 275 VAL B N 1
ATOM 5357 C CA . VAL B 1 275 ? 12.508 -30.531 -17.047 1 98.38 275 VAL B CA 1
ATOM 5358 C C . VAL B 1 275 ? 11.305 -31.406 -16.703 1 98.38 275 VAL B C 1
ATOM 5360 O O . VAL B 1 275 ? 11.461 -32.5 -16.156 1 98.38 275 VAL B O 1
ATOM 5363 N N . ALA B 1 276 ? 10.117 -30.938 -17.016 1 98.44 276 ALA B N 1
ATOM 5364 C CA . ALA B 1 276 ? 8.891 -31.656 -16.719 1 98.44 276 ALA B CA 1
ATOM 5365 C C . ALA B 1 276 ? 8.852 -33 -17.453 1 98.44 276 ALA B C 1
ATOM 5367 O O . ALA B 1 276 ? 8.477 -34.031 -16.859 1 98.44 276 ALA B O 1
ATOM 5368 N N . LYS B 1 277 ? 9.258 -33.031 -18.656 1 97.94 277 LYS B N 1
ATOM 5369 C CA . LYS B 1 277 ? 9.289 -34.25 -19.438 1 97.94 277 LYS B CA 1
ATOM 5370 C C . LYS B 1 277 ? 10.258 -35.281 -18.828 1 97.94 277 LYS B C 1
ATOM 5372 O O . LYS B 1 277 ? 9.969 -36.469 -18.781 1 97.94 277 LYS B O 1
ATOM 5377 N N . TRP B 1 278 ? 11.352 -34.75 -18.469 1 98.12 278 TRP B N 1
ATOM 5378 C CA . TRP B 1 278 ? 12.32 -35.625 -17.812 1 98.12 278 TRP B CA 1
ATOM 5379 C C . TRP B 1 278 ? 11.758 -36.188 -16.516 1 98.12 278 TRP B C 1
ATOM 5381 O O . TRP B 1 278 ? 11.898 -37.375 -16.25 1 98.12 278 TRP B O 1
ATOM 5391 N N . LEU B 1 279 ? 11.125 -35.406 -15.75 1 98.12 279 LEU B N 1
ATOM 5392 C CA . LEU B 1 279 ? 10.562 -35.812 -14.461 1 98.12 279 LEU B CA 1
ATOM 5393 C C . LEU B 1 279 ? 9.469 -36.844 -14.656 1 98.12 279 LEU B C 1
ATOM 5395 O O . LEU B 1 279 ? 9.312 -37.75 -13.828 1 98.12 279 LEU B O 1
ATOM 5399 N N . GLU B 1 280 ? 8.727 -36.75 -15.695 1 96.38 280 GLU B N 1
ATOM 5400 C CA . GLU B 1 280 ? 7.648 -37.688 -15.969 1 96.38 280 GLU B CA 1
ATOM 5401 C C . GLU B 1 280 ? 8.164 -39.125 -16.062 1 96.38 280 GLU B C 1
ATOM 5403 O O . GLU B 1 280 ? 7.434 -40.062 -15.781 1 96.38 280 GLU B O 1
ATOM 5408 N N . LYS B 1 281 ? 9.391 -39.25 -16.359 1 96.44 281 LYS B N 1
ATOM 5409 C CA . LYS B 1 281 ? 9.977 -40.562 -16.578 1 96.44 281 LYS B CA 1
ATOM 5410 C C . LYS B 1 281 ? 10.703 -41.062 -15.336 1 96.44 281 LYS B C 1
ATOM 5412 O O . LYS B 1 281 ? 11.203 -42.188 -15.305 1 96.44 281 LYS B O 1
ATOM 5417 N N . HIS B 1 282 ? 10.773 -40.312 -14.406 1 96.25 282 HIS B N 1
ATOM 5418 C CA . HIS B 1 282 ? 11.555 -40.656 -13.227 1 96.25 282 HIS B CA 1
ATOM 5419 C C . HIS B 1 282 ? 10.758 -41.5 -12.258 1 96.25 282 HIS B C 1
ATOM 5421 O O . HIS B 1 282 ? 9.586 -41.25 -12 1 96.25 282 HIS B O 1
ATOM 5427 N N . SER B 1 283 ? 11.344 -42.469 -11.625 1 95.44 283 SER B N 1
ATOM 5428 C CA . SER B 1 283 ? 10.672 -43.469 -10.812 1 95.44 283 SER B CA 1
ATOM 5429 C C . SER B 1 283 ? 10.125 -42.844 -9.523 1 95.44 283 SER B C 1
ATOM 5431 O O . SER B 1 283 ? 9.156 -43.344 -8.953 1 95.44 283 SER B O 1
ATOM 5433 N N . LYS B 1 284 ? 10.695 -41.75 -9.039 1 95.94 284 LYS B N 1
ATOM 5434 C CA . LYS B 1 284 ? 10.266 -41.156 -7.781 1 95.94 284 LYS B CA 1
ATOM 5435 C C . LYS B 1 284 ? 9.07 -40.219 -8 1 95.94 284 LYS B C 1
ATOM 5437 O O . LYS B 1 284 ? 8.516 -39.688 -7.047 1 95.94 284 LYS B O 1
ATOM 5442 N N . ILE B 1 285 ? 8.711 -40.062 -9.219 1 96.19 285 ILE B N 1
ATOM 5443 C CA . ILE B 1 285 ? 7.652 -39.125 -9.539 1 96.19 285 ILE B CA 1
ATOM 5444 C C . ILE B 1 285 ? 6.359 -39.875 -9.852 1 96.19 285 ILE B C 1
ATOM 5446 O O . ILE B 1 285 ? 6.324 -40.719 -10.75 1 96.19 285 ILE B O 1
ATOM 5450 N N . LYS B 1 286 ? 5.387 -39.562 -9.102 1 93.81 286 LYS B N 1
ATOM 5451 C CA . LYS B 1 286 ? 4.059 -40.125 -9.359 1 93.81 286 LYS B CA 1
ATOM 5452 C C . LYS B 1 286 ? 3.35 -39.344 -10.461 1 93.81 286 LYS B C 1
ATOM 5454 O O . LYS B 1 286 ? 2.717 -39.938 -11.336 1 93.81 286 LYS B O 1
ATOM 5459 N N . LYS B 1 287 ? 3.412 -38.031 -10.359 1 94 287 LYS B N 1
ATOM 5460 C CA . LYS B 1 287 ? 2.723 -37.188 -11.32 1 94 287 LYS B CA 1
ATOM 5461 C C . LYS B 1 287 ? 3.451 -35.844 -11.492 1 94 287 LYS B C 1
ATOM 5463 O O . LYS B 1 287 ? 3.984 -35.312 -10.523 1 94 287 LYS B O 1
ATOM 5468 N N . VAL B 1 288 ? 3.529 -35.406 -12.68 1 96.19 288 VAL B N 1
ATOM 5469 C CA . VAL B 1 288 ? 3.936 -34.031 -12.969 1 96.19 288 VAL B CA 1
ATOM 5470 C C . VAL B 1 288 ? 2.703 -33.188 -13.234 1 96.19 288 VAL B C 1
ATOM 5472 O O . VAL B 1 288 ? 1.896 -33.5 -14.109 1 96.19 288 VAL B O 1
ATOM 5475 N N . LEU B 1 289 ? 2.508 -32.125 -12.484 1 94.88 289 LEU B N 1
ATOM 5476 C CA . LEU B 1 289 ? 1.362 -31.234 -12.586 1 94.88 289 LEU B CA 1
ATOM 5477 C C . LEU B 1 289 ? 1.722 -29.984 -13.383 1 94.88 289 LEU B C 1
ATOM 5479 O O . LEU B 1 289 ? 1.954 -28.922 -12.805 1 94.88 289 LEU B O 1
ATOM 5483 N N . TYR B 1 290 ? 1.789 -30.156 -14.664 1 97.06 290 TYR B N 1
ATOM 5484 C CA . TYR B 1 290 ? 2.104 -29.125 -15.633 1 97.06 290 TYR B CA 1
ATOM 5485 C C . TYR B 1 290 ? 1.122 -29.156 -16.797 1 97.06 290 TYR B C 1
ATOM 5487 O O . TYR B 1 290 ? 1.21 -30.031 -17.672 1 97.06 290 TYR B O 1
ATOM 5495 N N . PRO B 1 291 ? 0.245 -28.156 -16.844 1 96.25 291 PRO B N 1
ATOM 5496 C CA . PRO B 1 291 ? -0.864 -28.219 -17.797 1 96.25 291 PRO B CA 1
ATOM 5497 C C . PRO B 1 291 ? -0.392 -28.375 -19.234 1 96.25 291 PRO B C 1
ATOM 5499 O O . PRO B 1 291 ? -1.11 -28.938 -20.078 1 96.25 291 PRO B O 1
ATOM 5502 N N . ALA B 1 292 ? 0.787 -27.953 -19.562 1 96.62 292 ALA B N 1
ATOM 5503 C CA . ALA B 1 292 ? 1.3 -27.969 -20.938 1 96.62 292 ALA B CA 1
ATOM 5504 C C . ALA B 1 292 ? 1.666 -29.375 -21.375 1 96.62 292 ALA B C 1
ATOM 5506 O O . ALA B 1 292 ? 1.855 -29.641 -22.562 1 96.62 292 ALA B O 1
ATOM 5507 N N . LEU B 1 293 ? 1.799 -30.281 -20.438 1 96.62 293 LEU B N 1
ATOM 5508 C CA . LEU B 1 293 ? 2.102 -31.656 -20.781 1 96.62 293 LEU B CA 1
ATOM 5509 C C . LEU B 1 293 ? 0.887 -32.344 -21.391 1 96.62 293 LEU B C 1
ATOM 5511 O O . LEU B 1 293 ? -0.228 -32.219 -20.875 1 96.62 293 LEU B O 1
ATOM 5515 N N . PRO B 1 294 ? 1.116 -33.125 -22.406 1 93.69 294 PRO B N 1
ATOM 5516 C CA . PRO B 1 294 ? -0.013 -33.75 -23.109 1 93.69 294 PRO B CA 1
ATOM 5517 C C . PRO B 1 294 ? -0.802 -34.688 -22.219 1 93.69 294 PRO B C 1
ATOM 5519 O O . PRO B 1 294 ? -2.01 -34.875 -22.406 1 93.69 294 PRO B O 1
ATOM 5522 N N . PHE B 1 295 ? -0.217 -35.281 -21.281 1 90.5 295 PHE B N 1
ATOM 5523 C CA . PHE B 1 295 ? -0.891 -36.281 -20.469 1 90.5 295 PHE B CA 1
ATOM 5524 C C . PHE B 1 295 ? -1.582 -35.625 -19.281 1 90.5 295 PHE B C 1
ATOM 5526 O O . PHE B 1 295 ? -2.256 -36.312 -18.5 1 90.5 295 PHE B O 1
ATOM 5533 N N . HIS B 1 296 ? -1.415 -34.375 -19.094 1 91.5 296 HIS B N 1
ATOM 5534 C CA . HIS B 1 296 ? -2.205 -33.688 -18.078 1 91.5 296 HIS B CA 1
ATOM 5535 C C . HIS B 1 296 ? -3.697 -33.812 -18.359 1 91.5 296 HIS B C 1
ATOM 5537 O O . HIS B 1 296 ? -4.145 -33.625 -19.484 1 91.5 296 HIS B O 1
ATOM 5543 N N . PRO B 1 297 ? -4.492 -34.125 -17.359 1 89.81 297 PRO B N 1
ATOM 5544 C CA . PRO B 1 297 ? -5.91 -34.438 -17.562 1 89.81 297 PRO B CA 1
ATOM 5545 C C . PRO B 1 297 ? -6.668 -33.281 -18.203 1 89.81 297 PRO B C 1
ATOM 5547 O O . PRO B 1 297 ? -7.652 -33.5 -18.922 1 89.81 297 PRO B O 1
ATOM 5550 N N . GLN B 1 298 ? -6.188 -32.062 -18 1 95.38 298 GLN B N 1
ATOM 5551 C CA . GLN B 1 298 ? -6.906 -30.891 -18.531 1 95.38 298 GLN B CA 1
ATOM 5552 C C . GLN B 1 298 ? -6.105 -30.203 -19.625 1 95.38 298 GLN B C 1
ATOM 5554 O O . GLN B 1 298 ? -6.234 -29 -19.828 1 95.38 298 GLN B O 1
ATOM 5559 N N . HIS B 1 299 ? -5.289 -30.969 -20.281 1 97 299 HIS B N 1
ATOM 5560 C CA . HIS B 1 299 ? -4.422 -30.406 -21.312 1 97 299 HIS B CA 1
ATOM 5561 C C . HIS B 1 299 ? -5.238 -29.734 -22.422 1 97 299 HIS B C 1
ATOM 5563 O O . HIS B 1 299 ? -4.895 -28.641 -22.859 1 97 299 HIS B O 1
ATOM 5569 N N . GLU B 1 300 ? -6.301 -30.297 -22.828 1 97.25 300 GLU B N 1
ATOM 5570 C CA . GLU B 1 300 ? -7.102 -29.75 -23.922 1 97.25 300 GLU B CA 1
ATOM 5571 C C . GLU B 1 300 ? -7.797 -28.469 -23.5 1 97.25 300 GLU B C 1
ATOM 5573 O O . GLU B 1 300 ? -7.891 -27.516 -24.281 1 97.25 300 GLU B O 1
ATOM 5578 N N . LEU B 1 301 ? -8.312 -28.484 -22.281 1 97.06 301 LEU B N 1
ATOM 5579 C CA . LEU B 1 301 ? -8.914 -27.25 -21.766 1 97.06 301 LEU B CA 1
ATOM 5580 C C . LEU B 1 301 ? -7.875 -26.141 -21.672 1 97.06 301 LEU B C 1
ATOM 5582 O O . LEU B 1 301 ? -8.148 -25 -22.031 1 97.06 301 LEU B O 1
ATOM 5586 N N . TRP B 1 302 ? -6.699 -26.5 -21.203 1 97.5 302 TRP B N 1
ATOM 5587 C CA . TRP B 1 302 ? -5.602 -25.531 -21.125 1 97.5 302 TRP B CA 1
ATOM 5588 C C . TRP B 1 302 ? -5.281 -24.969 -22.516 1 97.5 302 TRP B C 1
ATOM 5590 O O . TRP B 1 302 ? -5.168 -23.75 -22.672 1 97.5 302 TRP B O 1
ATOM 5600 N N . LYS B 1 303 ? -5.254 -25.828 -23.516 1 97.56 303 LYS B N 1
ATOM 5601 C CA . LYS B 1 303 ? -4.926 -25.422 -24.891 1 97.56 303 LYS B CA 1
ATOM 5602 C C . LYS B 1 303 ? -5.977 -24.469 -25.438 1 97.56 303 LYS B C 1
ATOM 5604 O O . LYS B 1 303 ? -5.668 -23.609 -26.281 1 97.56 303 LYS B O 1
ATOM 5609 N N . SER B 1 304 ? -7.152 -24.594 -24.984 1 97.38 304 SER B N 1
ATOM 5610 C CA . SER B 1 304 ? -8.234 -23.766 -25.516 1 97.38 304 SER B CA 1
ATOM 5611 C C . SER B 1 304 ? -8.133 -22.328 -25.016 1 97.38 304 SER B C 1
ATOM 5613 O O . SER B 1 304 ? -8.68 -21.422 -25.625 1 97.38 304 SER B O 1
ATOM 5615 N N . TYR B 1 305 ? -7.426 -22.078 -23.922 1 97.69 305 TYR B N 1
ATOM 5616 C CA . TYR B 1 305 ? -7.383 -20.734 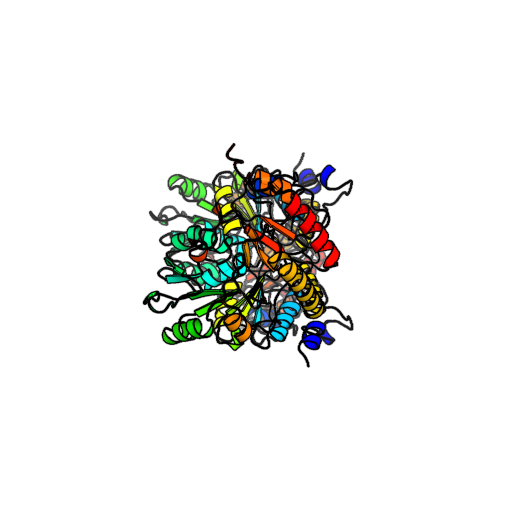-23.344 1 97.69 305 TYR B CA 1
ATOM 5617 C C . TYR B 1 305 ? -5.988 -20.141 -23.469 1 97.69 305 TYR B C 1
ATOM 5619 O O . TYR B 1 305 ? -5.848 -18.938 -23.734 1 97.69 305 TYR B O 1
ATOM 5627 N N . PHE B 1 306 ? -4.98 -20.953 -23.344 1 98.19 306 PHE B N 1
ATOM 5628 C CA . PHE B 1 306 ? -3.635 -20.422 -23.125 1 98.19 306 PHE B CA 1
ATOM 5629 C C . PHE B 1 306 ? -2.787 -20.578 -24.375 1 98.19 306 PHE B C 1
ATOM 5631 O O . PHE B 1 306 ? -2.861 -21.609 -25.062 1 98.19 306 PHE B O 1
ATOM 5638 N N . LYS B 1 307 ? -1.955 -19.641 -24.656 1 96.75 307 LYS B N 1
ATOM 5639 C CA . LYS B 1 307 ? -1.075 -19.641 -25.828 1 96.75 307 LYS B CA 1
ATOM 5640 C C . LYS B 1 307 ? 0.255 -20.312 -25.516 1 96.75 307 LYS B C 1
ATOM 5642 O O . LYS B 1 307 ? 1.097 -20.484 -26.391 1 96.75 307 LYS B O 1
ATOM 5647 N N . GLY B 1 308 ? 0.449 -20.656 -24.281 1 96.81 308 GLY B N 1
ATOM 5648 C CA . GLY B 1 308 ? 1.672 -21.281 -23.797 1 96.81 308 GLY B CA 1
ATOM 5649 C C . GLY B 1 308 ? 1.67 -21.484 -22.297 1 96.81 308 GLY B C 1
ATOM 5650 O O . GLY B 1 308 ? 0.653 -21.281 -21.625 1 96.81 308 GLY B O 1
ATOM 5651 N N . ALA B 1 309 ? 2.811 -22.031 -21.859 1 96.81 309 ALA B N 1
ATOM 5652 C CA . ALA B 1 309 ? 2.932 -22.297 -20.438 1 96.81 309 ALA B CA 1
ATOM 5653 C C . ALA B 1 309 ? 4.027 -21.453 -19.797 1 96.81 309 ALA B C 1
ATOM 5655 O O . ALA B 1 309 ? 4.824 -20.828 -20.5 1 96.81 309 ALA B O 1
ATOM 5656 N N . SER B 1 310 ? 4 -21.375 -18.438 1 96.06 310 SER B N 1
ATOM 5657 C CA . SER B 1 310 ? 5.016 -20.672 -17.656 1 96.06 310 SER B CA 1
ATOM 5658 C C . SER B 1 310 ? 6.09 -21.609 -17.141 1 96.06 310 SER B C 1
ATOM 5660 O O . SER B 1 310 ? 6.168 -22.766 -17.578 1 96.06 310 SER B O 1
ATOM 5662 N N . GLY B 1 311 ? 6.953 -21.078 -16.297 1 97.38 311 GLY B N 1
ATOM 5663 C CA . GLY B 1 311 ? 8.078 -21.859 -15.812 1 97.38 311 GLY B CA 1
ATOM 5664 C C . GLY B 1 311 ? 7.812 -22.531 -14.484 1 97.38 311 GLY B C 1
ATOM 5665 O O . GLY B 1 311 ? 8.719 -23.125 -13.891 1 97.38 311 GLY B O 1
ATOM 5666 N N . THR B 1 312 ? 6.559 -22.469 -13.992 1 97.88 312 THR B N 1
ATOM 5667 C CA . THR B 1 312 ? 6.25 -22.984 -12.664 1 97.88 312 THR B CA 1
ATOM 5668 C C . THR B 1 312 ? 5.289 -24.156 -12.75 1 97.88 312 THR B C 1
ATOM 5670 O O . THR B 1 312 ? 4.285 -24.094 -13.461 1 97.88 312 THR B O 1
ATOM 5673 N N . PHE B 1 313 ? 5.594 -25.234 -12.133 1 97.25 313 PHE B N 1
ATOM 5674 C CA . PHE B 1 313 ? 4.762 -26.422 -12.031 1 97.25 313 PHE B CA 1
ATOM 5675 C C . PHE B 1 313 ? 5.059 -27.188 -10.742 1 97.25 313 PHE B C 1
ATOM 5677 O O . PHE B 1 313 ? 5.895 -26.75 -9.945 1 97.25 313 PHE B O 1
ATOM 5684 N N . SER B 1 314 ? 4.25 -28.188 -10.516 1 95.81 314 SER B N 1
ATOM 5685 C CA . SER B 1 314 ? 4.477 -29 -9.328 1 95.81 314 SER B CA 1
ATOM 5686 C C . SER B 1 314 ? 4.605 -30.469 -9.68 1 95.81 314 SER B C 1
ATOM 5688 O O . SER B 1 314 ? 4.273 -30.875 -10.797 1 95.81 314 SER B O 1
ATOM 5690 N N . ILE B 1 315 ? 5.191 -31.219 -8.75 1 95.69 315 ILE B N 1
ATOM 5691 C CA . ILE B 1 315 ? 5.234 -32.656 -8.875 1 95.69 315 ILE B CA 1
ATOM 5692 C C . ILE B 1 315 ? 4.695 -33.312 -7.594 1 95.69 315 ILE B C 1
ATOM 5694 O O . ILE B 1 315 ? 4.777 -32.719 -6.516 1 95.69 315 ILE B O 1
ATOM 5698 N N . ALA B 1 316 ? 4.031 -34.406 -7.797 1 93.69 316 ALA B N 1
ATOM 5699 C CA . ALA B 1 316 ? 3.744 -35.312 -6.691 1 93.69 316 ALA B CA 1
ATOM 5700 C C . ALA B 1 316 ? 4.742 -36.469 -6.66 1 93.69 316 ALA B C 1
ATOM 5702 O O . ALA B 1 316 ? 4.949 -37.156 -7.672 1 93.69 316 ALA B O 1
ATOM 5703 N N . LEU B 1 317 ? 5.363 -36.656 -5.523 1 95 317 LEU B N 1
ATOM 5704 C CA . LEU B 1 317 ? 6.32 -37.719 -5.367 1 95 317 LEU B CA 1
ATOM 5705 C C . LEU B 1 317 ? 5.605 -39.062 -5.227 1 95 317 LEU B C 1
ATOM 5707 O O . LEU B 1 317 ? 4.383 -39.125 -5.07 1 95 317 LEU B O 1
ATOM 5711 N N . ASP B 1 318 ? 6.332 -40.156 -5.375 1 93.25 318 ASP B N 1
ATOM 5712 C CA . ASP B 1 318 ? 5.805 -41.531 -5.43 1 93.25 318 ASP B CA 1
ATOM 5713 C C . ASP B 1 318 ? 5.121 -41.906 -4.117 1 93.25 318 ASP B C 1
ATOM 5715 O O . ASP B 1 318 ? 4.254 -42.781 -4.094 1 93.25 318 ASP B O 1
ATOM 5719 N N . ARG B 1 319 ? 5.445 -41.281 -3.107 1 92.38 319 ARG B N 1
ATOM 5720 C CA . ARG B 1 319 ? 4.859 -41.5 -1.787 1 92.38 319 ARG B CA 1
ATOM 5721 C C . ARG B 1 319 ? 5.027 -40.281 -0.905 1 92.38 319 ARG B C 1
ATOM 5723 O O . ARG B 1 319 ? 5.582 -39.281 -1.342 1 92.38 319 ARG B O 1
ATOM 5730 N N . GLU B 1 320 ? 4.492 -40.438 0.245 1 91.69 320 GLU B N 1
ATOM 5731 C CA . GLU B 1 320 ? 4.672 -39.375 1.231 1 91.69 320 GLU B CA 1
ATOM 5732 C C . GLU B 1 320 ? 6.035 -39.5 1.911 1 91.69 320 GLU B C 1
ATOM 5734 O O . GLU B 1 320 ? 6.48 -40.594 2.262 1 91.69 320 GLU B O 1
ATOM 5739 N N . TYR B 1 321 ? 6.691 -38.375 1.944 1 93.56 321 TYR B N 1
ATOM 5740 C CA . TYR B 1 321 ? 7.969 -38.281 2.645 1 93.56 321 TYR B CA 1
ATOM 5741 C C . TYR B 1 321 ? 7.871 -37.375 3.852 1 93.56 321 TYR B C 1
ATOM 5743 O O . TYR B 1 321 ? 7.066 -36.438 3.859 1 93.56 321 TYR B O 1
ATOM 5751 N N . SER B 1 322 ? 8.703 -37.688 4.852 1 92.75 322 SER B N 1
ATOM 5752 C CA . SER B 1 322 ? 8.758 -36.812 6.031 1 92.75 322 SER B CA 1
ATOM 5753 C C . SER B 1 322 ? 9.438 -35.5 5.715 1 92.75 322 SER B C 1
ATOM 5755 O O . SER B 1 322 ? 10.125 -35.375 4.699 1 92.75 322 SER B O 1
ATOM 5757 N N . CYS B 1 323 ? 9.219 -34.562 6.605 1 91.94 323 CYS B N 1
ATOM 5758 C CA . CYS B 1 323 ? 9.875 -33.25 6.48 1 91.94 323 CYS B CA 1
ATOM 5759 C C . CYS B 1 323 ? 11.391 -33.406 6.422 1 91.94 323 CYS B C 1
ATOM 5761 O O . CYS B 1 323 ? 12.062 -32.719 5.672 1 91.94 323 CYS B O 1
ATOM 5763 N N . GLU B 1 324 ? 11.891 -34.25 7.223 1 93.31 324 GLU B N 1
ATOM 5764 C CA . GLU B 1 324 ? 13.328 -34.5 7.262 1 93.31 324 GLU B CA 1
ATOM 5765 C C . GLU B 1 324 ? 13.828 -35.062 5.934 1 93.31 324 GLU B C 1
ATOM 5767 O O . GLU B 1 324 ? 14.898 -34.656 5.457 1 93.31 324 GLU B O 1
ATOM 5772 N N . GLU B 1 325 ? 13.07 -35.969 5.383 1 95 325 GLU B N 1
ATOM 5773 C CA . GLU B 1 325 ? 13.445 -36.562 4.102 1 95 325 GLU B CA 1
ATOM 5774 C C . GLU B 1 325 ? 13.406 -35.531 2.986 1 95 325 GLU B C 1
ATOM 5776 O O . GLU B 1 325 ? 14.297 -35.5 2.135 1 95 325 GLU B O 1
ATOM 5781 N N . LEU B 1 326 ? 12.406 -34.75 3 1 96.06 326 LEU B N 1
ATOM 5782 C CA . LEU B 1 326 ? 12.305 -33.688 2.01 1 96.06 326 LEU B C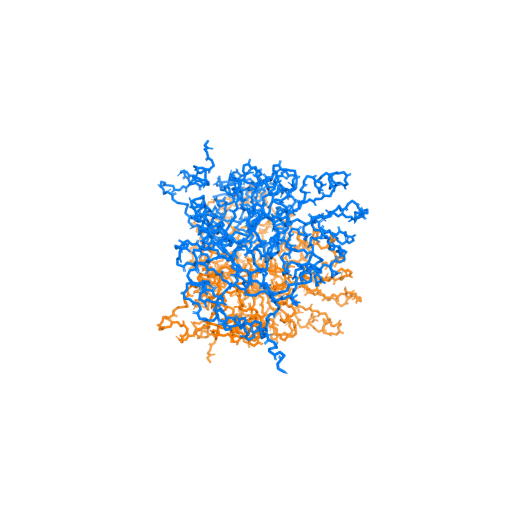A 1
ATOM 5783 C C . LEU B 1 326 ? 13.43 -32.688 2.18 1 96.06 326 LEU B C 1
ATOM 5785 O O . LEU B 1 326 ? 13.953 -32.156 1.193 1 96.06 326 LEU B O 1
ATOM 5789 N N . SER B 1 327 ? 13.75 -32.406 3.447 1 95.38 327 SER B N 1
ATOM 5790 C CA . SER B 1 327 ? 14.891 -31.516 3.725 1 95.38 327 SER B CA 1
ATOM 5791 C C . SER B 1 327 ? 16.172 -32.094 3.127 1 95.38 327 SER B C 1
ATOM 5793 O O . SER B 1 327 ? 16.953 -31.344 2.51 1 95.38 327 SER B O 1
ATOM 5795 N N . CYS B 1 328 ? 16.344 -33.312 3.328 1 94.69 328 CYS B N 1
ATOM 5796 C CA . CYS B 1 328 ? 17.531 -33.938 2.777 1 94.69 328 CYS B CA 1
ATOM 5797 C C . CYS B 1 328 ? 17.578 -33.812 1.26 1 94.69 328 CYS B C 1
ATOM 5799 O O . CYS B 1 328 ? 18.641 -33.688 0.669 1 94.69 328 CYS B O 1
ATOM 5801 N N . MET B 1 329 ? 16.453 -33.844 0.687 1 96.12 329 MET B N 1
ATOM 5802 C CA . MET B 1 329 ? 16.344 -33.719 -0.765 1 96.12 329 MET B CA 1
ATOM 5803 C C . MET B 1 329 ? 16.75 -32.344 -1.229 1 96.12 329 MET B C 1
ATOM 5805 O O . MET B 1 329 ? 17.609 -32.188 -2.1 1 96.12 329 MET B O 1
ATOM 5809 N N . VAL B 1 330 ? 16.281 -31.281 -0.608 1 97.06 330 VAL B N 1
ATOM 5810 C CA . VAL B 1 330 ? 16.359 -29.969 -1.22 1 97.06 330 VAL B CA 1
ATOM 5811 C C . VAL B 1 330 ? 17.516 -29.188 -0.606 1 97.06 330 VAL B C 1
ATOM 5813 O O . VAL B 1 330 ? 18.047 -28.266 -1.229 1 97.06 330 VAL B O 1
ATOM 5816 N N . ASP B 1 331 ? 18.016 -29.531 0.6 1 96.31 331 ASP B N 1
ATOM 5817 C CA . ASP B 1 331 ? 18.984 -28.734 1.345 1 96.31 331 ASP B CA 1
ATOM 5818 C C . ASP B 1 331 ? 20.328 -28.688 0.621 1 96.31 331 ASP B C 1
ATOM 5820 O O . ASP B 1 331 ? 21.125 -27.766 0.831 1 96.31 331 ASP B O 1
ATOM 5824 N N . HIS B 1 332 ? 20.609 -29.594 -0.235 1 92.5 332 HIS B N 1
ATOM 5825 C CA . HIS B 1 332 ? 21.938 -29.734 -0.806 1 92.5 332 HIS B CA 1
ATOM 5826 C C . HIS B 1 332 ? 21.938 -29.391 -2.295 1 92.5 332 HIS B C 1
ATOM 5828 O O . HIS B 1 332 ? 22.922 -29.656 -2.994 1 92.5 332 HIS B O 1
ATOM 5834 N N . MET B 1 333 ? 20.875 -28.891 -2.715 1 93.88 333 MET B N 1
ATOM 5835 C CA . MET B 1 333 ? 20.812 -28.547 -4.133 1 93.88 333 MET B CA 1
ATOM 5836 C C . MET B 1 333 ? 21.75 -27.406 -4.453 1 93.88 333 MET B C 1
ATOM 5838 O O . MET B 1 333 ? 21.969 -26.516 -3.615 1 93.88 333 MET B O 1
ATOM 5842 N N . LYS B 1 334 ? 22.297 -27.359 -5.656 1 91.94 334 LYS B N 1
ATOM 5843 C CA . LYS B 1 334 ? 23.359 -26.438 -6.012 1 91.94 334 LYS B CA 1
ATOM 5844 C C . LYS B 1 334 ? 22.828 -25.297 -6.887 1 91.94 334 LYS B C 1
ATOM 5846 O O . LYS B 1 334 ? 23.375 -24.188 -6.879 1 91.94 334 LYS B O 1
ATOM 5851 N N . ILE B 1 335 ? 21.797 -25.578 -7.617 1 93.88 335 ILE B N 1
ATOM 5852 C CA . ILE B 1 335 ? 21.312 -24.594 -8.57 1 93.88 335 ILE B CA 1
ATOM 5853 C C . ILE B 1 335 ? 19.953 -24.062 -8.109 1 93.88 335 ILE B C 1
ATOM 5855 O O . ILE B 1 335 ? 19.766 -22.844 -8.016 1 93.88 335 ILE B O 1
ATOM 5859 N N . PHE B 1 336 ? 19.031 -24.984 -7.754 1 95.94 336 PHE B N 1
ATOM 5860 C CA . PHE B 1 336 ? 17.734 -24.547 -7.234 1 95.94 336 PHE B CA 1
ATOM 5861 C C . PHE B 1 336 ? 17.891 -23.906 -5.863 1 95.94 336 PHE B C 1
ATOM 5863 O O . PHE B 1 336 ? 18.641 -24.406 -5.016 1 95.94 336 PHE B O 1
ATOM 5870 N N . GLY B 1 337 ? 17.281 -22.719 -5.688 1 94.75 337 GLY B N 1
ATOM 5871 C CA . GLY B 1 337 ? 17.156 -22.156 -4.355 1 94.75 337 GLY B CA 1
ATOM 5872 C C . GLY B 1 337 ? 15.875 -22.562 -3.654 1 94.75 337 GLY B C 1
ATOM 5873 O O . GLY B 1 337 ? 14.844 -22.75 -4.297 1 94.75 337 GLY B O 1
ATOM 5874 N N . ILE B 1 338 ? 15.93 -22.719 -2.359 1 95.12 338 ILE B N 1
ATOM 5875 C CA . ILE B 1 338 ? 14.734 -22.953 -1.56 1 95.12 338 ILE B CA 1
ATOM 5876 C C . ILE B 1 338 ? 14.047 -21.625 -1.261 1 95.12 338 ILE B C 1
ATOM 5878 O O . ILE B 1 338 ? 14.578 -20.797 -0.509 1 95.12 338 ILE B O 1
ATOM 5882 N N . GLY B 1 339 ? 12.961 -21.422 -1.821 1 92.56 339 GLY B N 1
ATOM 5883 C CA . GLY B 1 339 ? 12.242 -20.172 -1.625 1 92.56 339 GLY B CA 1
ATOM 5884 C C . GLY B 1 339 ? 10.867 -20.172 -2.266 1 92.56 339 GLY B C 1
ATOM 5885 O O . GLY B 1 339 ? 10.586 -20.969 -3.152 1 92.56 339 GLY B O 1
ATOM 5886 N N . ALA B 1 340 ? 10.086 -19.25 -1.769 1 91.19 340 ALA B N 1
ATOM 5887 C CA . ALA B 1 340 ? 8.734 -19.094 -2.307 1 91.19 340 ALA B CA 1
ATOM 5888 C C . ALA B 1 340 ? 8.742 -18.219 -3.555 1 91.19 340 ALA B C 1
ATOM 5890 O O . ALA B 1 340 ? 9.75 -17.562 -3.855 1 91.19 340 ALA B O 1
ATOM 5891 N N . SER B 1 341 ? 7.652 -18.219 -4.25 1 92.88 341 SER B N 1
ATOM 5892 C CA . SER B 1 341 ? 7.414 -17.375 -5.41 1 92.88 341 SER B CA 1
ATOM 5893 C C . SER B 1 341 ? 7.961 -18.016 -6.684 1 92.88 341 SER B C 1
ATOM 5895 O O . SER B 1 341 ? 8.195 -19.219 -6.727 1 92.88 341 SER B O 1
ATOM 5897 N N . TRP B 1 342 ? 7.91 -17.328 -7.738 1 95.94 342 TRP B N 1
ATOM 5898 C CA . TRP B 1 342 ? 8.398 -17.688 -9.062 1 95.94 342 TRP B CA 1
ATOM 5899 C C . TRP B 1 342 ? 8.516 -16.453 -9.953 1 95.94 342 TRP B C 1
ATOM 5901 O O . TRP B 1 342 ? 8.219 -15.336 -9.523 1 95.94 342 TRP B O 1
ATOM 5911 N N . GLY B 1 343 ? 9.008 -16.609 -11.094 1 96.25 343 GLY B N 1
ATOM 5912 C CA . GLY B 1 343 ? 8.977 -15.578 -12.117 1 96.25 343 GLY B CA 1
ATOM 5913 C C . GLY B 1 343 ? 10.289 -14.828 -12.234 1 96.25 343 GLY B C 1
ATOM 5914 O O . GLY B 1 343 ? 10.484 -14.055 -13.18 1 96.25 343 GLY B O 1
ATOM 5915 N N . GLY B 1 344 ? 11.188 -14.992 -11.266 1 95.38 344 GLY B N 1
ATOM 5916 C CA . GLY B 1 344 ? 12.5 -14.375 -11.359 1 95.38 344 GLY B CA 1
ATOM 5917 C C . GLY B 1 344 ? 13.461 -15.148 -12.242 1 95.38 344 GLY B C 1
ATOM 5918 O O . GLY B 1 344 ? 13.047 -15.992 -13.039 1 95.38 344 GLY B O 1
ATOM 5919 N N . CYS B 1 345 ? 14.758 -14.781 -12.117 1 93.44 345 CYS B N 1
ATOM 5920 C CA . CYS B 1 345 ? 15.766 -15.367 -12.992 1 93.44 345 CYS B CA 1
ATOM 5921 C C . CYS B 1 345 ? 16.25 -16.703 -12.453 1 93.44 345 CYS B C 1
ATOM 5923 O O . CYS B 1 345 ? 16.672 -17.578 -13.211 1 93.44 345 CYS B O 1
ATOM 5925 N N . ASP B 1 346 ? 16.109 -16.859 -11.117 1 93.88 346 ASP B N 1
ATOM 5926 C CA . ASP B 1 346 ? 16.672 -18.031 -10.469 1 9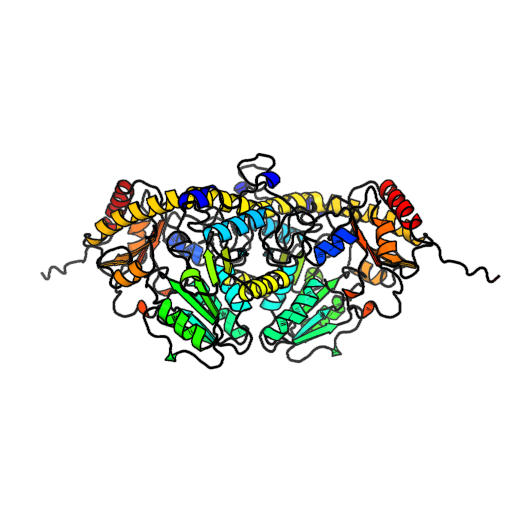3.88 346 ASP B CA 1
ATOM 5927 C C . ASP B 1 346 ? 15.617 -19.125 -10.281 1 93.88 346 ASP B C 1
ATOM 5929 O O . ASP B 1 346 ? 14.477 -18.828 -9.906 1 93.88 346 ASP B O 1
ATOM 5933 N N . SER B 1 347 ? 16.062 -20.344 -10.523 1 96.31 347 SER B N 1
ATOM 5934 C CA . SER B 1 347 ? 15.172 -21.484 -10.273 1 96.31 347 SER B CA 1
ATOM 5935 C C . SER B 1 347 ? 14.938 -21.688 -8.781 1 96.31 347 SER B C 1
ATOM 5937 O O . SER B 1 347 ? 15.852 -21.484 -7.977 1 96.31 347 SER B O 1
ATOM 5939 N N . LEU B 1 348 ? 13.703 -22.031 -8.477 1 97.31 348 LEU B N 1
ATOM 5940 C CA . LEU B 1 348 ? 13.32 -22.234 -7.082 1 97.31 348 LEU B CA 1
ATOM 5941 C C . LEU B 1 348 ? 12.633 -23.578 -6.891 1 97.31 348 LEU B C 1
ATOM 5943 O O . LEU B 1 348 ? 12.039 -24.125 -7.828 1 97.31 348 LEU B O 1
ATOM 5947 N N . ILE B 1 349 ? 12.758 -24.125 -5.707 1 96.81 349 ILE B N 1
ATOM 5948 C CA . ILE B 1 349 ? 12.094 -25.359 -5.324 1 96.81 349 ILE B CA 1
ATOM 5949 C C . ILE B 1 349 ? 11.547 -25.234 -3.902 1 96.81 349 ILE B C 1
ATOM 5951 O O . ILE B 1 349 ? 12.172 -24.609 -3.043 1 96.81 349 ILE B O 1
ATOM 5955 N N . LEU B 1 350 ? 10.344 -25.781 -3.725 1 95.69 350 LEU B N 1
ATOM 5956 C CA . LEU B 1 350 ? 9.742 -25.672 -2.4 1 95.69 350 LEU B CA 1
ATOM 5957 C C . LEU B 1 350 ? 8.789 -26.844 -2.148 1 95.69 350 LEU B C 1
ATOM 5959 O O . LEU B 1 350 ? 7.754 -26.953 -2.809 1 95.69 350 LEU B O 1
ATOM 5963 N N . PRO B 1 351 ? 9.156 -27.734 -1.197 1 94.5 351 PRO B N 1
ATOM 5964 C CA . PRO B 1 351 ? 8.141 -28.703 -0.749 1 94.5 351 PRO B CA 1
ATOM 5965 C C . PRO B 1 351 ? 6.898 -28.016 -0.178 1 94.5 351 PRO B C 1
ATOM 5967 O O . PRO B 1 351 ? 7.012 -27.016 0.544 1 94.5 351 PRO B O 1
ATOM 5970 N N . ILE B 1 352 ? 5.855 -28.5 -0.585 1 89.69 352 ILE B N 1
ATOM 5971 C CA . ILE B 1 352 ? 4.59 -27.906 -0.161 1 89.69 352 ILE B CA 1
ATOM 5972 C C . ILE B 1 352 ? 4.02 -28.703 1.013 1 89.69 352 ILE B C 1
ATOM 5974 O O . ILE B 1 352 ? 3.842 -29.922 0.92 1 89.69 352 ILE B O 1
ATOM 5978 N N . ASP B 1 353 ? 3.783 -27.969 2.066 1 78.12 353 ASP B N 1
ATOM 5979 C CA . ASP B 1 353 ? 3.135 -28.594 3.215 1 78.12 353 ASP B CA 1
ATOM 5980 C C . ASP B 1 353 ? 1.633 -28.734 2.984 1 78.12 353 ASP B C 1
ATOM 5982 O O . ASP B 1 353 ? 0.92 -27.75 2.838 1 78.12 353 ASP B O 1
ATOM 5986 N N . ARG B 1 354 ? 1.202 -29.922 2.924 1 70.06 354 ARG B N 1
ATOM 5987 C CA . ARG B 1 354 ? -0.206 -30.172 2.639 1 70.06 354 ARG B CA 1
ATOM 5988 C C . ARG B 1 354 ? -1.099 -29.594 3.73 1 70.06 354 ARG B C 1
ATOM 5990 O O . ARG B 1 354 ? -2.305 -29.422 3.531 1 70.06 354 ARG B O 1
ATOM 5997 N N . ARG B 1 355 ? -0.58 -29.531 4.98 1 62.75 355 ARG B N 1
ATOM 5998 C CA . ARG B 1 355 ? -1.362 -29 6.09 1 62.75 355 ARG B CA 1
ATOM 5999 C C . ARG B 1 355 ? -1.721 -27.531 5.855 1 62.75 355 ARG B C 1
ATOM 6001 O O . ARG B 1 355 ? -2.676 -27.016 6.445 1 62.75 355 ARG B O 1
ATOM 6008 N N . SER B 1 356 ? -1.022 -26.969 5.047 1 59.12 356 SER B N 1
ATOM 6009 C CA . SER B 1 356 ? -1.215 -25.531 4.848 1 59.12 356 SER B CA 1
ATOM 6010 C C . SER B 1 356 ? -2.303 -25.25 3.816 1 59.12 356 SER B C 1
ATOM 6012 O O . SER B 1 356 ? -2.732 -24.109 3.65 1 59.12 356 SER B O 1
ATOM 6014 N N . MET B 1 357 ? -2.766 -26.297 3.197 1 62.22 357 MET B N 1
ATOM 6015 C CA . MET B 1 357 ? -3.689 -26.016 2.104 1 62.22 357 MET B CA 1
ATOM 6016 C C . MET B 1 357 ? -4.805 -27.047 2.051 1 62.22 357 MET B C 1
ATOM 6018 O O . MET B 1 357 ? -4.547 -28.234 1.86 1 62.22 357 MET B O 1
ATOM 6022 N N . SER B 1 358 ? -5.891 -26.656 2.57 1 61.25 358 SER B N 1
ATOM 6023 C CA . SER B 1 358 ? -7.031 -27.531 2.328 1 61.25 358 SER B CA 1
ATOM 6024 C C . SER B 1 358 ? -7.586 -27.328 0.921 1 61.25 358 SER B C 1
ATOM 6026 O O . SER B 1 358 ? -7.926 -26.219 0.531 1 61.25 358 SER B O 1
ATOM 6028 N N . ARG B 1 359 ? -7.285 -28.172 0.061 1 69.31 359 ARG B N 1
ATOM 6029 C CA . ARG B 1 359 ? -7.797 -28.062 -1.301 1 69.31 359 ARG B CA 1
ATOM 6030 C C . ARG B 1 359 ? -8.703 -29.25 -1.635 1 69.31 359 ARG B C 1
ATOM 6032 O O . ARG B 1 359 ? -8.352 -30.406 -1.364 1 69.31 359 ARG B O 1
ATOM 6039 N N . SER B 1 360 ? -9.898 -28.953 -1.965 1 61.38 360 SER B N 1
ATOM 6040 C CA . SER B 1 360 ? -10.859 -30 -2.309 1 61.38 360 SER B CA 1
ATOM 6041 C C . SER B 1 360 ? -10.281 -30.969 -3.334 1 61.38 360 SER B C 1
ATOM 6043 O O . SER B 1 360 ? -10.594 -32.156 -3.314 1 61.38 360 SER B O 1
ATOM 6045 N N . VAL B 1 361 ? -9.508 -30.359 -4.207 1 55.28 361 VAL B N 1
ATOM 6046 C CA . VAL B 1 361 ? -9 -31.172 -5.305 1 55.28 361 VAL B CA 1
ATOM 6047 C C . VAL B 1 361 ? -7.914 -32.125 -4.789 1 55.28 361 VAL B C 1
ATOM 6049 O O . VAL B 1 361 ? -7.594 -33.125 -5.434 1 55.28 361 VAL B O 1
ATOM 6052 N N . MET B 1 362 ? -7.188 -31.609 -3.754 1 58.16 362 MET B N 1
ATOM 6053 C CA . MET B 1 362 ? -6.078 -32.406 -3.254 1 58.16 362 MET B CA 1
ATOM 6054 C C . MET B 1 362 ? -6.59 -33.656 -2.537 1 58.16 362 MET B C 1
ATOM 6056 O O . MET B 1 362 ? -5.801 -34.469 -2.035 1 58.16 362 MET B O 1
ATOM 6060 N N . ASN B 1 363 ? -7.902 -33.719 -2.436 1 54.94 363 ASN B N 1
ATOM 6061 C CA . ASN B 1 363 ? -8.352 -34.969 -1.776 1 54.94 363 ASN B CA 1
ATOM 6062 C C . ASN B 1 363 ? -7.676 -36.188 -2.367 1 54.94 363 ASN B C 1
ATOM 6064 O O . ASN B 1 363 ? -6.75 -36.062 -3.172 1 54.94 363 ASN B O 1
ATOM 6068 N N . SER B 1 364 ? -8.398 -37.281 -2.832 1 52.03 364 SER B N 1
ATOM 6069 C CA . SER B 1 364 ? -8.148 -38.719 -2.898 1 52.03 364 SER B CA 1
ATOM 6070 C C . SER B 1 364 ? -7.027 -39.031 -3.877 1 52.03 364 SER B C 1
ATOM 6072 O O . SER B 1 364 ? -6.234 -39.938 -3.645 1 52.03 364 SER B O 1
ATOM 6074 N N . ASP B 1 365 ? -6.824 -38.188 -5.047 1 57.84 365 ASP B N 1
ATOM 6075 C CA . ASP B 1 365 ? -6.016 -38.781 -6.102 1 57.84 365 ASP B CA 1
ATOM 6076 C C . ASP B 1 365 ? -4.574 -38.281 -6.047 1 57.84 365 ASP B C 1
ATOM 6078 O O . ASP B 1 365 ? -3.744 -38.688 -6.867 1 57.84 365 ASP B O 1
ATOM 6082 N N . TYR B 1 366 ? -4.258 -37.438 -5.074 1 68.5 366 TYR B N 1
ATOM 6083 C CA . TYR B 1 366 ? -2.922 -36.844 -5.078 1 68.5 366 TYR B CA 1
ATOM 6084 C C . TYR B 1 366 ? -2.113 -37.344 -3.879 1 68.5 366 TYR B C 1
ATOM 6086 O O . TYR B 1 366 ? -1.421 -36.531 -3.234 1 68.5 366 TYR B O 1
ATOM 6094 N N . GLY B 1 367 ? -2.145 -38.531 -3.768 1 75.88 367 GLY B N 1
ATOM 6095 C CA . GLY B 1 367 ? -1.278 -39.031 -2.709 1 75.88 367 GLY B CA 1
ATOM 6096 C C . GLY B 1 367 ? 0.187 -38.719 -2.941 1 75.88 367 GLY B C 1
ATOM 6097 O O . GLY B 1 367 ? 0.579 -38.344 -4.051 1 75.88 367 GLY B O 1
ATOM 6098 N N . GLY B 1 368 ? 1.015 -38.5 -1.892 1 88.44 368 GLY B N 1
ATOM 6099 C CA . GLY B 1 368 ? 2.439 -38.219 -1.943 1 88.44 368 GLY B CA 1
ATOM 6100 C C . GLY B 1 368 ? 2.775 -36.781 -1.561 1 88.44 368 GLY B C 1
ATOM 6101 O O . GLY B 1 368 ? 1.88 -35.969 -1.394 1 88.44 368 GLY B O 1
ATOM 6102 N N . SER B 1 369 ? 4.102 -36.594 -1.462 1 92.75 369 SER B N 1
ATOM 6103 C CA . SER B 1 369 ? 4.574 -35.25 -1.159 1 92.75 369 SER B CA 1
ATOM 6104 C C . SER B 1 369 ? 4.59 -34.375 -2.408 1 92.75 369 SER B C 1
ATOM 6106 O O . SER B 1 369 ? 4.945 -34.844 -3.494 1 92.75 369 SER B O 1
ATOM 6108 N N . PHE B 1 370 ? 4.207 -33.156 -2.252 1 92.38 370 PHE B N 1
ATOM 6109 C CA . PHE B 1 370 ? 4.199 -32.188 -3.363 1 92.38 370 PHE B CA 1
ATOM 6110 C C . PHE B 1 370 ? 5.41 -31.281 -3.303 1 92.38 370 PHE B C 1
ATOM 6112 O O . PHE B 1 370 ? 5.805 -30.828 -2.223 1 92.38 370 PHE B O 1
ATOM 6119 N N . ILE B 1 371 ? 5.965 -31.062 -4.445 1 95.88 371 ILE B N 1
ATOM 6120 C CA . ILE B 1 371 ? 7.07 -30.125 -4.598 1 95.88 371 ILE B CA 1
ATOM 6121 C C . ILE B 1 371 ? 6.746 -29.125 -5.711 1 95.88 371 ILE B C 1
ATOM 6123 O O . ILE B 1 371 ? 6.441 -29.531 -6.836 1 95.88 371 ILE B O 1
ATOM 6127 N N . ARG B 1 372 ? 6.785 -27.906 -5.387 1 96.12 372 ARG B N 1
ATOM 6128 C CA . ARG B 1 372 ? 6.668 -26.891 -6.422 1 96.12 372 ARG B CA 1
ATOM 6129 C C . ARG B 1 372 ? 8.031 -26.531 -7.004 1 96.12 372 ARG B C 1
ATOM 6131 O O . ARG B 1 372 ? 9.008 -26.391 -6.266 1 96.12 372 ARG B O 1
ATOM 6138 N N . ILE B 1 373 ? 8.055 -26.422 -8.266 1 98.12 373 ILE B N 1
ATOM 6139 C CA . ILE B 1 373 ? 9.289 -26.156 -9 1 98.12 373 ILE B CA 1
ATOM 6140 C C . ILE B 1 373 ? 9.094 -24.938 -9.906 1 98.12 373 ILE B C 1
ATOM 6142 O O . ILE B 1 373 ? 8.094 -24.844 -10.617 1 98.12 373 ILE B O 1
ATOM 6146 N N . PHE B 1 374 ? 9.945 -24.016 -9.82 1 98.25 374 PHE B N 1
ATOM 6147 C CA . PHE B 1 374 ? 10.055 -22.922 -10.773 1 98.25 374 PHE B CA 1
ATOM 6148 C C . PHE B 1 374 ? 11.367 -23 -11.539 1 98.25 374 PHE B C 1
ATOM 6150 O O . PHE B 1 374 ? 12.445 -22.969 -10.93 1 98.25 374 PHE B O 1
ATOM 6157 N N . CYS B 1 375 ? 11.273 -23.078 -12.844 1 98.31 375 CYS B N 1
ATOM 6158 C CA . CYS B 1 375 ? 12.453 -23.078 -13.711 1 98.31 375 CYS B CA 1
ATOM 6159 C C . CYS B 1 375 ? 12.805 -21.656 -14.148 1 98.31 375 CYS B C 1
ATOM 6161 O O . CYS B 1 375 ? 12.062 -21.031 -14.906 1 98.31 375 CYS B O 1
ATOM 6163 N N . GLY B 1 376 ? 13.906 -21.203 -13.68 1 96.5 376 GLY B N 1
ATOM 6164 C CA . GLY B 1 376 ? 14.398 -19.891 -14.055 1 96.5 376 GLY B CA 1
ATOM 6165 C C . GLY B 1 376 ? 15.062 -19.859 -15.422 1 96.5 376 GLY B C 1
ATOM 6166 O O . GLY B 1 376 ? 14.555 -20.453 -16.375 1 96.5 376 GLY B O 1
ATOM 6167 N N . LEU B 1 377 ? 16.156 -19.094 -15.523 1 94.62 377 LEU B N 1
ATOM 6168 C CA . LEU B 1 377 ? 16.781 -18.875 -16.828 1 94.62 377 LEU B CA 1
ATOM 6169 C C . LEU B 1 377 ? 18.031 -19.703 -16.984 1 94.62 377 LEU B C 1
ATOM 6171 O O . LEU B 1 377 ? 18.766 -19.562 -17.969 1 94.62 377 LEU B O 1
ATOM 6175 N N . GLU B 1 378 ? 18.297 -20.609 -16.016 1 93.81 378 GLU B N 1
ATOM 6176 C CA . GLU B 1 378 ? 19.484 -21.453 -16.062 1 93.81 378 GLU B CA 1
ATOM 6177 C C . GLU B 1 378 ? 19.375 -22.5 -17.172 1 93.81 378 GLU B C 1
ATOM 6179 O O . GLU B 1 378 ? 18.297 -22.688 -17.75 1 93.81 378 GLU B O 1
ATOM 6184 N N . ASP B 1 379 ? 20.469 -23.156 -17.422 1 93.5 379 ASP B N 1
ATOM 6185 C CA . ASP B 1 379 ? 20.531 -24.234 -18.406 1 93.5 379 ASP B CA 1
ATOM 6186 C C . ASP B 1 379 ? 19.703 -25.438 -17.953 1 93.5 379 ASP B C 1
ATOM 6188 O O . ASP B 1 379 ? 19.844 -25.891 -16.812 1 93.5 379 ASP B O 1
ATOM 6192 N N . PRO B 1 380 ? 18.766 -25.922 -18.797 1 96.62 380 PRO B N 1
ATOM 6193 C CA . PRO B 1 380 ? 17.891 -27.016 -18.391 1 96.62 380 PRO B CA 1
ATOM 6194 C C . PRO B 1 380 ? 18.672 -28.266 -18 1 96.62 380 PRO B C 1
ATOM 6196 O O . PRO B 1 380 ? 18.25 -29.016 -17.109 1 96.62 380 PRO B O 1
ATOM 6199 N N . GLU B 1 381 ? 19.812 -28.531 -18.609 1 96.94 381 GLU B N 1
ATOM 6200 C CA . GLU B 1 381 ? 20.594 -29.703 -18.25 1 96.94 381 GLU B CA 1
ATOM 6201 C C . GLU B 1 381 ? 21.156 -29.594 -16.828 1 96.94 381 GLU B C 1
ATOM 6203 O O . GLU B 1 381 ? 21.219 -30.578 -16.109 1 96.94 381 GLU B O 1
ATOM 6208 N N . ASP B 1 382 ? 21.578 -28.359 -16.5 1 96.25 382 ASP B N 1
ATOM 6209 C CA . ASP B 1 382 ? 22.031 -28.125 -15.125 1 96.25 382 ASP B CA 1
ATOM 6210 C C . ASP B 1 382 ? 20.906 -28.344 -14.125 1 96.25 382 ASP B C 1
ATOM 6212 O O . ASP B 1 382 ? 21.125 -28.922 -13.055 1 96.25 382 ASP B O 1
ATOM 6216 N N . LEU B 1 383 ? 19.719 -27.922 -14.461 1 97.75 383 LEU B N 1
ATOM 6217 C CA . LEU B 1 383 ? 18.562 -28.078 -13.578 1 97.75 383 LEU B CA 1
ATOM 6218 C C . LEU B 1 383 ? 18.203 -29.547 -13.414 1 97.75 383 LEU B C 1
ATOM 6220 O O . LEU B 1 383 ? 17.938 -30.016 -12.305 1 97.75 383 LEU B O 1
ATOM 6224 N N . ILE B 1 384 ? 18.219 -30.281 -14.508 1 98.12 384 ILE B N 1
ATOM 6225 C CA . ILE B 1 384 ? 17.891 -31.703 -14.477 1 98.12 384 ILE B CA 1
ATOM 6226 C C . ILE B 1 384 ? 18.922 -32.438 -13.641 1 98.12 384 ILE B C 1
ATOM 6228 O O . ILE B 1 384 ? 18.562 -33.281 -12.812 1 98.12 384 ILE B O 1
ATOM 6232 N N . SER B 1 385 ? 20.172 -32.094 -13.828 1 97.25 385 SER B N 1
ATOM 6233 C CA . SER B 1 385 ? 21.234 -32.719 -13.047 1 97.25 385 SER B CA 1
ATOM 6234 C C . SER B 1 385 ? 21.047 -32.469 -11.555 1 97.25 385 SER B C 1
ATOM 6236 O O . SER B 1 385 ? 21.203 -33.375 -10.734 1 97.25 385 SER B O 1
ATOM 6238 N N . ASP B 1 386 ? 20.766 -31.281 -11.242 1 97.5 386 ASP B N 1
ATOM 6239 C CA . ASP B 1 386 ? 20.547 -30.922 -9.844 1 97.5 386 ASP B CA 1
ATOM 6240 C C . ASP B 1 386 ? 19.344 -31.656 -9.266 1 97.5 386 ASP B C 1
ATOM 6242 O O . ASP B 1 386 ? 19.391 -32.156 -8.141 1 97.5 386 ASP B O 1
ATOM 6246 N N . LEU B 1 387 ? 18.25 -31.797 -9.992 1 98.31 387 LEU B N 1
ATOM 6247 C CA . LEU B 1 387 ? 17.047 -32.5 -9.578 1 98.31 387 LEU B CA 1
ATOM 6248 C C . LEU B 1 387 ? 17.328 -34 -9.414 1 98.31 387 LEU B C 1
ATOM 6250 O O . LEU B 1 387 ? 16.844 -34.625 -8.469 1 98.31 387 LEU B O 1
ATOM 6254 N N . ASN B 1 388 ? 18.047 -34.469 -10.375 1 97.75 388 ASN B N 1
ATOM 6255 C CA . ASN B 1 388 ? 18.391 -35.906 -10.297 1 97.75 388 ASN B CA 1
ATOM 6256 C C . ASN B 1 388 ? 19.141 -36.219 -9.008 1 97.75 388 ASN B C 1
ATOM 6258 O O . ASN B 1 388 ? 18.844 -37.188 -8.336 1 97.75 388 ASN B O 1
ATOM 6262 N N . ALA B 1 389 ? 20.109 -35.406 -8.711 1 97.12 389 ALA B N 1
ATOM 6263 C CA . ALA B 1 389 ? 20.859 -35.594 -7.477 1 97.12 389 ALA B CA 1
ATOM 6264 C C . ALA B 1 389 ? 19.953 -35.438 -6.254 1 97.12 389 ALA B C 1
ATOM 6266 O O . ALA B 1 389 ? 20.109 -36.188 -5.281 1 97.12 389 ALA B O 1
ATOM 6267 N N . ALA B 1 390 ? 19.078 -34.531 -6.285 1 97.44 390 ALA B N 1
ATOM 6268 C CA . ALA B 1 390 ? 18.172 -34.281 -5.172 1 97.44 390 ALA B CA 1
ATOM 6269 C C . ALA B 1 390 ? 17.25 -35.5 -4.961 1 97.44 390 ALA B C 1
ATOM 6271 O O . ALA B 1 390 ? 17.078 -35.969 -3.828 1 97.44 390 ALA B O 1
ATOM 6272 N N . LEU B 1 391 ? 16.672 -36 -6.023 1 97.56 391 LEU B N 1
ATOM 6273 C CA . LEU B 1 391 ? 15.75 -37.125 -5.949 1 97.56 391 LEU B CA 1
ATOM 6274 C C . LEU B 1 391 ? 16.453 -38.375 -5.465 1 97.56 391 LEU B C 1
ATOM 6276 O O . LEU B 1 391 ? 15.844 -39.219 -4.801 1 97.56 391 LEU B O 1
ATOM 6280 N N . ALA B 1 392 ? 17.703 -38.469 -5.77 1 96.44 392 ALA B N 1
ATOM 6281 C CA . ALA B 1 392 ? 18.484 -39.625 -5.344 1 96.44 392 ALA B CA 1
ATOM 6282 C C . ALA B 1 392 ? 18.672 -39.656 -3.832 1 96.44 392 ALA B C 1
ATOM 6284 O O . ALA B 1 392 ? 18.984 -40.688 -3.246 1 96.44 392 ALA B O 1
ATOM 6285 N N . ARG B 1 393 ? 18.516 -38.531 -3.205 1 96.06 393 ARG B N 1
ATOM 6286 C CA . ARG B 1 393 ? 18.719 -38.438 -1.763 1 96.06 393 ARG B CA 1
ATOM 6287 C C . ARG B 1 393 ? 17.469 -38.906 -1.008 1 96.06 393 ARG B C 1
ATOM 6289 O O . ARG B 1 393 ? 17.516 -39.094 0.208 1 96.06 393 ARG B O 1
ATOM 6296 N N . LEU B 1 394 ? 16.391 -39.062 -1.689 1 95 394 LEU B N 1
ATOM 6297 C CA . LEU B 1 394 ? 15.203 -39.625 -1.06 1 95 394 LEU B CA 1
ATOM 6298 C C . LEU B 1 394 ? 15.344 -41.125 -0.858 1 95 394 LEU B C 1
ATOM 6300 O O . LEU B 1 394 ? 15.875 -41.844 -1.725 1 95 394 LEU B O 1
ATOM 6304 N N . PRO B 1 395 ? 14.875 -41.594 0.317 1 90 395 PRO B N 1
ATOM 6305 C CA . PRO B 1 395 ? 15.023 -43.031 0.577 1 90 395 PRO B CA 1
ATOM 6306 C C . PRO B 1 395 ? 14.211 -43.875 -0.392 1 90 395 PRO B C 1
ATOM 6308 O O . PRO B 1 395 ? 13.148 -43.469 -0.86 1 90 395 PRO B O 1
ATOM 6311 N N . CYS B 1 396 ? 14.82 -45.062 -0.766 1 80.12 396 CYS B N 1
ATOM 6312 C CA . CYS B 1 396 ? 14.109 -46 -1.602 1 80.12 396 CYS B CA 1
ATOM 6313 C C . CYS B 1 396 ? 13.102 -46.812 -0.78 1 80.12 396 CYS B C 1
ATOM 6315 O O . CYS B 1 396 ? 13.234 -46.906 0.441 1 80.12 396 CYS B O 1
ATOM 6317 N N . LEU B 1 397 ? 11.945 -47.188 -1.351 1 67.62 397 LEU B N 1
ATOM 6318 C CA . LEU B 1 397 ? 10.969 -48.031 -0.672 1 67.62 397 LEU B CA 1
ATOM 6319 C C . LEU B 1 397 ? 11.641 -49.281 -0.107 1 67.62 397 LEU B C 1
ATOM 6321 O O . LEU B 1 397 ? 12.469 -49.906 -0.773 1 67.62 397 LEU B O 1
ATOM 6325 N N . ASN B 1 398 ? 11.852 -49.312 1.216 1 56.22 398 ASN B N 1
ATOM 6326 C CA . ASN B 1 398 ? 12.312 -50.562 1.769 1 56.22 398 ASN B CA 1
ATOM 6327 C C . ASN B 1 398 ? 11.508 -51.75 1.22 1 56.22 398 ASN B C 1
ATOM 6329 O O . ASN B 1 398 ? 10.289 -51.781 1.356 1 56.22 398 ASN B O 1
ATOM 6333 N N . THR B 1 399 ? 11.82 -52.469 0.218 1 42.47 399 THR B N 1
ATOM 6334 C CA . THR B 1 399 ? 11.281 -53.812 0.007 1 42.47 399 THR B CA 1
ATOM 6335 C C . THR B 1 399 ? 11.531 -54.688 1.23 1 42.47 399 THR B C 1
ATOM 6337 O O . THR B 1 399 ? 12.664 -54.812 1.696 1 42.47 399 THR B O 1
ATOM 6340 N N . LYS B 1 400 ? 10.516 -54.812 2.256 1 45.97 400 LYS B N 1
ATOM 6341 C CA . LYS B 1 400 ? 10.539 -55.938 3.178 1 45.97 400 LYS B CA 1
ATOM 6342 C C . LYS B 1 400 ? 10.977 -57.219 2.471 1 45.97 400 LYS B C 1
ATOM 6344 O O . LYS B 1 400 ? 10.32 -57.688 1.537 1 45.97 400 LYS B O 1
ATOM 6349 N N . THR B 1 401 ? 12.359 -57.344 2.17 1 35.41 401 THR B N 1
ATOM 6350 C CA . THR B 1 401 ? 12.781 -58.719 1.967 1 35.41 401 THR B CA 1
ATOM 6351 C C . THR B 1 401 ? 12.164 -59.625 3.025 1 35.41 401 THR B C 1
ATOM 6353 O O . THR B 1 401 ? 12.422 -59.469 4.219 1 35.41 401 THR B O 1
ATOM 6356 N N . GLY B 1 402 ? 10.828 -59.938 2.885 1 32.62 402 GLY B N 1
ATOM 6357 C CA . GLY B 1 402 ? 10.422 -61.125 3.57 1 32.62 402 GLY B CA 1
ATOM 6358 C C . GLY B 1 402 ? 11.438 -62.25 3.463 1 32.62 402 GLY B C 1
ATOM 6359 O O . GLY B 1 402 ? 11.68 -62.781 2.373 1 32.62 402 GLY B O 1
ATOM 6360 N N . ARG B 1 403 ? 12.672 -61.938 4.145 1 26.7 403 ARG B N 1
ATOM 6361 C CA . ARG B 1 403 ? 13.109 -63.219 4.68 1 26.7 403 ARG B CA 1
ATOM 6362 C C . ARG B 1 403 ? 12.273 -63.625 5.883 1 26.7 403 ARG B C 1
ATOM 6364 O O . ARG B 1 403 ? 11.953 -62.812 6.734 1 26.7 403 ARG B O 1
#

InterPro domains:
  IPR000277 Cys/Met metabolism, pyridoxal phosphate-dependent enzyme [PF01053] (5-391)
  IPR000277 Cys/Met metabolism, pyridoxal phosphate-dependent enzyme [PIRSF001434] (3-394)
  IPR006233 Cystathionine beta-lyase, bacterial [PTHR43500] (4-394)
  IPR006233 Cystathionine beta-lyase, bacterial [TIGR01324] (7-393)
  IPR015421 Pyridoxal phosphate-dependent transferase, major domain [G3DSA:3.40.640.10] (2-259)
  IPR015422 Pyridoxal phosphate-dependent transferase, small domain [G3DSA:3.90.1150.10] (260-393)
  IPR015424 Pyridoxal phosphate-dependent transferase [SSF53383] (56-392)

Organism: Wolbachia pipientis wMel (NCBI:txid163164)

GO terms:
  GO:0008784 alanine racemase activity (F, EXP)
  GO:0008881 glutamate racemase activity (F, EXP)

Radius of gyration: 28.2 Å; Cα contacts (8 Å, |Δi|>4): 1777; chains: 2; bounding box: 59×123×64 Å